Protein AF-A0A938IBI1-F1 (afdb_monomer_lite)

Foldseek 3Di:
DDDDDDDDDDDDDPDDPPDPPDDPDFPLRVLLVQLVVCVVVVNLVSNVVSLQVSCQAPVLDLSSLVSQLVSCVVVVNLLSNLLSLVSSLVSCVVVPPPPVVSVVSLVVSVVSDVLSVLLLCLCVVLLVLLVVVLVVCVVVVQLLVSLLSLLVNCLSPVNPPVSVVSQQVSLLPQDPVSLLSHAQPPLCPPADPVRQVVVLVQALAQVRFDWDDDPQEIETENQTDVLRSVLVLLVVLLVVVLCVVLVEPDPVRYHDQHRAYEYEHNELVNQQVPPDPRDDSQDQWAAPQRYTYHYQYLQGSLVGSLSVQLRVNLSSLVRRFLDDALQSNLSSNQASQWDQGSSSHIDGLGDNLVLLLQQLQQVVVHEAPAQPRQQDPVCLAGARSHHHALQRSQQNPHDDGPNRNSVSNLNVSCQCQPADQQQGDRFFNVLVVVCRRVQNPHHDPVSQVSCLVSGQVDTDDDQPPDDDPDDPPGDSGSNVCRVVSSVVSVVVLCCLLLVDDDDRPLQNNLVSCVSVVVNVSNLVSLVVCCVQPVLPLVSLQVNLVCCVPVVVNLSVSLVSLVSSLVSQVPDPHHPPVSNVVSVVSNVVSPVCVVVLVVSLVSSVVSLQVSLVVCVVVLSLSVSLVSLLSCCVSSVPVVSVVSNLSSCLVPVDDPFRWHFQDSQPWLPQKSQSPPPQWTRDRQKIKGAAADPVPDLDDKGFIWGNDFFPAKKKKKKKKFDEACQFQKKFKWFLDPDPQWTWTWIWGAANDPVGFTWIWTWTGRSPDIATQDIWTDHHPDPDVVCPPDGDIKMWMWTGHWQKIWTAINQATDDIDGGPGVSSRGDIMGMMGGHGIMMIGPTIMGGDRHPSVCSVSVVVSCVVPDDCVRYVVVLDQAQHQADDAAFPDWLFADDDDPPPQAQAKEKEKEAEPVRCLFEVCLVVQVVVCVVCVLLPYAYEYEYELVCVVPVNVVCVVRPHPHIYGYAADDPDPGHDRCVSNPCVTQPPTKMFMAGSLNGTQGIGDQPDHTPDDDVPRHGSVPSSVVCRCVVQVSNLVVVLVVLCVPWQVVCLLLLVCVRNVVSLVSLVVGDCPRDVSSVVSVVLVVVLVVCLVVLVVVLVVCVVQQLLLLLVVNQVSCVSVVRHHDPVSNVSSVVSCVDQQNVLLVVLLVCLVVLLVCCPDPCNLVSLVVLLVSLVPRGGDLSVVLNVVSVVCSVVVVSVVNSVVSVCSVSSSSNCCSPPVSND

Secondary structure (DSSP, 8-state):
-----------------PPPP--SS-HHHHHHHHHHHHHHTT-HHHHHHHHHHHHHH-TT-HHHHHHHHHHHHHHT-HHHHHHHHHHHHHHHHHTT--HHHHHHHHHHHHHH-TTHHHHHHTTHHHHHHHHHHHHHHHHTT-HHHHHHHHHHHHHH-TT-HHHHHHHHHHHTSS-TTTGGGPPPP-TTTT--HHHHHHHHHHHSSGGG-EEEE-SSEEEEESS-HHHHHHHHHHHHHHHHHHHHHTT-SBTTTB-----EEEEEESSHHHHHHHSSS---TT-SEEE-SSEEEEE--TTHHHHHHHHHHHHHHHHHHHHH----THHHHHHHHHGGG-EE-TTS-EE-----HHHHHHHHHHHHH-B-SSTTTT--TT-TT---SSBPPHHHHHH--SPPSGGGHHHHHHHHHHHHH-B-TTT--BSSHHHHHHHHHH-TT--THHHHHHHIIIIITSPPPPPTT---SS-----SSGGGHHHHHHHHHHHHHHHHTTSS-----HHHHHHHHHHTT-HHHHHHHHHHHHHH-TT-HHHHHHHHHHHHHHS--HHHHHHHHHHHHHHHHHSSS--HHHHHHHHHHHHHH-TTHHHHHHHHHHHHHHHHHHHHHHHHTT-HHHHHHHHHHHHHHTT-HHHHHHHHHHHHHH-------EESS-SSSSTTEE-TT-TTEEEETTEEEEEE--TT--TT--EEEEES----S-EEEEEEEE--TTTBS-EEEEEEEEETTEEEEEEEE--SSTTS-EEEEEEEEEBTEEEEEEEEEE-PPP--GGGTT----EEEEEEEETTEEEEEETTEEEEEEE-S-HHHH-SEEEEEE-SEEEEEEEEEEEE--TT-THHHHHHHHHHHH--GGGBGGGS--BTSPPPPPPEEEEEES----SGGG-S--EEEEEE-HHHHHHS-HHHHHHHHHHHHGGGT-EEEEEE-GGGHHHHHHHHHHSPPSSEEEEEPP-SSSS-HHHHHTTHHHH-SSEEEEE-TTS-EEEEE---PPTT-PPTT---TTHHHHHHHHHHHTHHHHHHHHHHIIIIIHHHHHTT-HHHHHHHHHHHTTS-TTT-HHHHHHHHHHHHHHHHHH-HHHHHHHHHHTT-GGGHHHHHHHHHHHT-PPPHHHHHHHHHHHTSHHHHHHHHHHHTHHHHHHHHTSTTHHHHHHHHHHHHHTS-SHHHHHHHHHHHHHHHTT-HHHHHHHHTTTTTHHHHHIIIIIS--

Radius of gyration: 36.97 Å; chains: 1; bounding box: 88×89×140 Å

pLDDT: mean 85.49, std 12.19, range [24.05, 98.12]

Structure (mmCIF, N/CA/C/O backbone):
data_AF-A0A938IBI1-F1
#
_entry.id   AF-A0A938IBI1-F1
#
loop_
_atom_site.group_PDB
_atom_site.id
_atom_site.type_symbol
_atom_site.label_atom_id
_atom_site.label_alt_id
_atom_site.label_comp_id
_atom_site.label_asym_id
_atom_site.label_entity_id
_atom_site.label_seq_id
_atom_site.pdbx_PDB_ins_code
_atom_site.Cartn_x
_atom_site.Cartn_y
_atom_site.Cartn_z
_atom_site.occupancy
_atom_site.B_iso_or_equiv
_atom_site.auth_seq_id
_atom_site.auth_comp_id
_atom_site.auth_asym_id
_atom_site.auth_atom_id
_atom_site.pdbx_PDB_model_num
ATOM 1 N N . MET A 1 1 ? 31.212 -35.904 79.535 1.00 29.02 1 MET A N 1
ATOM 2 C CA . MET A 1 1 ? 29.876 -35.299 79.715 1.00 29.02 1 MET A CA 1
ATOM 3 C C . MET A 1 1 ? 29.271 -35.118 78.334 1.00 29.02 1 MET A C 1
ATOM 5 O O . MET A 1 1 ? 29.842 -34.375 77.553 1.00 29.02 1 MET A O 1
ATOM 9 N N . LEU A 1 2 ? 28.221 -35.868 78.000 1.00 31.09 2 LEU A N 1
ATOM 10 C CA . LEU A 1 2 ? 27.569 -35.857 76.685 1.00 31.09 2 LEU A CA 1
ATOM 11 C C . LEU A 1 2 ? 26.112 -36.293 76.874 1.00 31.09 2 LEU A C 1
ATOM 13 O O . LEU A 1 2 ? 25.877 -37.462 77.173 1.00 31.09 2 LEU A O 1
ATOM 17 N N . SER A 1 3 ? 25.163 -35.359 76.745 1.00 29.59 3 SER A N 1
ATOM 18 C CA . SER A 1 3 ? 23.768 -35.639 76.373 1.00 29.59 3 SER A CA 1
ATOM 19 C C . SER A 1 3 ? 22.877 -34.389 76.323 1.00 29.59 3 SER A C 1
ATOM 21 O O . SER A 1 3 ? 23.017 -33.511 77.168 1.00 29.59 3 SER A O 1
ATOM 23 N N . LEU A 1 4 ? 21.896 -34.463 75.407 1.00 29.56 4 LEU A N 1
ATOM 24 C CA . LEU A 1 4 ? 20.522 -33.917 75.438 1.00 29.56 4 LEU A CA 1
ATOM 25 C C . LEU A 1 4 ? 20.294 -32.392 75.363 1.00 29.56 4 LEU A C 1
ATOM 27 O O . LEU A 1 4 ? 20.613 -31.665 76.292 1.00 29.56 4 LEU A O 1
ATOM 31 N N . ALA A 1 5 ? 19.560 -31.925 74.342 1.00 24.66 5 ALA A N 1
ATOM 32 C CA . ALA A 1 5 ? 18.091 -31.773 74.361 1.00 24.66 5 ALA A CA 1
ATOM 33 C C . ALA A 1 5 ? 17.579 -31.071 73.079 1.00 24.66 5 ALA A C 1
ATOM 35 O O . ALA A 1 5 ? 18.339 -30.443 72.351 1.00 24.66 5 ALA A O 1
ATOM 36 N N . ALA A 1 6 ? 16.284 -31.222 72.802 1.00 27.47 6 ALA A N 1
ATOM 37 C CA . ALA A 1 6 ? 15.594 -30.878 71.563 1.00 27.47 6 ALA A CA 1
ATOM 38 C C . ALA A 1 6 ? 14.707 -29.614 71.673 1.00 27.47 6 ALA A C 1
ATOM 40 O O . ALA A 1 6 ? 14.439 -29.141 72.772 1.00 27.47 6 ALA A O 1
ATOM 41 N N . LEU A 1 7 ? 14.147 -29.225 70.515 1.00 28.73 7 LEU A N 1
ATOM 42 C CA . LEU A 1 7 ? 12.926 -28.430 70.259 1.00 28.73 7 LEU A CA 1
ATOM 43 C C . LEU A 1 7 ? 12.972 -26.881 70.202 1.00 28.73 7 LEU A C 1
ATOM 45 O O . LEU A 1 7 ? 13.532 -26.211 71.059 1.00 28.73 7 LEU A O 1
ATOM 49 N N . ALA A 1 8 ? 12.182 -26.385 69.231 1.00 24.05 8 ALA A N 1
ATOM 50 C CA . ALA A 1 8 ? 11.580 -25.052 69.051 1.00 24.05 8 ALA A CA 1
ATOM 51 C C . ALA A 1 8 ? 12.347 -23.992 68.226 1.00 24.05 8 ALA A C 1
ATOM 53 O O . ALA A 1 8 ? 13.085 -23.170 68.755 1.00 24.05 8 ALA A O 1
ATOM 54 N N . PHE A 1 9 ? 12.030 -23.921 66.925 1.00 27.92 9 PHE A N 1
ATOM 55 C CA . PHE A 1 9 ? 12.083 -22.674 66.153 1.00 27.92 9 PHE A CA 1
ATOM 56 C C . PHE A 1 9 ? 10.722 -22.463 65.471 1.00 27.92 9 PHE A C 1
ATOM 58 O O . PHE A 1 9 ? 10.411 -23.063 64.444 1.00 27.92 9 PHE A O 1
ATOM 65 N N . THR A 1 10 ? 9.864 -21.671 66.113 1.00 30.14 10 THR A N 1
ATOM 66 C CA . THR A 1 10 ? 8.556 -21.240 65.602 1.00 30.14 10 THR A CA 1
ATOM 67 C C . THR A 1 10 ? 8.701 -20.027 64.687 1.00 30.14 10 THR A C 1
ATOM 69 O O . THR A 1 10 ? 9.437 -19.089 64.983 1.00 30.14 10 THR A O 1
ATOM 72 N N . CYS A 1 11 ? 7.959 -20.073 63.582 1.00 28.75 11 CYS A N 1
ATOM 73 C CA . CYS A 1 11 ? 7.866 -19.081 62.520 1.00 28.75 11 CYS A CA 1
ATOM 74 C C . CYS A 1 11 ? 7.257 -17.750 62.990 1.00 28.75 11 CYS A C 1
ATOM 76 O O . CYS A 1 11 ? 6.178 -17.742 63.580 1.00 28.75 11 CYS A O 1
ATOM 78 N N . ALA A 1 12 ? 7.870 -16.633 62.598 1.00 26.66 12 ALA A N 1
ATOM 79 C CA . ALA A 1 12 ? 7.179 -15.363 62.401 1.00 26.66 12 ALA A CA 1
ATOM 80 C C . ALA A 1 12 ? 7.077 -15.129 60.886 1.00 26.66 12 ALA A C 1
ATOM 82 O O . ALA A 1 12 ? 7.996 -14.604 60.261 1.00 26.66 12 ALA A O 1
ATOM 83 N N . LEU A 1 13 ? 5.975 -15.593 60.286 1.00 29.19 13 LEU A N 1
ATOM 84 C CA . LEU A 1 13 ? 5.565 -15.172 58.950 1.00 29.19 13 LEU A CA 1
ATOM 85 C C . LEU A 1 13 ? 5.265 -13.669 59.006 1.00 29.19 13 LEU A C 1
ATOM 87 O O . LEU A 1 13 ? 4.265 -13.254 59.592 1.00 29.19 13 LEU A O 1
ATOM 91 N N . ALA A 1 14 ? 6.120 -12.857 58.389 1.00 30.28 14 ALA A N 1
ATOM 92 C CA . ALA A 1 14 ? 5.720 -11.534 57.943 1.00 30.28 14 ALA A CA 1
ATOM 93 C C . ALA A 1 14 ? 4.655 -11.733 56.858 1.00 30.28 14 ALA A C 1
ATOM 95 O O . ALA A 1 14 ? 4.922 -12.325 55.812 1.00 30.28 14 ALA A O 1
ATOM 96 N N . ALA A 1 15 ? 3.431 -11.305 57.153 1.00 26.36 15 ALA A N 1
ATOM 97 C CA . ALA A 1 15 ? 2.341 -11.280 56.200 1.00 26.36 15 ALA A CA 1
ATOM 98 C C . ALA A 1 15 ? 2.753 -10.419 54.998 1.00 26.36 15 ALA A C 1
ATOM 100 O O . ALA A 1 15 ? 2.843 -9.196 55.093 1.00 26.36 15 ALA A O 1
ATOM 101 N N . VAL A 1 16 ? 2.997 -11.073 53.864 1.00 31.41 16 VAL A N 1
ATOM 102 C CA . VAL A 1 16 ? 2.816 -10.457 52.549 1.00 31.41 16 VAL A CA 1
ATOM 103 C C . VAL A 1 16 ? 1.401 -9.870 52.566 1.00 31.41 16 VAL A C 1
ATOM 105 O O . VAL A 1 16 ? 0.482 -10.603 52.947 1.00 31.41 16 VAL A O 1
ATOM 108 N N . PRO A 1 17 ? 1.176 -8.586 52.235 1.00 26.52 17 PRO A N 1
ATOM 109 C CA . PRO A 1 17 ? -0.184 -8.107 52.061 1.00 26.52 17 PRO A CA 1
ATOM 110 C C . PRO A 1 17 ? -0.801 -8.962 50.957 1.00 26.52 17 PRO A C 1
ATOM 112 O O . PRO A 1 17 ? -0.397 -8.882 49.799 1.00 26.52 17 PRO A O 1
ATOM 115 N N . ALA A 1 18 ? -1.720 -9.851 51.337 1.00 26.11 18 ALA A N 1
ATOM 116 C CA . ALA A 1 18 ? -2.523 -10.583 50.382 1.00 26.11 18 ALA A CA 1
ATOM 117 C C . ALA A 1 18 ? -3.212 -9.533 49.511 1.00 26.11 18 ALA A C 1
ATOM 119 O O . ALA A 1 18 ? -3.942 -8.680 50.029 1.00 26.11 18 ALA A O 1
ATOM 120 N N . TRP A 1 19 ? -2.932 -9.559 48.206 1.00 32.19 19 TRP A N 1
ATOM 121 C CA . TRP A 1 19 ? -3.712 -8.791 47.251 1.00 32.19 19 TRP A CA 1
ATOM 122 C C . TRP A 1 19 ? -5.194 -9.099 47.489 1.00 32.19 19 TRP A C 1
ATOM 124 O O . TRP A 1 19 ? -5.538 -10.257 47.757 1.00 32.19 19 TRP A O 1
ATOM 134 N N . PRO A 1 20 ? -6.070 -8.080 47.458 1.00 29.89 20 PRO A N 1
ATOM 135 C CA . PRO A 1 20 ? -7.491 -8.308 47.645 1.00 29.89 20 PRO A CA 1
ATOM 136 C C . PRO A 1 20 ? -7.963 -9.374 46.643 1.00 29.89 20 PRO A C 1
ATOM 138 O O . PRO A 1 20 ? -7.480 -9.392 45.506 1.00 29.89 20 PRO A O 1
ATOM 141 N N . PRO A 1 21 ? -8.872 -10.277 47.050 1.00 33.22 21 PRO A N 1
ATOM 142 C CA . PRO A 1 21 ? -9.405 -11.292 46.154 1.00 33.22 21 PRO A CA 1
ATOM 143 C C . PRO A 1 21 ? -9.958 -10.627 44.890 1.00 33.22 21 PRO A C 1
ATOM 145 O O . PRO A 1 21 ? -10.562 -9.554 44.968 1.00 33.22 21 PRO A O 1
ATOM 148 N N . HIS A 1 22 ? -9.730 -11.265 43.737 1.00 42.06 22 HIS A N 1
ATOM 149 C CA . HIS A 1 22 ? -10.254 -10.837 42.441 1.00 42.06 22 HIS A CA 1
ATOM 150 C C . HIS A 1 22 ? -11.721 -10.400 42.582 1.00 42.06 22 HIS A C 1
ATOM 152 O O . HIS A 1 22 ? -12.568 -11.174 43.032 1.00 42.06 22 HIS A O 1
ATOM 158 N N . SER A 1 23 ? -12.030 -9.156 42.212 1.00 44.12 23 SER A N 1
ATOM 159 C CA . SER A 1 23 ? -13.419 -8.732 42.042 1.00 44.12 23 SER A CA 1
ATOM 160 C C . SER A 1 23 ? -14.057 -9.612 40.966 1.00 44.12 23 SER A C 1
ATOM 162 O O . SER A 1 23 ? -13.512 -9.727 39.874 1.00 44.12 23 SER A O 1
ATOM 164 N N . ALA A 1 24 ? -15.206 -10.221 41.258 1.00 56.50 24 ALA A N 1
ATOM 165 C CA . ALA A 1 24 ? -15.963 -11.017 40.286 1.00 56.50 24 ALA A CA 1
ATOM 166 C C . ALA A 1 24 ? -16.600 -10.169 39.156 1.00 56.50 24 ALA A C 1
ATOM 168 O O . ALA A 1 24 ? -17.208 -10.718 38.243 1.00 56.50 24 ALA A O 1
ATOM 169 N N . GLU A 1 25 ? -16.500 -8.835 39.230 1.00 67.94 25 GLU A N 1
ATOM 170 C CA . GLU A 1 25 ? -16.984 -7.891 38.214 1.00 67.94 25 GLU A CA 1
ATOM 171 C C . GLU A 1 25 ? -15.968 -7.759 37.061 1.00 67.94 25 GLU A C 1
ATOM 173 O O . GLU A 1 25 ? -14.759 -7.730 37.294 1.00 67.94 25 GLU A O 1
ATOM 178 N N . SER A 1 26 ? -16.460 -7.656 35.820 1.00 77.81 26 SER A N 1
ATOM 179 C CA . SER A 1 26 ? -15.620 -7.460 34.630 1.00 77.81 26 SER A CA 1
ATOM 180 C C . SER A 1 26 ? -14.929 -6.083 34.634 1.00 77.81 26 SER A C 1
ATOM 182 O O . SER A 1 26 ? -15.501 -5.123 35.160 1.00 77.81 26 SER A O 1
ATOM 184 N N . PRO A 1 27 ? -13.751 -5.927 33.993 1.00 81.62 27 PRO A N 1
ATOM 185 C CA . PRO A 1 27 ? -13.053 -4.636 33.920 1.00 81.62 27 PRO A CA 1
ATOM 186 C C . PRO A 1 27 ? -13.906 -3.503 33.325 1.00 81.62 27 PRO A C 1
ATOM 188 O O . PRO A 1 27 ? -13.868 -2.366 33.795 1.00 81.62 27 PRO A O 1
ATOM 191 N N . PHE A 1 28 ? -14.756 -3.818 32.340 1.00 84.38 28 PHE A N 1
ATOM 192 C CA . PHE A 1 28 ? -15.748 -2.880 31.808 1.00 84.38 28 PHE A CA 1
ATOM 193 C C . PHE A 1 28 ? -16.739 -2.403 32.885 1.00 84.38 28 PHE A C 1
ATOM 195 O O . PHE A 1 28 ? -16.964 -1.198 33.023 1.00 84.38 28 PHE A O 1
ATOM 202 N N . ALA A 1 29 ? -17.321 -3.331 33.655 1.00 85.88 29 ALA A N 1
ATOM 203 C CA . ALA A 1 29 ? -18.283 -2.999 34.703 1.00 85.88 29 ALA A CA 1
ATOM 204 C C . ALA A 1 29 ? -17.634 -2.165 35.818 1.00 85.88 29 ALA A C 1
ATOM 206 O O . ALA A 1 29 ? -18.244 -1.214 36.310 1.00 85.88 29 ALA A O 1
ATOM 207 N N . GLU A 1 30 ? -16.379 -2.464 36.162 1.00 88.19 30 GLU A N 1
ATOM 208 C CA . GLU A 1 30 ? -15.600 -1.680 37.118 1.00 88.19 30 GLU A CA 1
ATOM 209 C C . GLU A 1 30 ? -15.385 -0.238 36.627 1.00 88.19 30 GLU A C 1
ATOM 211 O O . GLU A 1 30 ? -15.664 0.705 37.373 1.00 88.19 30 GLU A O 1
ATOM 216 N N . CYS A 1 31 ? -14.964 -0.041 35.371 1.00 89.56 31 CYS A N 1
ATOM 217 C CA . CYS A 1 31 ? -14.831 1.292 34.774 1.00 89.56 31 CYS A CA 1
ATOM 218 C C . CYS A 1 31 ? -16.159 2.058 34.790 1.00 89.56 31 CYS A C 1
ATOM 220 O O . CYS A 1 31 ? -16.191 3.211 35.216 1.00 89.56 31 CYS A O 1
ATOM 222 N N . LEU A 1 32 ? -17.265 1.432 34.377 1.00 90.69 32 LEU A N 1
ATOM 223 C CA . LEU A 1 32 ? -18.569 2.096 34.343 1.00 90.69 32 LEU A CA 1
ATOM 224 C C . LEU A 1 32 ? -19.033 2.513 35.748 1.00 90.69 32 LEU A C 1
ATOM 226 O O . LEU A 1 32 ? -19.444 3.651 35.953 1.00 90.69 32 LEU A O 1
ATOM 230 N N . LYS A 1 33 ? -18.892 1.632 36.741 1.00 93.50 33 LYS A N 1
ATOM 231 C CA . LYS A 1 33 ? -19.261 1.905 38.137 1.00 93.50 33 LYS A CA 1
ATOM 232 C C . LYS A 1 33 ? -18.391 2.989 38.772 1.00 93.50 33 LYS A C 1
ATOM 234 O O . LYS A 1 33 ? -18.897 3.824 39.525 1.00 93.50 33 LYS A O 1
ATOM 239 N N . ARG A 1 34 ? -17.090 3.010 38.458 1.00 93.44 34 ARG A N 1
ATOM 240 C CA . ARG A 1 34 ? -16.183 4.100 38.853 1.00 93.44 34 ARG A CA 1
ATOM 241 C C . ARG A 1 34 ? -16.592 5.415 38.194 1.00 93.44 34 ARG A C 1
ATOM 243 O O . ARG A 1 34 ? -16.642 6.422 38.889 1.00 93.44 34 ARG A O 1
ATOM 250 N N . ALA A 1 35 ? -16.967 5.400 36.914 1.00 94.12 35 ALA A N 1
ATOM 251 C CA . ALA A 1 35 ? -17.475 6.583 36.224 1.00 94.12 35 ALA A CA 1
ATOM 252 C C . ALA A 1 35 ? -18.738 7.139 36.901 1.00 94.12 35 ALA A C 1
ATOM 254 O O . ALA A 1 35 ? -18.808 8.333 37.188 1.00 94.12 35 ALA A O 1
ATOM 255 N N . GLU A 1 36 ? -19.705 6.276 37.225 1.00 95.25 36 GLU A N 1
ATOM 256 C CA . GLU A 1 36 ? -20.925 6.664 37.942 1.00 95.25 36 GLU A CA 1
ATOM 257 C C . GLU A 1 36 ? -20.630 7.201 39.344 1.00 95.25 36 GLU A C 1
ATOM 259 O O . GLU A 1 36 ? -21.196 8.216 39.748 1.00 95.25 36 GLU A O 1
ATOM 264 N N . SER A 1 37 ? -19.719 6.551 40.071 1.00 94.75 37 SER A N 1
ATOM 265 C CA . SER A 1 37 ? -19.337 6.949 41.428 1.00 94.75 37 SER A CA 1
ATOM 266 C C . SER A 1 37 ? -18.621 8.298 41.442 1.00 94.75 37 SER A C 1
ATOM 268 O O . SER A 1 37 ? -18.994 9.169 42.224 1.00 94.75 37 SER A O 1
ATOM 270 N N . SER A 1 38 ? -17.638 8.503 40.561 1.00 93.69 38 SER A N 1
ATOM 271 C CA . SER A 1 38 ? -16.945 9.787 40.409 1.00 93.69 38 SER A CA 1
ATOM 272 C C . SER A 1 38 ? -17.911 10.893 39.994 1.00 93.69 38 SER A C 1
ATOM 274 O O . SER A 1 38 ? -17.868 11.983 40.561 1.00 93.69 38 SER A O 1
ATOM 276 N N . PHE A 1 39 ? -18.847 10.604 39.083 1.00 94.69 39 PHE A N 1
ATOM 277 C CA . PHE A 1 39 ? -19.860 11.575 38.675 1.00 94.69 39 PHE A CA 1
ATOM 278 C C . PHE A 1 39 ? -20.792 11.949 39.835 1.00 94.69 39 PHE A C 1
ATOM 280 O O . PHE A 1 39 ? -21.030 13.131 40.073 1.00 94.69 39 PHE A O 1
ATOM 287 N N . ALA A 1 40 ? -21.255 10.967 40.614 1.00 93.38 40 ALA A N 1
ATOM 288 C CA . ALA A 1 40 ? -22.076 11.206 41.801 1.00 93.38 40 ALA A CA 1
ATOM 289 C C . ALA A 1 40 ? -21.335 11.993 42.900 1.00 93.38 40 ALA A C 1
ATOM 291 O O . ALA A 1 40 ? -21.965 12.714 43.670 1.00 93.38 40 ALA A O 1
ATOM 292 N N . GLN A 1 41 ? -20.005 11.875 42.964 1.00 94.19 41 GLN A N 1
ATOM 293 C CA . GLN A 1 41 ? -19.139 12.622 43.884 1.00 94.19 41 GLN A CA 1
ATOM 294 C C . GLN A 1 41 ? -18.772 14.028 43.375 1.00 94.19 41 GLN A C 1
ATOM 296 O O . GLN A 1 41 ? -18.124 14.783 44.096 1.00 94.19 41 GLN A O 1
ATOM 301 N N . GLY A 1 42 ? -19.184 14.396 42.157 1.00 90.69 42 GLY A N 1
ATOM 302 C CA . GLY A 1 42 ? -18.867 15.686 41.543 1.00 90.69 42 GLY A CA 1
ATOM 303 C C . GLY A 1 42 ? -17.488 15.761 40.875 1.00 90.69 42 GLY A C 1
ATOM 304 O O . GLY A 1 42 ? -17.101 16.836 40.422 1.00 90.69 42 GLY A O 1
ATOM 305 N N . ASP A 1 43 ? -16.756 14.648 40.762 1.00 91.69 43 ASP A N 1
ATOM 306 C CA . ASP A 1 43 ? -15.488 14.576 40.025 1.00 91.69 43 ASP A CA 1
ATOM 307 C C . ASP A 1 43 ? -15.741 14.248 38.545 1.00 91.69 43 ASP A C 1
ATOM 309 O O . ASP A 1 43 ? -15.626 13.107 38.081 1.00 91.69 43 ASP A O 1
ATOM 313 N N . ALA A 1 44 ? -16.130 15.280 37.793 1.00 88.00 44 ALA A N 1
ATOM 314 C CA . ALA A 1 44 ? -16.433 15.168 36.368 1.00 88.00 44 ALA A CA 1
ATOM 315 C C . ALA A 1 44 ? -15.214 14.745 35.526 1.00 88.00 44 ALA A C 1
ATOM 317 O O . ALA A 1 44 ? -15.371 14.036 34.530 1.00 88.00 44 ALA A O 1
ATOM 318 N N . THR A 1 45 ? -14.000 15.135 35.931 1.00 90.38 45 THR A N 1
ATOM 319 C CA . THR A 1 45 ? -12.759 14.800 35.218 1.00 90.38 45 THR A CA 1
ATOM 320 C C . THR A 1 45 ? -12.476 13.305 35.306 1.00 90.38 45 THR A C 1
ATOM 322 O O . THR A 1 45 ? -12.294 12.654 34.273 1.00 90.38 45 THR A O 1
ATOM 325 N N . ALA A 1 46 ? -12.495 12.735 36.517 1.00 90.38 46 ALA A N 1
ATOM 326 C CA . ALA A 1 46 ? -12.294 11.300 36.703 1.00 90.38 46 ALA A CA 1
ATOM 327 C C . ALA A 1 46 ? -13.417 10.487 36.046 1.00 90.38 46 ALA A C 1
ATOM 329 O O . ALA A 1 46 ? -13.142 9.517 35.336 1.00 90.38 46 ALA A O 1
ATOM 330 N N . ALA A 1 47 ? -14.675 10.923 36.193 1.00 92.50 47 ALA A N 1
ATOM 331 C CA . ALA A 1 47 ? -15.805 10.293 35.515 1.00 92.50 47 ALA A CA 1
ATOM 332 C C . ALA A 1 47 ? -15.618 10.269 33.986 1.00 92.50 47 ALA A C 1
ATOM 334 O O . ALA A 1 47 ? -15.889 9.253 33.344 1.00 92.50 47 ALA A O 1
ATOM 335 N N . GLY A 1 48 ? -15.096 11.358 33.406 1.00 90.94 48 GLY A N 1
ATOM 336 C CA . GLY A 1 48 ? -14.812 11.488 31.972 1.00 90.94 48 GLY A CA 1
ATOM 337 C C . GLY A 1 48 ? -13.747 10.517 31.465 1.00 90.94 48 GLY A C 1
ATOM 338 O O . GLY A 1 48 ? -13.852 10.006 30.347 1.00 90.94 48 GLY A O 1
ATOM 339 N N . VAL A 1 49 ? -12.732 10.230 32.282 1.00 91.75 49 VAL A N 1
ATOM 340 C CA . VAL A 1 49 ? -11.714 9.213 31.974 1.00 91.75 49 VAL A CA 1
ATOM 341 C C . VAL A 1 49 ? -12.331 7.817 32.020 1.00 91.75 49 VAL A C 1
ATOM 343 O O . VAL A 1 49 ? -12.196 7.058 31.059 1.00 91.75 49 VAL A O 1
ATOM 346 N N . PHE A 1 50 ? -13.061 7.494 33.088 1.00 93.62 50 PHE A N 1
ATOM 347 C CA . PHE A 1 50 ? -13.625 6.158 33.276 1.00 93.62 50 PHE A CA 1
ATOM 348 C C . PHE A 1 50 ? -14.729 5.813 32.268 1.00 93.62 50 PHE A C 1
ATOM 350 O O . PHE A 1 50 ? -14.762 4.686 31.774 1.00 93.62 50 PHE A O 1
ATOM 357 N N . VAL A 1 51 ? -15.599 6.761 31.893 1.00 94.50 51 VAL A N 1
ATOM 358 C CA . VAL A 1 51 ? -16.633 6.502 30.873 1.00 94.50 51 VAL A CA 1
ATOM 359 C C . VAL A 1 51 ? -16.014 6.275 29.491 1.00 94.50 51 VAL A C 1
ATOM 361 O O . VAL A 1 51 ? -16.483 5.430 28.732 1.00 94.50 51 VAL A O 1
ATOM 364 N N . ARG A 1 52 ? -14.910 6.967 29.176 1.00 92.50 52 ARG A N 1
ATOM 365 C CA . ARG A 1 52 ? -14.145 6.745 27.941 1.00 92.50 52 ARG A CA 1
ATOM 366 C C . ARG A 1 52 ? -13.505 5.363 27.936 1.00 92.50 52 ARG A C 1
ATOM 368 O O . ARG A 1 52 ? -13.668 4.633 26.972 1.00 92.50 52 ARG A O 1
ATOM 375 N N . GLN A 1 53 ? -12.853 4.987 29.032 1.00 90.19 53 GLN A N 1
ATOM 376 C CA . GLN A 1 53 ? -12.285 3.654 29.225 1.00 90.19 53 GLN A CA 1
ATOM 377 C C . GLN A 1 53 ? -13.345 2.543 29.129 1.00 90.19 53 GLN A C 1
ATOM 379 O O . GLN A 1 53 ? -13.070 1.477 28.578 1.00 90.19 53 GLN A O 1
ATOM 384 N N . ALA A 1 54 ? -14.565 2.783 29.619 1.00 89.44 54 ALA A N 1
ATOM 385 C CA . ALA A 1 54 ? -15.678 1.854 29.443 1.00 89.44 54 ALA A CA 1
ATOM 386 C C . ALA A 1 54 ? -16.062 1.713 27.958 1.00 89.44 54 ALA A C 1
ATOM 388 O O . ALA A 1 54 ? -16.223 0.594 27.480 1.00 89.44 54 ALA A O 1
ATOM 389 N N . LEU A 1 55 ? -16.137 2.819 27.209 1.00 88.12 55 LEU A N 1
ATOM 390 C CA . LEU A 1 55 ? -16.421 2.806 25.767 1.00 88.12 55 LEU A CA 1
ATOM 391 C C . LEU A 1 55 ? -15.285 2.203 24.919 1.00 88.12 55 LEU A C 1
ATOM 393 O O . LEU A 1 55 ? -15.565 1.622 23.878 1.00 88.12 55 LEU A O 1
ATOM 397 N N . GLU A 1 56 ? -14.025 2.299 25.354 1.00 89.81 56 GLU A N 1
ATOM 398 C CA . GLU A 1 56 ? -12.886 1.631 24.698 1.00 89.81 56 GLU A CA 1
ATOM 399 C C . GLU A 1 56 ? -12.937 0.101 24.844 1.00 89.81 56 GLU A C 1
ATOM 401 O O . GLU A 1 56 ? -12.376 -0.617 24.016 1.00 89.81 56 GLU A O 1
ATOM 406 N N . ARG A 1 57 ? -13.609 -0.398 25.890 1.00 85.69 57 ARG A N 1
ATOM 407 C CA . ARG A 1 57 ? -13.842 -1.832 26.132 1.00 85.69 57 ARG A CA 1
ATOM 408 C C . ARG A 1 57 ? -15.118 -2.322 25.456 1.00 85.69 57 ARG A C 1
ATOM 410 O O . ARG A 1 57 ? -15.119 -3.386 24.849 1.00 85.69 57 ARG A O 1
ATOM 417 N N . ASP A 1 58 ? -16.193 -1.542 25.555 1.00 80.56 58 ASP A N 1
ATOM 418 C CA . ASP A 1 58 ? -17.463 -1.822 24.890 1.00 80.56 58 ASP A CA 1
ATOM 419 C C . ASP A 1 58 ? -18.109 -0.536 24.335 1.00 80.56 58 ASP A C 1
ATOM 421 O O . ASP A 1 58 ? -18.884 0.140 25.028 1.00 80.56 58 ASP A O 1
ATOM 425 N N . PRO A 1 59 ? -17.868 -0.206 23.053 1.00 81.88 59 PRO A N 1
ATOM 426 C CA . PRO A 1 59 ? -18.486 0.954 22.414 1.00 81.88 59 PRO A CA 1
ATOM 427 C C . PRO A 1 59 ? -19.992 0.766 22.169 1.00 81.88 59 PRO A C 1
ATOM 429 O O . PRO A 1 59 ? -20.683 1.726 21.818 1.00 81.88 59 PRO A O 1
ATOM 432 N N . ARG A 1 60 ? -20.529 -0.451 22.347 1.00 81.38 60 ARG A N 1
ATOM 433 C CA . ARG A 1 60 ? -21.954 -0.771 22.175 1.00 81.38 60 ARG A CA 1
ATOM 434 C C . ARG A 1 60 ? -22.740 -0.651 23.484 1.00 81.38 60 ARG A C 1
ATOM 436 O O . ARG A 1 60 ? -23.957 -0.858 23.487 1.00 81.38 60 ARG A O 1
ATOM 443 N N . SER A 1 61 ? -22.102 -0.253 24.582 1.00 84.44 61 SER A N 1
ATOM 444 C CA . SER A 1 61 ? -22.780 -0.042 25.858 1.00 84.44 61 SER A CA 1
ATOM 445 C C . SER A 1 61 ? -23.674 1.203 25.841 1.00 84.44 61 SER A C 1
ATOM 447 O O . SER A 1 61 ? -23.208 2.336 25.981 1.00 84.44 61 SER A O 1
ATOM 449 N N . ARG A 1 62 ? -24.997 1.003 25.767 1.00 90.62 62 ARG A N 1
ATOM 450 C CA . ARG A 1 62 ? -25.978 2.095 25.926 1.00 90.62 62 ARG A CA 1
ATOM 451 C C . ARG A 1 62 ? -25.846 2.800 27.274 1.00 90.62 62 ARG A C 1
ATOM 453 O O . ARG A 1 62 ? -25.999 4.012 27.334 1.00 90.62 62 ARG A O 1
ATOM 460 N N . ALA A 1 63 ? -25.524 2.062 28.338 1.00 88.44 63 ALA A N 1
ATOM 461 C CA . ALA A 1 63 ? -25.362 2.629 29.674 1.00 88.44 63 ALA A CA 1
ATOM 462 C C . ALA A 1 63 ? -24.183 3.614 29.748 1.00 88.44 63 ALA A C 1
ATOM 464 O O . ALA A 1 63 ? -24.311 4.674 30.358 1.00 88.44 63 ALA A O 1
ATOM 465 N N . ALA A 1 64 ? -23.065 3.310 29.078 1.00 90.12 64 ALA A N 1
ATOM 466 C CA . ALA A 1 64 ? -21.918 4.214 29.015 1.00 90.12 64 ALA A CA 1
ATOM 467 C C . ALA A 1 64 ? -22.246 5.495 28.224 1.00 90.12 64 ALA A C 1
ATOM 469 O O . ALA A 1 64 ? -21.921 6.593 28.675 1.00 90.12 64 ALA A O 1
ATOM 470 N N . TRP A 1 65 ? -22.961 5.380 27.097 1.00 92.69 65 TRP A N 1
ATOM 471 C CA . TRP A 1 65 ? -23.432 6.541 26.327 1.00 92.69 65 TRP A CA 1
ATOM 472 C C . TRP A 1 65 ? -24.443 7.397 27.093 1.00 92.69 65 TRP A C 1
ATOM 474 O O . TRP A 1 65 ? -24.310 8.620 27.118 1.00 92.69 65 TRP A O 1
ATOM 484 N N . ALA A 1 66 ? -25.398 6.770 27.782 1.00 93.38 66 ALA A N 1
ATOM 485 C CA . ALA A 1 66 ? -26.372 7.461 28.623 1.00 93.38 66 ALA A CA 1
ATOM 486 C C . ALA A 1 66 ? -25.700 8.191 29.799 1.00 93.38 66 ALA A C 1
ATOM 488 O O . ALA A 1 66 ? -26.070 9.317 30.139 1.00 93.38 66 ALA A O 1
ATOM 489 N N . LEU A 1 67 ? -24.687 7.581 30.430 1.00 95.69 67 LEU A N 1
ATOM 490 C CA . LEU A 1 67 ? -23.887 8.240 31.464 1.00 95.69 67 LEU A CA 1
ATOM 491 C C . LEU A 1 67 ? -23.147 9.456 30.898 1.00 95.69 67 LEU A C 1
ATOM 493 O O . LEU A 1 67 ? -23.237 10.538 31.476 1.00 95.69 67 LEU A O 1
ATOM 497 N N . ARG A 1 68 ? -22.491 9.309 29.744 1.00 95.94 68 ARG A N 1
ATOM 498 C CA . ARG A 1 68 ? -21.791 10.411 29.075 1.00 95.94 68 ARG A CA 1
ATOM 499 C C . ARG A 1 68 ? -22.738 11.557 28.696 1.00 95.94 68 ARG A C 1
ATOM 501 O O . ARG A 1 68 ? -22.387 12.715 28.895 1.00 95.94 68 ARG A O 1
ATOM 508 N N . ALA A 1 69 ? -23.962 11.252 28.256 1.00 95.56 69 ALA A N 1
ATOM 509 C CA . ALA A 1 69 ? -24.995 12.253 27.985 1.00 95.56 69 ALA A CA 1
ATOM 510 C C . ALA A 1 69 ? -25.411 13.034 29.248 1.00 95.56 69 ALA A C 1
ATOM 512 O O . ALA A 1 69 ? -25.525 14.259 29.199 1.00 95.56 69 ALA A O 1
ATOM 513 N N . ARG A 1 70 ? -25.596 12.352 30.391 1.00 95.31 70 ARG A N 1
ATOM 514 C CA . ARG A 1 70 ? -25.898 13.004 31.684 1.00 95.31 70 ARG A CA 1
ATOM 515 C C . ARG A 1 70 ? -24.751 13.887 32.172 1.00 95.31 70 ARG A C 1
ATOM 517 O O . ARG A 1 70 ? -24.988 14.957 32.724 1.00 95.31 70 ARG A O 1
ATOM 524 N N . MET A 1 71 ? -23.512 13.447 31.966 1.00 95.62 71 MET A N 1
ATOM 525 C CA . MET A 1 71 ? -22.328 14.238 32.300 1.00 95.62 71 MET A CA 1
ATOM 526 C C . MET A 1 71 ? -22.236 15.502 31.441 1.00 95.62 71 MET A C 1
ATOM 528 O O . MET A 1 71 ? -21.997 16.580 31.978 1.00 95.62 71 MET A O 1
ATOM 532 N N . ALA A 1 72 ? -22.488 15.384 30.135 1.00 94.62 72 ALA A N 1
ATOM 533 C CA . ALA A 1 72 ? -22.532 16.521 29.221 1.00 94.62 72 ALA A CA 1
ATOM 534 C C . ALA A 1 72 ? -23.645 17.516 29.597 1.00 94.62 72 ALA A C 1
ATOM 536 O O . ALA A 1 72 ? -23.415 18.721 29.610 1.00 94.62 72 ALA A O 1
ATOM 537 N N . GLU A 1 73 ? -24.824 17.025 30.000 1.00 94.44 73 GLU A N 1
ATOM 538 C CA . GLU A 1 73 ? -25.899 17.868 30.538 1.00 94.44 73 GLU A CA 1
ATOM 539 C C . GLU A 1 73 ? -25.464 18.641 31.791 1.00 94.44 73 GLU A C 1
ATOM 541 O O . GLU A 1 73 ? -25.675 19.850 31.859 1.00 94.44 73 GLU A O 1
ATOM 546 N N . ALA A 1 74 ? -24.815 17.977 32.752 1.00 93.31 74 ALA A N 1
ATOM 547 C CA . ALA A 1 74 ? -24.314 18.629 33.962 1.00 93.31 74 ALA A CA 1
ATOM 548 C C . ALA A 1 74 ? -23.212 19.665 33.673 1.00 93.31 74 ALA A C 1
ATOM 550 O O . ALA A 1 74 ? -23.106 20.662 34.385 1.00 93.31 74 ALA A O 1
ATOM 551 N N . ALA A 1 75 ? -22.414 19.447 32.624 1.00 93.12 75 ALA A N 1
ATOM 552 C CA . ALA A 1 75 ? -21.385 20.376 32.163 1.00 93.12 75 ALA A CA 1
ATOM 553 C C . ALA A 1 75 ? -21.929 21.514 31.275 1.00 93.12 75 ALA A C 1
ATOM 555 O O . ALA A 1 75 ? -21.184 22.437 30.952 1.00 93.12 75 ALA A O 1
ATOM 556 N N . GLY A 1 76 ? -23.202 21.460 30.864 1.00 93.56 76 GLY A N 1
ATOM 557 C 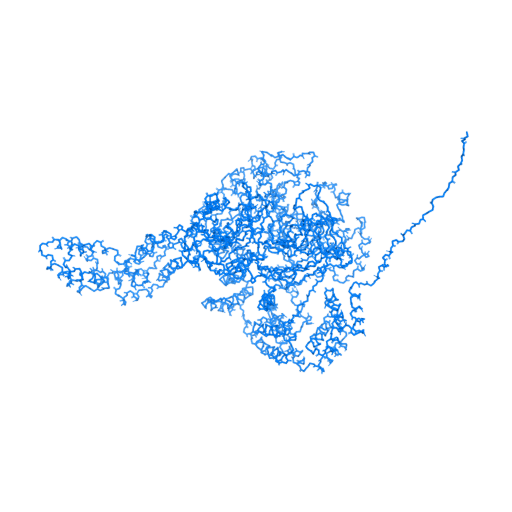CA . GLY A 1 76 ? -23.780 22.398 29.899 1.00 93.56 76 GLY A CA 1
ATOM 558 C C . GLY A 1 76 ? -23.289 22.210 28.454 1.00 93.56 76 GLY A C 1
ATOM 559 O O . GLY A 1 76 ? -23.515 23.090 27.626 1.00 93.56 76 GLY A O 1
ATOM 560 N N . ASP A 1 77 ? -22.640 21.085 28.129 1.00 94.38 77 ASP A N 1
ATOM 561 C CA . ASP A 1 77 ? -22.184 20.750 26.772 1.00 94.38 77 ASP A CA 1
ATOM 562 C C . ASP A 1 77 ? -23.339 20.134 25.968 1.00 94.38 77 ASP A C 1
ATOM 564 O O . ASP A 1 77 ? -23.555 18.918 25.938 1.00 94.38 77 ASP A O 1
ATOM 568 N N . VAL A 1 78 ? -24.131 21.005 25.338 1.00 94.25 78 VAL A N 1
ATOM 569 C CA . VAL A 1 78 ? -25.297 20.601 24.538 1.00 94.25 78 VAL A CA 1
ATOM 570 C C . VAL A 1 78 ? -24.886 19.753 23.328 1.00 94.25 78 VAL A C 1
ATOM 572 O O . VAL A 1 78 ? -25.586 18.792 23.010 1.00 94.25 78 VAL A O 1
ATOM 575 N N . ASP A 1 79 ? -23.748 20.045 22.694 1.00 94.81 79 ASP A N 1
ATOM 576 C CA . ASP A 1 79 ? -23.250 19.316 21.519 1.00 94.81 79 ASP A CA 1
ATOM 577 C C . ASP A 1 79 ? -22.922 17.853 21.863 1.00 94.81 79 ASP A C 1
ATOM 579 O O . ASP A 1 79 ? -23.428 16.923 21.229 1.00 94.81 79 ASP A O 1
ATOM 583 N N . GLU A 1 80 ? -22.158 17.621 22.937 1.00 94.56 80 GLU A N 1
ATOM 584 C CA . GLU A 1 80 ? -21.831 16.262 23.390 1.00 94.56 80 GLU A CA 1
ATOM 585 C C . GLU A 1 80 ? -23.051 15.505 23.890 1.00 94.56 80 GLU A C 1
ATOM 587 O O . GLU A 1 80 ? -23.191 14.310 23.609 1.00 94.56 80 GLU A O 1
ATOM 592 N N . ARG A 1 81 ? -23.959 16.195 24.589 1.00 95.31 81 ARG A N 1
ATOM 593 C CA . ARG A 1 81 ? -25.216 15.603 25.043 1.00 95.31 81 ARG A CA 1
ATOM 594 C C . ARG A 1 81 ? -26.024 15.090 23.855 1.00 95.31 81 ARG A C 1
ATOM 596 O O . ARG A 1 81 ? -26.445 13.934 23.874 1.00 95.31 81 ARG A O 1
ATOM 603 N N . LEU A 1 82 ? -26.241 15.927 22.838 1.00 94.62 82 LEU A N 1
ATOM 604 C CA . LEU A 1 82 ? -27.005 15.546 21.652 1.00 94.62 82 LEU A CA 1
ATOM 605 C C . LEU A 1 82 ? -26.348 14.378 20.927 1.00 94.62 82 LEU A C 1
ATOM 607 O O . LEU A 1 82 ? -27.019 13.384 20.647 1.00 94.62 82 LEU A O 1
ATOM 611 N N . TRP A 1 83 ? -25.038 14.455 20.695 1.00 94.00 83 TRP A N 1
ATOM 612 C CA . TRP A 1 83 ? -24.299 13.376 20.053 1.00 94.00 83 TRP A CA 1
ATOM 613 C C . TRP A 1 83 ? -24.444 12.052 20.810 1.00 94.00 83 TRP A C 1
ATOM 615 O O . TRP A 1 83 ? -24.823 11.051 20.203 1.00 94.00 83 TRP A O 1
ATOM 625 N N . CYS A 1 84 ? -24.258 12.042 22.134 1.00 94.62 84 CYS A N 1
ATOM 626 C CA . CYS A 1 84 ? -24.409 10.836 22.954 1.00 94.62 84 CYS A CA 1
ATOM 627 C C . CYS A 1 84 ? -25.839 10.269 22.931 1.00 94.62 84 CYS A C 1
ATOM 629 O O . CYS A 1 84 ? -26.004 9.052 22.855 1.00 94.62 84 CYS A O 1
ATOM 631 N N . LEU A 1 85 ? -26.874 11.118 22.951 1.00 94.06 85 LEU A N 1
ATOM 632 C CA . LEU A 1 85 ? -28.270 10.670 22.858 1.00 94.06 85 LEU A CA 1
ATOM 633 C C . LEU A 1 85 ? -28.591 10.071 21.480 1.00 94.06 85 LEU A C 1
ATOM 635 O O . LEU A 1 85 ? -29.292 9.061 21.395 1.00 94.06 85 LEU A O 1
ATOM 639 N N . HIS A 1 86 ? -28.040 10.640 20.401 1.00 91.38 86 HIS A N 1
ATOM 640 C CA . HIS A 1 86 ? -28.111 10.037 19.066 1.00 91.38 86 HIS A CA 1
ATOM 641 C C . HIS A 1 86 ? -27.384 8.680 19.029 1.00 91.38 86 HIS A C 1
ATOM 643 O O . HIS A 1 86 ? -27.933 7.727 18.471 1.00 91.38 86 HIS A O 1
ATOM 649 N N . GLN A 1 87 ? -26.206 8.536 19.658 1.00 87.56 87 GLN A N 1
ATOM 650 C CA . GLN A 1 87 ? -25.517 7.236 19.785 1.00 87.56 87 GLN A CA 1
ATOM 651 C C . GLN A 1 87 ? -26.378 6.204 20.519 1.00 87.56 87 GLN A C 1
ATOM 653 O O . GLN A 1 87 ? -26.579 5.096 20.021 1.00 87.56 87 GLN A O 1
ATOM 658 N N . GLU A 1 88 ? -26.916 6.570 21.683 1.00 90.44 88 GLU A N 1
ATOM 659 C CA . GLU A 1 88 ? -27.743 5.686 22.501 1.00 90.44 88 GLU A CA 1
ATOM 660 C C . GLU A 1 88 ? -29.003 5.243 21.752 1.00 90.44 88 GLU A C 1
ATOM 662 O O . GLU A 1 88 ? -29.319 4.051 21.740 1.00 90.44 88 GLU A O 1
ATOM 667 N N . TYR A 1 89 ? -29.700 6.175 21.090 1.00 88.31 89 TYR A N 1
ATOM 668 C CA . TYR A 1 89 ? -30.878 5.853 20.289 1.00 88.31 89 TYR A CA 1
ATOM 669 C C . TYR A 1 89 ? -30.529 4.873 19.168 1.00 88.31 89 TYR A C 1
ATOM 671 O O . TYR A 1 89 ? -31.195 3.848 19.033 1.00 88.31 89 TYR A O 1
ATOM 679 N N . ARG A 1 90 ? -29.450 5.121 18.412 1.00 80.94 90 ARG A N 1
ATOM 680 C CA . ARG A 1 90 ? -29.003 4.212 17.343 1.00 80.94 90 ARG A CA 1
ATOM 681 C C . ARG A 1 90 ? -28.662 2.827 17.872 1.00 80.94 90 ARG A C 1
ATOM 683 O O . ARG A 1 90 ? -29.125 1.840 17.308 1.00 80.94 90 ARG A O 1
ATOM 690 N N . LEU A 1 91 ? -27.925 2.745 18.979 1.00 76.81 91 LEU A N 1
ATOM 691 C CA . LEU A 1 91 ? -27.641 1.473 19.642 1.00 76.81 91 LEU A CA 1
ATOM 692 C C . LEU A 1 91 ? -28.921 0.788 20.117 1.00 76.81 91 LEU A C 1
ATOM 694 O O . LEU A 1 91 ? -29.010 -0.431 20.040 1.00 76.81 91 LEU A O 1
ATOM 698 N N . ALA A 1 92 ? -29.929 1.537 20.567 1.00 81.06 92 ALA A N 1
ATOM 699 C CA . ALA A 1 92 ? -31.203 0.959 20.971 1.00 81.06 92 ALA A CA 1
ATOM 700 C C . ALA A 1 92 ? -31.973 0.344 19.795 1.00 81.06 92 ALA A C 1
ATOM 702 O O . ALA A 1 92 ? -32.595 -0.709 19.967 1.00 81.06 92 ALA A O 1
ATOM 703 N N . VAL A 1 93 ? -31.912 0.962 18.608 1.00 75.81 93 VAL A N 1
ATOM 704 C CA . VAL A 1 93 ? -32.495 0.366 17.399 1.00 75.81 93 VAL A CA 1
ATOM 705 C C . VAL A 1 93 ? -31.678 -0.853 16.950 1.00 75.81 93 VAL A C 1
ATOM 707 O O . VAL A 1 93 ? -32.264 -1.923 16.793 1.00 75.81 93 VAL A O 1
ATOM 710 N N . ALA A 1 94 ? -30.346 -0.743 16.888 1.00 65.25 94 ALA A N 1
ATOM 711 C CA . ALA A 1 94 ? -29.436 -1.831 16.501 1.00 65.25 94 ALA A CA 1
ATOM 712 C C . ALA A 1 94 ? -29.510 -3.058 17.422 1.00 65.25 94 ALA A C 1
ATOM 714 O O . ALA A 1 94 ? -29.457 -4.203 16.974 1.00 65.25 94 ALA A O 1
ATOM 715 N N . GLN A 1 95 ? -29.690 -2.836 18.726 1.00 74.25 95 GLN A N 1
ATOM 716 C CA . GLN A 1 95 ? -29.888 -3.887 19.731 1.00 74.25 95 GLN A CA 1
ATOM 717 C C . GLN A 1 95 ? -31.335 -4.393 19.792 1.00 74.25 95 GLN A C 1
ATOM 719 O O . GLN A 1 95 ? -31.658 -5.222 20.641 1.00 74.25 95 GLN A O 1
ATOM 724 N N . LYS A 1 96 ? -32.218 -3.908 18.908 1.00 78.19 96 LYS A N 1
ATOM 725 C CA . LYS A 1 96 ? -33.616 -4.341 18.775 1.00 78.19 96 LYS A CA 1
ATOM 726 C C . LYS A 1 96 ? -34.412 -4.229 20.077 1.00 78.19 96 LYS A C 1
ATOM 728 O O . LYS A 1 96 ? -35.209 -5.110 20.406 1.00 78.19 96 LYS A O 1
ATOM 733 N N . LEU A 1 97 ? -34.240 -3.127 20.813 1.00 79.00 97 LEU A N 1
ATOM 734 C CA . LEU A 1 97 ? -35.067 -2.861 21.992 1.00 79.00 97 LEU A CA 1
ATOM 735 C C . LEU A 1 97 ? -36.561 -2.805 21.625 1.00 79.00 97 LEU A C 1
ATOM 737 O O . LEU A 1 97 ? -36.894 -2.469 20.486 1.00 79.00 97 LEU A O 1
ATOM 741 N N . PRO A 1 98 ? -37.486 -3.062 22.571 1.00 89.88 98 PRO A N 1
ATOM 742 C CA . PRO A 1 98 ? -38.916 -2.907 22.325 1.00 89.88 98 PRO A CA 1
ATOM 743 C C . PRO A 1 98 ? -39.245 -1.533 21.724 1.00 89.88 98 PRO A C 1
ATOM 745 O O . PRO A 1 98 ? -38.729 -0.515 22.186 1.00 89.88 98 PRO A O 1
ATOM 748 N N . LYS A 1 99 ? -40.139 -1.486 20.725 1.00 82.50 99 LYS A N 1
ATOM 749 C CA . LYS A 1 99 ? -40.514 -0.235 20.032 1.00 82.50 99 LYS A CA 1
ATOM 750 C C . LYS A 1 99 ? -40.961 0.875 20.987 1.00 82.50 99 LYS A C 1
ATOM 752 O O . LYS A 1 99 ? -40.690 2.036 20.719 1.00 82.50 99 LYS A O 1
ATOM 757 N N . SER A 1 100 ? -41.602 0.530 22.104 1.00 88.88 100 SER A N 1
ATOM 758 C CA . SER A 1 100 ? -41.970 1.486 23.155 1.00 88.88 100 SER A CA 1
ATOM 759 C C . SER A 1 100 ? -40.748 2.143 23.804 1.00 88.88 100 SER A C 1
ATOM 761 O O . SER A 1 100 ? -40.738 3.354 23.982 1.00 88.88 100 SER A O 1
ATOM 763 N N . ALA A 1 101 ? -39.694 1.378 24.099 1.00 86.50 101 ALA A N 1
ATOM 764 C CA . ALA A 1 101 ? -38.445 1.906 24.645 1.00 86.50 101 ALA A CA 1
ATOM 765 C C . ALA A 1 101 ? -37.683 2.753 23.612 1.00 86.50 101 ALA A C 1
ATOM 767 O O . ALA A 1 101 ? -37.170 3.817 23.948 1.00 86.50 101 ALA A O 1
ATOM 768 N N . GLN A 1 102 ? -37.670 2.328 22.343 1.00 84.81 102 GLN A N 1
ATOM 769 C CA . GLN A 1 102 ? -37.119 3.140 21.252 1.00 84.81 102 GLN A CA 1
ATOM 770 C C . GLN A 1 102 ? -37.885 4.462 21.094 1.00 84.81 102 GLN A C 1
ATOM 772 O O . GLN A 1 102 ? -37.267 5.503 20.894 1.00 84.81 102 GLN A O 1
ATOM 777 N N . GLN A 1 103 ? -39.218 4.435 21.206 1.00 87.62 103 GLN A N 1
ATOM 778 C CA . GLN A 1 103 ? -40.054 5.629 21.097 1.00 87.62 103 GLN A CA 1
ATOM 779 C C . GLN A 1 103 ? -39.784 6.614 22.237 1.00 87.62 103 GLN A C 1
ATOM 781 O O . GLN A 1 103 ? -39.645 7.798 21.969 1.00 87.62 103 GLN A O 1
ATOM 786 N N . VAL A 1 104 ? -39.612 6.137 23.475 1.00 91.88 104 VAL A N 1
ATOM 787 C CA . VAL A 1 104 ? -39.230 6.995 24.612 1.00 91.88 104 VAL A CA 1
ATOM 788 C C . VAL A 1 104 ? -37.893 7.697 24.354 1.00 91.88 104 VAL A C 1
ATOM 790 O O . VAL A 1 104 ? -37.794 8.908 24.527 1.00 91.88 104 VAL A O 1
ATOM 793 N N . LEU A 1 105 ? -36.874 6.963 23.894 1.00 89.06 105 LEU A N 1
ATOM 794 C CA . LEU A 1 105 ? -35.575 7.555 23.549 1.00 89.06 105 LEU A CA 1
ATOM 795 C C . LEU A 1 105 ? -35.697 8.567 22.400 1.00 89.06 105 LEU A C 1
ATOM 797 O O . LEU A 1 105 ? -35.093 9.636 22.455 1.00 89.06 105 LEU A O 1
ATOM 801 N N . ARG A 1 106 ? -36.519 8.260 21.389 1.00 89.25 106 ARG A N 1
ATOM 802 C CA . ARG A 1 106 ? -36.798 9.163 20.268 1.00 89.25 106 ARG A CA 1
ATOM 803 C C . ARG A 1 106 ? -37.496 10.444 20.724 1.00 89.25 106 ARG A C 1
ATOM 805 O O . ARG A 1 106 ? -37.095 11.520 20.299 1.00 89.25 106 ARG A O 1
ATOM 812 N N . ASP A 1 107 ? -38.521 10.343 21.562 1.00 90.44 107 ASP A N 1
ATOM 813 C CA . ASP A 1 107 ? -39.288 11.496 22.039 1.00 90.44 107 ASP A CA 1
ATOM 814 C C . ASP A 1 107 ? -38.424 12.396 22.934 1.00 90.44 107 ASP A C 1
ATOM 816 O O . ASP A 1 107 ? -38.444 13.617 22.778 1.00 90.44 107 ASP A O 1
ATOM 820 N N . ASN A 1 108 ? -37.588 11.800 23.793 1.00 89.12 108 ASN A N 1
ATOM 821 C CA . ASN A 1 108 ? -36.601 12.531 24.593 1.00 89.12 108 ASN A CA 1
ATOM 822 C C . ASN A 1 108 ? -35.597 13.286 23.711 1.00 89.12 108 ASN A C 1
ATOM 824 O O . ASN A 1 108 ? -35.285 14.444 23.979 1.00 89.12 108 ASN A O 1
ATOM 828 N N . LEU A 1 109 ? -35.111 12.647 22.645 1.00 90.56 109 LEU A N 1
ATOM 829 C CA . LEU A 1 109 ? -34.201 13.270 21.688 1.00 90.56 109 LEU A CA 1
ATOM 830 C C . LEU A 1 109 ? -34.872 14.438 20.944 1.00 90.56 109 LEU A C 1
ATOM 832 O O . LEU A 1 109 ? -34.295 15.519 20.858 1.00 90.56 109 LEU A O 1
ATOM 836 N N . LEU A 1 110 ? -36.105 14.248 20.459 1.00 90.62 110 LEU A N 1
ATOM 837 C CA . LEU A 1 110 ? -36.884 15.270 19.744 1.00 90.62 110 LEU A CA 1
ATOM 838 C C . LEU A 1 110 ? -37.244 16.484 20.612 1.00 90.62 110 LEU A C 1
ATOM 840 O O . LEU A 1 110 ? -37.464 17.568 20.076 1.00 90.62 110 LEU A O 1
ATOM 844 N N . ALA A 1 111 ? -37.323 16.316 21.933 1.00 89.88 111 ALA A N 1
ATOM 845 C CA . ALA A 1 111 ? -37.584 17.416 22.857 1.00 89.88 111 ALA A CA 1
ATOM 846 C C . ALA A 1 111 ? -36.391 18.379 22.997 1.00 89.88 111 ALA A C 1
ATOM 848 O O . ALA A 1 111 ? -36.587 19.535 23.372 1.00 89.88 111 ALA A O 1
ATOM 849 N N . ILE A 1 112 ? -35.171 17.908 22.717 1.00 89.56 112 ILE A N 1
ATOM 850 C CA . ILE A 1 112 ? -33.924 18.654 22.938 1.00 89.56 112 ILE A CA 1
ATOM 851 C C . ILE A 1 112 ? -33.312 19.103 21.604 1.00 89.56 112 ILE A C 1
ATOM 853 O O . ILE A 1 112 ? -32.810 20.220 21.510 1.00 89.56 112 ILE A O 1
ATOM 857 N N . ASP A 1 113 ? -33.366 18.257 20.570 1.00 91.62 113 ASP A N 1
ATOM 858 C CA . ASP A 1 113 ? -32.795 18.536 19.251 1.00 91.62 113 ASP A CA 1
ATOM 859 C C . ASP A 1 113 ? -33.875 19.000 18.249 1.00 91.62 113 ASP A C 1
ATOM 861 O O . ASP A 1 113 ? -34.646 18.176 17.740 1.00 91.62 113 ASP A O 1
ATOM 865 N N . PRO A 1 114 ? -33.920 20.298 17.888 1.00 84.44 114 PRO A N 1
ATOM 866 C CA . PRO A 1 114 ? -34.899 20.822 16.937 1.00 84.44 114 PRO A CA 1
ATOM 867 C C . PRO A 1 114 ? -34.677 20.326 15.497 1.00 84.44 114 PRO A C 1
ATOM 869 O O . PRO A 1 114 ? -35.585 20.433 14.672 1.00 84.44 114 PRO A O 1
ATOM 872 N N . LEU A 1 115 ? -33.490 19.794 15.179 1.00 88.25 115 LEU A N 1
ATOM 873 C CA . LEU A 1 115 ? -33.127 19.257 13.865 1.00 88.25 115 LEU A CA 1
ATOM 874 C C . LEU A 1 115 ? -33.291 17.734 13.784 1.00 88.25 115 LEU A C 1
ATOM 876 O O . LEU A 1 115 ? -33.359 17.189 12.680 1.00 88.25 115 LEU A O 1
ATOM 880 N N . ALA A 1 116 ? -33.419 17.042 14.924 1.00 86.56 116 ALA A N 1
ATOM 881 C CA . ALA A 1 116 ? -33.532 15.584 14.964 1.00 86.56 116 ALA A CA 1
ATOM 882 C C . ALA A 1 116 ? -34.713 15.072 14.142 1.00 86.56 116 ALA A C 1
ATOM 884 O O . ALA A 1 116 ? -34.608 14.015 13.532 1.00 86.56 116 ALA A O 1
ATOM 885 N N . LYS A 1 117 ? -35.830 15.806 14.071 1.00 85.94 117 LYS A N 1
ATOM 886 C CA . LYS A 1 117 ? -36.964 15.388 13.237 1.00 85.94 117 LYS A CA 1
ATOM 887 C C . LYS A 1 117 ? -36.578 15.321 11.760 1.00 85.94 117 LYS A C 1
ATOM 889 O O . LYS A 1 117 ? -36.833 14.298 11.134 1.00 85.94 117 LYS A O 1
ATOM 894 N N . ASP A 1 118 ? -35.950 16.373 11.236 1.00 85.25 118 ASP A N 1
ATOM 895 C CA . ASP A 1 118 ? -35.513 16.445 9.838 1.00 85.25 118 ASP A CA 1
ATOM 896 C C . ASP A 1 118 ? -34.475 15.352 9.545 1.00 85.25 118 ASP A C 1
ATOM 898 O O . ASP A 1 118 ? -34.569 14.667 8.530 1.00 85.25 118 ASP A O 1
ATOM 902 N N . LEU A 1 119 ? -33.532 15.130 10.469 1.00 82.94 119 LEU A N 1
ATOM 903 C CA . LEU A 1 119 ? -32.501 14.096 10.353 1.00 82.94 119 LEU A CA 1
ATOM 904 C C . LEU A 1 119 ? -33.074 12.673 10.393 1.00 82.94 119 LEU A C 1
ATOM 906 O O . LEU A 1 119 ? -32.701 11.832 9.578 1.00 82.94 119 LEU A O 1
ATOM 910 N N . LEU A 1 120 ? -33.976 12.392 11.334 1.00 80.25 120 LEU A N 1
ATOM 911 C CA . LEU A 1 120 ? -34.574 11.070 11.517 1.00 80.25 120 LEU A CA 1
ATOM 912 C C . LEU A 1 120 ? -35.625 10.740 10.448 1.00 80.25 120 LEU A C 1
ATOM 914 O O . LEU A 1 120 ? -35.918 9.564 10.234 1.00 80.25 120 LEU A O 1
ATOM 918 N N . ASP A 1 121 ? -36.211 11.752 9.803 1.00 80.50 121 ASP A N 1
ATOM 919 C CA . ASP A 1 121 ? -37.225 11.582 8.758 1.00 80.50 121 ASP A CA 1
ATOM 920 C C . ASP A 1 121 ? -36.673 11.769 7.333 1.00 80.50 121 ASP A C 1
ATOM 922 O O . ASP A 1 121 ? -37.396 11.479 6.375 1.00 80.50 121 ASP A O 1
ATOM 926 N N . LEU A 1 122 ? -35.402 12.170 7.187 1.00 77.62 122 LEU A N 1
ATOM 927 C CA . LEU A 1 122 ? -34.699 12.442 5.924 1.00 77.62 122 LEU A CA 1
ATOM 928 C C . LEU A 1 122 ? -34.941 11.372 4.848 1.00 77.62 122 LEU A C 1
ATOM 930 O O . LEU A 1 122 ? -35.101 11.680 3.668 1.00 77.62 122 LEU A O 1
ATOM 934 N N . GLY A 1 123 ? -34.997 10.104 5.257 1.00 68.19 123 GLY A N 1
ATOM 935 C CA . GLY A 1 123 ? -35.141 8.971 4.353 1.00 68.19 123 GLY A CA 1
ATOM 936 C C . GLY A 1 123 ? -36.570 8.618 3.940 1.00 68.19 123 GLY A C 1
ATOM 937 O O . GLY A 1 123 ? -36.728 7.873 2.982 1.00 68.19 123 GLY A O 1
ATOM 938 N N . LYS A 1 124 ? -37.633 9.098 4.600 1.00 76.25 124 LYS A N 1
ATOM 939 C CA . LYS A 1 124 ? -38.966 8.455 4.490 1.00 76.25 124 LYS A CA 1
ATOM 940 C C . LYS A 1 124 ? -39.511 8.322 3.059 1.00 76.25 124 LYS A C 1
ATOM 942 O O . LYS A 1 124 ? -40.062 7.277 2.731 1.00 76.25 124 LYS A O 1
ATOM 947 N N . VAL A 1 125 ? -39.357 9.341 2.210 1.00 70.00 125 VAL A N 1
ATOM 948 C CA . VAL A 1 125 ? -39.828 9.305 0.806 1.00 70.00 125 VAL A CA 1
ATOM 949 C C . VAL A 1 125 ? -38.772 8.709 -0.131 1.00 70.00 125 VAL A C 1
ATOM 951 O O . VAL A 1 125 ? -39.099 7.973 -1.061 1.00 70.00 125 VAL A O 1
ATOM 954 N N . THR A 1 126 ? -37.497 8.996 0.122 1.00 81.75 126 THR A N 1
ATOM 955 C CA . THR A 1 126 ? -36.378 8.534 -0.706 1.00 81.75 126 THR A CA 1
ATOM 956 C C . THR A 1 126 ? -36.140 7.030 -0.576 1.00 81.75 126 THR A C 1
ATOM 958 O O . THR A 1 126 ? -35.813 6.377 -1.565 1.00 81.75 126 THR A O 1
ATOM 961 N N . LEU A 1 127 ? -36.358 6.461 0.613 1.00 85.31 127 LEU A N 1
ATOM 962 C CA . LEU A 1 127 ? -36.199 5.033 0.886 1.00 85.31 127 LEU A CA 1
ATOM 963 C C . LEU A 1 127 ? -37.040 4.191 -0.076 1.00 85.31 127 LEU A C 1
ATOM 965 O O . LEU A 1 127 ? -36.516 3.251 -0.660 1.00 85.31 127 LEU A O 1
ATOM 969 N N . GLU A 1 128 ? -38.300 4.558 -0.323 1.00 86.50 128 GLU A N 1
ATOM 970 C CA . GLU A 1 128 ? -39.153 3.821 -1.264 1.00 86.50 128 GLU A CA 1
ATOM 971 C C . GLU A 1 128 ? -38.639 3.912 -2.711 1.00 86.50 128 GLU A C 1
ATOM 973 O O . GLU A 1 128 ? -38.605 2.902 -3.416 1.00 86.50 128 GLU A O 1
ATOM 978 N N . LYS A 1 129 ? -38.155 5.088 -3.148 1.00 90.75 129 LYS A N 1
ATOM 979 C CA . LYS A 1 129 ? -37.546 5.254 -4.483 1.00 90.75 129 LYS A CA 1
ATOM 980 C C . LYS A 1 129 ? -36.279 4.397 -4.640 1.00 90.75 129 LYS A C 1
ATOM 982 O O . LYS A 1 129 ? -36.098 3.754 -5.673 1.00 90.75 129 LYS A O 1
ATOM 987 N N . LEU A 1 130 ? -35.410 4.379 -3.624 1.00 91.25 130 LEU A N 1
ATOM 988 C CA . LEU A 1 130 ? -34.166 3.600 -3.625 1.00 91.25 130 LEU A CA 1
ATOM 989 C C . LEU A 1 130 ? -34.435 2.093 -3.585 1.00 91.25 130 LEU A C 1
ATOM 991 O O . LEU A 1 130 ? -33.809 1.356 -4.339 1.00 91.25 130 LEU A O 1
ATOM 995 N N . ARG A 1 131 ? -35.393 1.637 -2.768 1.00 92.38 131 ARG A N 1
ATOM 996 C CA . ARG A 1 131 ? -35.808 0.225 -2.695 1.00 92.38 131 ARG A CA 1
ATOM 997 C C . ARG A 1 131 ? -36.312 -0.280 -4.042 1.00 92.38 131 ARG A C 1
ATOM 999 O O . ARG A 1 131 ? -35.855 -1.317 -4.515 1.00 92.38 131 ARG A O 1
ATOM 1006 N N . ALA A 1 132 ? -37.201 0.479 -4.687 1.00 92.94 132 ALA A N 1
ATOM 1007 C CA . ALA A 1 132 ? -37.716 0.131 -6.009 1.00 92.94 132 ALA A CA 1
ATOM 1008 C C . ALA A 1 132 ? -36.588 0.013 -7.049 1.00 92.94 132 ALA A C 1
ATOM 1010 O O . ALA A 1 132 ? -36.567 -0.932 -7.836 1.00 92.94 132 ALA A O 1
ATOM 1011 N N . LEU A 1 133 ? -35.623 0.938 -7.016 1.00 94.62 133 LEU A N 1
ATOM 1012 C CA . LEU A 1 133 ? -34.475 0.918 -7.918 1.00 94.62 133 LEU A CA 1
ATOM 1013 C C . LEU A 1 133 ? -33.521 -0.257 -7.644 1.00 94.62 133 LEU A C 1
ATOM 1015 O O . LEU A 1 133 ? -33.034 -0.881 -8.584 1.00 94.62 133 LEU A O 1
ATOM 1019 N N . ALA A 1 134 ? -33.252 -0.562 -6.374 1.00 93.56 134 ALA A N 1
ATOM 1020 C CA . ALA A 1 134 ? -32.374 -1.661 -5.986 1.00 93.56 134 ALA A CA 1
ATOM 1021 C C . ALA A 1 134 ? -32.955 -3.021 -6.398 1.00 93.56 134 ALA A C 1
ATOM 1023 O O . ALA A 1 134 ? -32.252 -3.828 -7.003 1.00 93.56 134 ALA A O 1
ATOM 1024 N N . ALA A 1 135 ? -34.255 -3.233 -6.168 1.00 93.06 135 ALA A N 1
ATOM 1025 C CA . ALA A 1 135 ? -34.954 -4.447 -6.581 1.00 93.06 135 ALA A CA 1
ATOM 1026 C C . ALA A 1 135 ? -34.935 -4.651 -8.109 1.00 93.06 135 ALA A C 1
ATOM 1028 O O . ALA A 1 135 ? -34.813 -5.780 -8.586 1.00 93.06 135 ALA A O 1
ATOM 1029 N N . GLU A 1 136 ? -35.027 -3.568 -8.889 1.00 94.81 136 GLU A N 1
ATOM 1030 C CA . GLU A 1 136 ? -34.894 -3.630 -10.348 1.00 94.81 136 GLU A CA 1
ATOM 1031 C C . GLU A 1 136 ? -33.473 -4.046 -10.771 1.00 94.81 136 GLU A C 1
ATOM 1033 O O . GLU A 1 136 ? -33.315 -4.942 -11.594 1.00 94.81 136 GLU A O 1
ATOM 1038 N N . LEU A 1 137 ? -32.436 -3.468 -10.154 1.00 94.50 137 LEU A N 1
ATOM 1039 C CA . LEU A 1 137 ? -31.036 -3.809 -10.442 1.00 94.50 137 LEU A CA 1
ATOM 1040 C C . LEU A 1 137 ? -30.675 -5.254 -10.065 1.00 94.50 137 LEU A C 1
ATOM 1042 O O . LEU A 1 137 ? -29.905 -5.897 -10.779 1.00 94.50 137 LEU A O 1
ATOM 1046 N N . GLU A 1 138 ? -31.234 -5.784 -8.975 1.00 93.12 138 GLU A N 1
ATOM 1047 C CA . GLU A 1 138 ? -31.083 -7.201 -8.624 1.00 93.12 138 GLU A CA 1
ATOM 1048 C C . GLU A 1 138 ? -31.708 -8.117 -9.676 1.00 93.12 138 GLU A C 1
ATOM 1050 O O . GLU A 1 138 ? -31.096 -9.108 -10.076 1.00 93.12 138 GLU A O 1
ATOM 1055 N N . LYS A 1 139 ? -32.907 -7.768 -10.159 1.00 93.81 139 LYS A N 1
ATOM 1056 C CA . LYS A 1 139 ? -33.591 -8.514 -11.221 1.00 93.81 139 LYS A CA 1
ATOM 1057 C C . LYS A 1 139 ? -32.783 -8.523 -12.523 1.00 93.81 139 LYS A C 1
ATOM 1059 O O . LYS A 1 139 ? -32.781 -9.533 -13.222 1.00 93.81 139 LYS A O 1
ATOM 1064 N N . ASP A 1 140 ? -32.071 -7.437 -12.805 1.00 92.38 140 ASP A N 1
ATOM 1065 C CA . ASP A 1 140 ? -31.183 -7.298 -13.963 1.00 92.38 140 ASP A CA 1
ATOM 1066 C C . ASP A 1 140 ? -29.802 -7.967 -13.762 1.00 92.38 140 ASP A C 1
ATOM 1068 O O . ASP A 1 140 ? -28.919 -7.809 -14.606 1.00 92.38 140 ASP A O 1
ATOM 1072 N N . ALA A 1 141 ? -29.595 -8.703 -12.658 1.00 92.31 141 ALA A N 1
ATOM 1073 C CA . ALA A 1 141 ? -28.337 -9.364 -12.292 1.00 92.31 141 ALA A CA 1
ATOM 1074 C C . ALA A 1 141 ? -27.133 -8.403 -12.219 1.00 92.31 141 ALA A C 1
ATOM 1076 O O . ALA A 1 141 ? -26.040 -8.707 -12.698 1.00 92.31 141 ALA A O 1
ATOM 1077 N N . ARG A 1 142 ? -27.334 -7.226 -11.608 1.00 94.12 142 ARG A N 1
ATOM 1078 C CA . ARG A 1 142 ? -26.321 -6.165 -11.457 1.00 94.12 142 ARG A CA 1
ATOM 1079 C C . ARG A 1 142 ? -25.873 -6.005 -9.998 1.00 94.12 142 ARG A C 1
ATOM 1081 O O . ARG A 1 142 ? -26.287 -5.043 -9.344 1.00 94.12 142 ARG A O 1
ATOM 1088 N N . PRO A 1 143 ? -25.080 -6.941 -9.448 1.00 93.44 143 PRO A N 1
ATOM 1089 C CA . PRO A 1 143 ? -24.774 -6.994 -8.020 1.00 93.44 143 PRO A CA 1
ATOM 1090 C C . PRO A 1 143 ? -24.071 -5.738 -7.480 1.00 93.44 143 PRO A C 1
ATOM 1092 O O . PRO A 1 143 ? -24.462 -5.239 -6.425 1.00 93.44 143 PRO A O 1
ATOM 1095 N N . HIS A 1 144 ? -23.101 -5.164 -8.198 1.00 92.50 144 HIS A N 1
ATOM 1096 C CA . HIS A 1 144 ? -22.382 -3.960 -7.764 1.00 92.50 144 HIS A CA 1
ATOM 1097 C C . HIS A 1 144 ? -23.304 -2.743 -7.765 1.00 92.50 144 HIS A C 1
ATOM 1099 O O . HIS A 1 144 ? -23.328 -1.967 -6.805 1.00 92.50 144 HIS A O 1
ATOM 1105 N N . SER A 1 145 ? -24.097 -2.581 -8.828 1.00 92.31 145 SER A N 1
ATOM 1106 C CA . SER A 1 145 ? -25.080 -1.502 -8.919 1.00 92.31 145 SER A CA 1
ATOM 1107 C C . SER A 1 145 ? -26.153 -1.632 -7.832 1.00 92.31 145 SER A C 1
ATOM 1109 O O . SER A 1 145 ? -26.483 -0.636 -7.191 1.00 92.31 145 SER A O 1
ATOM 1111 N N . ALA A 1 146 ? -26.670 -2.840 -7.589 1.00 93.38 146 ALA A N 1
ATOM 1112 C CA . ALA A 1 146 ? -27.682 -3.104 -6.569 1.00 93.38 146 ALA A CA 1
ATOM 1113 C C . ALA A 1 146 ? -27.147 -2.851 -5.153 1.00 93.38 146 ALA A C 1
ATOM 1115 O O . ALA A 1 146 ? -27.763 -2.090 -4.408 1.00 93.38 146 ALA A O 1
ATOM 1116 N N . ILE A 1 147 ? -25.973 -3.395 -4.800 1.00 89.81 147 ILE A N 1
ATOM 1117 C CA . ILE A 1 147 ? -25.314 -3.120 -3.512 1.00 89.81 147 ILE A CA 1
ATOM 1118 C C . ILE A 1 147 ? -25.089 -1.621 -3.343 1.00 89.81 147 ILE A C 1
ATOM 1120 O O . ILE A 1 147 ? -25.374 -1.082 -2.273 1.00 89.81 147 ILE A O 1
ATOM 1124 N N . ARG A 1 148 ? -24.633 -0.920 -4.392 1.00 87.69 148 ARG A N 1
ATOM 1125 C CA . ARG A 1 148 ? -24.451 0.535 -4.340 1.00 87.69 148 ARG A CA 1
ATOM 1126 C C . ARG A 1 148 ? -25.737 1.233 -3.908 1.00 87.69 148 ARG A C 1
ATOM 1128 O O . ARG A 1 148 ? -25.640 2.102 -3.049 1.00 87.69 148 ARG A O 1
ATOM 1135 N N . VAL A 1 149 ? -26.900 0.857 -4.455 1.00 90.75 149 VAL A N 1
ATOM 1136 C CA . VAL A 1 149 ? -28.207 1.440 -4.093 1.00 90.75 149 VAL A CA 1
ATOM 1137 C C . VAL A 1 149 ? -28.675 0.985 -2.709 1.00 90.75 149 VAL A C 1
ATOM 1139 O O . VAL A 1 149 ? -29.099 1.823 -1.917 1.00 90.75 149 VAL A O 1
ATOM 1142 N N . TRP A 1 150 ? -28.545 -0.296 -2.357 1.00 89.62 150 TRP A N 1
ATOM 1143 C CA . TRP A 1 150 ? -28.901 -0.785 -1.021 1.00 89.62 150 TRP A CA 1
ATOM 1144 C C . TRP A 1 150 ? -28.085 -0.130 0.089 1.00 89.62 150 TRP A C 1
ATOM 1146 O O . TRP A 1 150 ? -28.609 0.140 1.166 1.00 89.62 150 TRP A O 1
ATOM 1156 N N . LYS A 1 151 ? -26.823 0.209 -0.177 1.00 84.25 151 LYS A N 1
ATOM 1157 C CA . LYS A 1 151 ? -26.012 0.991 0.754 1.00 84.25 151 LYS A CA 1
ATOM 1158 C C . LYS A 1 151 ? -26.557 2.399 0.962 1.00 84.25 151 LYS A C 1
ATOM 1160 O O . LYS A 1 151 ? -26.473 2.900 2.072 1.00 84.25 151 LYS A O 1
ATOM 1165 N N . GLN A 1 152 ? -27.184 3.002 -0.052 1.00 84.44 152 GLN A N 1
ATOM 1166 C CA . GLN A 1 152 ? -27.899 4.277 0.114 1.00 84.44 152 GLN A CA 1
ATOM 1167 C C . GLN A 1 152 ? -29.141 4.110 0.999 1.00 84.44 152 GLN A C 1
ATOM 1169 O O . GLN A 1 152 ? -29.483 5.008 1.761 1.00 84.44 152 GLN A O 1
ATOM 1174 N N . VAL A 1 153 ? -29.811 2.952 0.924 1.00 85.94 153 VAL A N 1
ATOM 1175 C CA . VAL A 1 153 ? -30.929 2.618 1.821 1.00 85.94 153 VAL A CA 1
ATOM 1176 C C . VAL A 1 153 ? -30.429 2.489 3.259 1.00 85.94 153 VAL A C 1
ATOM 1178 O O . VAL A 1 153 ? -31.001 3.121 4.142 1.00 85.94 153 VAL A O 1
ATOM 1181 N N . LEU A 1 154 ? -29.342 1.743 3.489 1.00 77.56 154 LEU A N 1
ATOM 1182 C CA . LEU A 1 154 ? -28.734 1.621 4.819 1.00 77.56 154 LEU A CA 1
ATOM 1183 C C . LEU A 1 154 ? -28.191 2.948 5.349 1.00 77.56 154 LEU A C 1
ATOM 1185 O O . LEU A 1 154 ? -28.250 3.176 6.551 1.00 77.56 154 LEU A O 1
ATOM 1189 N N . ALA A 1 155 ? -27.735 3.840 4.470 1.00 74.62 155 ALA A N 1
ATOM 1190 C CA . ALA A 1 155 ? -27.277 5.163 4.874 1.00 74.62 155 ALA A CA 1
ATOM 1191 C C . ALA A 1 155 ? -28.377 5.992 5.552 1.00 74.62 155 ALA A C 1
ATOM 1193 O O . ALA A 1 155 ? -28.160 6.748 6.500 1.00 74.62 155 ALA A O 1
ATOM 1194 N N . LEU A 1 156 ? -29.594 5.854 5.025 1.00 76.19 156 LEU A N 1
ATOM 1195 C CA . LEU A 1 156 ? -30.769 6.585 5.480 1.00 76.19 156 LEU A CA 1
ATOM 1196 C C . LEU A 1 156 ? -31.509 5.862 6.606 1.00 76.19 156 LEU A C 1
ATOM 1198 O O . LEU A 1 156 ? -32.095 6.511 7.470 1.00 76.19 156 LEU A O 1
ATOM 1202 N N . ASP A 1 157 ? -31.496 4.533 6.593 1.00 75.25 157 ASP A N 1
ATOM 1203 C CA . ASP A 1 157 ? -32.126 3.687 7.600 1.00 75.25 157 ASP A CA 1
ATOM 1204 C C . ASP A 1 157 ? -31.269 2.427 7.825 1.00 75.25 157 ASP A C 1
ATOM 1206 O O . ASP A 1 157 ? -31.484 1.394 7.175 1.00 75.25 157 ASP A O 1
ATOM 1210 N N . PRO A 1 158 ? -30.282 2.510 8.743 1.00 67.19 158 PRO A N 1
ATOM 1211 C CA . PRO A 1 158 ? -29.314 1.440 8.984 1.00 67.19 158 PRO A CA 1
ATOM 1212 C C . PRO A 1 158 ? -29.942 0.103 9.374 1.00 67.19 158 PRO A C 1
ATOM 1214 O O . PRO A 1 158 ? -29.315 -0.936 9.199 1.00 67.19 158 PRO A O 1
ATOM 1217 N N . GLU A 1 159 ? -31.182 0.114 9.867 1.00 65.44 159 GLU A N 1
ATOM 1218 C CA . GLU A 1 159 ? -31.884 -1.031 10.455 1.00 65.44 159 GLU A CA 1
ATOM 1219 C C . GLU A 1 159 ? -32.851 -1.697 9.472 1.00 65.44 159 GLU A C 1
ATOM 1221 O O . GLU A 1 159 ? -33.621 -2.598 9.828 1.00 65.44 159 GLU A O 1
ATOM 1226 N N . ARG A 1 160 ? -32.814 -1.289 8.196 1.00 78.62 160 ARG A N 1
ATOM 1227 C CA . ARG A 1 160 ? -33.585 -1.946 7.140 1.00 78.62 160 ARG A CA 1
ATOM 1228 C C . ARG A 1 160 ? -33.077 -3.356 6.906 1.00 78.62 160 ARG A C 1
ATOM 1230 O O . ARG A 1 160 ? -32.189 -3.587 6.091 1.00 78.62 160 ARG A O 1
ATOM 1237 N N . ALA A 1 161 ? -33.742 -4.303 7.564 1.00 74.38 161 ALA A N 1
ATOM 1238 C CA . ALA A 1 161 ? -33.485 -5.730 7.427 1.00 74.38 161 ALA A CA 1
ATOM 1239 C C . ALA A 1 161 ? -33.456 -6.183 5.961 1.00 74.38 161 ALA A C 1
ATOM 1241 O O . ALA A 1 161 ? -32.569 -6.935 5.590 1.00 74.38 161 ALA A O 1
ATOM 1242 N N . GLU A 1 162 ? -34.360 -5.679 5.116 1.00 86.38 162 GLU A N 1
ATOM 1243 C CA . GLU A 1 162 ? -34.363 -5.988 3.679 1.00 86.38 162 GLU A CA 1
ATOM 1244 C C . GLU A 1 162 ? -33.050 -5.587 2.993 1.00 86.38 162 GLU A C 1
ATOM 1246 O O . GLU A 1 162 ? -32.459 -6.401 2.294 1.00 86.38 162 GLU A O 1
ATOM 1251 N N . ALA A 1 163 ? -32.566 -4.364 3.223 1.00 85.31 163 ALA A N 1
ATOM 1252 C CA . ALA A 1 163 ? -31.338 -3.867 2.609 1.00 85.31 163 ALA A CA 1
ATOM 1253 C C . ALA A 1 163 ? -30.098 -4.593 3.148 1.00 85.31 163 ALA A C 1
ATOM 1255 O O . ALA A 1 163 ? -29.212 -4.949 2.374 1.00 85.31 163 ALA A O 1
ATOM 1256 N N . GLN A 1 164 ? -30.052 -4.856 4.461 1.00 79.75 164 GLN A N 1
ATOM 1257 C CA . GLN A 1 164 ? -28.983 -5.645 5.078 1.00 79.75 164 GLN A CA 1
ATOM 1258 C C . GLN A 1 164 ? -28.937 -7.058 4.485 1.00 79.75 164 GLN A C 1
ATOM 1260 O O . GLN A 1 164 ? -27.880 -7.494 4.040 1.00 79.75 164 GLN A O 1
ATOM 1265 N N . GLN A 1 165 ? -30.087 -7.738 4.423 1.00 84.38 165 GLN A N 1
ATOM 1266 C CA . GLN A 1 165 ? -30.212 -9.088 3.873 1.00 84.38 165 GLN A CA 1
ATOM 1267 C C . GLN A 1 165 ? -29.890 -9.126 2.380 1.00 84.38 165 GLN A C 1
ATOM 1269 O O . GLN A 1 165 ? -29.268 -10.079 1.922 1.00 84.38 165 GLN A O 1
ATOM 1274 N N . ALA A 1 166 ? -30.288 -8.106 1.616 1.00 89.06 166 ALA A N 1
ATOM 1275 C CA . ALA A 1 166 ? -29.970 -8.016 0.199 1.00 89.06 166 ALA A CA 1
ATOM 1276 C C . ALA A 1 166 ? -28.465 -7.827 -0.024 1.00 89.06 166 ALA A C 1
ATOM 1278 O O . ALA A 1 166 ? -27.879 -8.590 -0.785 1.00 89.06 166 ALA A O 1
ATOM 1279 N N . ILE A 1 167 ? -27.818 -6.881 0.671 1.00 86.50 167 ILE A N 1
ATOM 1280 C CA . ILE A 1 167 ? -26.361 -6.690 0.574 1.00 86.50 167 ILE A CA 1
ATOM 1281 C C . ILE A 1 167 ? -25.629 -7.955 0.998 1.00 86.50 167 ILE A C 1
ATOM 1283 O O . ILE A 1 167 ? -24.763 -8.407 0.264 1.00 86.50 167 ILE A O 1
ATOM 1287 N N . GLU A 1 168 ? -25.989 -8.546 2.136 1.00 84.00 168 GLU A N 1
ATOM 1288 C CA . GLU A 1 168 ? -25.361 -9.772 2.627 1.00 84.00 168 GLU A CA 1
ATOM 1289 C C . GLU A 1 168 ? -25.512 -10.915 1.617 1.00 84.00 168 GLU A C 1
ATOM 1291 O O . GLU A 1 168 ? -24.522 -11.536 1.237 1.00 84.00 168 GLU A O 1
ATOM 1296 N N . ARG A 1 169 ? -26.723 -11.128 1.088 1.00 89.56 169 ARG A N 1
ATOM 1297 C CA . ARG A 1 169 ? -26.988 -12.136 0.056 1.00 89.56 169 ARG A CA 1
ATOM 1298 C C . ARG A 1 169 ? -26.162 -11.896 -1.205 1.00 89.56 169 ARG A C 1
ATOM 1300 O O . ARG A 1 169 ? -25.536 -12.832 -1.690 1.00 89.56 169 ARG A O 1
ATOM 1307 N N . ILE A 1 170 ? -26.162 -10.675 -1.742 1.00 90.19 170 ILE A N 1
ATOM 1308 C CA . ILE A 1 170 ? -25.461 -10.353 -2.994 1.00 90.19 170 ILE A CA 1
ATOM 1309 C C . ILE A 1 170 ? -23.942 -10.424 -2.792 1.00 90.19 170 ILE A C 1
ATOM 1311 O O . ILE A 1 170 ? -23.244 -11.020 -3.605 1.00 90.19 170 ILE A O 1
ATOM 1315 N N . ALA A 1 171 ? -23.427 -9.844 -1.708 1.00 84.38 171 ALA A N 1
ATOM 1316 C CA . ALA A 1 171 ? -21.996 -9.776 -1.438 1.00 84.38 171 ALA A CA 1
ATOM 1317 C C . ALA A 1 171 ? -21.400 -11.136 -1.044 1.00 84.38 171 ALA A C 1
ATOM 1319 O O . ALA A 1 171 ? -20.214 -11.351 -1.264 1.00 84.38 171 ALA A O 1
ATOM 1320 N N . SER A 1 172 ? -22.210 -12.066 -0.516 1.00 81.31 172 SER A N 1
ATOM 1321 C CA . SER A 1 172 ? -21.786 -13.438 -0.183 1.00 81.31 172 SER A CA 1
ATOM 1322 C C . SER A 1 172 ? -21.449 -14.319 -1.393 1.00 81.31 172 SER A C 1
ATOM 1324 O O . SER A 1 172 ? -20.953 -15.430 -1.220 1.00 81.31 172 SER A O 1
ATOM 1326 N N . VAL A 1 173 ? -21.714 -13.852 -2.617 1.00 85.31 173 VAL A N 1
ATOM 1327 C CA . VAL A 1 173 ? -21.297 -14.548 -3.840 1.00 85.31 173 VAL A CA 1
ATOM 1328 C C . VAL A 1 173 ? -19.762 -14.553 -3.909 1.00 85.31 173 VAL A C 1
ATOM 1330 O O . VAL A 1 173 ? -19.166 -13.505 -3.655 1.00 85.31 173 VAL A O 1
ATOM 1333 N N . PRO A 1 174 ? -19.113 -15.684 -4.261 1.00 79.31 174 PRO A N 1
ATOM 1334 C CA . PRO A 1 174 ? -17.654 -15.809 -4.309 1.00 79.31 174 PRO A CA 1
ATOM 1335 C C . PRO A 1 174 ? -17.059 -15.087 -5.534 1.00 79.31 174 PRO A C 1
ATOM 1337 O O . PRO A 1 174 ? -16.590 -15.711 -6.483 1.00 79.31 174 PRO A O 1
ATOM 1340 N N . ASP A 1 175 ? -17.121 -13.757 -5.510 1.00 83.31 175 ASP A N 1
ATOM 1341 C CA . ASP A 1 175 ? -16.516 -12.831 -6.467 1.00 83.31 175 ASP A CA 1
ATOM 1342 C C . ASP A 1 175 ? -15.554 -11.883 -5.713 1.00 83.31 175 ASP A C 1
ATOM 1344 O O . ASP A 1 175 ? -15.987 -11.201 -4.767 1.00 83.31 175 ASP A O 1
ATOM 1348 N N . PRO A 1 176 ? -14.264 -11.797 -6.104 1.00 80.81 176 PRO A N 1
ATOM 1349 C CA . PRO A 1 176 ? -13.303 -10.884 -5.488 1.00 80.81 176 PRO A CA 1
ATOM 1350 C C . PRO A 1 176 ? -13.765 -9.427 -5.442 1.00 80.81 176 PRO A C 1
ATOM 1352 O O . PRO A 1 176 ? -13.503 -8.741 -4.452 1.00 80.81 176 PRO A O 1
ATOM 1355 N N . SER A 1 177 ? -14.476 -8.938 -6.466 1.00 84.12 177 SER A N 1
ATOM 1356 C CA . SER A 1 177 ? -14.889 -7.529 -6.514 1.00 84.12 177 SER A CA 1
ATOM 1357 C C . SER A 1 177 ? -16.071 -7.203 -5.599 1.00 84.12 177 SER A C 1
ATOM 1359 O O . SER A 1 177 ? -16.320 -6.029 -5.320 1.00 84.12 177 SER A O 1
ATOM 1361 N N . LEU A 1 178 ? -16.765 -8.221 -5.079 1.00 84.94 178 LEU A N 1
ATOM 1362 C CA . LEU A 1 178 ? -17.840 -8.081 -4.092 1.00 84.94 178 LEU A CA 1
ATOM 1363 C C . LEU A 1 178 ? -17.361 -8.282 -2.651 1.00 84.94 178 LEU A C 1
ATOM 1365 O O . LEU A 1 178 ? -18.046 -7.875 -1.712 1.00 84.94 178 LEU A O 1
ATOM 1369 N N . ALA A 1 179 ? -16.179 -8.868 -2.465 1.00 75.00 179 ALA A N 1
ATOM 1370 C CA . ALA A 1 179 ? -15.683 -9.278 -1.157 1.00 75.00 179 ALA A CA 1
ATOM 1371 C C . ALA A 1 179 ? -15.525 -8.120 -0.162 1.00 75.00 179 ALA A C 1
ATOM 1373 O O . ALA A 1 179 ? -15.739 -8.308 1.034 1.00 75.00 179 ALA A O 1
ATOM 1374 N N . GLY A 1 180 ? -15.199 -6.918 -0.649 1.00 72.12 180 GLY A N 1
ATOM 1375 C CA . GLY A 1 180 ? -15.122 -5.714 0.186 1.00 72.12 180 GLY A CA 1
ATOM 1376 C C . GLY A 1 180 ? -16.464 -5.294 0.800 1.00 72.12 180 GLY A C 1
ATOM 1377 O O . GLY A 1 180 ? -16.474 -4.575 1.793 1.00 72.12 180 GLY A O 1
ATOM 1378 N N . GLU A 1 181 ? -17.581 -5.765 0.239 1.00 74.31 181 GLU A N 1
ATOM 1379 C CA . GLU A 1 181 ? -18.940 -5.418 0.666 1.00 74.31 181 GLU A CA 1
ATOM 1380 C C . GLU A 1 181 ? -19.606 -6.500 1.523 1.00 74.31 181 GLU A C 1
ATOM 1382 O O . GLU A 1 181 ? -20.720 -6.304 2.016 1.00 74.31 181 GLU A O 1
ATOM 1387 N N . ALA A 1 182 ? -18.935 -7.635 1.714 1.00 70.69 182 ALA A N 1
ATOM 1388 C CA . ALA A 1 182 ? -19.469 -8.774 2.435 1.00 70.69 182 ALA A CA 1
ATOM 1389 C C . ALA A 1 182 ? -19.174 -8.693 3.931 1.00 70.69 182 ALA A C 1
ATOM 1391 O O . ALA A 1 182 ? -18.067 -8.364 4.359 1.00 70.69 182 ALA A O 1
ATOM 1392 N N . LYS A 1 183 ? -20.163 -9.068 4.744 1.00 67.75 183 LYS A N 1
ATOM 1393 C CA . LYS A 1 183 ? -19.913 -9.388 6.148 1.00 67.75 183 LYS A CA 1
ATOM 1394 C C . LYS A 1 183 ? -19.332 -10.798 6.222 1.00 67.75 183 LYS A C 1
ATOM 1396 O O . LYS A 1 183 ? -19.883 -11.685 5.566 1.00 67.75 183 LYS A O 1
ATOM 1401 N N . PRO A 1 184 ? -18.275 -11.028 7.021 1.00 58.38 184 PRO A N 1
ATOM 1402 C CA . PRO A 1 184 ? -17.863 -12.381 7.342 1.00 58.38 184 PRO A CA 1
ATOM 1403 C C . PRO A 1 184 ? -19.069 -13.136 7.888 1.00 58.38 184 PRO A C 1
ATOM 1405 O O . PRO A 1 184 ? -19.776 -12.632 8.765 1.00 58.38 184 PRO A O 1
ATOM 1408 N N . LYS A 1 185 ? -19.321 -14.319 7.339 1.00 65.19 185 LYS A N 1
ATOM 1409 C CA . LYS A 1 185 ? -20.398 -15.183 7.809 1.00 65.19 185 LYS A CA 1
ATOM 1410 C C . LYS A 1 185 ? -20.193 -15.454 9.299 1.00 65.19 185 LYS A C 1
ATOM 1412 O O . LYS A 1 185 ? -19.144 -15.965 9.688 1.00 65.19 185 LYS A O 1
ATOM 1417 N N . ASP A 1 186 ? -21.177 -15.110 10.127 1.00 65.12 186 ASP A N 1
ATOM 1418 C CA . ASP A 1 186 ? -21.139 -15.452 11.548 1.00 65.12 186 ASP A CA 1
ATOM 1419 C C . ASP A 1 186 ? -21.407 -16.950 11.703 1.00 65.12 186 ASP A C 1
ATOM 1421 O O . ASP A 1 186 ? -22.544 -17.423 11.727 1.00 65.12 186 ASP A O 1
ATOM 1425 N N . LEU A 1 187 ? -20.319 -17.711 11.742 1.00 73.56 187 LEU A N 1
ATOM 1426 C CA . LEU A 1 187 ? -20.348 -19.163 11.857 1.00 73.56 187 LEU A CA 1
ATOM 1427 C C . LEU A 1 187 ? -20.775 -19.645 13.249 1.00 73.56 187 LEU A C 1
ATOM 1429 O O . LEU A 1 187 ? -21.093 -20.822 13.405 1.00 73.56 187 LEU A O 1
ATOM 1433 N N . LEU A 1 188 ? -20.808 -18.750 14.238 1.00 66.88 188 LEU A N 1
ATOM 1434 C CA . LEU A 1 188 ? -21.220 -19.036 15.612 1.00 66.88 188 LEU A CA 1
ATOM 1435 C C . LEU A 1 188 ? -22.610 -18.461 15.923 1.00 66.88 188 LEU A C 1
ATOM 1437 O O . LEU A 1 188 ? -23.068 -18.513 17.064 1.00 66.88 188 LEU A O 1
ATOM 1441 N N . ALA A 1 189 ? -23.314 -17.939 14.915 1.00 60.81 189 ALA A N 1
ATOM 1442 C CA . ALA A 1 189 ? -24.644 -17.383 15.095 1.00 60.81 189 ALA A CA 1
ATOM 1443 C C . ALA A 1 189 ? -25.589 -18.412 15.745 1.00 60.81 189 ALA A C 1
ATOM 1445 O O . ALA A 1 189 ? -25.855 -19.482 15.194 1.00 60.81 189 ALA A O 1
ATOM 1446 N N . GLY A 1 190 ? -26.132 -18.064 16.914 1.00 60.59 190 GLY A N 1
ATOM 1447 C CA . GLY A 1 190 ? -27.100 -18.891 17.642 1.00 60.59 190 GLY A CA 1
ATOM 1448 C C . GLY A 1 190 ? -26.516 -19.822 18.709 1.00 60.59 190 GLY A C 1
ATOM 1449 O O . GLY A 1 190 ? -27.292 -20.532 19.346 1.00 60.59 190 GLY A O 1
ATOM 1450 N N . VAL A 1 191 ? -25.202 -19.797 18.956 1.00 65.75 191 VAL A N 1
ATOM 1451 C CA . VAL A 1 191 ? -24.557 -20.488 20.088 1.00 65.75 191 VAL A CA 1
ATOM 1452 C C . VAL A 1 191 ? -23.881 -19.480 21.021 1.00 65.75 191 VAL A C 1
ATOM 1454 O O . VAL A 1 191 ? -23.187 -18.576 20.569 1.00 65.75 191 VAL A O 1
ATOM 1457 N N . SER A 1 192 ? -24.131 -19.595 22.330 1.00 52.22 192 SER A N 1
ATOM 1458 C CA . SER A 1 192 ? -23.544 -18.707 23.345 1.00 52.22 192 SER A CA 1
ATOM 1459 C C . SER A 1 192 ? -22.130 -19.139 23.736 1.00 52.22 192 SER A C 1
ATOM 1461 O O . SER A 1 192 ? -21.766 -20.301 23.562 1.00 52.22 192 SER A O 1
ATOM 1463 N N . GLU A 1 193 ? -21.355 -18.233 24.338 1.00 56.75 193 GLU A N 1
ATOM 1464 C CA . GLU A 1 193 ? -20.035 -18.563 24.896 1.00 56.75 193 GLU A CA 1
ATOM 1465 C C . GLU A 1 193 ? -20.122 -19.669 25.961 1.00 56.75 193 GLU A C 1
ATOM 1467 O O . GLU A 1 193 ? -19.308 -20.593 25.944 1.00 56.75 193 GLU A O 1
ATOM 1472 N N . GLU A 1 194 ? -21.142 -19.659 26.837 1.00 53.94 194 GLU A N 1
ATOM 1473 C CA . GLU A 1 194 ? -21.370 -20.779 27.760 1.00 53.94 194 GLU A CA 1
ATOM 1474 C C . GLU A 1 194 ? -21.617 -22.100 27.033 1.00 53.94 194 GLU A C 1
ATOM 1476 O O . GLU A 1 194 ? -21.056 -23.120 27.435 1.00 53.94 194 GLU A O 1
ATOM 1481 N N . TRP A 1 195 ? -22.425 -22.095 25.967 1.00 82.25 195 TRP A N 1
ATOM 1482 C CA . TRP A 1 195 ? -22.700 -23.306 25.199 1.00 82.25 195 TRP A CA 1
ATOM 1483 C C . TRP A 1 195 ? -21.427 -23.827 24.534 1.00 82.25 195 TRP A C 1
ATOM 1485 O O . TRP A 1 195 ? -21.162 -25.025 24.598 1.00 82.25 195 TRP A O 1
ATOM 1495 N N . ILE A 1 196 ? -20.617 -22.938 23.948 1.00 63.62 196 ILE A N 1
ATOM 1496 C CA . ILE A 1 196 ? -19.332 -23.293 23.333 1.00 63.62 196 ILE A CA 1
ATOM 1497 C C . ILE A 1 196 ? -18.413 -23.910 24.388 1.00 63.62 196 ILE A C 1
ATOM 1499 O O . ILE A 1 196 ? -17.878 -24.993 24.174 1.00 63.62 196 ILE A O 1
ATOM 1503 N N . ARG A 1 197 ? -18.303 -23.301 25.574 1.00 68.94 197 ARG A N 1
ATOM 1504 C CA . ARG A 1 197 ? -17.498 -23.845 26.676 1.00 68.94 197 ARG A CA 1
ATOM 1505 C C . ARG A 1 197 ? -17.984 -25.226 27.124 1.00 68.94 197 ARG A C 1
ATOM 1507 O O . ARG A 1 197 ? -17.172 -26.120 27.349 1.00 68.94 197 ARG A O 1
ATOM 1514 N N . GLU A 1 198 ? -19.293 -25.418 27.280 1.00 72.62 198 GLU A N 1
ATOM 1515 C CA . GLU A 1 198 ? -19.880 -26.713 27.654 1.00 72.62 198 GLU A CA 1
ATOM 1516 C C . GLU A 1 198 ? -19.662 -27.779 26.576 1.00 72.62 198 GLU A C 1
ATOM 1518 O O . GLU A 1 198 ? -19.311 -28.923 26.887 1.00 72.62 198 GLU A O 1
ATOM 1523 N N . HIS A 1 199 ? -19.833 -27.398 25.311 1.00 85.25 199 HIS A N 1
ATOM 1524 C CA . HIS A 1 199 ? -19.546 -28.236 24.161 1.00 85.25 199 HIS A CA 1
ATOM 1525 C C . HIS A 1 199 ? -18.069 -28.653 24.155 1.00 85.25 199 HIS A C 1
ATOM 1527 O O . HIS A 1 199 ? -17.760 -29.844 24.095 1.00 85.25 199 HIS A O 1
ATOM 1533 N N . ASP A 1 200 ? -17.149 -27.709 24.308 1.00 79.75 200 ASP A N 1
ATOM 1534 C CA . ASP A 1 200 ? -15.712 -27.965 24.241 1.00 79.75 200 ASP A CA 1
ATOM 1535 C C . ASP A 1 200 ? -15.225 -28.811 25.425 1.00 79.75 200 ASP A C 1
ATOM 1537 O O . ASP A 1 200 ? -14.434 -29.737 25.242 1.00 79.75 200 ASP A O 1
ATOM 1541 N N . LEU A 1 201 ? -15.782 -28.617 26.626 1.00 80.25 201 LEU A N 1
ATOM 1542 C CA . LEU A 1 201 ? -15.538 -29.502 27.773 1.00 80.25 201 LEU A CA 1
ATOM 1543 C C . LEU A 1 201 ? -16.013 -30.941 27.516 1.00 80.25 201 LEU A C 1
ATOM 1545 O O . LEU A 1 201 ? -15.365 -31.909 27.934 1.00 80.25 201 LEU A O 1
ATOM 1549 N N . LYS A 1 202 ? -17.146 -31.104 26.826 1.00 87.94 202 LYS A N 1
ATOM 1550 C CA . LYS A 1 202 ? -17.701 -32.417 26.475 1.00 87.94 202 LYS A CA 1
ATOM 1551 C C . LYS A 1 202 ? -16.890 -33.110 25.374 1.00 87.94 202 LYS A C 1
ATOM 1553 O O . LYS A 1 202 ? -16.740 -34.334 25.430 1.00 87.94 202 LYS A O 1
ATOM 1558 N N . HIS A 1 203 ? -16.357 -32.339 24.427 1.00 89.81 203 HIS A N 1
ATOM 1559 C CA . HIS A 1 203 ? -15.732 -32.822 23.193 1.00 89.81 203 HIS A CA 1
ATOM 1560 C C . HIS A 1 203 ? -14.192 -32.681 23.141 1.00 89.81 203 HIS A C 1
ATOM 1562 O O . HIS A 1 203 ? -13.572 -33.125 22.179 1.00 89.81 203 HIS A O 1
ATOM 1568 N N . GLY A 1 204 ? -13.540 -32.174 24.196 1.00 81.31 204 GLY A N 1
ATOM 1569 C CA . GLY A 1 204 ? -12.086 -31.908 24.267 1.00 81.31 204 GLY A CA 1
ATOM 1570 C C . GLY A 1 204 ? -11.145 -33.129 24.342 1.00 81.31 204 GLY A C 1
ATOM 1571 O O . GLY A 1 204 ? -9.992 -33.031 24.780 1.00 81.31 204 GLY A O 1
ATOM 1572 N N . SER A 1 205 ? -11.626 -34.315 23.964 1.00 87.31 205 SER A N 1
ATOM 1573 C CA . SER A 1 205 ? -10.845 -35.558 23.881 1.00 87.31 205 SER A CA 1
ATOM 1574 C C . SER A 1 205 ? -11.212 -36.309 22.610 1.00 87.31 205 SER A C 1
ATOM 1576 O O . SER A 1 205 ? -12.406 -36.466 22.363 1.00 87.31 205 SER A O 1
ATOM 1578 N N . TRP A 1 206 ? -10.235 -36.854 21.878 1.00 93.19 206 TRP A N 1
ATOM 1579 C CA . TRP A 1 206 ? -10.486 -37.509 20.583 1.00 93.19 206 TRP A CA 1
ATOM 1580 C C . TRP A 1 206 ? -11.580 -38.593 20.591 1.00 93.19 206 TRP A C 1
ATOM 1582 O O . TRP A 1 206 ? -12.406 -38.647 19.681 1.00 93.19 206 TRP A O 1
ATOM 1592 N N . ASP A 1 207 ? -11.655 -39.412 21.647 1.00 91.00 207 ASP A N 1
ATOM 1593 C CA . ASP A 1 207 ? -12.668 -40.478 21.777 1.00 91.00 207 ASP A CA 1
ATOM 1594 C C . ASP A 1 207 ? -14.111 -39.932 21.864 1.00 91.00 207 ASP A C 1
ATOM 1596 O O . ASP A 1 207 ? -15.078 -40.664 21.666 1.00 91.00 207 ASP A O 1
ATOM 1600 N N . ARG A 1 208 ? -14.260 -38.636 22.160 1.00 93.25 208 ARG A N 1
ATOM 1601 C CA . ARG A 1 208 ? -15.528 -37.899 22.227 1.00 93.25 208 ARG A CA 1
ATOM 1602 C C . ARG A 1 208 ? -15.527 -36.679 21.302 1.00 93.25 208 ARG A C 1
ATOM 1604 O O . ARG A 1 208 ? -16.305 -35.764 21.548 1.00 93.25 208 ARG A O 1
ATOM 1611 N N . ALA A 1 209 ? -14.651 -36.629 20.297 1.00 93.19 209 ALA A N 1
ATOM 1612 C CA . ALA A 1 209 ? -14.541 -35.489 19.388 1.00 93.19 209 ALA A CA 1
ATOM 1613 C C . ALA A 1 209 ? -15.905 -35.128 18.777 1.00 93.19 209 ALA A C 1
ATOM 1615 O O . ALA A 1 209 ? -16.742 -36.001 18.534 1.00 93.19 209 ALA A O 1
ATOM 1616 N N . ALA A 1 210 ? -16.134 -33.837 18.566 1.00 93.75 210 ALA A N 1
ATOM 1617 C CA . ALA A 1 210 ? -17.337 -33.352 17.909 1.00 93.75 210 ALA A CA 1
ATOM 1618 C C . ALA A 1 210 ? -17.293 -33.687 16.414 1.00 93.75 210 ALA A C 1
ATOM 1620 O O . ALA A 1 210 ? -16.213 -33.761 15.830 1.00 93.75 210 ALA A O 1
ATOM 1621 N N . GLU A 1 211 ? -18.460 -33.873 15.800 1.00 95.81 211 GLU A N 1
ATOM 1622 C CA . GLU A 1 211 ? -18.593 -34.089 14.358 1.00 95.81 211 GLU A CA 1
ATOM 1623 C C . GLU A 1 211 ? -19.470 -32.999 13.736 1.00 95.81 211 GLU A C 1
ATOM 1625 O O . GLU A 1 211 ? -20.470 -32.576 14.321 1.00 95.81 211 GLU A O 1
ATOM 1630 N N . TYR A 1 212 ? -19.105 -32.562 12.534 1.00 93.69 212 TYR A N 1
ATOM 1631 C CA . TYR A 1 212 ? -19.822 -31.552 11.770 1.00 93.69 212 TYR A CA 1
ATOM 1632 C C . TYR A 1 212 ? -19.722 -31.850 10.276 1.00 93.69 212 TYR A C 1
ATOM 1634 O O . TYR A 1 212 ? -18.635 -32.055 9.745 1.00 93.69 212 TYR A O 1
ATOM 1642 N N . GLU A 1 213 ? -20.858 -31.897 9.585 1.00 94.69 213 GLU A N 1
ATOM 1643 C CA . GLU A 1 213 ? -20.931 -32.378 8.204 1.00 94.69 213 GLU A CA 1
ATOM 1644 C C . GLU A 1 213 ? -21.314 -31.263 7.222 1.00 94.69 213 GLU A C 1
ATOM 1646 O O . GLU A 1 213 ? -22.239 -30.479 7.457 1.00 94.69 213 GLU A O 1
ATOM 1651 N N . LYS A 1 214 ? -20.600 -31.214 6.097 1.00 93.75 214 LYS A N 1
ATOM 1652 C CA . LYS A 1 214 ? -20.799 -30.305 4.965 1.00 93.75 214 LYS A CA 1
ATOM 1653 C C . LYS A 1 214 ? -20.816 -31.102 3.644 1.00 93.75 214 LYS A C 1
ATOM 1655 O O . LYS A 1 214 ? -20.560 -32.308 3.643 1.00 93.75 214 LYS A O 1
ATOM 1660 N N . PRO A 1 215 ? -21.187 -30.488 2.502 1.00 94.31 215 PRO A N 1
ATOM 1661 C CA . PRO A 1 215 ? -21.344 -31.214 1.243 1.00 94.31 215 PRO A CA 1
ATOM 1662 C C . PRO A 1 215 ? -20.108 -31.990 0.767 1.00 94.31 215 PRO A C 1
ATOM 1664 O O . PRO A 1 215 ? -20.280 -33.092 0.239 1.00 94.31 215 PRO A O 1
ATOM 1667 N N . ASN A 1 216 ? -18.898 -31.463 0.954 1.00 94.44 216 ASN A N 1
ATOM 1668 C CA . ASN A 1 216 ? -17.648 -32.070 0.488 1.00 94.44 216 ASN A CA 1
ATOM 1669 C C . ASN A 1 216 ? -16.792 -32.643 1.626 1.00 94.44 216 ASN A C 1
ATOM 1671 O O . ASN A 1 216 ? -15.941 -33.490 1.352 1.00 94.44 216 ASN A O 1
ATOM 1675 N N . TYR A 1 217 ? -17.060 -32.263 2.881 1.00 96.19 217 TYR A N 1
ATOM 1676 C CA . TYR A 1 217 ? -16.291 -32.730 4.037 1.00 96.19 217 TYR A CA 1
ATOM 1677 C C . TYR A 1 217 ? -17.141 -33.184 5.223 1.00 96.19 217 TYR A C 1
ATOM 1679 O O . TYR A 1 217 ? -18.162 -32.577 5.552 1.00 96.19 217 TYR A O 1
ATOM 1687 N N . LYS A 1 218 ? -16.659 -34.211 5.928 1.00 97.06 218 LYS A N 1
ATOM 1688 C CA . LYS A 1 218 ? -17.116 -34.563 7.277 1.00 97.06 218 LYS A CA 1
ATOM 1689 C C . LYS A 1 218 ? -16.012 -34.247 8.287 1.00 97.06 218 LYS A C 1
ATOM 1691 O O . LYS A 1 218 ? -15.000 -34.936 8.329 1.00 97.06 218 LYS A O 1
ATOM 1696 N N . THR A 1 219 ? -16.202 -33.217 9.102 1.00 96.31 219 THR A N 1
ATOM 1697 C CA . THR A 1 219 ? -15.210 -32.759 10.079 1.00 96.31 219 THR A CA 1
ATOM 1698 C C . THR A 1 219 ? -15.403 -33.449 11.420 1.00 96.31 219 THR A C 1
ATOM 1700 O O . THR A 1 219 ? -16.502 -33.439 11.964 1.00 96.31 219 THR A O 1
ATOM 1703 N N . LYS A 1 220 ? -14.326 -33.989 11.986 1.00 96.62 220 LYS A N 1
ATOM 1704 C CA . LYS A 1 220 ? -14.237 -34.508 13.350 1.00 96.62 220 LYS A CA 1
ATOM 1705 C C . LYS A 1 220 ? -13.162 -33.735 14.111 1.00 96.62 220 LYS A C 1
ATOM 1707 O O . LYS A 1 220 ? -12.016 -33.687 13.673 1.00 96.62 220 LYS A O 1
ATOM 1712 N N . CYS A 1 221 ? -13.523 -33.118 15.234 1.00 94.56 221 CYS A N 1
ATOM 1713 C CA . CYS A 1 221 ? -12.680 -32.133 15.908 1.00 94.56 221 CYS A CA 1
ATOM 1714 C C . CYS A 1 221 ? -12.685 -32.282 17.437 1.00 94.56 221 CYS A C 1
ATOM 1716 O O . CYS A 1 221 ? -13.747 -32.349 18.059 1.00 94.56 221 CYS A O 1
ATOM 1718 N N . SER A 1 222 ? -11.501 -32.280 18.052 1.00 92.62 222 SER A N 1
ATOM 1719 C CA . SER A 1 222 ? -11.317 -32.171 19.513 1.00 92.62 222 SER A CA 1
ATOM 1720 C C . SER A 1 222 ? -10.726 -30.824 19.953 1.00 92.62 222 SER A C 1
ATOM 1722 O O . SER A 1 222 ? -10.584 -30.589 21.152 1.00 92.62 222 SER A O 1
ATOM 1724 N N . ALA A 1 223 ? -10.400 -29.939 19.005 1.00 86.25 223 ALA A N 1
ATOM 1725 C CA . ALA A 1 223 ? -9.796 -28.624 19.242 1.00 86.25 223 ALA A CA 1
ATOM 1726 C C . ALA A 1 223 ? -10.789 -27.522 19.657 1.00 86.25 223 ALA A C 1
ATOM 1728 O O . ALA A 1 223 ? -10.375 -26.398 19.926 1.00 86.25 223 ALA A O 1
ATOM 1729 N N . GLY A 1 224 ? -12.086 -27.834 19.699 1.00 84.56 224 GLY A N 1
ATOM 1730 C CA . GLY A 1 224 ? -13.152 -26.900 20.059 1.00 84.56 224 GLY A CA 1
ATOM 1731 C C . GLY A 1 224 ? -14.109 -26.591 18.906 1.00 84.56 224 GLY A C 1
ATOM 1732 O O . GLY A 1 224 ? -13.821 -26.841 17.729 1.00 84.56 224 GLY A O 1
ATOM 1733 N N . TYR A 1 225 ? -15.284 -26.072 19.254 1.00 81.19 225 TYR A N 1
ATOM 1734 C CA . TYR A 1 225 ? -16.392 -25.836 18.331 1.00 81.19 225 TYR A CA 1
ATOM 1735 C C . TYR A 1 225 ? -16.061 -24.773 17.285 1.00 81.19 225 TYR A C 1
ATOM 1737 O O . TYR A 1 225 ? -16.319 -24.961 16.096 1.00 81.19 225 TYR A O 1
ATOM 1745 N N . GLU A 1 226 ? -15.458 -23.664 17.714 1.00 80.44 226 GLU A N 1
ATOM 1746 C CA . GLU A 1 226 ? -15.119 -22.555 16.824 1.00 80.44 226 GLU A CA 1
ATOM 1747 C C . GLU A 1 226 ? -14.134 -22.984 15.735 1.00 80.44 226 GLU A C 1
ATOM 1749 O O . GLU A 1 226 ? -14.378 -22.734 14.553 1.00 80.44 226 GLU A O 1
ATOM 1754 N N . VAL A 1 227 ? -13.079 -23.709 16.121 1.00 84.75 227 VAL A N 1
ATOM 1755 C CA . VAL A 1 227 ? -12.107 -24.301 15.193 1.00 84.75 227 VAL A CA 1
ATOM 1756 C C . VAL A 1 227 ? -12.816 -25.216 14.194 1.00 84.75 227 VAL A C 1
ATOM 1758 O O . VAL A 1 227 ? -12.644 -25.063 12.987 1.00 84.75 227 VAL A O 1
ATOM 1761 N N . MET A 1 228 ? -13.680 -26.114 14.678 1.00 91.44 228 MET A N 1
ATOM 1762 C CA . MET A 1 228 ? -14.405 -27.073 13.840 1.00 91.44 228 MET A CA 1
ATOM 1763 C C . MET A 1 228 ? -15.244 -26.395 12.748 1.00 91.44 228 MET A C 1
ATOM 1765 O O . MET A 1 228 ? -15.143 -26.764 11.576 1.00 91.44 228 MET A O 1
ATOM 1769 N N . VAL A 1 229 ? -16.082 -25.420 13.116 1.00 87.12 229 VAL A N 1
ATOM 1770 C CA . VAL A 1 229 ? -17.019 -24.797 12.168 1.00 87.12 229 VAL A CA 1
ATOM 1771 C C . VAL A 1 229 ? -16.288 -23.866 11.201 1.00 87.12 229 VAL A C 1
ATOM 1773 O O . VAL A 1 229 ? -16.597 -23.873 10.006 1.00 87.12 229 VAL A O 1
ATOM 1776 N N . ARG A 1 230 ? -15.291 -23.106 11.679 1.00 83.94 230 ARG A N 1
ATOM 1777 C CA . ARG A 1 230 ? -14.470 -22.237 10.821 1.00 83.94 230 ARG A CA 1
ATOM 1778 C C . ARG A 1 230 ? -13.686 -23.036 9.790 1.00 83.94 230 ARG A C 1
ATOM 1780 O O . ARG A 1 230 ? -13.748 -22.705 8.607 1.00 83.94 230 ARG A O 1
ATOM 1787 N N . SER A 1 231 ? -13.015 -24.109 10.208 1.00 89.69 231 SER A N 1
ATOM 1788 C CA . SER A 1 231 ? -12.292 -24.987 9.287 1.00 89.69 231 SER A CA 1
ATOM 1789 C C . SER A 1 231 ? -13.231 -25.641 8.279 1.00 89.69 231 SER A C 1
ATOM 1791 O O . SER A 1 231 ? -12.939 -25.628 7.089 1.00 89.69 231 SER A O 1
ATOM 1793 N N . ALA A 1 232 ? -14.387 -26.151 8.716 1.00 90.88 232 ALA A N 1
ATOM 1794 C CA . ALA A 1 232 ? -15.347 -26.772 7.806 1.00 90.88 232 ALA A CA 1
ATOM 1795 C C . ALA A 1 232 ? -15.840 -25.804 6.716 1.00 90.88 232 ALA A C 1
ATOM 1797 O O . ALA A 1 232 ? -15.943 -26.190 5.556 1.00 90.88 232 ALA A O 1
ATOM 1798 N N . GLU A 1 233 ? -16.127 -24.544 7.059 1.00 88.75 233 GLU A N 1
ATOM 1799 C CA . GLU A 1 233 ? -16.559 -23.552 6.069 1.00 88.75 233 GLU A CA 1
ATOM 1800 C C . GLU A 1 233 ? -15.428 -23.156 5.107 1.00 88.75 233 GLU A C 1
ATOM 1802 O O . GLU A 1 233 ? -15.643 -23.137 3.894 1.00 88.75 233 GLU A O 1
ATOM 1807 N N . ALA A 1 234 ? -14.227 -22.879 5.625 1.00 88.31 234 ALA A N 1
ATOM 1808 C CA . ALA A 1 234 ? -13.075 -22.511 4.800 1.00 88.31 234 ALA A CA 1
ATOM 1809 C C . ALA A 1 234 ? -12.709 -23.627 3.805 1.00 88.31 234 ALA A C 1
ATOM 1811 O O . ALA A 1 234 ? -12.412 -23.365 2.640 1.00 88.31 234 ALA A O 1
ATOM 1812 N N . MET A 1 235 ? -12.802 -24.885 4.238 1.00 93.50 235 MET A N 1
ATOM 1813 C CA . MET A 1 235 ? -12.509 -26.038 3.392 1.00 93.50 235 MET A CA 1
ATOM 1814 C C . MET A 1 235 ? -13.516 -26.217 2.258 1.00 93.50 235 MET A C 1
ATOM 1816 O O . MET A 1 235 ? -13.117 -26.545 1.141 1.00 93.50 235 MET A O 1
ATOM 1820 N N . GLU A 1 236 ? -14.804 -25.953 2.489 1.00 93.00 236 GLU A N 1
ATOM 1821 C CA . GLU A 1 236 ? -15.816 -25.961 1.421 1.00 93.00 236 GLU A CA 1
ATOM 1822 C C . GLU A 1 236 ? -15.527 -24.905 0.346 1.00 93.00 236 GLU A C 1
ATOM 1824 O O . GLU A 1 236 ? -15.651 -25.181 -0.850 1.00 93.00 236 GLU A O 1
ATOM 1829 N N . GLN A 1 237 ? -15.087 -23.716 0.761 1.00 91.56 237 GLN A N 1
ATOM 1830 C CA . GLN A 1 237 ? -14.707 -22.636 -0.152 1.00 91.56 237 GLN A CA 1
ATOM 1831 C C . GLN A 1 237 ? -13.465 -23.013 -0.966 1.00 91.56 237 GLN A C 1
ATOM 1833 O O . GLN A 1 237 ? -13.460 -22.866 -2.191 1.00 91.56 237 GLN A O 1
ATOM 1838 N N . MET A 1 238 ? -12.456 -23.601 -0.318 1.00 92.94 238 MET A N 1
ATOM 1839 C CA . MET A 1 238 ? -11.279 -24.120 -1.012 1.00 92.94 238 MET A CA 1
ATOM 1840 C C . MET A 1 238 ? -11.608 -25.263 -1.966 1.00 92.94 238 MET A C 1
ATOM 1842 O O . MET A 1 238 ? -11.102 -25.272 -3.080 1.00 92.94 238 MET A O 1
ATOM 1846 N N . ASN A 1 239 ? -12.505 -26.186 -1.607 1.00 94.38 239 ASN A N 1
ATOM 1847 C CA . ASN A 1 239 ? -12.939 -27.253 -2.516 1.00 94.38 239 ASN A CA 1
ATOM 1848 C C . ASN A 1 239 ? -13.581 -26.690 -3.787 1.00 94.38 239 ASN A C 1
ATOM 1850 O O . ASN A 1 239 ? -13.258 -27.125 -4.892 1.00 94.38 239 ASN A O 1
ATOM 1854 N N . ALA A 1 240 ? -14.465 -25.698 -3.640 1.00 91.31 240 ALA A N 1
ATOM 1855 C CA . ALA A 1 240 ? -15.079 -25.023 -4.777 1.00 91.31 240 ALA A CA 1
ATOM 1856 C C . ALA A 1 240 ? -14.025 -24.355 -5.674 1.00 91.31 240 ALA A C 1
ATOM 1858 O O . ALA A 1 240 ? -14.112 -24.459 -6.899 1.00 91.31 240 ALA A O 1
ATOM 1859 N N . PHE A 1 241 ? -13.012 -23.727 -5.074 1.00 92.38 241 PHE A N 1
ATOM 1860 C CA . PHE A 1 241 ? -11.892 -23.140 -5.801 1.00 92.38 241 PHE A CA 1
ATOM 1861 C C . PHE A 1 241 ? -11.013 -24.191 -6.493 1.00 92.38 241 PHE A C 1
ATOM 1863 O O . PHE A 1 241 ? -10.747 -24.048 -7.685 1.00 92.38 241 PHE A O 1
ATOM 1870 N N . TYR A 1 242 ? -10.621 -25.273 -5.813 1.00 94.50 242 TYR A N 1
ATOM 1871 C CA . TYR A 1 242 ? -9.812 -26.342 -6.405 1.00 94.50 242 TYR A CA 1
ATOM 1872 C C . TYR A 1 242 ? -10.475 -26.930 -7.646 1.00 94.50 242 TYR A C 1
ATOM 1874 O O . TYR A 1 242 ? -9.807 -27.128 -8.657 1.00 94.50 242 TYR A O 1
ATOM 1882 N N . ARG A 1 243 ? -11.799 -27.125 -7.626 1.00 93.62 243 ARG A N 1
ATOM 1883 C CA . ARG A 1 243 ? -12.538 -27.590 -8.809 1.00 93.62 243 ARG A CA 1
ATOM 1884 C C . ARG A 1 243 ? -12.350 -26.670 -10.016 1.00 93.62 243 ARG A C 1
ATOM 1886 O O . ARG A 1 243 ? -12.185 -27.157 -11.132 1.00 93.62 243 ARG A O 1
ATOM 1893 N N . GLN A 1 244 ? -12.372 -25.354 -9.799 1.00 89.88 244 GLN A N 1
ATOM 1894 C CA . GLN A 1 244 ? -12.160 -24.358 -10.854 1.00 89.88 244 GLN A CA 1
ATOM 1895 C C . GLN A 1 244 ? -10.699 -24.328 -11.310 1.00 89.88 244 GLN A C 1
ATOM 1897 O O . GLN A 1 244 ? -10.433 -24.396 -12.508 1.00 89.88 244 GLN A O 1
ATOM 1902 N N . PHE A 1 245 ? -9.757 -24.276 -10.363 1.00 89.75 245 PHE A N 1
ATOM 1903 C CA . PHE A 1 245 ? -8.324 -24.200 -10.646 1.00 89.75 245 PHE A CA 1
ATOM 1904 C C . PHE A 1 245 ? -7.828 -25.427 -11.421 1.00 89.75 245 PHE A C 1
ATOM 1906 O O . PHE A 1 245 ? -7.241 -25.286 -12.491 1.00 89.75 245 PHE A O 1
ATOM 1913 N N . PHE A 1 246 ? -8.134 -26.629 -10.927 1.00 90.06 246 PHE A N 1
ATOM 1914 C CA . PHE A 1 246 ? -7.753 -27.896 -11.558 1.00 90.06 246 PHE A CA 1
ATOM 1915 C C . PHE A 1 246 ? -8.669 -28.300 -12.718 1.00 90.06 246 PHE A C 1
ATOM 1917 O O . PHE A 1 246 ? -8.444 -29.336 -13.336 1.00 90.06 246 PHE A O 1
ATOM 1924 N N . ARG A 1 247 ? -9.717 -27.514 -13.011 1.00 90.62 247 ARG A N 1
ATOM 1925 C CA . ARG A 1 247 ? -10.715 -27.812 -14.052 1.00 90.62 247 ARG A CA 1
ATOM 1926 C C . ARG A 1 247 ? -11.271 -29.236 -13.931 1.00 90.62 247 ARG A C 1
ATOM 1928 O O . ARG A 1 247 ? -11.434 -29.937 -14.924 1.00 90.62 247 ARG A O 1
ATOM 1935 N N . TYR A 1 248 ? -11.575 -29.663 -12.707 1.00 92.56 248 TYR A N 1
ATOM 1936 C CA . TYR A 1 248 ? -12.041 -31.016 -12.404 1.00 92.56 248 TYR A CA 1
ATOM 1937 C C . TYR A 1 248 ? -13.192 -30.984 -11.399 1.00 92.56 248 TYR A C 1
ATOM 1939 O O . TYR A 1 248 ? -13.158 -30.275 -10.397 1.00 92.56 248 TYR A O 1
ATOM 1947 N N . GLY A 1 249 ? -14.245 -31.757 -11.646 1.00 89.19 249 GLY A N 1
ATOM 1948 C CA . GLY A 1 249 ? -15.433 -31.787 -10.797 1.00 89.19 249 GLY A CA 1
ATOM 1949 C C . GLY A 1 249 ? -16.339 -30.560 -10.935 1.00 89.19 249 GLY A C 1
ATOM 1950 O O . GLY A 1 249 ? -17.148 -30.311 -10.036 1.00 89.19 249 GLY A O 1
ATOM 1951 N N . THR A 1 250 ? -16.216 -29.789 -12.022 1.00 89.06 250 THR A N 1
ATOM 1952 C CA . THR A 1 250 ? -17.160 -28.723 -12.404 1.00 89.06 250 THR A CA 1
ATOM 1953 C C . THR A 1 250 ? -18.187 -29.243 -13.416 1.00 89.06 250 THR A C 1
ATOM 1955 O O . THR A 1 250 ? -18.001 -30.291 -14.035 1.00 89.06 250 THR A O 1
ATOM 1958 N N . LYS A 1 251 ? -19.286 -28.501 -13.624 1.00 83.69 251 LYS A N 1
ATOM 1959 C CA . LYS A 1 251 ? -20.291 -28.856 -14.648 1.00 83.69 251 LYS A CA 1
ATOM 1960 C C . LYS A 1 251 ? -19.719 -28.858 -16.069 1.00 83.69 251 LYS A C 1
ATOM 1962 O O . LYS A 1 251 ? -20.205 -29.610 -16.904 1.00 83.69 251 LYS A O 1
ATOM 1967 N N . GLU A 1 252 ? -18.732 -28.007 -16.331 1.00 84.12 252 GLU A N 1
ATOM 1968 C CA . GLU A 1 252 ? -18.142 -27.801 -17.658 1.00 84.12 252 GLU A CA 1
ATOM 1969 C C . GLU A 1 252 ? -17.103 -28.872 -18.004 1.00 84.12 252 GLU A C 1
ATOM 1971 O O . GLU A 1 252 ? -17.029 -29.297 -19.153 1.00 84.12 252 GLU A O 1
ATOM 1976 N N . HIS A 1 253 ? -16.335 -29.335 -17.013 1.00 82.56 253 HIS A N 1
ATOM 1977 C CA . HIS A 1 253 ? -15.212 -30.249 -17.234 1.00 82.56 253 HIS A CA 1
ATOM 1978 C C . HIS A 1 253 ? -15.479 -31.700 -16.798 1.00 82.56 253 HIS A C 1
ATOM 1980 O O . HIS A 1 253 ? -14.746 -32.602 -17.195 1.00 82.56 253 HIS A O 1
ATOM 1986 N N . GLY A 1 254 ? -16.550 -31.964 -16.040 1.00 84.06 254 GLY A N 1
ATOM 1987 C CA . GLY A 1 254 ? -16.889 -33.314 -15.576 1.00 84.06 254 GLY A CA 1
ATOM 1988 C C . GLY A 1 254 ? -15.950 -33.830 -14.476 1.00 84.06 254 GLY A C 1
ATOM 1989 O O . GLY A 1 254 ? -15.212 -33.060 -13.870 1.00 84.06 254 GLY A O 1
ATOM 1990 N N . GLY A 1 255 ? -16.006 -35.132 -14.178 1.00 85.25 255 GLY A N 1
ATOM 1991 C CA . GLY A 1 255 ? -15.258 -35.757 -13.076 1.00 85.25 255 GLY A CA 1
ATOM 1992 C C . GLY A 1 255 ? -16.034 -35.796 -11.752 1.00 85.25 255 GLY A C 1
ATOM 1993 O O . GLY A 1 255 ? -16.867 -34.935 -11.467 1.00 85.25 255 GLY A O 1
ATOM 1994 N N . SER A 1 256 ? -15.787 -36.827 -10.940 1.00 89.25 256 SER A N 1
ATOM 1995 C CA . SER A 1 256 ? -16.400 -36.984 -9.615 1.00 89.25 256 SER A CA 1
ATOM 1996 C C . SER A 1 256 ? -15.346 -36.774 -8.538 1.00 89.25 256 SER A C 1
ATOM 1998 O O . SER A 1 256 ? -14.302 -37.421 -8.564 1.00 89.25 256 SER A O 1
ATOM 2000 N N . VAL A 1 257 ? -15.635 -35.889 -7.585 1.00 92.25 257 VAL A N 1
ATOM 2001 C CA . VAL A 1 257 ? -14.784 -35.634 -6.415 1.00 92.25 257 VAL A CA 1
ATOM 2002 C C . VAL A 1 257 ? -15.497 -36.227 -5.198 1.00 92.25 257 VAL A C 1
ATOM 2004 O O . VAL A 1 257 ? -16.604 -35.772 -4.888 1.00 92.25 257 VAL A O 1
ATOM 2007 N N . PRO A 1 258 ? -14.935 -37.261 -4.548 1.00 92.25 258 PRO A N 1
ATOM 2008 C CA . PRO A 1 258 ? -15.562 -37.889 -3.393 1.00 92.25 258 PRO A CA 1
ATOM 2009 C C . PRO A 1 258 ? -15.554 -36.951 -2.180 1.00 92.25 258 PRO A C 1
ATOM 2011 O O . PRO A 1 258 ? -14.636 -36.149 -2.006 1.00 92.25 258 PRO A O 1
ATOM 2014 N N . ARG A 1 259 ? -16.570 -37.087 -1.320 1.00 94.94 259 ARG A N 1
ATOM 2015 C CA . ARG A 1 259 ? -16.552 -36.499 0.026 1.00 94.94 259 ARG A CA 1
ATOM 2016 C C . ARG A 1 259 ? -15.481 -37.208 0.857 1.00 94.94 259 ARG A C 1
ATOM 2018 O O . ARG A 1 259 ? -15.429 -38.437 0.827 1.00 94.94 259 ARG A O 1
ATOM 2025 N N . ILE A 1 260 ? -14.681 -36.446 1.597 1.00 95.44 260 ILE A N 1
ATOM 2026 C CA . ILE A 1 260 ? -13.623 -36.969 2.479 1.00 95.44 260 ILE A CA 1
ATOM 2027 C C . ILE A 1 260 ? -13.806 -36.483 3.923 1.00 95.44 260 ILE A C 1
ATOM 2029 O O . ILE A 1 260 ? -14.624 -35.600 4.196 1.00 95.44 260 ILE A O 1
ATOM 2033 N N . GLU A 1 261 ? -13.076 -37.076 4.864 1.00 96.25 261 GLU A N 1
ATOM 2034 C CA . GLU A 1 261 ? -13.110 -36.680 6.278 1.00 96.25 261 GLU A CA 1
ATOM 2035 C C . GLU A 1 261 ? -12.027 -35.634 6.607 1.00 96.25 261 GLU A C 1
ATOM 2037 O O . GLU A 1 261 ? -10.962 -35.620 5.994 1.00 96.25 261 GLU A O 1
ATOM 2042 N N . LEU A 1 262 ? -12.292 -34.754 7.577 1.00 96.19 262 LEU A N 1
ATOM 2043 C CA . LEU A 1 262 ? -11.322 -33.807 8.142 1.00 96.19 262 LEU A CA 1
ATOM 2044 C C . LEU A 1 262 ? -11.140 -34.112 9.631 1.00 96.19 262 LEU A C 1
ATOM 2046 O O . LEU A 1 262 ? -12.062 -33.900 10.415 1.00 96.19 262 LEU A O 1
ATOM 2050 N N . HIS A 1 263 ? -9.971 -34.589 10.043 1.00 96.62 263 HIS A N 1
ATOM 2051 C CA . HIS A 1 263 ? -9.637 -34.846 11.443 1.00 96.62 263 HIS A CA 1
ATOM 2052 C C . HIS A 1 263 ? -8.788 -33.708 12.010 1.00 96.62 263 HIS A C 1
ATOM 2054 O O . HIS A 1 263 ? -7.653 -33.512 11.586 1.00 96.62 263 HIS A O 1
ATOM 2060 N N . ILE A 1 264 ? -9.329 -32.975 12.985 1.00 95.06 264 ILE A N 1
ATOM 2061 C CA . ILE A 1 264 ? -8.649 -31.847 13.632 1.00 95.06 264 ILE A CA 1
ATOM 2062 C C . ILE A 1 264 ? -8.439 -32.163 15.115 1.00 95.06 264 ILE A C 1
ATOM 2064 O O . ILE A 1 264 ? -9.363 -32.097 15.932 1.00 95.06 264 ILE A O 1
ATOM 2068 N N . PHE A 1 265 ? -7.209 -32.521 15.466 1.00 93.88 265 PHE A N 1
ATOM 2069 C CA . PHE A 1 265 ? -6.816 -32.841 16.836 1.00 93.88 265 PHE A CA 1
ATOM 2070 C C . PHE A 1 265 ? -6.562 -31.569 17.650 1.00 93.88 265 PHE A C 1
ATOM 2072 O O . PHE A 1 265 ? -6.184 -30.529 17.115 1.00 93.88 265 PHE A O 1
ATOM 2079 N N . LYS A 1 266 ? -6.725 -31.641 18.972 1.00 87.81 266 LYS A N 1
ATOM 2080 C CA . LYS A 1 266 ? -6.575 -30.463 19.843 1.00 87.81 266 LYS A CA 1
ATOM 2081 C C . LYS A 1 266 ? -5.145 -29.952 19.977 1.00 87.81 266 LYS A C 1
ATOM 2083 O O . LYS A 1 266 ? -4.951 -28.809 20.362 1.00 87.81 266 LYS A O 1
ATOM 2088 N N . ASN A 1 267 ? -4.165 -30.831 19.776 1.00 86.38 267 ASN A N 1
ATOM 2089 C CA . ASN A 1 267 ? -2.744 -30.532 19.875 1.00 86.38 267 ASN A CA 1
ATOM 2090 C C . ASN A 1 267 ? -1.916 -31.619 19.174 1.00 86.38 267 ASN A C 1
ATOM 2092 O O . ASN A 1 267 ? -2.434 -32.677 18.796 1.00 86.38 267 ASN A O 1
ATOM 2096 N N . ARG A 1 268 ? -0.613 -31.356 19.036 1.00 87.38 268 ARG A N 1
ATOM 2097 C CA . ARG A 1 268 ? 0.340 -32.251 18.368 1.00 87.38 268 ARG A CA 1
ATOM 2098 C C . ARG A 1 268 ? 0.414 -33.637 19.012 1.00 87.38 268 ARG A C 1
ATOM 2100 O O . ARG A 1 268 ? 0.446 -34.635 18.301 1.00 87.38 268 ARG A O 1
ATOM 2107 N N . ASP A 1 269 ? 0.400 -33.716 20.339 1.00 88.38 269 ASP A N 1
ATOM 2108 C CA . ASP A 1 269 ? 0.488 -34.998 21.051 1.00 88.38 269 ASP A CA 1
ATOM 2109 C C . ASP A 1 269 ? -0.707 -35.910 20.751 1.00 88.38 269 ASP A C 1
ATOM 2111 O O . ASP A 1 269 ? -0.550 -37.120 20.569 1.00 88.38 269 ASP A O 1
ATOM 2115 N N . GLU A 1 270 ? -1.916 -35.344 20.694 1.00 89.31 270 GLU A N 1
ATOM 2116 C CA . GLU A 1 270 ? -3.114 -36.100 20.343 1.00 89.31 270 GLU A CA 1
ATOM 2117 C C . GLU A 1 270 ? -3.070 -36.564 18.879 1.00 89.31 270 GLU A C 1
ATOM 2119 O O . GLU A 1 270 ? -3.387 -37.726 18.625 1.00 89.31 270 GLU A O 1
ATOM 2124 N N . TYR A 1 271 ? -2.591 -35.719 17.955 1.00 92.06 271 TYR A N 1
ATOM 2125 C CA . TYR A 1 271 ? -2.370 -36.073 16.546 1.00 92.06 271 TYR A CA 1
ATOM 2126 C C . TYR A 1 271 ? -1.400 -37.246 16.384 1.00 92.06 271 TYR A C 1
ATOM 2128 O O . TYR A 1 271 ? -1.782 -38.280 15.842 1.00 92.06 271 TYR A O 1
ATOM 2136 N N . LEU A 1 272 ? -0.186 -37.154 16.936 1.00 90.50 272 LEU A N 1
ATOM 2137 C CA . LEU A 1 272 ? 0.825 -38.213 16.813 1.00 90.50 272 LEU A CA 1
ATOM 2138 C C . LEU A 1 272 ? 0.361 -39.553 17.404 1.00 90.50 272 LEU A C 1
ATOM 2140 O O . LEU A 1 272 ? 0.782 -40.619 16.960 1.00 90.50 272 LEU A O 1
ATOM 2144 N N . LYS A 1 273 ? -0.508 -39.515 18.419 1.00 91.25 273 LYS A N 1
ATOM 2145 C CA . LYS A 1 273 ? -1.026 -40.716 19.081 1.00 91.25 273 LYS A CA 1
ATOM 2146 C C . LYS A 1 273 ? -2.226 -41.341 18.366 1.00 91.25 273 LYS A C 1
ATOM 2148 O O . LYS A 1 273 ? -2.454 -42.542 18.523 1.00 91.25 273 LYS A O 1
ATOM 2153 N N . ARG A 1 274 ? -3.057 -40.537 17.698 1.00 91.69 274 ARG A N 1
ATOM 2154 C CA . ARG A 1 274 ? -4.388 -40.951 17.215 1.00 91.69 274 ARG A CA 1
ATOM 2155 C C . ARG A 1 274 ? -4.574 -40.851 15.705 1.00 91.69 274 ARG A C 1
ATOM 2157 O O . ARG A 1 274 ? -5.554 -41.413 15.221 1.00 91.69 274 ARG A O 1
ATOM 2164 N N . GLY A 1 275 ? -3.686 -40.160 14.997 1.00 88.25 275 GLY A N 1
ATOM 2165 C CA . GLY A 1 275 ? -3.705 -40.081 13.543 1.00 88.25 275 GLY A CA 1
ATOM 2166 C C . GLY A 1 275 ? -3.550 -41.452 12.888 1.00 88.25 275 GLY A C 1
ATOM 2167 O O . GLY A 1 275 ? -3.033 -42.410 13.477 1.00 88.25 275 GLY A O 1
ATOM 2168 N N . THR A 1 276 ? -4.048 -41.549 11.666 1.00 87.75 276 THR A N 1
ATOM 2169 C CA . THR A 1 276 ? -4.092 -42.783 10.888 1.00 87.75 276 THR A CA 1
ATOM 2170 C C . THR A 1 276 ? -2.683 -43.200 10.466 1.00 87.75 276 THR A C 1
ATOM 2172 O O . THR A 1 276 ? -1.943 -42.387 9.931 1.00 87.75 276 THR A O 1
ATOM 2175 N N . GLY A 1 277 ? -2.320 -44.473 10.688 1.00 78.88 277 GLY A N 1
ATOM 2176 C CA . GLY A 1 277 ? -1.024 -45.040 10.283 1.00 78.88 277 GLY A CA 1
ATOM 2177 C C . GLY A 1 277 ? 0.154 -44.246 10.851 1.00 78.88 277 GLY A C 1
ATOM 2178 O O . GLY A 1 277 ? 0.782 -43.534 10.081 1.00 78.88 277 GLY A O 1
ATOM 2179 N N . PRO A 1 278 ? 0.413 -44.380 12.172 1.00 75.19 278 PRO A N 1
ATOM 2180 C CA . PRO A 1 278 ? 0.873 -43.318 13.079 1.00 75.19 278 PRO A CA 1
ATOM 2181 C C . PRO A 1 278 ? 1.633 -42.192 12.368 1.00 75.19 278 PRO A C 1
ATOM 2183 O O . PRO A 1 278 ? 2.672 -42.487 11.771 1.00 75.19 278 PRO A O 1
ATOM 2186 N N . PRO A 1 279 ? 1.166 -40.930 12.458 1.00 83.06 279 PRO A N 1
ATOM 2187 C CA . PRO A 1 279 ? 1.713 -39.854 11.650 1.00 83.06 279 PRO A CA 1
ATOM 2188 C C . PRO A 1 279 ? 3.218 -39.709 11.811 1.00 83.06 279 PRO A C 1
ATOM 2190 O O . PRO A 1 279 ? 3.775 -39.902 12.901 1.00 83.06 279 PRO A O 1
ATOM 2193 N N . VAL A 1 280 ? 3.879 -39.316 10.726 1.00 79.81 280 VAL A N 1
ATOM 2194 C CA . VAL A 1 280 ? 5.310 -39.039 10.774 1.00 79.81 280 VAL A CA 1
ATOM 2195 C C . VAL A 1 280 ? 5.541 -37.858 11.716 1.00 79.81 280 VAL A C 1
ATOM 2197 O O . VAL A 1 280 ? 4.855 -36.841 11.622 1.00 79.81 280 VAL A O 1
ATOM 2200 N N . LYS A 1 281 ? 6.493 -37.991 12.651 1.00 80.62 281 LYS A N 1
ATOM 2201 C CA . LYS A 1 281 ? 6.669 -37.045 13.770 1.00 80.62 281 LYS A CA 1
ATOM 2202 C C . LYS A 1 281 ? 6.775 -35.585 13.329 1.00 80.62 281 LYS A C 1
ATOM 2204 O O . LYS A 1 281 ? 6.266 -34.704 14.018 1.00 80.62 281 LYS A O 1
ATOM 2209 N N . TRP A 1 282 ? 7.411 -35.339 12.195 1.00 78.19 282 TRP A N 1
ATOM 2210 C CA . TRP A 1 282 ? 7.683 -34.002 11.689 1.00 78.19 282 TRP A CA 1
ATOM 2211 C C . TRP A 1 282 ? 6.526 -33.366 10.915 1.00 78.19 282 TRP A C 1
ATOM 2213 O O . TRP A 1 282 ? 6.584 -32.176 10.613 1.00 78.19 282 TRP A O 1
ATOM 2223 N N . SER A 1 283 ? 5.486 -34.127 10.566 1.00 83.00 283 SER A N 1
ATOM 2224 C CA . SER A 1 283 ? 4.386 -33.624 9.741 1.00 83.00 283 SER A CA 1
ATOM 2225 C C . SER A 1 283 ? 3.419 -32.762 10.569 1.00 83.00 283 SER A C 1
ATOM 2227 O O . SER A 1 283 ? 3.070 -33.091 11.705 1.00 83.00 283 SER A O 1
ATOM 2229 N N . GLY A 1 284 ? 2.980 -31.641 9.986 1.00 84.81 284 GLY A N 1
ATOM 2230 C CA . GLY A 1 284 ? 1.900 -30.805 10.530 1.00 84.81 284 GLY A CA 1
ATOM 2231 C C . GLY A 1 284 ? 0.497 -31.328 10.189 1.00 84.81 284 GLY A C 1
ATOM 2232 O O . GLY A 1 284 ? -0.486 -30.962 10.836 1.00 84.81 284 GLY A O 1
ATOM 2233 N N . GLY A 1 285 ? 0.404 -32.198 9.183 1.00 90.56 285 GLY A N 1
ATOM 2234 C CA . GLY A 1 285 ? -0.817 -32.840 8.717 1.00 90.56 285 GLY A CA 1
ATOM 2235 C C . GLY A 1 285 ? -0.534 -33.914 7.664 1.00 90.56 285 GLY A C 1
ATOM 2236 O O . GLY A 1 285 ? 0.616 -34.107 7.265 1.00 90.56 285 GLY A O 1
ATOM 2237 N N . GLN A 1 286 ? -1.564 -34.660 7.273 1.00 91.75 286 GLN A N 1
ATOM 2238 C CA . GLN A 1 286 ? -1.456 -35.692 6.240 1.00 91.75 286 GLN A CA 1
ATOM 2239 C C . GLN A 1 286 ? -2.779 -35.926 5.505 1.00 91.75 286 GLN A C 1
ATOM 2241 O O . GLN A 1 286 ? -3.853 -35.906 6.114 1.00 91.75 286 GLN A O 1
ATOM 2246 N N . PHE A 1 287 ? -2.693 -36.250 4.216 1.00 92.19 287 PHE A N 1
ATOM 2247 C CA . PHE A 1 287 ? -3.786 -36.810 3.426 1.00 92.19 287 PHE A CA 1
ATOM 2248 C C . PHE A 1 287 ? -3.626 -38.325 3.240 1.00 92.19 287 PHE A C 1
ATOM 2250 O O . PHE A 1 287 ? -2.653 -38.805 2.666 1.00 92.19 287 PHE A O 1
ATOM 2257 N N . THR A 1 288 ? -4.616 -39.101 3.683 1.00 90.19 288 THR A N 1
ATOM 2258 C CA . THR A 1 288 ? -4.574 -40.578 3.678 1.00 90.19 288 THR A CA 1
ATOM 2259 C C . THR A 1 288 ? -5.391 -41.212 2.546 1.00 90.19 288 THR A C 1
ATOM 2261 O O . THR A 1 288 ? -5.677 -42.409 2.565 1.00 90.19 288 THR A O 1
ATOM 2264 N N . GLY A 1 289 ? -5.819 -40.415 1.560 1.00 85.44 289 GLY A N 1
ATOM 2265 C CA . GLY A 1 289 ? -6.664 -40.846 0.439 1.00 85.44 289 GLY A CA 1
ATOM 2266 C C . GLY A 1 289 ? -8.172 -40.741 0.703 1.00 85.44 289 GLY A C 1
ATOM 2267 O O . GLY A 1 289 ? -8.942 -40.531 -0.233 1.00 85.44 289 GLY A O 1
ATOM 2268 N N . GLY A 1 290 ? -8.600 -40.836 1.965 1.00 90.50 290 GLY A N 1
ATOM 2269 C CA . GLY A 1 290 ? -9.999 -40.649 2.387 1.00 90.50 290 GLY A CA 1
ATOM 2270 C C . GLY A 1 290 ? -10.195 -39.610 3.493 1.00 90.50 290 GLY A C 1
ATOM 2271 O O . GLY A 1 290 ? -11.334 -39.240 3.787 1.00 90.50 290 GLY A O 1
ATOM 2272 N N . THR A 1 291 ? -9.100 -39.123 4.078 1.00 93.38 291 THR A N 1
ATOM 2273 C CA . THR A 1 291 ? -9.117 -38.225 5.232 1.00 93.38 291 THR A CA 1
ATOM 2274 C C . THR A 1 291 ? -7.949 -37.247 5.149 1.00 93.38 291 THR A C 1
ATOM 2276 O O . THR A 1 291 ? -6.841 -37.642 4.794 1.00 93.38 291 THR A O 1
ATOM 2279 N N . VAL A 1 292 ? -8.191 -35.986 5.503 1.00 95.44 292 VAL A N 1
ATOM 2280 C CA . VAL A 1 292 ? -7.154 -34.999 5.829 1.00 95.44 292 VAL A CA 1
ATOM 2281 C C . VAL A 1 292 ? -7.065 -34.882 7.345 1.00 95.44 292 VAL A C 1
ATOM 2283 O O . VAL A 1 292 ? -8.080 -34.682 8.008 1.00 95.44 292 VAL A O 1
ATOM 2286 N N . GLU A 1 293 ? -5.867 -34.993 7.901 1.00 95.06 293 GLU A N 1
ATOM 2287 C CA . GLU A 1 293 ? -5.621 -34.966 9.342 1.00 95.06 293 GLU A CA 1
ATOM 2288 C C . GLU A 1 293 ? -4.653 -33.832 9.714 1.00 95.06 293 GLU A C 1
ATOM 2290 O O . GLU A 1 293 ? -3.648 -33.647 9.039 1.00 95.06 293 GLU A O 1
ATOM 2295 N N . THR A 1 294 ? -4.930 -33.071 10.778 1.00 94.50 294 THR A N 1
ATOM 2296 C CA . THR A 1 294 ? -4.043 -32.014 11.318 1.00 94.50 294 THR A CA 1
ATOM 2297 C C . THR A 1 294 ? -4.394 -31.684 12.777 1.00 94.50 294 THR A C 1
ATOM 2299 O O . THR A 1 294 ? -5.325 -32.260 13.337 1.00 94.50 294 THR A O 1
ATOM 2302 N N . TYR A 1 295 ? -3.701 -30.738 13.414 1.00 90.81 295 TYR A N 1
ATOM 2303 C CA . TYR A 1 295 ? -3.974 -30.306 14.786 1.00 90.81 295 TYR A CA 1
ATOM 2304 C C . TYR A 1 295 ? -4.011 -28.784 14.962 1.00 90.81 295 TYR A C 1
ATOM 2306 O O . TYR A 1 295 ? -3.316 -28.039 14.276 1.00 90.81 295 TYR A O 1
ATOM 2314 N N . ALA A 1 296 ? -4.768 -28.325 15.961 1.00 80.75 296 ALA A N 1
ATOM 2315 C CA . ALA A 1 296 ? -4.686 -26.955 16.453 1.00 80.75 296 ALA A CA 1
ATOM 2316 C C . ALA A 1 296 ? -3.360 -26.771 17.214 1.00 80.75 296 ALA A C 1
ATOM 2318 O O . ALA A 1 296 ? -3.179 -27.271 18.325 1.00 80.75 296 ALA A O 1
ATOM 2319 N N . GLY A 1 297 ? -2.380 -26.149 16.557 1.00 67.00 297 GLY A N 1
ATOM 2320 C CA . GLY A 1 297 ? -1.040 -25.910 17.096 1.00 67.00 297 GLY A CA 1
ATOM 2321 C C . GLY A 1 297 ? -0.865 -24.524 17.721 1.00 67.00 297 GLY A C 1
ATOM 2322 O O . GLY A 1 297 ? -1.750 -23.675 17.665 1.00 67.00 297 GLY A O 1
ATOM 2323 N N . GLU A 1 298 ? 0.328 -24.265 18.260 1.00 59.00 298 GLU A N 1
ATOM 2324 C CA . GLU A 1 298 ? 0.701 -22.966 18.855 1.00 59.00 298 GLU A CA 1
ATOM 2325 C C . GLU A 1 298 ? 0.750 -21.809 17.840 1.00 59.00 298 GLU A C 1
ATOM 2327 O O . GLU A 1 298 ? 0.697 -20.644 18.227 1.00 59.00 298 GLU A O 1
ATOM 2332 N N . GLY A 1 299 ? 0.813 -22.122 16.540 1.00 58.06 299 GLY A N 1
ATOM 2333 C CA . GLY A 1 299 ? 0.728 -21.149 15.446 1.00 58.06 299 GLY A CA 1
ATOM 2334 C C . GLY A 1 299 ? -0.681 -20.601 15.182 1.00 58.06 299 GLY A C 1
ATOM 2335 O O . GLY A 1 299 ? -0.853 -19.804 14.263 1.00 58.06 299 GLY A O 1
ATOM 2336 N N . GLY A 1 300 ? -1.684 -21.012 15.965 1.00 65.31 300 GLY A N 1
ATOM 2337 C CA . GLY A 1 300 ? -3.059 -20.529 15.853 1.00 65.31 300 GLY A CA 1
ATOM 2338 C C . GLY A 1 300 ? -3.812 -21.072 14.633 1.00 65.31 300 GLY A C 1
ATOM 2339 O O . GLY A 1 300 ? -3.379 -22.012 13.963 1.00 65.31 300 GLY A O 1
ATOM 2340 N N . PHE A 1 301 ? -4.979 -20.481 14.360 1.00 71.50 301 PHE A N 1
ATOM 2341 C CA . PHE A 1 301 ? -5.874 -20.919 13.284 1.00 71.50 301 PHE A CA 1
ATOM 2342 C C . PHE A 1 301 ? -5.248 -20.762 11.888 1.00 71.50 301 PHE A C 1
ATOM 2344 O O . PHE A 1 301 ? -5.417 -21.645 11.052 1.00 71.50 301 PHE A O 1
ATOM 2351 N N . ASP A 1 302 ? -4.491 -19.685 11.654 1.00 67.62 302 ASP A N 1
ATOM 2352 C CA . ASP A 1 302 ? -3.901 -19.363 10.347 1.00 67.62 302 ASP A CA 1
ATOM 2353 C C . ASP A 1 302 ? -2.867 -20.397 9.880 1.00 67.62 302 ASP A C 1
ATOM 2355 O O . ASP A 1 302 ? -2.861 -20.794 8.715 1.00 67.62 302 ASP A O 1
ATOM 2359 N N . LEU A 1 303 ? -2.012 -20.887 10.782 1.00 73.50 303 LEU A N 1
ATOM 2360 C CA . LEU A 1 303 ? -1.052 -21.932 10.424 1.00 73.50 303 LEU A CA 1
ATOM 2361 C C . LEU A 1 303 ? -1.769 -23.260 10.134 1.00 73.50 303 LEU A C 1
ATOM 2363 O O . LEU A 1 303 ? -1.499 -23.907 9.125 1.00 73.50 303 LEU A O 1
ATOM 2367 N N . MET A 1 304 ? -2.719 -23.636 10.996 1.00 85.56 304 MET A N 1
ATOM 2368 C CA . MET A 1 304 ? -3.488 -24.876 10.855 1.00 85.56 304 MET A CA 1
ATOM 2369 C C . MET A 1 304 ? -4.321 -24.887 9.565 1.00 85.56 304 MET A C 1
ATOM 2371 O O . MET A 1 304 ? -4.379 -25.908 8.880 1.00 85.56 304 MET A O 1
ATOM 2375 N N . ILE A 1 305 ? -4.972 -23.773 9.211 1.00 85.06 305 ILE A N 1
ATOM 2376 C CA . ILE A 1 305 ? -5.768 -23.705 7.981 1.00 85.06 305 ILE A CA 1
ATOM 2377 C C . ILE A 1 305 ? -4.877 -23.781 6.733 1.00 85.06 305 ILE A C 1
ATOM 2379 O O . ILE A 1 305 ? -5.250 -24.454 5.777 1.00 85.06 305 ILE A O 1
ATOM 2383 N N . GLY A 1 306 ? -3.675 -23.190 6.764 1.00 85.56 306 GLY A N 1
ATOM 2384 C CA . GLY A 1 306 ? -2.678 -23.358 5.704 1.00 85.56 306 GLY A CA 1
ATOM 2385 C C . GLY A 1 306 ? -2.310 -24.829 5.483 1.00 85.56 306 GLY A C 1
ATOM 2386 O O . GLY A 1 306 ? -2.326 -25.300 4.347 1.00 85.56 306 GLY A O 1
ATOM 2387 N N . THR A 1 307 ? -2.091 -25.586 6.565 1.00 90.12 307 THR A N 1
ATOM 2388 C CA . THR A 1 307 ? -1.879 -27.041 6.489 1.00 90.12 307 THR A CA 1
ATOM 2389 C C . THR A 1 307 ? -3.091 -27.768 5.910 1.00 90.12 307 THR A C 1
ATOM 2391 O O . THR A 1 307 ? -2.931 -28.624 5.049 1.00 90.12 307 THR A O 1
ATOM 2394 N N . LEU A 1 308 ? -4.316 -27.415 6.312 1.00 92.69 308 LEU A N 1
ATOM 2395 C CA . LEU A 1 308 ? -5.520 -28.017 5.726 1.00 92.69 308 LEU A CA 1
ATOM 2396 C C . LEU A 1 308 ? -5.630 -27.765 4.216 1.00 92.69 308 LEU A C 1
ATOM 2398 O O . LEU A 1 308 ? -6.046 -28.661 3.483 1.00 92.69 308 LEU A O 1
ATOM 2402 N N . PHE A 1 309 ? -5.259 -26.571 3.746 1.00 93.81 309 PHE A N 1
ATOM 2403 C CA . PHE A 1 309 ? -5.246 -26.249 2.318 1.00 93.81 309 PHE A CA 1
ATOM 2404 C C . PHE A 1 309 ? -4.185 -27.066 1.575 1.00 93.81 309 PHE A C 1
ATOM 2406 O O . PHE A 1 309 ? -4.472 -27.606 0.509 1.00 93.81 309 PHE A O 1
ATOM 2413 N N . HIS A 1 310 ? -2.988 -27.216 2.147 1.00 93.88 310 HIS A N 1
ATOM 2414 C CA . HIS A 1 310 ? -1.950 -28.091 1.595 1.00 93.88 310 HIS A CA 1
ATOM 2415 C C . HIS A 1 310 ? -2.456 -29.531 1.455 1.00 93.88 310 HIS A C 1
ATOM 2417 O O . HIS A 1 310 ? -2.522 -30.072 0.353 1.00 93.88 310 HIS A O 1
ATOM 2423 N N . GLU A 1 311 ? -2.904 -30.133 2.556 1.00 94.94 311 GLU A N 1
ATOM 2424 C CA . GLU A 1 311 ? -3.286 -31.546 2.571 1.00 94.94 311 GLU A CA 1
ATOM 2425 C C . GLU A 1 311 ? -4.521 -31.838 1.710 1.00 94.94 311 GLU A C 1
ATOM 2427 O O . GLU A 1 311 ? -4.613 -32.883 1.071 1.00 94.94 311 GLU A O 1
ATOM 2432 N N . ALA A 1 312 ? -5.488 -30.921 1.637 1.00 94.25 312 ALA A N 1
ATOM 2433 C CA . ALA A 1 312 ? -6.646 -31.117 0.770 1.00 94.25 312 ALA A CA 1
ATOM 2434 C C . ALA A 1 312 ? -6.338 -30.914 -0.715 1.00 94.25 312 ALA A C 1
ATOM 2436 O O . ALA A 1 312 ? -7.022 -31.504 -1.557 1.00 94.25 312 ALA A O 1
ATOM 2437 N N . ALA A 1 313 ? -5.314 -30.127 -1.061 1.00 94.75 313 ALA A N 1
ATOM 2438 C CA . ALA A 1 313 ? -4.874 -30.004 -2.444 1.00 94.75 313 ALA A CA 1
ATOM 2439 C C . ALA A 1 313 ? -4.411 -31.359 -3.004 1.00 94.75 313 ALA A C 1
ATOM 2441 O O . ALA A 1 313 ? -4.718 -31.653 -4.161 1.00 94.75 313 ALA A O 1
ATOM 2442 N N . HIS A 1 314 ? -3.805 -32.231 -2.183 1.00 94.25 314 HIS A N 1
ATOM 2443 C CA . HIS A 1 314 ? -3.403 -33.591 -2.584 1.00 94.25 314 HIS A CA 1
ATOM 2444 C C . HIS A 1 314 ? -4.548 -34.414 -3.180 1.00 94.25 314 HIS A C 1
ATOM 2446 O O . HIS A 1 314 ? -4.328 -35.179 -4.125 1.00 94.25 314 HIS A O 1
ATOM 2452 N N . GLN A 1 315 ? -5.785 -34.228 -2.700 1.00 94.69 315 GLN A N 1
ATOM 2453 C CA . GLN A 1 315 ? -6.967 -34.864 -3.289 1.00 94.69 315 GLN A CA 1
ATOM 2454 C C . GLN A 1 315 ? -7.117 -34.478 -4.767 1.00 94.69 315 GLN A C 1
ATOM 2456 O O . GLN A 1 315 ? -7.335 -35.335 -5.621 1.00 94.69 315 GLN A O 1
ATOM 2461 N N . PHE A 1 316 ? -7.014 -33.187 -5.074 1.00 93.75 316 PHE A N 1
ATOM 2462 C CA . PHE A 1 316 ? -7.218 -32.672 -6.423 1.00 93.75 316 PHE A CA 1
ATOM 2463 C C . PHE A 1 316 ? -6.015 -32.906 -7.323 1.00 93.75 316 PHE A C 1
ATOM 2465 O O . PHE A 1 316 ? -6.209 -33.271 -8.479 1.00 93.75 316 PHE A O 1
ATOM 2472 N N . VAL A 1 317 ? -4.796 -32.785 -6.794 1.00 92.06 317 VAL A N 1
ATOM 2473 C CA . VAL A 1 317 ? -3.576 -33.129 -7.532 1.00 92.06 317 VAL A CA 1
ATOM 2474 C C . VAL A 1 317 ? -3.642 -34.588 -7.996 1.00 92.06 317 VAL A C 1
ATOM 2476 O O . VAL A 1 317 ? -3.441 -34.854 -9.180 1.00 92.06 317 VAL A O 1
ATOM 2479 N N . SER A 1 318 ? -4.051 -35.507 -7.113 1.00 89.81 318 SER A N 1
ATOM 2480 C CA . SER A 1 318 ? -4.199 -36.936 -7.432 1.00 89.81 318 SER A CA 1
ATOM 2481 C C . SER A 1 318 ? -5.321 -37.236 -8.436 1.00 89.81 318 SER A C 1
ATOM 2483 O O . SER A 1 318 ? -5.238 -38.209 -9.181 1.00 89.81 318 SER A O 1
ATOM 2485 N N . LEU A 1 319 ? -6.399 -36.444 -8.437 1.00 91.38 319 LEU A N 1
ATOM 2486 C CA . LEU A 1 319 ? -7.556 -36.659 -9.317 1.00 91.38 319 LEU A CA 1
ATOM 2487 C C . LEU A 1 319 ? -7.390 -36.028 -10.702 1.00 91.38 319 LEU A C 1
ATOM 2489 O O . LEU A 1 319 ? -7.922 -36.562 -11.675 1.00 91.38 319 LEU A O 1
ATOM 2493 N N . ALA A 1 320 ? -6.726 -34.876 -10.778 1.00 90.00 320 ALA A N 1
ATOM 2494 C CA . ALA A 1 320 ? -6.729 -34.020 -11.959 1.00 90.00 320 ALA A CA 1
ATOM 2495 C C . ALA A 1 320 ? -5.397 -33.996 -12.717 1.00 90.00 320 ALA A C 1
ATOM 2497 O O . ALA A 1 320 ? -5.372 -33.493 -13.835 1.00 90.00 320 ALA A O 1
ATOM 2498 N N . THR A 1 321 ? -4.309 -34.512 -12.139 1.00 89.94 321 THR A N 1
ATOM 2499 C CA . THR A 1 321 ? -2.959 -34.406 -12.720 1.00 89.94 321 THR A CA 1
ATOM 2500 C C . THR A 1 321 ? -2.206 -35.738 -12.679 1.00 89.94 321 THR A C 1
ATOM 2502 O O . THR A 1 321 ? -2.667 -36.705 -12.074 1.00 89.94 321 THR A O 1
ATOM 2505 N N . GLN A 1 322 ? -1.024 -35.788 -13.305 1.00 87.94 322 GLN A N 1
ATOM 2506 C CA . GLN A 1 322 ? -0.070 -36.903 -13.186 1.00 87.94 322 GLN A CA 1
ATOM 2507 C C . GLN A 1 322 ? 1.138 -36.563 -12.292 1.00 87.94 322 GLN A C 1
ATOM 2509 O O . GLN A 1 322 ? 2.169 -37.236 -12.360 1.00 87.94 322 GLN A O 1
ATOM 2514 N N . ALA A 1 323 ? 1.034 -35.509 -11.475 1.00 88.56 323 ALA A N 1
ATOM 2515 C CA . ALA A 1 323 ? 2.117 -35.074 -10.605 1.00 88.56 323 ALA A CA 1
ATOM 2516 C C . ALA A 1 323 ? 2.432 -36.120 -9.522 1.00 88.56 323 ALA A C 1
ATOM 2518 O O . ALA A 1 323 ? 1.539 -36.672 -8.881 1.00 88.56 323 ALA A O 1
ATOM 2519 N N . ALA A 1 324 ? 3.722 -36.360 -9.291 1.00 86.44 324 ALA A N 1
ATOM 2520 C CA . ALA A 1 324 ? 4.224 -37.286 -8.280 1.00 86.44 324 ALA A CA 1
ATOM 2521 C C . ALA A 1 324 ? 5.504 -36.737 -7.630 1.00 86.44 324 ALA A C 1
ATOM 2523 O O . ALA A 1 324 ? 6.137 -35.827 -8.171 1.00 86.44 324 ALA A O 1
ATOM 2524 N N . GLY A 1 325 ? 5.879 -37.294 -6.473 1.00 88.31 325 GLY A N 1
ATOM 2525 C CA . GLY A 1 325 ? 7.073 -36.883 -5.728 1.00 88.31 325 GLY A CA 1
ATOM 2526 C C . GLY A 1 325 ? 7.069 -35.387 -5.410 1.00 88.31 325 GLY A C 1
ATOM 2527 O O . GLY A 1 325 ? 6.046 -34.838 -4.997 1.00 88.31 325 GLY A O 1
ATOM 2528 N N . TRP A 1 326 ? 8.198 -34.726 -5.669 1.00 91.50 326 TRP A N 1
ATOM 2529 C CA . TRP A 1 326 ? 8.385 -33.292 -5.442 1.00 91.50 326 TRP A CA 1
ATOM 2530 C C . TRP A 1 326 ? 7.297 -32.403 -6.062 1.00 91.50 326 TRP A C 1
ATOM 2532 O O . TRP A 1 326 ? 6.939 -31.382 -5.476 1.00 91.50 326 TRP A O 1
ATOM 2542 N N . LEU A 1 327 ? 6.767 -32.769 -7.237 1.00 92.12 327 LEU A N 1
ATOM 2543 C CA . LEU A 1 327 ? 5.808 -31.932 -7.957 1.00 92.12 327 LEU A CA 1
ATOM 2544 C C . LEU A 1 327 ? 4.435 -31.957 -7.288 1.00 92.12 327 LEU A C 1
ATOM 2546 O O . LEU A 1 327 ? 3.758 -30.932 -7.258 1.00 92.12 327 LEU A O 1
ATOM 2550 N N . ASN A 1 328 ? 4.040 -33.104 -6.730 1.00 91.81 328 ASN A N 1
ATOM 2551 C CA . ASN A 1 328 ? 2.793 -33.217 -5.979 1.00 91.81 328 ASN A CA 1
ATOM 2552 C C . ASN A 1 328 ? 2.822 -32.275 -4.763 1.00 91.81 328 ASN A C 1
ATOM 2554 O O . ASN A 1 328 ? 1.966 -31.409 -4.599 1.00 91.81 328 ASN A O 1
ATOM 2558 N N . GLU A 1 329 ? 3.895 -32.360 -3.984 1.00 92.19 329 GLU A N 1
ATOM 2559 C CA . GLU A 1 329 ? 4.079 -31.554 -2.778 1.00 92.19 329 GLU A CA 1
ATOM 2560 C C . GLU A 1 329 ? 4.318 -30.072 -3.078 1.00 92.19 329 GLU A C 1
ATOM 2562 O O . GLU A 1 329 ? 3.805 -29.207 -2.370 1.00 92.19 329 GLU A O 1
ATOM 2567 N N . GLY A 1 330 ? 5.028 -29.751 -4.162 1.00 93.19 330 GLY A N 1
ATOM 2568 C CA . GLY A 1 330 ? 5.193 -28.376 -4.628 1.00 93.19 330 GLY A CA 1
ATOM 2569 C C . GLY A 1 330 ? 3.865 -27.740 -5.058 1.00 93.19 330 GLY A C 1
ATOM 2570 O O . GLY A 1 330 ? 3.614 -26.577 -4.736 1.00 93.19 330 GLY A O 1
ATOM 2571 N N . LEU A 1 331 ? 2.995 -28.492 -5.747 1.00 92.62 331 LEU A N 1
ATOM 2572 C CA . LEU A 1 331 ? 1.651 -28.036 -6.128 1.00 92.62 331 LEU A CA 1
ATOM 2573 C C . LEU A 1 331 ? 0.730 -27.886 -4.915 1.00 92.62 331 LEU A C 1
ATOM 2575 O O . LEU A 1 331 ? -0.030 -26.923 -4.860 1.00 92.62 331 LEU A O 1
ATOM 2579 N N . ALA A 1 332 ? 0.806 -28.787 -3.935 1.00 92.88 332 ALA A N 1
ATOM 2580 C CA . ALA A 1 332 ? 0.075 -28.643 -2.680 1.00 92.88 332 ALA A CA 1
ATOM 2581 C C . ALA A 1 332 ? 0.543 -27.398 -1.901 1.00 92.88 332 ALA A C 1
ATOM 2583 O O . ALA A 1 332 ? -0.272 -26.537 -1.553 1.00 92.88 332 ALA A O 1
ATOM 2584 N N . SER A 1 333 ? 1.864 -27.227 -1.771 1.00 92.75 333 SER A N 1
ATOM 2585 C CA . SER A 1 333 ? 2.488 -26.094 -1.071 1.00 92.75 333 SER A CA 1
ATOM 2586 C C . SER A 1 333 ? 2.160 -24.753 -1.727 1.00 92.75 333 SER A C 1
ATOM 2588 O O . SER A 1 333 ? 2.122 -23.716 -1.066 1.00 92.75 333 SER A O 1
ATOM 2590 N N . PHE A 1 334 ? 1.917 -24.733 -3.043 1.00 91.25 334 PHE A N 1
ATOM 2591 C CA . PHE A 1 334 ? 1.531 -23.523 -3.775 1.00 91.25 334 PHE A CA 1
ATOM 2592 C C . PHE A 1 334 ? 0.272 -22.864 -3.189 1.00 91.25 334 PHE A C 1
ATOM 2594 O O . PHE A 1 334 ? 0.155 -21.636 -3.202 1.00 91.25 334 PHE A O 1
ATOM 2601 N N . PHE A 1 335 ? -0.642 -23.654 -2.617 1.00 91.06 335 PHE A N 1
ATOM 2602 C CA . PHE A 1 335 ? -1.868 -23.140 -2.014 1.00 91.06 335 PHE A CA 1
ATOM 2603 C C . PHE A 1 335 ? -1.702 -22.644 -0.576 1.00 91.06 335 PHE A C 1
ATOM 2605 O O . PHE A 1 335 ? -2.622 -22.002 -0.075 1.00 91.06 335 PHE A O 1
ATOM 2612 N N . GLU A 1 336 ? -0.549 -22.829 0.069 1.00 88.69 336 GLU A N 1
ATOM 2613 C CA . GLU A 1 336 ? -0.292 -22.272 1.406 1.00 88.69 336 GLU A CA 1
ATOM 2614 C C . GLU A 1 336 ? -0.271 -20.733 1.411 1.00 88.69 336 GLU A C 1
ATOM 2616 O O . GLU A 1 336 ? -0.531 -20.108 2.436 1.00 88.69 336 GLU A O 1
ATOM 2621 N N . GLY A 1 337 ? -0.009 -20.098 0.261 1.00 83.94 337 GLY A N 1
ATOM 2622 C CA . GLY A 1 337 ? -0.121 -18.643 0.091 1.00 83.94 337 GLY A CA 1
ATOM 2623 C C . GLY A 1 337 ? -1.561 -18.142 -0.089 1.00 83.94 337 GLY A C 1
ATOM 2624 O O . GLY A 1 337 ? -1.784 -16.953 -0.307 1.00 83.94 337 GLY A O 1
ATOM 2625 N N . THR A 1 338 ? -2.557 -19.027 -0.057 1.00 86.44 338 THR A N 1
ATOM 2626 C CA . THR A 1 338 ? -3.946 -18.682 -0.370 1.00 86.44 338 THR A CA 1
ATOM 2627 C C . THR A 1 338 ? -4.634 -17.970 0.789 1.00 86.44 338 THR A C 1
ATOM 2629 O O . THR A 1 338 ? -4.479 -18.334 1.952 1.00 86.44 338 THR A O 1
ATOM 2632 N N . ARG A 1 339 ? -5.475 -16.983 0.468 1.00 81.25 339 ARG A N 1
ATOM 2633 C CA . ARG A 1 339 ? -6.323 -16.285 1.436 1.00 81.25 339 ARG A CA 1
ATOM 2634 C C . ARG A 1 339 ? -7.790 -16.381 1.054 1.00 81.25 339 ARG A C 1
ATOM 2636 O O . ARG A 1 339 ? -8.165 -16.110 -0.083 1.00 81.25 339 ARG A O 1
ATOM 2643 N N . VAL A 1 340 ? -8.628 -16.660 2.040 1.00 79.00 340 VAL A N 1
ATOM 2644 C CA . VAL A 1 340 ? -10.084 -16.636 1.908 1.00 79.00 340 VAL A CA 1
ATOM 2645 C C . VAL A 1 340 ? -10.614 -15.272 2.362 1.00 79.00 340 VAL A C 1
ATOM 2647 O O . VAL A 1 340 ? -10.287 -14.799 3.449 1.00 79.00 340 VAL A O 1
ATOM 2650 N N . LEU A 1 341 ? -11.407 -14.608 1.520 1.00 75.88 341 LEU A N 1
ATOM 2651 C CA . LEU A 1 341 ? -12.042 -13.324 1.827 1.00 75.88 341 LEU A CA 1
ATOM 2652 C C . LEU A 1 341 ? -13.373 -13.512 2.573 1.00 75.88 341 LEU A C 1
ATOM 2654 O O . LEU A 1 341 ? -13.905 -14.613 2.659 1.00 75.88 341 LEU A O 1
ATOM 2658 N N . ALA A 1 342 ? -13.953 -12.420 3.082 1.00 66.50 342 ALA A N 1
ATOM 2659 C CA . ALA A 1 342 ? -15.166 -12.447 3.911 1.00 66.50 342 ALA A CA 1
ATOM 2660 C C . ALA A 1 342 ? -16.387 -13.122 3.250 1.00 66.50 342 ALA A C 1
ATOM 2662 O O . ALA A 1 342 ? -17.210 -13.711 3.948 1.00 66.50 342 ALA A O 1
ATOM 2663 N N . ASN A 1 343 ? -16.496 -13.064 1.919 1.00 73.25 343 ASN A N 1
ATOM 2664 C CA . ASN A 1 343 ? -17.539 -13.746 1.143 1.00 73.25 343 ASN A CA 1
ATOM 2665 C C . ASN A 1 343 ? -17.182 -15.182 0.728 1.00 73.25 343 ASN A C 1
ATOM 2667 O O . ASN A 1 343 ? -17.898 -15.786 -0.063 1.00 73.25 343 ASN A O 1
ATOM 2671 N N . GLY A 1 344 ? -16.060 -15.718 1.203 1.00 75.44 344 GLY A N 1
ATOM 2672 C CA . GLY A 1 344 ? -15.564 -17.030 0.803 1.00 75.44 344 GLY A CA 1
ATOM 2673 C C . GLY A 1 344 ? -14.838 -17.061 -0.538 1.00 75.44 344 GLY A C 1
ATOM 2674 O O . GLY A 1 344 ? -14.507 -18.142 -1.019 1.00 75.44 344 GLY A O 1
ATOM 2675 N N . THR A 1 345 ? -14.575 -15.905 -1.155 1.00 82.00 345 THR A N 1
ATOM 2676 C CA . THR A 1 345 ? -13.714 -15.843 -2.340 1.00 82.00 345 THR A CA 1
ATOM 2677 C C . THR A 1 345 ? -12.300 -16.263 -1.982 1.00 82.00 345 THR A C 1
ATOM 2679 O O . THR A 1 345 ? -11.734 -15.785 -1.000 1.00 82.00 345 THR A O 1
ATOM 2682 N N . VAL A 1 346 ? -11.702 -17.090 -2.829 1.00 86.06 346 VAL A N 1
ATOM 2683 C CA . VAL A 1 346 ? -10.329 -17.551 -2.676 1.00 86.06 346 VAL A CA 1
ATOM 2684 C C . VAL A 1 346 ? -9.387 -16.681 -3.513 1.00 86.06 346 VAL A C 1
ATOM 2686 O O . VAL A 1 346 ? -9.496 -16.631 -4.737 1.00 86.06 346 VAL A O 1
ATOM 2689 N N . ILE A 1 347 ? -8.458 -15.988 -2.853 1.00 83.56 347 ILE A N 1
ATOM 2690 C CA . ILE A 1 347 ? -7.330 -15.288 -3.478 1.00 83.56 347 ILE A CA 1
ATOM 2691 C C . ILE A 1 347 ? -6.117 -16.205 -3.418 1.00 83.56 347 ILE A C 1
ATOM 2693 O O . ILE A 1 347 ? -5.605 -16.485 -2.337 1.00 83.56 347 ILE A O 1
ATOM 2697 N N . PHE A 1 348 ? -5.655 -16.646 -4.580 1.00 86.25 348 PHE A N 1
ATOM 2698 C CA . PHE A 1 348 ? -4.525 -17.559 -4.729 1.00 86.25 348 PHE A CA 1
ATOM 2699 C C . PHE A 1 348 ? -3.320 -16.847 -5.357 1.00 86.25 348 PHE A C 1
ATOM 2701 O O . PHE A 1 348 ? -3.393 -15.665 -5.700 1.00 86.25 348 PHE A O 1
ATOM 2708 N N . ASN A 1 349 ? -2.222 -17.584 -5.544 1.00 88.12 349 ASN A N 1
ATOM 2709 C CA . ASN A 1 349 ? -1.010 -17.097 -6.207 1.00 88.12 349 ASN A CA 1
ATOM 2710 C C . ASN A 1 349 ? -0.348 -15.896 -5.502 1.00 88.12 349 ASN A C 1
ATOM 2712 O O . ASN A 1 349 ? 0.274 -15.044 -6.140 1.00 88.12 349 ASN A O 1
ATOM 2716 N N . LEU A 1 350 ? -0.496 -15.816 -4.180 1.00 86.19 350 LEU A N 1
ATOM 2717 C CA . LEU A 1 350 ? 0.352 -14.972 -3.344 1.00 86.19 350 LEU A CA 1
ATOM 2718 C C . LEU A 1 350 ? 1.570 -15.796 -2.896 1.00 86.19 350 LEU A C 1
ATOM 2720 O O . LEU A 1 350 ? 1.451 -17.017 -2.752 1.00 86.19 350 LEU A O 1
ATOM 2724 N N . PRO A 1 351 ? 2.734 -15.170 -2.654 1.00 88.25 351 PRO A N 1
ATOM 2725 C CA . PRO A 1 351 ? 3.874 -15.888 -2.105 1.00 88.25 351 PRO A CA 1
ATOM 2726 C C . PRO A 1 351 ? 3.545 -16.502 -0.738 1.00 88.25 351 PRO A C 1
ATOM 2728 O O . PRO A 1 351 ? 3.052 -15.813 0.157 1.00 88.25 351 PRO A O 1
ATOM 2731 N N . ALA A 1 352 ? 3.874 -17.781 -0.542 1.00 88.31 352 ALA A N 1
ATOM 2732 C CA . ALA A 1 352 ? 3.848 -18.400 0.778 1.00 88.31 352 ALA A CA 1
ATOM 2733 C C . ALA A 1 352 ? 5.069 -17.906 1.568 1.00 88.31 352 ALA A C 1
ATOM 2735 O O . ALA A 1 352 ? 6.154 -18.476 1.473 1.00 88.31 352 ALA A O 1
ATOM 2736 N N . ASN A 1 353 ? 4.914 -16.809 2.318 1.00 82.69 353 ASN A N 1
ATOM 2737 C CA . ASN A 1 353 ? 6.038 -16.127 2.974 1.00 82.69 353 ASN A CA 1
ATOM 2738 C C . ASN A 1 353 ? 6.882 -17.062 3.860 1.00 82.69 353 ASN A C 1
ATOM 2740 O O . ASN A 1 353 ? 8.105 -16.971 3.833 1.00 82.69 353 ASN A O 1
ATOM 2744 N N . GLY A 1 354 ? 6.269 -18.006 4.583 1.00 81.62 354 GLY A N 1
ATOM 2745 C CA . GLY A 1 354 ? 7.020 -18.999 5.364 1.00 81.62 354 GLY A CA 1
ATOM 2746 C C . GLY A 1 354 ? 8.021 -19.792 4.512 1.00 81.62 354 GLY A C 1
ATOM 2747 O O . GLY A 1 354 ? 9.187 -19.903 4.877 1.00 81.62 354 GLY A O 1
ATOM 2748 N N . ARG A 1 355 ? 7.595 -20.248 3.327 1.00 89.31 355 ARG A N 1
ATOM 2749 C CA . ARG A 1 355 ? 8.428 -20.999 2.374 1.00 89.31 355 ARG A CA 1
ATOM 2750 C C . ARG A 1 355 ? 9.440 -20.106 1.659 1.00 89.31 355 ARG A C 1
ATOM 2752 O O . ARG A 1 355 ? 10.608 -20.468 1.538 1.00 89.31 355 ARG A O 1
ATOM 2759 N N . LEU A 1 356 ? 9.005 -18.923 1.221 1.00 92.56 356 LEU A N 1
ATOM 2760 C CA . LEU A 1 356 ? 9.836 -17.962 0.496 1.00 92.56 356 LEU A CA 1
ATOM 2761 C C . LEU A 1 356 ? 11.063 -17.537 1.304 1.00 92.56 356 LEU A C 1
ATOM 2763 O O . LEU A 1 356 ? 12.189 -17.617 0.811 1.00 92.56 356 LEU A O 1
ATOM 2767 N N . PHE A 1 357 ? 10.846 -17.077 2.538 1.00 87.50 357 PHE A N 1
ATOM 2768 C CA . PHE A 1 357 ? 11.926 -16.549 3.367 1.00 87.50 357 PHE A CA 1
ATOM 2769 C C . PHE A 1 357 ? 12.886 -17.659 3.822 1.00 87.50 357 PHE A C 1
ATOM 2771 O O . PHE A 1 357 ? 14.095 -17.429 3.864 1.00 87.50 357 PHE A O 1
ATOM 2778 N N . GLU A 1 358 ? 12.385 -18.871 4.088 1.00 89.38 358 GLU A N 1
ATOM 2779 C CA . GLU A 1 358 ? 13.225 -20.039 4.384 1.00 89.38 358 GLU A CA 1
ATOM 2780 C C . GLU A 1 358 ? 14.137 -20.393 3.197 1.00 89.38 358 GLU A C 1
ATOM 2782 O O . GLU A 1 358 ? 15.360 -20.488 3.350 1.00 89.38 358 GLU A O 1
ATOM 2787 N N . LEU A 1 359 ? 13.559 -20.537 1.998 1.00 94.50 359 LEU A N 1
ATOM 2788 C CA . LEU A 1 359 ? 14.296 -20.889 0.785 1.00 94.50 359 LEU A CA 1
ATOM 2789 C C . LEU A 1 359 ? 15.377 -19.853 0.461 1.00 94.50 359 LEU A C 1
ATOM 2791 O O . LEU A 1 359 ? 16.539 -20.205 0.248 1.00 94.50 359 LEU A O 1
ATOM 2795 N N . ALA A 1 360 ? 15.008 -18.573 0.459 1.00 93.00 360 ALA A N 1
ATOM 2796 C CA . ALA A 1 360 ? 15.924 -17.476 0.178 1.00 93.00 360 ALA A CA 1
ATOM 2797 C C . ALA A 1 360 ? 17.094 -17.431 1.175 1.00 93.00 360 ALA A C 1
ATOM 2799 O O . ALA A 1 360 ? 18.248 -17.285 0.764 1.00 93.00 360 ALA A O 1
ATOM 2800 N N . GLY A 1 361 ? 16.821 -17.622 2.472 1.00 89.62 361 GLY A N 1
ATOM 2801 C CA . GLY A 1 361 ? 17.856 -17.672 3.507 1.00 89.62 361 GLY A CA 1
ATOM 2802 C C . GLY A 1 361 ? 18.854 -18.816 3.299 1.00 89.62 361 GLY A C 1
ATOM 2803 O O . GLY A 1 361 ? 20.056 -18.645 3.516 1.00 89.62 361 GLY A O 1
ATOM 2804 N N . ARG A 1 362 ? 18.390 -19.973 2.812 1.00 93.06 362 ARG A N 1
ATOM 2805 C CA . ARG A 1 362 ? 19.258 -21.101 2.429 1.00 93.06 362 ARG A CA 1
ATOM 2806 C C . ARG A 1 362 ? 20.063 -20.798 1.165 1.00 93.06 362 ARG A C 1
ATOM 2808 O O . ARG A 1 362 ? 21.268 -21.039 1.138 1.00 93.06 362 ARG A O 1
ATOM 2815 N N . MET A 1 363 ? 19.444 -20.196 0.148 1.00 94.62 363 MET A N 1
ATOM 2816 C CA . MET A 1 363 ? 20.119 -19.807 -1.099 1.00 94.62 363 MET A CA 1
ATOM 2817 C C . MET A 1 363 ? 21.243 -18.791 -0.866 1.00 94.62 363 MET A C 1
ATOM 2819 O O . MET A 1 363 ? 22.262 -18.831 -1.561 1.00 94.62 363 MET A O 1
ATOM 2823 N N . GLN A 1 364 ? 21.097 -17.881 0.103 1.00 91.00 364 GLN A N 1
ATOM 2824 C CA . GLN A 1 364 ? 22.155 -16.935 0.483 1.00 91.00 364 GLN A CA 1
ATOM 2825 C C . GLN A 1 364 ? 23.406 -17.643 1.019 1.00 91.00 364 GLN A C 1
ATOM 2827 O O . GLN A 1 364 ? 24.516 -17.199 0.732 1.00 91.00 364 GLN A O 1
ATOM 2832 N N . LYS A 1 365 ? 23.237 -18.765 1.730 1.00 92.06 365 LYS A N 1
ATOM 2833 C CA . LYS A 1 365 ? 24.338 -19.565 2.291 1.00 92.06 365 LYS A CA 1
ATOM 2834 C C . LYS A 1 365 ? 25.050 -20.436 1.252 1.00 92.06 365 LYS A C 1
ATOM 2836 O O . LYS A 1 365 ? 26.190 -20.828 1.482 1.00 92.06 365 LYS A O 1
ATOM 2841 N N . GLY A 1 366 ? 24.416 -20.707 0.111 1.00 93.69 366 GLY A N 1
ATOM 2842 C CA . GLY A 1 366 ? 25.007 -21.436 -1.014 1.00 93.69 366 GLY A CA 1
ATOM 2843 C C . GLY A 1 366 ? 24.131 -22.580 -1.517 1.00 93.69 366 GLY A C 1
ATOM 2844 O O . GLY A 1 366 ? 22.987 -22.736 -1.084 1.00 93.69 366 GLY A O 1
ATOM 2845 N N . TRP A 1 367 ? 24.694 -23.365 -2.435 1.00 96.00 367 TRP A N 1
ATOM 2846 C CA . TRP A 1 367 ? 24.065 -24.555 -3.009 1.00 96.00 367 TRP A CA 1
ATOM 2847 C C . TRP A 1 367 ? 24.600 -25.829 -2.359 1.00 96.00 367 TRP A C 1
ATOM 2849 O O . TRP A 1 367 ? 25.771 -25.876 -1.979 1.00 96.00 367 TRP A O 1
ATOM 2859 N N . MET A 1 368 ? 23.730 -26.825 -2.227 1.00 94.81 368 MET A N 1
ATOM 2860 C CA . MET A 1 368 ? 24.103 -28.193 -1.877 1.00 94.81 368 MET A CA 1
ATOM 2861 C C . MET A 1 368 ? 24.935 -28.816 -3.002 1.00 94.81 368 MET A C 1
ATOM 2863 O O . MET A 1 368 ? 24.654 -28.561 -4.175 1.00 94.81 368 MET A O 1
ATOM 2867 N N . ASP A 1 369 ? 25.948 -29.604 -2.639 1.00 91.50 369 ASP A N 1
ATOM 2868 C CA . ASP A 1 369 ? 26.794 -30.311 -3.614 1.00 91.50 369 ASP A CA 1
ATOM 2869 C C . ASP A 1 369 ? 26.051 -31.502 -4.258 1.00 91.50 369 ASP A C 1
ATOM 2871 O O . ASP A 1 369 ? 26.175 -31.739 -5.458 1.00 91.50 369 ASP A O 1
ATOM 2875 N N . ASP A 1 370 ? 25.229 -32.198 -3.472 1.00 90.56 370 ASP A N 1
ATOM 2876 C CA . ASP A 1 370 ? 24.313 -33.270 -3.875 1.00 90.56 370 ASP A CA 1
ATOM 2877 C C . ASP A 1 370 ? 23.109 -33.313 -2.912 1.00 90.56 370 ASP A C 1
ATOM 2879 O O . ASP A 1 370 ? 22.964 -32.451 -2.041 1.00 90.56 370 ASP A O 1
ATOM 2883 N N . TYR A 1 371 ? 22.212 -34.289 -3.063 1.00 86.75 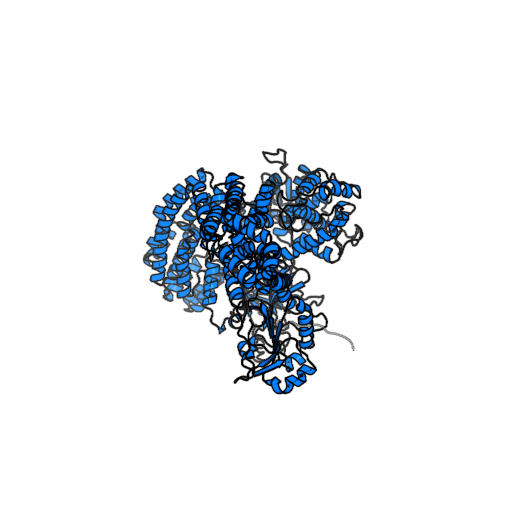371 TYR A N 1
ATOM 2884 C CA . TYR A 1 371 ? 21.021 -34.391 -2.218 1.00 86.75 371 TYR A CA 1
ATOM 2885 C C . TYR A 1 371 ? 21.296 -34.807 -0.758 1.00 86.75 371 TYR A C 1
ATOM 2887 O O . TYR A 1 371 ? 20.401 -34.668 0.080 1.00 86.75 371 TYR A O 1
ATOM 2895 N N . GLU A 1 372 ? 22.501 -35.287 -0.436 1.00 87.81 372 GLU A N 1
ATOM 2896 C CA . GLU A 1 372 ? 22.915 -35.682 0.914 1.00 87.81 372 GLU A CA 1
ATOM 2897 C C . GLU A 1 372 ? 23.593 -34.523 1.681 1.00 87.81 372 GLU A C 1
ATOM 2899 O O . GLU A 1 372 ? 23.650 -34.558 2.913 1.00 87.81 372 GLU A O 1
ATOM 2904 N N . ASP A 1 373 ? 24.064 -33.463 1.002 1.00 87.94 373 ASP A N 1
ATOM 2905 C CA . ASP A 1 373 ? 24.796 -32.337 1.619 1.00 87.94 373 ASP A CA 1
ATOM 2906 C C . ASP A 1 373 ? 23.993 -31.620 2.724 1.00 87.94 373 ASP A C 1
ATOM 2908 O O . ASP A 1 373 ? 23.096 -30.803 2.495 1.00 87.94 373 ASP A O 1
ATOM 2912 N N . GLY A 1 374 ? 24.361 -31.903 3.975 1.00 79.62 374 GLY A N 1
ATOM 2913 C CA . GLY A 1 374 ? 23.745 -31.320 5.165 1.00 79.62 374 GLY A CA 1
ATOM 2914 C C . GLY A 1 374 ? 22.393 -31.931 5.543 1.00 79.62 374 GLY A C 1
ATOM 2915 O O . GLY A 1 374 ? 21.837 -31.519 6.566 1.00 79.62 374 GLY A O 1
ATOM 2916 N N . ALA A 1 375 ? 21.896 -32.898 4.767 1.00 78.38 375 ALA A N 1
ATOM 2917 C CA . ALA A 1 375 ? 20.767 -33.744 5.129 1.00 78.38 375 ALA A CA 1
ATOM 2918 C C . ALA A 1 375 ? 21.222 -34.843 6.105 1.00 78.38 375 ALA A C 1
ATOM 2920 O O . ALA A 1 375 ? 22.389 -35.234 6.135 1.00 78.38 375 ALA A O 1
ATOM 2921 N N . ASP A 1 376 ? 20.310 -35.320 6.949 1.00 75.81 376 ASP A N 1
ATOM 2922 C CA . ASP A 1 376 ? 20.595 -36.376 7.919 1.00 75.81 376 ASP A CA 1
ATOM 2923 C C . ASP A 1 376 ? 19.468 -37.407 7.888 1.00 75.81 376 ASP A C 1
ATOM 2925 O O . ASP A 1 376 ? 18.349 -37.135 8.315 1.00 75.81 376 ASP A O 1
ATOM 2929 N N . SER A 1 377 ? 19.753 -38.600 7.366 1.00 69.19 377 SER A N 1
ATOM 2930 C CA . SER A 1 377 ? 18.764 -39.681 7.277 1.00 69.19 377 SER A CA 1
ATOM 2931 C C . SER A 1 377 ? 18.392 -40.267 8.643 1.00 69.19 377 SER A C 1
ATOM 2933 O O . SER A 1 377 ? 17.378 -40.953 8.765 1.00 69.19 377 SER A O 1
ATOM 2935 N N . GLN A 1 378 ? 19.176 -39.994 9.695 1.00 75.44 378 GLN A N 1
ATOM 2936 C CA . GLN A 1 378 ? 18.835 -40.374 11.070 1.00 75.44 378 GLN A CA 1
ATOM 2937 C C . GLN A 1 378 ? 18.009 -39.300 11.788 1.00 75.44 378 GLN A C 1
ATOM 2939 O O . GLN A 1 378 ? 17.301 -39.622 12.745 1.00 75.44 378 GLN A O 1
ATOM 2944 N N . ASP A 1 379 ? 18.070 -38.053 11.318 1.00 77.06 379 ASP A N 1
ATOM 2945 C CA . ASP A 1 379 ? 17.304 -36.916 11.826 1.00 77.06 379 ASP A CA 1
ATOM 2946 C C . ASP A 1 379 ? 16.668 -36.132 10.672 1.00 77.06 379 ASP A C 1
ATOM 2948 O O . ASP A 1 379 ? 17.097 -35.042 10.297 1.00 77.06 379 ASP A O 1
ATOM 2952 N N . VAL A 1 380 ? 15.599 -36.703 10.118 1.00 71.81 380 VAL A N 1
ATOM 2953 C CA . VAL A 1 380 ? 14.837 -36.128 8.999 1.00 71.81 380 VAL A CA 1
ATOM 2954 C C . VAL A 1 380 ? 14.236 -34.744 9.302 1.00 71.81 380 VAL A C 1
ATOM 2956 O O . VAL A 1 380 ? 13.826 -34.052 8.375 1.00 71.81 380 VAL A O 1
ATOM 2959 N N . GLU A 1 381 ? 14.175 -34.314 10.570 1.00 77.06 381 GLU A N 1
ATOM 2960 C CA . GLU A 1 381 ? 13.736 -32.963 10.965 1.00 77.06 381 GLU A CA 1
ATOM 2961 C C . GLU A 1 381 ? 14.817 -31.899 10.735 1.00 77.06 381 GLU A C 1
ATOM 2963 O O . GLU A 1 381 ? 14.518 -30.703 10.652 1.00 77.06 381 GLU A O 1
ATOM 2968 N N . LYS A 1 382 ? 16.077 -32.315 10.594 1.00 81.44 382 LYS A N 1
ATOM 2969 C CA . LYS A 1 382 ? 17.199 -31.415 10.378 1.00 81.44 382 LYS A CA 1
ATOM 2970 C C . LYS A 1 382 ? 17.155 -30.821 8.974 1.00 81.44 382 LYS A C 1
ATOM 2972 O O . LYS A 1 382 ? 17.385 -31.489 7.969 1.00 81.44 382 LYS A O 1
ATOM 2977 N N . VAL A 1 383 ? 16.916 -29.515 8.911 1.00 84.25 383 VAL A N 1
ATOM 2978 C CA . VAL A 1 383 ? 16.925 -28.759 7.655 1.00 84.25 383 VAL A CA 1
ATOM 2979 C C . VAL A 1 383 ? 18.369 -28.394 7.266 1.00 84.25 383 VAL A C 1
ATOM 2981 O O . VAL A 1 383 ? 19.070 -27.767 8.069 1.00 84.25 383 VAL A O 1
ATOM 2984 N N . PRO A 1 384 ? 18.831 -28.723 6.041 1.00 88.56 384 PRO A N 1
ATOM 2985 C CA . PRO A 1 384 ? 20.147 -28.329 5.550 1.00 88.56 384 PRO A CA 1
ATOM 2986 C C . PRO A 1 384 ? 20.336 -26.812 5.549 1.00 88.56 384 PRO A C 1
ATOM 2988 O O . PRO A 1 384 ? 19.430 -26.041 5.222 1.00 88.56 384 PRO A O 1
ATOM 2991 N N . SER A 1 385 ? 21.553 -26.365 5.866 1.00 88.06 385 SER A N 1
ATOM 2992 C CA . SER A 1 385 ? 21.858 -24.930 5.917 1.00 88.06 385 SER A CA 1
ATOM 2993 C C . SER A 1 385 ? 21.908 -24.270 4.533 1.00 88.06 385 SER A C 1
ATOM 2995 O O . SER A 1 385 ? 21.596 -23.084 4.427 1.00 88.06 385 SER A O 1
ATOM 2997 N N . LYS A 1 386 ? 22.262 -25.027 3.486 1.00 93.50 386 LYS A N 1
ATOM 2998 C CA . LYS A 1 386 ? 22.283 -24.595 2.081 1.00 93.50 386 LYS A CA 1
ATOM 2999 C C . LYS A 1 386 ? 20.997 -25.000 1.349 1.00 93.50 386 LYS A C 1
ATOM 3001 O O . LYS A 1 386 ? 20.202 -25.806 1.843 1.00 93.50 386 LYS A O 1
ATOM 3006 N N . SER A 1 387 ? 20.761 -24.406 0.182 1.00 95.25 387 SER A N 1
ATOM 3007 C CA . SER A 1 387 ? 19.611 -24.724 -0.675 1.00 95.25 387 SER A CA 1
ATOM 3008 C C . SER A 1 387 ? 19.988 -25.799 -1.702 1.00 95.25 387 SER A C 1
ATOM 3010 O O . SER A 1 387 ? 21.112 -25.754 -2.201 1.00 95.25 387 SER A O 1
ATOM 3012 N N . PRO A 1 388 ? 19.101 -26.747 -2.051 1.00 96.00 388 PRO A N 1
ATOM 3013 C CA . PRO A 1 388 ? 19.337 -27.623 -3.194 1.00 96.00 388 PRO A CA 1
ATOM 3014 C C . PRO A 1 388 ? 19.308 -26.822 -4.497 1.00 96.00 388 PRO A C 1
ATOM 3016 O O . PRO A 1 388 ? 18.594 -25.822 -4.596 1.00 96.00 388 PRO A O 1
ATOM 3019 N N . THR A 1 389 ? 20.064 -27.264 -5.498 1.00 96.06 389 THR A N 1
ATOM 3020 C CA . THR A 1 389 ? 19.960 -26.723 -6.860 1.00 96.06 389 THR A CA 1
ATOM 3021 C C . THR A 1 389 ? 18.607 -27.076 -7.478 1.00 96.06 389 THR A C 1
ATOM 3023 O O . THR A 1 389 ? 17.894 -27.968 -7.005 1.00 96.06 389 THR A O 1
ATOM 3026 N N . PHE A 1 390 ? 18.247 -26.397 -8.566 1.00 95.69 390 PHE A N 1
ATOM 3027 C CA . PHE A 1 390 ? 17.041 -26.711 -9.331 1.00 95.69 390 PHE A CA 1
ATOM 3028 C C . PHE A 1 390 ? 17.076 -28.166 -9.830 1.00 95.69 390 PHE A C 1
ATOM 3030 O O . PHE A 1 390 ? 16.061 -28.856 -9.791 1.00 95.69 390 PHE A O 1
ATOM 3037 N N . GLY A 1 391 ? 18.258 -28.640 -10.244 1.00 95.12 391 GLY A N 1
ATOM 3038 C CA . GLY A 1 391 ? 18.491 -30.021 -10.676 1.00 95.12 391 GLY A CA 1
ATOM 3039 C C . GLY A 1 391 ? 18.189 -31.043 -9.584 1.00 95.12 391 GLY A C 1
ATOM 3040 O O . GLY A 1 391 ? 17.364 -31.921 -9.813 1.00 95.12 391 GLY A O 1
ATOM 3041 N N . ILE A 1 392 ? 18.743 -30.853 -8.380 1.00 95.06 392 ILE A N 1
ATOM 3042 C CA . ILE A 1 392 ? 18.522 -31.761 -7.241 1.00 95.06 392 ILE A CA 1
ATOM 3043 C C . ILE A 1 392 ? 17.024 -31.928 -6.953 1.00 95.06 392 ILE A C 1
ATOM 3045 O O . ILE A 1 392 ? 16.561 -33.042 -6.720 1.00 95.06 392 ILE A O 1
ATOM 3049 N N . VAL A 1 393 ? 16.245 -30.839 -7.005 1.00 94.31 393 VAL A N 1
ATOM 3050 C CA . VAL A 1 393 ? 14.785 -30.904 -6.805 1.00 94.31 393 VAL A CA 1
ATOM 3051 C C . VAL A 1 393 ? 14.106 -31.742 -7.895 1.00 94.31 393 VAL A C 1
ATOM 3053 O O . VAL A 1 393 ? 13.251 -32.570 -7.588 1.00 94.31 393 VAL A O 1
ATOM 3056 N N . LEU A 1 394 ? 14.485 -31.550 -9.163 1.00 93.12 394 LEU A N 1
ATOM 3057 C CA . LEU A 1 394 ? 13.892 -32.263 -10.300 1.00 93.12 394 LEU A CA 1
ATOM 3058 C C . LEU A 1 394 ? 14.261 -33.752 -10.347 1.00 93.12 394 LEU A C 1
ATOM 3060 O O . LEU A 1 394 ? 13.426 -34.561 -10.748 1.00 93.12 394 LEU A O 1
ATOM 3064 N N . GLU A 1 395 ? 15.487 -34.103 -9.959 1.00 92.50 395 GLU A N 1
ATOM 3065 C CA . GLU A 1 395 ? 16.002 -35.478 -9.953 1.00 92.50 395 GLU A CA 1
ATOM 3066 C C . GLU A 1 395 ? 15.218 -36.381 -8.996 1.00 92.50 395 GLU A C 1
ATOM 3068 O O . GLU A 1 395 ? 15.035 -37.566 -9.286 1.00 92.50 395 GLU A O 1
ATOM 3073 N N . ASN A 1 396 ? 14.686 -35.811 -7.905 1.00 90.38 396 ASN A N 1
ATOM 3074 C CA . ASN A 1 396 ? 13.802 -36.499 -6.961 1.00 90.38 396 ASN A CA 1
ATOM 3075 C C . ASN A 1 396 ? 14.434 -37.784 -6.379 1.00 90.38 396 ASN A C 1
ATOM 3077 O O . ASN A 1 396 ? 13.751 -38.799 -6.219 1.00 90.38 396 ASN A O 1
ATOM 3081 N N . GLU A 1 397 ? 15.743 -37.743 -6.104 1.00 88.56 397 GLU A N 1
ATOM 3082 C CA . GLU A 1 397 ? 16.543 -38.855 -5.551 1.00 88.56 397 GLU A CA 1
ATOM 3083 C C . GLU A 1 397 ? 16.662 -38.824 -4.014 1.00 88.56 397 GLU A C 1
ATOM 3085 O O . GLU A 1 397 ? 17.222 -39.737 -3.411 1.00 88.56 397 GLU A O 1
ATOM 3090 N N . TYR A 1 398 ? 16.107 -37.800 -3.365 1.00 86.12 398 TYR A N 1
ATOM 3091 C CA . TYR A 1 398 ? 16.166 -37.603 -1.917 1.00 86.12 398 TYR A CA 1
ATOM 3092 C C . TYR A 1 398 ? 15.018 -38.268 -1.153 1.00 86.12 398 TYR A C 1
ATOM 3094 O O . TYR A 1 398 ? 13.911 -38.460 -1.661 1.00 86.12 398 TYR A O 1
ATOM 3102 N N . GLU A 1 399 ? 15.261 -38.537 0.131 1.00 83.69 399 GLU A N 1
ATOM 3103 C CA . GLU A 1 399 ? 14.212 -38.942 1.063 1.00 83.69 399 GLU A CA 1
ATOM 3104 C C . GLU A 1 399 ? 13.326 -37.743 1.442 1.00 83.69 399 GLU A C 1
ATOM 3106 O O . GLU A 1 399 ? 13.811 -36.647 1.745 1.00 83.69 399 GLU A O 1
ATOM 3111 N N . TRP A 1 400 ? 12.005 -37.942 1.399 1.00 84.19 400 TRP A N 1
ATOM 3112 C CA . TRP A 1 400 ? 11.037 -36.873 1.633 1.00 84.19 400 TRP A CA 1
ATOM 3113 C C . TRP A 1 400 ? 11.009 -36.426 3.102 1.00 84.19 400 TRP A C 1
ATOM 3115 O O . TRP A 1 400 ? 10.956 -37.247 4.017 1.00 84.19 400 TRP A O 1
ATOM 3125 N N . GLY A 1 401 ? 10.977 -35.110 3.330 1.00 84.50 401 GLY A N 1
ATOM 3126 C CA . GLY A 1 401 ? 10.988 -34.522 4.668 1.00 84.50 401 GLY A CA 1
ATOM 3127 C C . GLY A 1 401 ? 10.867 -32.990 4.673 1.00 84.50 401 GLY A C 1
ATOM 3128 O O . GLY A 1 401 ? 10.835 -32.368 3.606 1.00 84.50 401 GLY A O 1
ATOM 3129 N N . PRO A 1 402 ? 10.825 -32.360 5.866 1.00 84.19 402 PRO A N 1
ATOM 3130 C CA . PRO A 1 402 ? 10.643 -30.917 6.064 1.00 84.19 402 PRO A CA 1
ATOM 3131 C C . PRO A 1 402 ? 11.549 -30.031 5.200 1.00 84.19 402 PRO A C 1
ATOM 3133 O O . PRO A 1 402 ? 11.106 -29.011 4.676 1.00 84.19 402 PRO A O 1
ATOM 3136 N N . ALA A 1 403 ? 12.797 -30.458 4.994 1.00 87.56 403 ALA A N 1
ATOM 3137 C CA . ALA A 1 403 ? 13.807 -29.746 4.217 1.00 87.56 403 ALA A CA 1
ATOM 3138 C C . ALA A 1 403 ? 13.427 -29.473 2.749 1.00 87.56 403 ALA A C 1
ATOM 3140 O O . ALA A 1 403 ? 14.034 -28.601 2.120 1.00 87.56 403 ALA A O 1
ATOM 3141 N N . TRP A 1 404 ? 12.462 -30.201 2.185 1.00 91.38 404 TRP A N 1
ATOM 3142 C CA . TRP A 1 404 ? 12.166 -30.173 0.750 1.00 91.38 404 TRP A CA 1
ATOM 3143 C C . TRP A 1 404 ? 10.915 -29.363 0.383 1.00 91.38 404 TRP A C 1
ATOM 3145 O O . TRP A 1 404 ? 10.756 -28.998 -0.781 1.00 91.38 404 TRP A O 1
ATOM 3155 N N . TYR A 1 405 ? 10.074 -28.975 1.349 1.00 91.81 405 TYR A N 1
ATOM 3156 C CA . TYR A 1 405 ? 8.869 -28.176 1.075 1.00 91.81 405 TYR A CA 1
ATOM 3157 C C . TYR A 1 405 ? 9.187 -26.787 0.510 1.00 91.81 405 TYR A C 1
ATOM 3159 O O . TYR A 1 405 ? 8.632 -26.388 -0.511 1.00 91.81 405 TYR A O 1
ATOM 3167 N N . ALA A 1 406 ? 10.101 -26.040 1.138 1.00 93.38 406 ALA A N 1
ATOM 3168 C CA . ALA A 1 406 ? 10.430 -24.693 0.674 1.00 93.38 406 ALA A CA 1
ATOM 3169 C C . ALA A 1 406 ? 11.067 -24.686 -0.738 1.00 93.38 406 ALA A C 1
ATOM 3171 O O . ALA A 1 406 ? 10.607 -23.909 -1.580 1.00 93.38 406 ALA A O 1
ATOM 3172 N N . PRO A 1 407 ? 12.043 -25.563 -1.067 1.00 96.06 407 PRO A N 1
ATOM 3173 C CA . PRO A 1 407 ? 12.565 -25.683 -2.431 1.00 96.06 407 PRO A CA 1
ATOM 3174 C C . PRO A 1 407 ? 11.522 -26.085 -3.481 1.00 96.06 407 PRO A C 1
ATOM 3176 O O . PRO A 1 407 ? 11.457 -25.458 -4.537 1.00 96.06 407 PRO A O 1
ATOM 3179 N N . THR A 1 408 ? 10.683 -27.087 -3.201 1.00 95.56 408 THR A N 1
ATOM 3180 C CA . THR A 1 408 ? 9.675 -27.575 -4.162 1.00 95.56 408 THR A CA 1
ATOM 3181 C C . THR A 1 408 ? 8.584 -26.544 -4.428 1.00 95.56 408 THR A C 1
ATOM 3183 O O . THR A 1 408 ? 8.254 -26.288 -5.590 1.00 95.56 408 THR A O 1
ATOM 3186 N N . TRP A 1 409 ? 8.105 -25.863 -3.382 1.00 96.19 409 TRP A N 1
ATOM 3187 C CA . TRP A 1 409 ? 7.266 -24.672 -3.518 1.00 96.19 409 TRP A CA 1
ATOM 3188 C C . TRP A 1 409 ? 7.940 -23.618 -4.403 1.00 96.19 409 TRP A C 1
ATOM 3190 O O . TRP A 1 409 ? 7.318 -23.086 -5.323 1.00 96.19 409 TRP A O 1
ATOM 3200 N N . GLY A 1 410 ? 9.224 -23.337 -4.160 1.00 97.00 410 GLY A N 1
ATOM 3201 C CA . GLY A 1 410 ? 9.977 -22.333 -4.904 1.00 97.00 410 GLY A CA 1
ATOM 3202 C C . GLY A 1 410 ? 10.089 -22.647 -6.395 1.00 97.00 410 GLY A C 1
ATOM 3203 O O . GLY A 1 410 ? 9.995 -21.731 -7.214 1.00 97.00 410 GLY A O 1
ATOM 3204 N N . VAL A 1 411 ? 10.245 -23.919 -6.768 1.00 96.88 411 VAL A N 1
ATOM 3205 C CA . VAL A 1 411 ? 10.242 -24.350 -8.174 1.00 96.88 411 VAL A CA 1
ATOM 3206 C C . VAL A 1 411 ? 8.872 -24.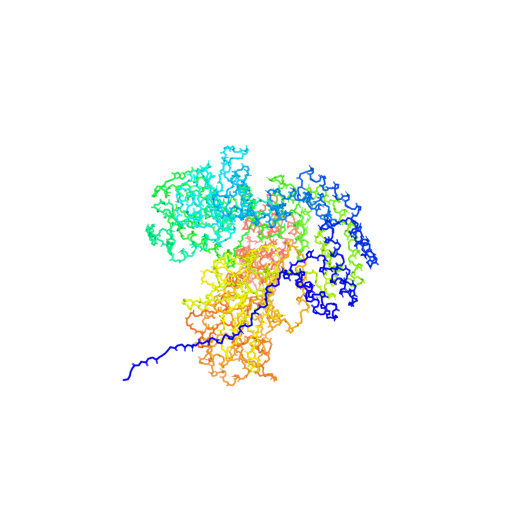100 -8.809 1.00 96.88 411 VAL A C 1
ATOM 3208 O O . VAL A 1 411 ? 8.788 -23.422 -9.833 1.00 96.88 411 VAL A O 1
ATOM 3211 N N . VAL A 1 412 ? 7.788 -24.572 -8.184 1.00 96.06 412 VAL A N 1
ATOM 3212 C CA . VAL A 1 412 ? 6.422 -24.401 -8.711 1.00 96.06 412 VAL A CA 1
ATOM 3213 C C . VAL A 1 412 ? 6.052 -22.922 -8.830 1.00 96.06 412 VAL A C 1
ATOM 3215 O O . VAL A 1 412 ? 5.583 -22.477 -9.879 1.00 96.06 412 VAL A O 1
ATOM 3218 N N . TYR A 1 413 ? 6.317 -22.135 -7.786 1.00 97.00 413 TYR A N 1
ATOM 3219 C CA . TYR A 1 413 ? 6.007 -20.710 -7.771 1.00 97.00 413 TYR A CA 1
ATOM 3220 C C . TYR A 1 413 ? 6.798 -19.946 -8.840 1.00 97.00 413 TYR A C 1
ATOM 3222 O O . TYR A 1 413 ? 6.226 -19.100 -9.531 1.00 97.00 413 TYR A O 1
ATOM 3230 N N . PHE A 1 414 ? 8.086 -20.264 -9.024 1.00 97.00 414 PHE A N 1
ATOM 3231 C CA . PHE A 1 414 ? 8.915 -19.686 -10.083 1.00 97.00 414 PHE A CA 1
ATOM 3232 C C . PHE A 1 414 ? 8.360 -20.005 -11.473 1.00 97.00 414 PHE A C 1
ATOM 3234 O O . PHE A 1 414 ? 8.144 -19.093 -12.269 1.00 97.00 414 PHE A O 1
ATOM 3241 N N . LEU A 1 415 ? 8.069 -21.272 -11.769 1.00 96.19 415 LEU A N 1
ATOM 3242 C CA . LEU A 1 415 ? 7.578 -21.675 -13.091 1.00 96.19 415 LEU A CA 1
ATOM 3243 C C . LEU A 1 415 ? 6.207 -21.077 -13.415 1.00 96.19 415 LEU A C 1
ATOM 3245 O O . LEU A 1 415 ? 5.942 -20.717 -14.564 1.00 96.19 415 LEU A O 1
ATOM 3249 N N . TYR A 1 416 ? 5.364 -20.895 -12.398 1.00 95.25 416 TYR A N 1
ATOM 3250 C CA . TYR A 1 416 ? 4.064 -20.258 -12.556 1.00 95.25 416 TYR A CA 1
ATOM 3251 C C . TYR A 1 416 ? 4.150 -18.727 -12.720 1.00 95.25 416 TYR A C 1
ATOM 3253 O O . TYR A 1 416 ? 3.313 -18.143 -13.416 1.00 95.25 416 TYR A O 1
ATOM 3261 N N . ASN A 1 417 ? 5.133 -18.053 -12.104 1.00 95.06 417 ASN A N 1
ATOM 3262 C CA . ASN A 1 417 ? 5.160 -16.584 -11.978 1.00 95.06 417 ASN A CA 1
ATOM 3263 C C . ASN A 1 417 ? 6.364 -15.866 -12.597 1.00 95.06 417 ASN A C 1
ATOM 3265 O O . ASN A 1 417 ? 6.402 -14.636 -12.545 1.00 95.06 417 ASN A O 1
ATOM 3269 N N . TYR A 1 418 ? 7.346 -16.562 -13.167 1.00 94.00 418 TYR A N 1
ATOM 3270 C CA . TYR A 1 418 ? 8.495 -15.897 -13.777 1.00 94.00 418 TYR A CA 1
ATOM 3271 C C . TYR A 1 418 ? 8.082 -15.154 -15.054 1.00 94.00 418 TYR A C 1
ATOM 3273 O O . TYR A 1 418 ? 7.534 -15.747 -15.989 1.00 94.00 418 TYR A O 1
ATOM 3281 N N . GLN A 1 419 ? 8.324 -13.842 -15.078 1.00 92.06 419 GLN A N 1
ATOM 3282 C CA . GLN A 1 419 ? 7.853 -12.934 -16.122 1.00 92.06 419 GLN A CA 1
ATOM 3283 C C . GLN A 1 419 ? 8.994 -12.171 -16.781 1.00 92.06 419 GLN A C 1
ATOM 3285 O O . GLN A 1 419 ? 9.977 -11.808 -16.136 1.00 92.06 419 GLN A O 1
ATOM 3290 N N . ASP A 1 420 ? 8.802 -11.846 -18.054 1.00 89.75 420 ASP A N 1
ATOM 3291 C CA . ASP A 1 420 ? 9.589 -10.819 -18.727 1.00 89.75 420 ASP A CA 1
ATOM 3292 C C . ASP A 1 420 ? 9.115 -9.428 -18.267 1.00 89.75 420 ASP A C 1
ATOM 3294 O O . ASP A 1 420 ? 7.931 -9.097 -18.370 1.00 89.75 420 ASP A O 1
ATOM 3298 N N . LEU A 1 421 ? 10.023 -8.604 -17.736 1.00 86.50 421 LEU A N 1
ATOM 3299 C CA . LEU A 1 421 ? 9.665 -7.287 -17.204 1.00 86.50 421 LEU A CA 1
ATOM 3300 C C . LEU A 1 421 ? 9.308 -6.267 -18.302 1.00 86.50 421 LEU A C 1
ATOM 3302 O O . LEU A 1 421 ? 8.650 -5.262 -18.017 1.00 86.50 421 LEU A O 1
ATOM 3306 N N . GLU A 1 422 ? 9.690 -6.496 -19.561 1.00 84.62 422 GLU A N 1
ATOM 3307 C CA . GLU A 1 422 ? 9.386 -5.555 -20.642 1.00 84.62 422 GLU A CA 1
ATOM 3308 C C . GLU A 1 422 ? 7.953 -5.686 -21.161 1.00 84.62 422 GLU A C 1
ATOM 3310 O O . GLU A 1 422 ? 7.298 -4.661 -21.428 1.00 84.62 422 GLU A O 1
ATOM 3315 N N . ASP A 1 423 ? 7.469 -6.927 -21.295 1.00 88.88 423 ASP A N 1
ATOM 3316 C CA . ASP A 1 423 ? 6.173 -7.238 -21.905 1.00 88.88 423 ASP A CA 1
ATOM 3317 C C . ASP A 1 423 ? 5.198 -8.077 -21.056 1.00 88.88 423 ASP A C 1
ATOM 3319 O O . ASP A 1 423 ? 4.060 -8.323 -21.480 1.00 88.88 423 ASP A O 1
ATOM 3323 N N . GLY A 1 424 ? 5.609 -8.451 -19.843 1.00 91.00 424 GLY A N 1
ATOM 3324 C CA . GLY A 1 424 ? 4.765 -9.034 -18.801 1.00 91.00 424 GLY A CA 1
ATOM 3325 C C . GLY A 1 424 ? 4.362 -10.485 -19.023 1.00 91.00 424 GLY A C 1
ATOM 3326 O O . GLY A 1 424 ? 3.593 -11.019 -18.222 1.00 91.00 424 GLY A O 1
ATOM 3327 N N . ARG A 1 425 ? 4.826 -11.139 -20.095 1.00 93.06 425 ARG A N 1
ATOM 3328 C CA . ARG A 1 425 ? 4.451 -12.532 -20.375 1.00 93.06 425 ARG A CA 1
ATOM 3329 C C . ARG A 1 425 ? 5.029 -13.474 -19.321 1.00 93.06 425 ARG A C 1
ATOM 3331 O O . ARG A 1 425 ? 6.168 -13.305 -18.886 1.00 93.06 425 ARG A O 1
ATOM 3338 N N . PHE A 1 426 ? 4.248 -14.480 -18.941 1.00 94.50 426 PHE A N 1
ATOM 3339 C CA . PHE A 1 426 ? 4.708 -15.565 -18.081 1.00 94.50 426 PHE A CA 1
ATOM 3340 C C . PHE A 1 426 ? 5.519 -16.547 -18.918 1.00 94.50 426 PHE A C 1
ATOM 3342 O O . PHE A 1 426 ? 4.976 -17.198 -19.805 1.00 94.50 426 PHE A O 1
ATOM 3349 N N . LEU A 1 427 ? 6.821 -16.630 -18.657 1.00 93.94 427 LEU A N 1
ATOM 3350 C CA . LEU A 1 427 ? 7.767 -17.290 -19.556 1.00 93.94 427 LEU A CA 1
ATOM 3351 C C . LEU A 1 427 ? 7.571 -18.806 -19.619 1.00 93.94 427 LEU A C 1
ATOM 3353 O O . LEU A 1 427 ? 7.680 -19.380 -20.698 1.00 93.94 427 LEU A O 1
ATOM 3357 N N . TYR A 1 428 ? 7.267 -19.438 -18.482 1.00 95.62 428 TYR A N 1
ATOM 3358 C CA . TYR A 1 428 ? 7.188 -20.898 -18.377 1.00 95.62 428 TYR A CA 1
ATOM 3359 C C . TYR A 1 428 ? 5.796 -21.430 -18.031 1.00 95.62 428 TYR A C 1
ATOM 3361 O O . TYR A 1 428 ? 5.597 -22.634 -18.097 1.00 95.62 428 TYR A O 1
ATOM 3369 N N . ARG A 1 429 ? 4.814 -20.581 -17.702 1.00 94.19 429 ARG A N 1
ATOM 3370 C CA . ARG A 1 429 ? 3.525 -21.022 -17.132 1.00 94.19 429 ARG A CA 1
ATOM 3371 C C . ARG A 1 429 ? 2.756 -22.005 -18.024 1.00 94.19 429 ARG A C 1
ATOM 3373 O O . ARG A 1 429 ? 2.264 -23.019 -17.531 1.00 94.19 429 ARG A O 1
ATOM 3380 N N . ASN A 1 430 ? 2.657 -21.715 -19.322 1.00 91.94 430 ASN A N 1
ATOM 3381 C CA . ASN A 1 430 ? 1.937 -22.574 -20.268 1.00 91.94 430 ASN A CA 1
ATOM 3382 C C . ASN A 1 430 ? 2.643 -23.929 -20.424 1.00 91.94 430 ASN A C 1
ATOM 3384 O O . ASN A 1 430 ? 2.023 -24.973 -20.242 1.00 91.94 430 ASN A O 1
ATOM 3388 N N . ALA A 1 431 ? 3.958 -23.911 -20.647 1.00 94.25 431 ALA A N 1
ATOM 3389 C CA . ALA A 1 431 ? 4.769 -25.119 -20.765 1.00 94.25 431 ALA A CA 1
ATOM 3390 C C . ALA A 1 431 ? 4.816 -25.937 -19.459 1.00 94.25 431 ALA A C 1
ATOM 3392 O O . ALA A 1 431 ? 4.794 -27.163 -19.478 1.00 94.25 431 ALA A O 1
ATOM 3393 N N . PHE A 1 432 ? 4.816 -25.267 -18.306 1.00 94.50 432 PHE A N 1
ATOM 3394 C CA . PHE A 1 432 ? 4.733 -25.907 -16.996 1.00 94.50 432 PHE A CA 1
ATOM 3395 C C . PHE A 1 432 ? 3.382 -26.597 -16.781 1.00 94.50 432 PHE A C 1
ATOM 3397 O O . PHE A 1 432 ? 3.342 -27.691 -16.227 1.00 94.50 432 PHE A O 1
ATOM 3404 N N . SER A 1 433 ? 2.289 -26.010 -17.276 1.00 90.50 433 SER A N 1
ATOM 3405 C CA . SER A 1 433 ? 0.975 -26.663 -17.246 1.00 90.50 433 SER A CA 1
ATOM 3406 C C . SER A 1 433 ? 0.989 -27.974 -18.046 1.00 90.50 433 SER A C 1
ATOM 3408 O O . SER A 1 433 ? 0.493 -28.982 -17.558 1.00 90.50 433 SER A O 1
ATOM 3410 N N . GLU A 1 434 ? 1.639 -28.005 -19.217 1.00 90.62 434 GLU A N 1
ATOM 3411 C CA . GLU A 1 434 ? 1.849 -29.250 -19.983 1.00 90.62 434 GLU A CA 1
ATOM 3412 C C . GLU A 1 434 ? 2.776 -30.239 -19.252 1.00 90.62 434 GLU A C 1
ATOM 3414 O O . GLU A 1 434 ? 2.581 -31.457 -19.312 1.00 90.62 434 GLU A O 1
ATOM 3419 N N . PHE A 1 435 ? 3.785 -29.735 -18.537 1.00 91.88 435 PHE A N 1
ATOM 3420 C CA . PHE A 1 435 ? 4.710 -30.563 -17.767 1.00 91.88 435 PHE A CA 1
ATOM 3421 C C . PHE A 1 435 ? 4.015 -31.284 -16.608 1.00 91.88 435 PHE A C 1
ATOM 3423 O O . PHE A 1 435 ? 4.305 -32.455 -16.367 1.00 91.88 435 PHE A O 1
ATOM 3430 N N . ILE A 1 436 ? 3.068 -30.633 -15.926 1.00 90.69 436 ILE A N 1
ATOM 3431 C CA . ILE A 1 436 ? 2.299 -31.242 -14.828 1.00 90.69 436 ILE A CA 1
ATOM 3432 C C . ILE A 1 436 ? 1.618 -32.539 -15.283 1.00 90.69 436 ILE A C 1
ATOM 3434 O O . ILE A 1 436 ? 1.713 -33.559 -14.596 1.00 90.69 436 ILE A O 1
ATOM 3438 N N . ASP A 1 437 ? 1.037 -32.533 -16.481 1.00 82.81 437 ASP A N 1
ATOM 3439 C CA . ASP A 1 437 ? 0.338 -33.689 -17.047 1.00 82.81 437 ASP A CA 1
ATOM 3440 C C . ASP A 1 437 ? 1.271 -34.751 -17.655 1.00 82.81 437 ASP A C 1
ATOM 3442 O O . ASP A 1 437 ? 0.847 -35.886 -17.859 1.00 82.81 437 ASP A O 1
ATOM 3446 N N . THR A 1 438 ? 2.535 -34.417 -17.945 1.00 80.88 438 THR A N 1
ATOM 3447 C CA . THR A 1 438 ? 3.491 -35.310 -18.638 1.00 80.88 438 THR A CA 1
ATOM 3448 C C . THR A 1 438 ? 4.679 -35.769 -17.782 1.00 80.88 438 THR A C 1
ATOM 3450 O O . THR A 1 438 ? 5.456 -36.626 -18.216 1.00 80.88 438 THR A O 1
ATOM 3453 N N . SER A 1 439 ? 4.825 -35.227 -16.568 1.00 77.06 439 SER A N 1
ATOM 3454 C CA . SER A 1 439 ? 5.943 -35.481 -15.646 1.00 77.06 439 SER A CA 1
ATOM 3455 C C . SER A 1 439 ? 6.088 -36.951 -15.224 1.00 77.06 439 SER A C 1
ATOM 3457 O O . SER A 1 439 ? 7.209 -37.455 -15.162 1.00 77.06 439 SER A O 1
ATOM 3459 N N . GLY A 1 440 ? 4.979 -37.658 -14.976 1.00 64.31 440 GLY A N 1
ATOM 3460 C CA . GLY A 1 440 ? 4.919 -39.117 -14.811 1.00 64.31 440 GLY A CA 1
ATOM 3461 C C . GLY A 1 440 ? 5.884 -39.733 -13.785 1.00 64.31 440 GLY A C 1
ATOM 3462 O O . GLY A 1 440 ? 6.313 -40.867 -13.986 1.00 64.31 440 GLY A O 1
ATOM 3463 N N . GLY A 1 441 ? 6.271 -39.004 -12.730 1.00 71.88 441 GLY A N 1
ATOM 3464 C CA . GLY A 1 441 ? 7.144 -39.512 -11.659 1.00 71.88 441 GLY A CA 1
ATOM 3465 C C . GLY A 1 441 ? 8.563 -39.913 -12.088 1.00 71.88 441 GLY A C 1
ATOM 3466 O O . GLY A 1 441 ? 9.176 -40.747 -11.425 1.00 71.88 441 GLY A O 1
ATOM 3467 N N . ARG A 1 442 ? 9.081 -39.364 -13.197 1.00 83.44 442 ARG A N 1
ATOM 3468 C CA . ARG A 1 442 ? 10.468 -39.599 -13.646 1.00 83.44 442 ARG A CA 1
ATOM 3469 C C . ARG A 1 442 ? 11.476 -39.141 -12.579 1.00 83.44 442 ARG A C 1
ATOM 3471 O O . ARG A 1 442 ? 11.216 -38.171 -11.874 1.00 83.44 442 ARG A O 1
ATOM 3478 N N . GLN A 1 443 ? 12.621 -39.823 -12.499 1.00 86.56 443 GLN A N 1
ATOM 3479 C CA . GLN A 1 443 ? 13.725 -39.534 -11.569 1.00 86.56 443 GLN A CA 1
ATOM 3480 C C . GLN A 1 443 ? 15.068 -39.451 -12.316 1.00 86.56 443 GLN A C 1
ATOM 3482 O O . GLN A 1 443 ? 15.176 -39.936 -13.449 1.00 86.56 443 GLN A O 1
ATOM 3487 N N . GLY A 1 444 ? 16.073 -38.848 -11.678 1.00 88.44 444 GLY A N 1
ATOM 3488 C CA . GLY A 1 444 ? 17.442 -38.723 -12.189 1.00 88.44 444 GLY A CA 1
ATOM 3489 C C . GLY A 1 444 ? 17.537 -37.966 -13.523 1.00 88.44 444 GLY A C 1
ATOM 3490 O O . GLY A 1 444 ? 16.712 -37.102 -13.831 1.00 88.44 444 GLY A O 1
ATOM 3491 N N . GLU A 1 445 ? 18.515 -38.326 -14.362 1.00 87.44 445 GLU A N 1
ATOM 3492 C CA . GLU A 1 445 ? 18.782 -37.658 -15.653 1.00 87.44 445 GLU A CA 1
ATOM 3493 C C . GLU A 1 445 ? 17.551 -37.599 -16.578 1.00 87.44 445 GLU A C 1
ATOM 3495 O O . GLU A 1 445 ? 17.301 -36.586 -17.231 1.00 87.44 445 GLU A O 1
ATOM 3500 N N . GLY A 1 446 ? 16.716 -38.644 -16.587 1.00 87.62 446 GLY A N 1
ATOM 3501 C CA . GLY A 1 446 ? 15.506 -38.686 -17.416 1.00 87.62 446 GLY A CA 1
ATOM 3502 C C . GLY A 1 446 ? 14.423 -37.679 -16.997 1.00 87.62 446 GLY A C 1
ATOM 3503 O O . GLY A 1 446 ? 13.582 -37.300 -17.820 1.00 87.62 446 GLY A O 1
ATOM 3504 N N . ALA A 1 447 ? 14.426 -37.228 -15.737 1.00 89.69 447 ALA A N 1
ATOM 3505 C CA . ALA A 1 447 ? 13.565 -36.141 -15.272 1.00 89.69 447 ALA A CA 1
ATOM 3506 C C . ALA A 1 447 ? 14.057 -34.782 -15.794 1.00 89.69 447 ALA A C 1
ATOM 3508 O O . ALA A 1 447 ? 13.250 -33.978 -16.270 1.00 89.69 447 ALA A O 1
ATOM 3509 N N . ILE A 1 448 ? 15.378 -34.569 -15.774 1.00 93.56 448 ILE A N 1
ATOM 3510 C CA . ILE A 1 448 ? 16.035 -33.368 -16.299 1.00 93.56 448 ILE A CA 1
ATOM 3511 C C . ILE A 1 448 ? 15.782 -33.226 -17.799 1.00 93.56 448 ILE A C 1
ATOM 3513 O O . ILE A 1 448 ? 15.276 -32.192 -18.230 1.00 93.56 448 ILE A O 1
ATOM 3517 N N . GLU A 1 449 ? 16.052 -34.268 -18.589 1.00 92.56 449 GLU A N 1
ATOM 3518 C CA . GLU A 1 449 ? 15.848 -34.242 -20.045 1.00 92.56 449 GLU A CA 1
ATOM 3519 C C . GLU A 1 449 ? 14.399 -33.901 -20.415 1.00 92.56 449 GLU A C 1
ATOM 3521 O O . GLU A 1 449 ? 14.151 -33.049 -21.271 1.00 92.56 449 GLU A O 1
ATOM 3526 N N . ASN A 1 450 ? 13.431 -34.507 -19.718 1.00 92.06 450 ASN A N 1
ATOM 3527 C CA . ASN A 1 450 ? 12.014 -34.220 -19.927 1.00 92.06 450 ASN A CA 1
ATOM 3528 C C . ASN A 1 450 ? 11.671 -32.759 -19.624 1.00 92.06 450 ASN A C 1
ATOM 3530 O O . ASN A 1 450 ? 10.936 -32.117 -20.372 1.00 92.06 450 ASN A O 1
ATOM 3534 N N . PHE A 1 451 ? 12.186 -32.229 -18.516 1.00 94.50 451 PHE A N 1
ATOM 3535 C CA . PHE A 1 451 ? 11.934 -30.850 -18.123 1.00 94.50 451 PHE A CA 1
ATOM 3536 C C . PHE A 1 451 ? 12.543 -29.858 -19.123 1.00 94.50 451 PHE A C 1
ATOM 3538 O O . PHE A 1 451 ? 11.898 -28.881 -19.511 1.00 94.50 451 PHE A O 1
ATOM 3545 N N . GLU A 1 452 ? 13.763 -30.122 -19.591 1.00 95.75 452 GLU A N 1
ATOM 3546 C CA . GLU A 1 452 ? 14.409 -29.310 -20.621 1.00 95.75 452 GLU A CA 1
ATOM 3547 C C . GLU A 1 452 ? 13.609 -29.307 -21.929 1.00 95.75 452 GLU A C 1
ATOM 3549 O O . GLU A 1 452 ? 13.435 -28.249 -22.534 1.00 95.75 452 GLU A O 1
ATOM 3554 N N . GLU A 1 453 ? 13.075 -30.457 -22.350 1.00 94.19 453 GLU A N 1
ATOM 3555 C CA . GLU A 1 453 ? 12.290 -30.584 -23.582 1.00 94.19 453 GLU A CA 1
ATOM 3556 C C . GLU A 1 453 ? 10.901 -29.934 -23.485 1.00 94.19 453 GLU A C 1
ATOM 3558 O O . GLU A 1 453 ? 10.455 -29.262 -24.422 1.00 94.19 453 GLU A O 1
ATOM 3563 N N . VAL A 1 454 ? 10.196 -30.143 -22.373 1.00 93.56 454 VAL A N 1
ATOM 3564 C CA . VAL A 1 454 ? 8.806 -29.694 -22.228 1.00 93.56 454 VAL A CA 1
ATOM 3565 C C . VAL A 1 454 ? 8.744 -28.230 -21.808 1.00 93.56 454 VAL A C 1
ATOM 3567 O O . VAL A 1 454 ? 7.936 -27.486 -22.357 1.00 93.56 454 VAL A O 1
ATOM 3570 N N . VAL A 1 455 ? 9.620 -27.790 -20.896 1.00 94.81 455 VAL A N 1
ATOM 3571 C CA . VAL A 1 455 ? 9.572 -26.445 -20.302 1.00 94.81 455 VAL A CA 1
ATOM 3572 C C . VAL A 1 455 ? 10.598 -25.502 -20.934 1.00 94.81 455 VAL A C 1
ATOM 3574 O O . VAL A 1 455 ? 10.223 -24.480 -21.511 1.00 94.81 455 VAL A O 1
ATOM 3577 N N . LEU A 1 456 ? 11.896 -25.823 -20.874 1.00 94.75 456 LEU A N 1
ATOM 3578 C CA . LEU A 1 456 ? 12.955 -24.878 -21.285 1.00 94.75 456 LEU A CA 1
ATOM 3579 C C . LEU A 1 456 ? 13.108 -24.732 -22.807 1.00 94.75 456 LEU A C 1
ATOM 3581 O O . LEU A 1 456 ? 13.542 -23.688 -23.312 1.00 94.75 456 LEU A O 1
ATOM 3585 N N . ALA A 1 457 ? 12.732 -25.750 -23.580 1.00 93.25 457 ALA A N 1
ATOM 3586 C CA . ALA A 1 457 ? 12.729 -25.665 -25.036 1.00 93.25 457 ALA A CA 1
ATOM 3587 C C . ALA A 1 457 ? 11.558 -24.818 -25.567 1.00 93.25 457 ALA A C 1
ATOM 3589 O O . ALA A 1 457 ? 11.667 -24.270 -26.670 1.00 93.25 457 ALA A O 1
ATOM 3590 N N . ARG A 1 458 ? 10.486 -24.651 -24.778 1.00 92.62 458 ARG A N 1
ATOM 3591 C CA . ARG A 1 458 ? 9.205 -24.058 -25.197 1.00 92.62 458 ARG A CA 1
ATOM 3592 C C . ARG A 1 458 ? 8.763 -22.856 -24.338 1.00 92.62 458 ARG A C 1
ATOM 3594 O O . ARG A 1 458 ? 7.624 -22.837 -23.876 1.00 92.62 458 ARG A O 1
ATOM 3601 N N . PRO A 1 459 ? 9.612 -21.833 -24.122 1.00 91.50 459 PRO A N 1
ATOM 3602 C CA . PRO A 1 459 ? 9.169 -20.639 -23.415 1.00 91.50 459 PRO A CA 1
ATOM 3603 C C . PRO A 1 459 ? 8.133 -19.861 -24.237 1.00 91.50 459 PRO A C 1
ATOM 3605 O O . PRO A 1 459 ? 8.147 -19.899 -25.471 1.00 91.50 459 PRO A O 1
ATOM 3608 N N . GLU A 1 460 ? 7.288 -19.092 -23.553 1.00 91.75 460 GLU A N 1
ATOM 3609 C CA . GLU A 1 460 ? 6.287 -18.230 -24.187 1.00 91.75 460 GLU A CA 1
ATOM 3610 C C . GLU A 1 460 ? 6.966 -17.229 -25.150 1.00 91.75 460 GLU A C 1
ATOM 3612 O O . GLU A 1 460 ? 7.888 -16.509 -24.739 1.00 91.75 460 GLU A O 1
ATOM 3617 N N . PRO A 1 461 ? 6.560 -17.151 -26.433 1.00 90.00 461 PRO A N 1
ATOM 3618 C CA . PRO A 1 461 ? 7.204 -16.279 -27.413 1.00 90.00 461 PRO A CA 1
ATOM 3619 C C . PRO A 1 461 ? 6.996 -14.782 -27.106 1.00 90.00 461 PRO A C 1
ATOM 3621 O O . PRO A 1 461 ? 6.057 -14.414 -26.396 1.00 90.00 461 PRO A O 1
ATOM 3624 N N . PRO A 1 462 ? 7.873 -13.888 -27.612 1.00 89.81 462 PRO A N 1
ATOM 3625 C CA . PRO A 1 462 ? 7.714 -12.448 -27.416 1.00 89.81 462 PRO A CA 1
ATOM 3626 C C . PRO A 1 462 ? 6.401 -11.931 -27.989 1.00 89.81 462 PRO A C 1
ATOM 3628 O O . PRO A 1 462 ? 5.893 -12.463 -28.978 1.00 89.81 462 PRO A O 1
ATOM 3631 N N . THR A 1 463 ? 5.882 -10.853 -27.402 1.00 90.31 463 THR A N 1
ATOM 3632 C CA . THR A 1 463 ? 4.667 -10.207 -27.912 1.00 90.31 463 THR A CA 1
ATOM 3633 C C . THR A 1 463 ? 4.834 -9.802 -29.385 1.00 90.31 463 THR A C 1
ATOM 3635 O O . THR A 1 463 ? 5.793 -9.094 -29.709 1.00 90.31 463 THR A O 1
ATOM 3638 N N . PRO A 1 464 ? 3.912 -10.201 -30.285 1.00 87.81 464 PRO A N 1
ATOM 3639 C CA . PRO A 1 464 ? 3.965 -9.813 -31.692 1.00 87.81 464 PRO A CA 1
ATOM 3640 C C . PRO A 1 464 ? 4.022 -8.293 -31.872 1.00 87.81 464 PRO A C 1
ATOM 3642 O O . PRO A 1 464 ? 3.376 -7.553 -31.133 1.00 87.81 464 PRO A O 1
ATOM 3645 N N . ASP A 1 465 ? 4.795 -7.838 -32.860 1.00 82.06 465 ASP A N 1
ATOM 3646 C CA . ASP A 1 465 ? 4.937 -6.424 -33.247 1.00 82.06 465 ASP A CA 1
ATOM 3647 C C . ASP A 1 465 ? 5.470 -5.478 -32.148 1.00 82.06 465 ASP A C 1
ATOM 3649 O O . ASP A 1 465 ? 5.520 -4.259 -32.336 1.00 82.06 465 ASP A O 1
ATOM 3653 N N . VAL A 1 466 ? 5.953 -6.022 -31.026 1.00 80.31 466 VAL A N 1
ATOM 3654 C CA . VAL A 1 466 ? 6.627 -5.271 -29.963 1.00 80.31 466 VAL A CA 1
ATOM 3655 C C . VAL A 1 466 ? 8.135 -5.483 -30.072 1.00 80.31 466 VAL A C 1
ATOM 3657 O O . VAL A 1 466 ? 8.642 -6.596 -29.954 1.00 80.31 466 VAL A O 1
ATOM 3660 N N . LYS A 1 467 ? 8.884 -4.394 -30.274 1.00 77.19 467 LYS A N 1
ATOM 3661 C CA . LYS A 1 467 ? 10.350 -4.424 -30.186 1.00 77.19 467 LYS A CA 1
ATOM 3662 C C . LYS A 1 467 ? 10.767 -4.381 -28.719 1.00 77.19 467 LYS A C 1
ATOM 3664 O O . LYS A 1 467 ? 10.646 -3.333 -28.088 1.00 77.19 467 LYS A O 1
ATOM 3669 N N . LEU A 1 468 ? 11.256 -5.508 -28.214 1.00 77.44 468 LEU A N 1
ATOM 3670 C CA . LEU A 1 468 ? 11.888 -5.590 -26.900 1.00 77.44 468 LEU A CA 1
ATOM 3671 C C . LEU A 1 468 ? 13.273 -4.927 -26.956 1.00 77.44 468 LEU A C 1
ATOM 3673 O O . LEU A 1 468 ? 14.022 -5.136 -27.915 1.00 77.44 468 LEU A O 1
ATOM 3677 N N . ALA A 1 469 ? 13.586 -4.088 -25.972 1.00 66.38 469 ALA A N 1
ATOM 3678 C CA . ALA A 1 469 ? 14.870 -3.397 -25.867 1.00 66.38 469 ALA A CA 1
ATOM 3679 C C . ALA A 1 469 ? 15.964 -4.341 -25.352 1.00 66.38 469 ALA A C 1
ATOM 3681 O O . ALA A 1 469 ? 17.119 -4.233 -25.767 1.00 66.38 469 ALA A O 1
ATOM 3682 N N . GLN A 1 470 ? 15.592 -5.292 -24.497 1.00 61.88 470 GLN A N 1
ATOM 3683 C CA . GLN A 1 470 ? 16.441 -6.357 -23.990 1.00 61.88 470 GLN A CA 1
ATOM 3684 C C . GLN A 1 470 ? 15.695 -7.685 -24.110 1.00 61.88 470 GLN A C 1
ATOM 3686 O O . GLN A 1 470 ? 14.639 -7.889 -23.521 1.00 61.88 470 GLN A O 1
ATOM 3691 N N . SER A 1 471 ? 16.249 -8.626 -24.873 1.00 59.91 471 SER A N 1
ATOM 3692 C CA . SER A 1 471 ? 15.754 -10.002 -24.852 1.00 59.91 471 SER A CA 1
ATOM 3693 C C . SER A 1 471 ? 16.293 -10.702 -23.606 1.00 59.91 471 SER A C 1
ATOM 3695 O O . SER A 1 471 ? 17.513 -10.849 -23.480 1.00 59.91 471 SER A O 1
ATOM 3697 N N . VAL A 1 472 ? 15.412 -11.171 -22.717 1.00 72.56 472 VAL A N 1
ATOM 3698 C CA . VAL A 1 472 ? 15.814 -12.035 -21.597 1.00 72.56 472 VAL A CA 1
ATOM 3699 C C . VAL A 1 472 ? 16.535 -13.258 -22.165 1.00 72.56 472 VAL A C 1
ATOM 3701 O O . VAL A 1 472 ? 15.996 -13.979 -23.008 1.00 72.56 472 VAL A O 1
ATOM 3704 N N . LYS A 1 473 ? 17.778 -13.489 -21.731 1.00 80.69 473 LYS A N 1
ATOM 3705 C CA . LYS A 1 473 ? 18.508 -14.708 -22.085 1.00 80.69 473 LYS A CA 1
ATOM 3706 C C . LYS A 1 473 ? 17.916 -15.858 -21.277 1.00 80.69 473 LYS A C 1
ATOM 3708 O O . LYS A 1 473 ? 18.203 -15.990 -20.092 1.00 80.69 473 LYS A O 1
ATOM 3713 N N . LEU A 1 474 ? 17.075 -16.657 -21.922 1.00 85.75 474 LEU A N 1
ATOM 3714 C CA . LEU A 1 474 ? 16.390 -17.766 -21.270 1.00 85.75 474 LEU A CA 1
ATOM 3715 C C . LEU A 1 474 ? 17.307 -18.993 -21.170 1.00 85.75 474 LEU A C 1
ATOM 3717 O O . LEU A 1 474 ? 17.880 -19.388 -22.193 1.00 85.75 474 LEU A O 1
ATOM 3721 N N . PRO A 1 475 ? 17.427 -19.592 -19.973 1.00 91.44 475 PRO A N 1
ATOM 3722 C CA . PRO A 1 475 ? 18.033 -20.902 -19.778 1.00 91.44 475 PRO A CA 1
ATOM 3723 C C . PRO A 1 475 ? 17.478 -21.945 -20.750 1.00 91.44 475 PRO A C 1
ATOM 3725 O O . PRO A 1 475 ? 16.268 -22.030 -20.967 1.00 91.44 475 PRO A O 1
ATOM 3728 N N . ARG A 1 476 ? 18.369 -22.742 -21.338 1.00 91.25 476 ARG A N 1
ATOM 3729 C CA . ARG A 1 476 ? 18.013 -23.921 -22.147 1.00 91.25 476 ARG A CA 1
ATOM 3730 C C . ARG A 1 476 ? 18.333 -25.225 -21.433 1.00 91.25 476 ARG A C 1
ATOM 3732 O O . ARG A 1 476 ? 17.835 -26.267 -21.848 1.00 91.25 476 ARG A O 1
ATOM 3739 N N . LYS A 1 477 ? 19.159 -25.151 -20.391 1.00 94.69 477 LYS A N 1
ATOM 3740 C CA . LYS A 1 477 ? 19.560 -26.275 -19.551 1.00 94.69 477 LYS A CA 1
ATOM 3741 C C . LYS A 1 477 ? 19.183 -26.027 -18.099 1.00 94.69 477 LYS A C 1
ATOM 3743 O O . LYS A 1 477 ? 19.207 -24.880 -17.654 1.00 94.69 477 LYS A O 1
ATOM 3748 N N . VAL A 1 478 ? 18.871 -27.085 -17.351 1.00 94.81 478 VAL A N 1
ATOM 3749 C CA . VAL A 1 478 ? 18.473 -26.955 -15.935 1.00 94.81 478 VAL A CA 1
ATOM 3750 C C . VAL A 1 478 ? 19.579 -26.313 -15.098 1.00 94.81 478 VAL A C 1
ATOM 3752 O O . VAL A 1 478 ? 19.294 -25.417 -14.312 1.00 94.81 478 VAL A O 1
ATOM 3755 N N . ALA A 1 479 ? 20.844 -26.668 -15.332 1.00 91.38 479 ALA A N 1
ATOM 3756 C CA . ALA A 1 479 ? 21.984 -26.072 -14.625 1.00 91.38 479 ALA A CA 1
ATOM 3757 C C . ALA A 1 479 ? 22.106 -24.543 -14.817 1.00 91.38 479 ALA A C 1
ATOM 3759 O O . ALA A 1 479 ? 22.725 -23.852 -14.012 1.00 91.38 479 ALA A O 1
ATOM 3760 N N . GLU A 1 480 ? 21.517 -23.985 -15.880 1.00 94.62 480 GLU A N 1
ATOM 3761 C CA . GLU A 1 480 ? 21.499 -22.538 -16.119 1.00 94.62 480 GLU A CA 1
ATOM 3762 C C . GLU A 1 480 ? 20.393 -21.820 -15.317 1.00 94.62 480 GLU A C 1
ATOM 3764 O O . GLU A 1 480 ? 20.395 -20.588 -15.256 1.00 94.62 480 GLU A O 1
ATOM 3769 N N . LEU A 1 481 ? 19.452 -22.554 -14.705 1.00 94.75 481 LEU A N 1
ATOM 3770 C CA . LEU A 1 481 ? 18.353 -21.980 -13.922 1.00 94.75 481 LEU A CA 1
ATOM 3771 C C . LEU A 1 481 ? 18.780 -21.516 -12.536 1.00 94.75 481 LEU A C 1
ATOM 3773 O O . LEU A 1 481 ? 18.236 -20.519 -12.077 1.00 94.75 481 LEU A O 1
ATOM 3777 N N . ASP A 1 482 ? 19.734 -22.179 -11.883 1.00 94.88 482 ASP A N 1
ATOM 3778 C CA . ASP A 1 482 ? 20.138 -21.873 -10.503 1.00 94.88 482 ASP A CA 1
ATOM 3779 C C . ASP A 1 482 ? 20.381 -20.373 -10.242 1.00 94.88 482 ASP A C 1
ATOM 3781 O O . ASP A 1 482 ? 19.745 -19.811 -9.342 1.00 94.88 482 ASP A O 1
ATOM 3785 N N . PRO A 1 483 ? 21.227 -19.659 -11.020 1.00 94.38 483 PRO A N 1
ATOM 3786 C CA . PRO A 1 483 ? 21.436 -18.230 -10.797 1.00 94.38 483 PRO A CA 1
ATOM 3787 C C . PRO A 1 483 ? 20.176 -17.395 -11.067 1.00 94.38 483 PRO A C 1
ATOM 3789 O O . PRO A 1 483 ? 19.942 -16.409 -10.368 1.00 94.38 483 PRO A O 1
ATOM 3792 N N . VAL A 1 484 ? 19.350 -17.784 -12.044 1.00 94.31 484 VAL A N 1
ATOM 3793 C CA . VAL A 1 484 ? 18.108 -17.071 -12.390 1.00 94.31 484 VAL A CA 1
ATOM 3794 C C . VAL A 1 484 ? 17.058 -17.240 -11.293 1.00 94.31 484 VAL A C 1
ATOM 3796 O O . VAL A 1 484 ? 16.442 -16.265 -10.863 1.00 94.31 484 VAL A O 1
ATOM 3799 N N . TRP A 1 485 ? 16.885 -18.467 -10.809 1.00 95.75 485 TRP A N 1
ATOM 3800 C CA . TRP A 1 485 ? 15.942 -18.823 -9.760 1.00 95.75 485 TRP A CA 1
ATOM 3801 C C . TRP A 1 485 ? 16.324 -18.186 -8.425 1.00 95.75 485 TRP A C 1
ATOM 3803 O O . TRP A 1 485 ? 15.480 -17.552 -7.789 1.00 95.75 485 TRP A O 1
ATOM 3813 N N . LYS A 1 486 ? 17.608 -18.250 -8.045 1.00 96.25 486 LYS A N 1
ATOM 3814 C CA . LYS A 1 486 ? 18.117 -17.569 -6.849 1.00 96.25 486 LYS A CA 1
ATOM 3815 C C . LYS A 1 486 ? 17.888 -16.067 -6.916 1.00 96.25 486 LYS A C 1
ATOM 3817 O O . LYS A 1 486 ? 17.374 -15.501 -5.956 1.00 96.25 486 LYS A O 1
ATOM 3822 N N . GLN A 1 487 ? 18.221 -15.423 -8.036 1.00 93.81 487 GLN A N 1
ATOM 3823 C CA . GLN A 1 487 ? 17.989 -13.986 -8.173 1.00 93.81 487 GLN A CA 1
ATOM 3824 C C . GLN A 1 487 ? 16.499 -13.650 -8.052 1.00 93.81 487 GLN A C 1
ATOM 3826 O O . GLN A 1 487 ? 16.147 -12.729 -7.324 1.00 93.81 487 GLN A O 1
ATOM 3831 N N . TYR A 1 488 ? 15.622 -14.424 -8.697 1.00 94.00 488 TYR A N 1
ATOM 3832 C CA . TYR A 1 488 ? 14.177 -14.226 -8.602 1.00 94.00 488 TYR A CA 1
ATOM 3833 C C . TYR A 1 488 ? 13.653 -14.350 -7.163 1.00 94.00 488 TYR A C 1
ATOM 3835 O O . TYR A 1 488 ? 12.869 -13.509 -6.730 1.00 94.00 488 TYR A O 1
ATOM 3843 N N . MET A 1 489 ? 14.087 -15.364 -6.407 1.00 95.69 489 MET A N 1
ATOM 3844 C CA . MET A 1 489 ? 13.632 -15.564 -5.024 1.00 95.69 489 MET A CA 1
ATOM 3845 C C . MET A 1 489 ? 14.119 -14.464 -4.082 1.00 95.69 489 MET A C 1
ATOM 3847 O O . MET A 1 489 ? 13.350 -13.989 -3.247 1.00 95.69 489 MET A O 1
ATOM 3851 N N . LEU A 1 490 ? 15.371 -14.024 -4.233 1.00 92.88 490 LEU A N 1
ATOM 3852 C CA . LEU A 1 490 ? 15.913 -12.909 -3.453 1.00 92.88 490 LEU A CA 1
ATOM 3853 C C . LEU A 1 490 ? 15.218 -11.588 -3.796 1.00 92.88 490 LEU A C 1
ATOM 3855 O O . LEU A 1 490 ? 14.877 -10.828 -2.892 1.00 92.88 490 LEU A O 1
ATOM 3859 N N . ASP A 1 491 ? 14.940 -11.350 -5.078 1.00 90.25 491 ASP A N 1
ATOM 3860 C CA . ASP A 1 491 ? 14.185 -10.181 -5.528 1.00 90.25 491 ASP A CA 1
ATOM 3861 C C . ASP A 1 491 ? 12.765 -10.188 -4.956 1.00 90.25 491 ASP A C 1
ATOM 3863 O O . ASP A 1 491 ? 12.296 -9.166 -4.461 1.00 90.25 491 ASP A O 1
ATOM 3867 N N . LEU A 1 492 ? 12.100 -11.347 -4.953 1.00 90.69 492 LEU A N 1
ATOM 3868 C CA . LEU A 1 492 ? 10.761 -11.490 -4.392 1.00 90.69 492 LEU A CA 1
ATOM 3869 C C . LEU A 1 492 ? 10.745 -11.255 -2.872 1.00 90.69 492 LEU A C 1
ATOM 3871 O O . LEU A 1 492 ? 9.820 -10.613 -2.378 1.00 90.69 492 LEU A O 1
ATOM 3875 N N . VAL A 1 493 ? 11.761 -11.710 -2.131 1.00 88.88 493 VAL A N 1
ATOM 3876 C CA . VAL A 1 493 ? 11.936 -11.379 -0.702 1.00 88.88 493 VAL A CA 1
ATOM 3877 C C . VAL A 1 493 ? 12.117 -9.876 -0.495 1.00 88.88 493 VAL A C 1
ATOM 3879 O O . VAL A 1 493 ? 11.462 -9.281 0.368 1.00 88.88 493 VAL A O 1
ATOM 3882 N N . ASP A 1 494 ? 12.974 -9.242 -1.293 1.00 85.94 494 ASP A N 1
ATOM 3883 C CA . ASP A 1 494 ? 13.218 -7.804 -1.200 1.00 85.94 494 ASP A CA 1
ATOM 3884 C C . ASP A 1 494 ? 11.948 -6.999 -1.539 1.00 85.94 494 ASP A C 1
ATOM 3886 O O . ASP A 1 494 ? 11.677 -5.976 -0.911 1.00 85.94 494 ASP A O 1
ATOM 3890 N N . GLU A 1 495 ? 11.116 -7.481 -2.462 1.00 84.38 495 GLU A N 1
ATOM 3891 C CA . GLU A 1 495 ? 9.810 -6.889 -2.760 1.00 84.38 495 GLU A CA 1
ATOM 3892 C C . GLU A 1 495 ? 8.786 -7.084 -1.637 1.00 84.38 495 GLU A C 1
ATOM 3894 O O . GLU A 1 495 ? 8.163 -6.115 -1.203 1.00 84.38 495 GLU A O 1
ATOM 3899 N N . GLN A 1 496 ? 8.605 -8.316 -1.144 1.00 81.44 496 GLN A N 1
ATOM 3900 C CA . GLN A 1 496 ? 7.628 -8.624 -0.086 1.00 81.44 496 GLN A CA 1
ATOM 3901 C C . GLN A 1 496 ? 7.938 -7.901 1.227 1.00 81.44 496 GLN A C 1
ATOM 3903 O O . GLN A 1 496 ? 7.037 -7.614 2.017 1.00 81.44 496 GLN A O 1
ATOM 3908 N N . SER A 1 497 ? 9.213 -7.599 1.454 1.00 74.62 497 SER A N 1
ATOM 3909 C CA . SER A 1 497 ? 9.666 -6.826 2.601 1.00 74.62 497 SER A CA 1
ATOM 3910 C C . SER A 1 497 ? 9.627 -5.307 2.384 1.00 74.62 497 SER A C 1
ATOM 3912 O O . SER A 1 497 ? 9.738 -4.545 3.342 1.00 74.62 497 SER A O 1
ATOM 3914 N N . GLY A 1 498 ? 9.471 -4.839 1.144 1.00 72.38 498 GLY A N 1
ATOM 3915 C CA . GLY A 1 498 ? 9.561 -3.420 0.797 1.00 72.38 498 GLY A CA 1
ATOM 3916 C C . GLY A 1 498 ? 10.993 -2.878 0.719 1.00 72.38 498 GLY A C 1
ATOM 3917 O O . GLY A 1 498 ? 11.166 -1.678 0.523 1.00 72.38 498 GLY A O 1
ATOM 3918 N N . LYS A 1 499 ? 12.019 -3.734 0.838 1.00 74.94 499 LYS A N 1
ATOM 3919 C CA . LYS A 1 499 ? 13.430 -3.368 0.622 1.00 74.94 499 LYS A CA 1
ATOM 3920 C C . LYS A 1 499 ? 13.701 -2.953 -0.827 1.00 74.94 499 LYS A C 1
ATOM 3922 O O . LYS A 1 499 ? 14.581 -2.131 -1.070 1.00 74.94 499 LYS A O 1
ATOM 3927 N N . ARG A 1 500 ? 12.941 -3.496 -1.780 1.00 74.81 500 ARG A N 1
ATOM 3928 C CA . ARG A 1 500 ? 12.996 -3.145 -3.201 1.00 74.81 500 ARG A CA 1
ATOM 3929 C C . ARG A 1 500 ? 11.593 -2.883 -3.729 1.00 74.81 500 ARG A C 1
ATOM 3931 O O . ARG A 1 500 ? 10.685 -3.676 -3.522 1.00 74.81 500 ARG A O 1
ATOM 3938 N N . ALA A 1 501 ? 11.431 -1.806 -4.489 1.00 69.50 501 ALA A N 1
ATOM 3939 C CA . ALA A 1 501 ? 10.249 -1.609 -5.319 1.00 69.50 501 ALA A CA 1
ATOM 3940 C C . ALA A 1 501 ? 10.564 -2.037 -6.757 1.00 69.50 501 ALA A C 1
ATOM 3942 O O . ALA A 1 501 ? 11.555 -1.594 -7.341 1.00 69.50 501 ALA A O 1
ATOM 3943 N N . VAL A 1 502 ? 9.718 -2.885 -7.345 1.00 73.69 502 VAL A N 1
ATOM 3944 C CA . VAL A 1 502 ? 9.812 -3.250 -8.764 1.00 73.69 502 VAL A CA 1
ATOM 3945 C C . VAL A 1 502 ? 8.667 -2.596 -9.516 1.00 73.69 502 VAL A C 1
ATOM 3947 O O . VAL A 1 502 ? 7.494 -2.888 -9.281 1.00 73.69 502 VAL A O 1
ATOM 3950 N N . ALA A 1 503 ? 9.015 -1.698 -10.436 1.00 73.50 503 ALA A N 1
ATOM 3951 C CA . ALA A 1 503 ? 8.043 -1.064 -11.309 1.00 73.50 503 ALA A CA 1
ATOM 3952 C C . ALA A 1 503 ? 7.445 -2.114 -12.256 1.00 73.50 503 ALA A C 1
ATOM 3954 O O . ALA A 1 503 ? 8.132 -2.646 -13.128 1.00 73.50 503 ALA A O 1
ATOM 3955 N N . ARG A 1 504 ? 6.151 -2.398 -12.092 1.00 83.50 504 ARG A N 1
ATOM 3956 C CA . ARG A 1 504 ? 5.386 -3.285 -12.973 1.00 83.50 504 ARG A CA 1
ATOM 3957 C C . ARG A 1 504 ? 4.347 -2.465 -13.731 1.00 83.50 504 ARG A C 1
ATOM 3959 O O . ARG A 1 504 ? 3.360 -2.045 -13.127 1.00 83.50 504 ARG A O 1
ATOM 3966 N N . PRO A 1 505 ? 4.535 -2.204 -15.036 1.00 89.25 505 PRO A N 1
ATOM 3967 C CA . PRO A 1 505 ? 3.586 -1.428 -15.825 1.00 89.25 505 PRO A CA 1
ATOM 3968 C C . PRO A 1 505 ? 2.385 -2.301 -16.221 1.00 89.25 505 PRO A C 1
ATOM 3970 O O . PRO A 1 505 ? 2.194 -2.622 -17.394 1.00 89.25 505 PRO A O 1
ATOM 3973 N N . TYR A 1 506 ? 1.571 -2.694 -15.239 1.00 93.88 506 TYR A N 1
ATOM 3974 C CA . TYR A 1 506 ? 0.479 -3.656 -15.403 1.00 93.88 506 TYR A CA 1
ATOM 3975 C C . TYR A 1 506 ? -0.487 -3.310 -16.538 1.00 93.88 506 TYR A C 1
ATOM 3977 O O . TYR A 1 506 ? -0.855 -4.198 -17.300 1.00 93.88 506 TYR A O 1
ATOM 3985 N N . LEU A 1 507 ? -0.830 -2.031 -16.729 1.00 94.56 507 LEU A N 1
ATOM 3986 C CA . LEU A 1 507 ? -1.662 -1.599 -17.857 1.00 94.56 507 LEU A CA 1
ATOM 3987 C C . LEU A 1 507 ? -1.022 -1.933 -19.214 1.00 94.56 507 LEU A C 1
ATOM 3989 O O . LEU A 1 507 ? -1.677 -2.440 -20.123 1.00 94.56 507 LEU A O 1
ATOM 3993 N N . LYS A 1 508 ? 0.283 -1.682 -19.358 1.00 93.81 508 LYS A N 1
ATOM 3994 C CA . LYS A 1 508 ? 1.033 -2.004 -20.579 1.00 93.81 508 LYS A CA 1
ATOM 3995 C C . LYS A 1 508 ? 1.069 -3.516 -20.806 1.00 93.81 508 LYS A C 1
ATOM 3997 O O . LYS A 1 508 ? 0.819 -3.968 -21.919 1.00 93.81 508 LYS A O 1
ATOM 4002 N N . TRP A 1 509 ? 1.341 -4.288 -19.757 1.00 94.88 509 TRP A N 1
ATOM 4003 C CA . TRP A 1 509 ? 1.352 -5.749 -19.824 1.00 94.88 509 TRP A CA 1
ATOM 4004 C C . TRP A 1 509 ? -0.024 -6.331 -20.162 1.00 94.88 509 TRP A C 1
ATOM 4006 O O . TRP A 1 509 ? -0.106 -7.230 -20.995 1.00 94.88 509 TRP A O 1
ATOM 4016 N N . ALA A 1 510 ? -1.108 -5.772 -19.615 1.00 96.44 510 ALA A N 1
ATOM 4017 C CA . ALA A 1 510 ? -2.474 -6.150 -19.964 1.00 96.44 510 ALA A CA 1
ATOM 4018 C C . ALA A 1 510 ? -2.753 -5.920 -21.458 1.00 96.44 510 ALA A C 1
ATOM 4020 O O . ALA A 1 510 ? -3.216 -6.828 -22.147 1.00 96.44 510 ALA A O 1
ATOM 4021 N N . ARG A 1 511 ? -2.384 -4.749 -22.001 1.00 95.50 511 ARG A N 1
ATOM 4022 C CA . ARG A 1 511 ? -2.500 -4.460 -23.444 1.00 95.50 511 ARG A CA 1
ATOM 4023 C C . ARG A 1 511 ? -1.726 -5.469 -24.295 1.00 95.50 511 ARG A C 1
ATOM 4025 O O . ARG A 1 511 ? -2.240 -5.936 -25.306 1.00 95.50 511 ARG A O 1
ATOM 4032 N N . TYR A 1 512 ? -0.513 -5.835 -23.890 1.00 95.06 512 TYR A N 1
ATOM 4033 C CA . TYR A 1 512 ? 0.276 -6.839 -24.605 1.00 95.06 512 TYR A CA 1
ATOM 4034 C C . TYR A 1 512 ? -0.311 -8.246 -24.508 1.00 95.06 512 TYR A C 1
ATOM 4036 O O . TYR A 1 512 ? -0.331 -8.963 -25.506 1.00 95.06 512 TYR A O 1
ATOM 4044 N N . ALA A 1 513 ? -0.864 -8.629 -23.359 1.00 95.12 513 ALA A N 1
ATOM 4045 C CA . ALA A 1 513 ? -1.599 -9.881 -23.224 1.00 95.12 513 ALA A CA 1
ATOM 4046 C C . ALA A 1 513 ? -2.813 -9.931 -24.170 1.00 95.12 513 ALA A C 1
ATOM 4048 O O . ALA A 1 513 ? -3.031 -10.947 -24.828 1.00 95.12 513 ALA A O 1
ATOM 4049 N N . LEU A 1 514 ? -3.530 -8.814 -24.350 1.00 94.31 514 LEU A N 1
ATOM 4050 C CA . LEU A 1 514 ? -4.605 -8.710 -25.345 1.00 94.31 514 LEU A CA 1
ATOM 4051 C C . LEU A 1 514 ? -4.098 -8.870 -26.787 1.00 94.31 514 LEU A C 1
ATOM 4053 O O . LEU A 1 514 ? -4.752 -9.546 -27.579 1.00 94.31 514 LEU A O 1
ATOM 4057 N N . VAL A 1 515 ? -2.924 -8.321 -27.126 1.00 94.19 515 VAL A N 1
ATOM 4058 C CA . VAL A 1 515 ? -2.277 -8.544 -28.438 1.00 94.19 515 VAL A CA 1
ATOM 4059 C C . VAL A 1 515 ? -1.960 -10.028 -28.647 1.00 94.19 515 VAL A C 1
ATOM 4061 O O . VAL A 1 515 ? -2.226 -10.568 -29.722 1.00 94.19 515 VAL A O 1
ATOM 4064 N N . ARG A 1 516 ? -1.471 -10.713 -27.605 1.00 92.88 516 ARG A N 1
ATOM 4065 C CA . ARG A 1 516 ? -1.234 -12.169 -27.607 1.00 92.88 516 ARG A CA 1
ATOM 4066 C C . ARG A 1 516 ? -2.527 -12.997 -27.592 1.00 92.88 516 ARG A C 1
ATOM 4068 O O . ARG A 1 516 ? -2.467 -14.205 -27.784 1.00 92.88 516 ARG A O 1
ATOM 4075 N N . LYS A 1 517 ? -3.692 -12.361 -27.403 1.00 93.25 517 LYS A N 1
ATOM 4076 C CA . LYS A 1 517 ? -5.006 -12.996 -27.177 1.00 93.25 517 LYS A CA 1
ATOM 4077 C C . LYS A 1 517 ? -5.064 -13.863 -25.916 1.00 93.25 517 LYS A C 1
ATOM 4079 O O . LYS A 1 517 ? -5.967 -14.686 -25.775 1.00 93.25 517 LYS A O 1
ATOM 4084 N N . ASP A 1 518 ? -4.149 -13.639 -24.981 1.00 93.50 518 ASP A N 1
ATOM 4085 C CA . ASP A 1 518 ? -4.181 -14.258 -23.664 1.00 93.50 518 ASP A CA 1
ATOM 4086 C C . ASP A 1 518 ? -5.076 -13.422 -22.749 1.00 93.50 518 ASP A C 1
ATOM 4088 O O . ASP A 1 518 ? -4.642 -12.516 -22.032 1.00 93.50 518 ASP A O 1
ATOM 4092 N N . LEU A 1 519 ? -6.377 -13.702 -22.825 1.00 95.06 519 LEU A N 1
ATOM 4093 C CA . LEU A 1 519 ? -7.354 -12.967 -22.035 1.00 95.06 519 LEU A CA 1
ATOM 4094 C C . LEU A 1 519 ? -7.205 -13.249 -20.533 1.00 95.06 519 LEU A C 1
ATOM 4096 O O . LEU A 1 519 ? -7.644 -12.416 -19.746 1.00 95.06 519 LEU A O 1
ATOM 4100 N N . GLY A 1 520 ? -6.655 -14.402 -20.139 1.00 92.00 520 GLY A N 1
ATOM 4101 C CA . GLY A 1 520 ? -6.457 -14.764 -18.734 1.00 92.00 520 GLY A CA 1
ATOM 4102 C C . GLY A 1 520 ? -5.341 -13.934 -18.108 1.00 92.00 520 GLY A C 1
ATOM 4103 O O . GLY A 1 520 ? -5.556 -13.290 -17.083 1.00 92.00 520 GLY A O 1
ATOM 4104 N N . ALA A 1 521 ? -4.187 -13.850 -18.779 1.00 93.44 521 ALA A N 1
ATOM 4105 C CA . ALA A 1 521 ? -3.106 -12.971 -18.346 1.00 93.44 521 ALA A CA 1
ATOM 4106 C C . ALA A 1 521 ? -3.515 -11.492 -18.389 1.00 93.44 521 ALA A C 1
ATOM 4108 O O . ALA A 1 521 ? -3.156 -10.740 -17.487 1.00 93.44 521 ALA A O 1
ATOM 4109 N N . ALA A 1 522 ? -4.289 -11.061 -19.396 1.00 96.50 522 ALA A N 1
ATOM 4110 C CA . ALA A 1 522 ? -4.781 -9.683 -19.463 1.00 96.50 522 ALA A CA 1
ATOM 4111 C C . ALA A 1 522 ? -5.616 -9.317 -18.229 1.00 96.50 522 ALA A C 1
ATOM 4113 O O . ALA A 1 522 ? -5.376 -8.282 -17.610 1.00 96.50 522 ALA A O 1
ATOM 4114 N N . GLU A 1 523 ? -6.554 -10.186 -17.849 1.00 95.12 523 GLU A N 1
ATOM 4115 C CA . GLU A 1 523 ? -7.369 -10.017 -16.647 1.00 95.12 523 GLU A CA 1
ATOM 4116 C C . GLU A 1 523 ? -6.509 -10.029 -15.378 1.00 95.12 523 GLU A C 1
ATOM 4118 O O . GLU A 1 523 ? -6.619 -9.110 -14.575 1.00 95.12 523 GLU A O 1
ATOM 4123 N N . GLU A 1 524 ? -5.570 -10.971 -15.237 1.00 93.19 524 GLU A N 1
ATOM 4124 C CA . GLU A 1 524 ? -4.648 -11.008 -14.092 1.00 93.19 524 GLU A CA 1
ATOM 4125 C C . GLU A 1 524 ? -3.808 -9.724 -13.976 1.00 93.19 524 GLU A C 1
ATOM 4127 O O . GLU A 1 524 ? -3.620 -9.201 -12.878 1.00 93.19 524 GLU A O 1
ATOM 4132 N N . HIS A 1 525 ? -3.318 -9.177 -15.091 1.00 95.62 525 HIS A N 1
ATOM 4133 C CA . HIS A 1 525 ? -2.592 -7.908 -15.092 1.00 95.62 525 HIS A CA 1
ATOM 4134 C C . HIS A 1 525 ? -3.484 -6.731 -14.704 1.00 95.62 525 HIS A C 1
ATOM 4136 O O . HIS A 1 525 ? -3.042 -5.877 -13.937 1.00 95.62 525 HIS A O 1
ATOM 4142 N N . PHE A 1 526 ? -4.724 -6.680 -15.194 1.00 96.12 526 PHE A N 1
ATOM 4143 C CA . PHE A 1 526 ? -5.670 -5.648 -14.784 1.00 96.12 526 PHE A CA 1
ATOM 4144 C C . PHE A 1 526 ? -5.981 -5.722 -13.286 1.00 96.12 526 PHE A C 1
ATOM 4146 O O . PHE A 1 526 ? -5.943 -4.692 -12.619 1.00 96.12 526 PHE A O 1
ATOM 4153 N N . GLU A 1 527 ? -6.209 -6.917 -12.738 1.00 91.69 527 GLU A N 1
ATOM 4154 C CA . GLU A 1 527 ? -6.461 -7.119 -11.305 1.00 91.69 527 GLU A CA 1
ATOM 4155 C C . GLU A 1 527 ? -5.248 -6.723 -10.456 1.00 91.69 527 GLU A C 1
ATOM 4157 O O . GLU A 1 527 ? -5.368 -5.944 -9.510 1.00 91.69 527 GLU A O 1
ATOM 4162 N N . LYS A 1 528 ? -4.046 -7.191 -10.823 1.00 88.75 528 LYS A N 1
ATOM 4163 C CA . LYS A 1 528 ? -2.805 -6.817 -10.127 1.00 88.75 528 LYS A CA 1
ATOM 4164 C C . LYS A 1 528 ? -2.542 -5.314 -10.209 1.00 88.75 528 LYS A C 1
ATOM 4166 O O . LYS A 1 528 ? -2.102 -4.714 -9.231 1.00 88.75 528 LYS A O 1
ATOM 4171 N N . GLY A 1 529 ? -2.837 -4.696 -11.350 1.00 89.75 529 GLY A N 1
ATOM 4172 C CA . GLY A 1 529 ? -2.719 -3.256 -11.527 1.00 89.75 529 GLY A CA 1
ATOM 4173 C C . GLY A 1 529 ? -3.765 -2.460 -10.748 1.00 89.75 529 GLY A C 1
ATOM 4174 O O . GLY A 1 529 ? -3.430 -1.418 -10.199 1.00 89.75 529 GLY A O 1
ATOM 4175 N N . LEU A 1 530 ? -4.990 -2.968 -10.601 1.00 87.75 530 LEU A N 1
ATOM 4176 C CA . LEU A 1 530 ? -6.010 -2.368 -9.738 1.00 87.75 530 LEU A CA 1
ATOM 4177 C C . LEU A 1 530 ? -5.592 -2.402 -8.261 1.00 87.75 530 LEU A C 1
ATOM 4179 O O . LEU A 1 530 ? -5.867 -1.460 -7.526 1.00 87.75 530 LEU A O 1
ATOM 4183 N N . VAL A 1 531 ? -4.908 -3.462 -7.824 1.00 81.19 531 VAL A N 1
ATOM 4184 C CA . VAL A 1 531 ? -4.349 -3.545 -6.465 1.00 81.19 531 VAL A CA 1
ATOM 4185 C C . VAL A 1 531 ? -3.162 -2.592 -6.292 1.00 81.19 531 VAL A C 1
ATOM 4187 O O . VAL A 1 531 ? -3.090 -1.891 -5.286 1.00 81.19 531 VAL A O 1
ATOM 4190 N N . ALA A 1 532 ? -2.249 -2.542 -7.266 1.00 79.31 532 ALA A N 1
ATOM 4191 C CA . ALA A 1 532 ? -1.032 -1.732 -7.185 1.00 79.31 532 ALA A CA 1
ATOM 4192 C C . ALA A 1 532 ? -1.293 -0.223 -7.327 1.00 79.31 532 ALA A C 1
ATOM 4194 O O . ALA A 1 532 ? -0.664 0.586 -6.649 1.00 79.31 532 ALA A O 1
ATOM 4195 N N . THR A 1 533 ? -2.213 0.159 -8.212 1.00 80.25 533 THR A N 1
ATOM 4196 C CA . THR A 1 533 ? -2.554 1.550 -8.535 1.00 80.25 533 THR A CA 1
ATOM 4197 C C . THR A 1 533 ? -4.078 1.699 -8.639 1.00 80.25 533 THR A C 1
ATOM 4199 O O . THR A 1 533 ? -4.613 1.835 -9.743 1.00 80.25 533 THR A O 1
ATOM 4202 N N . PRO A 1 534 ? -4.804 1.670 -7.503 1.00 81.88 534 PRO A N 1
ATOM 4203 C CA . PRO A 1 534 ? -6.270 1.643 -7.479 1.00 81.88 534 PRO A CA 1
ATOM 4204 C C . PRO A 1 534 ? -6.936 2.901 -8.041 1.00 81.88 534 PRO A C 1
ATOM 4206 O O . PRO A 1 534 ? -8.113 2.851 -8.390 1.00 81.88 534 PRO A O 1
ATOM 4209 N N . ASP A 1 535 ? -6.196 4.005 -8.143 1.00 82.94 535 ASP A N 1
ATOM 4210 C CA . ASP A 1 535 ? -6.675 5.294 -8.650 1.00 82.94 535 ASP A CA 1
ATOM 4211 C C . ASP A 1 535 ? -6.075 5.652 -10.029 1.00 82.94 535 ASP A C 1
ATOM 4213 O O . ASP A 1 535 ? -6.195 6.788 -10.486 1.00 82.94 535 ASP A O 1
ATOM 4217 N N . ASP A 1 536 ? -5.436 4.707 -10.733 1.00 87.56 536 ASP A N 1
ATOM 4218 C CA . ASP A 1 536 ? -4.998 4.941 -12.117 1.00 87.56 536 ASP A CA 1
ATOM 4219 C C . ASP A 1 536 ? -6.217 4.981 -13.055 1.00 87.56 536 ASP A C 1
ATOM 4221 O O . ASP A 1 536 ? -6.804 3.956 -13.418 1.00 87.56 536 ASP A O 1
ATOM 4225 N N . GLY A 1 537 ? -6.601 6.195 -13.460 1.00 91.44 537 GLY A N 1
ATOM 4226 C CA . GLY A 1 537 ? -7.757 6.433 -14.321 1.00 91.44 537 GLY A CA 1
ATOM 4227 C C . GLY A 1 537 ? -7.688 5.709 -15.670 1.00 91.44 537 GLY A C 1
ATOM 4228 O O . GLY A 1 537 ? -8.716 5.212 -16.136 1.00 91.44 537 GLY A O 1
ATOM 4229 N N . ALA A 1 538 ? -6.505 5.595 -16.283 1.00 93.69 538 ALA A N 1
ATOM 4230 C CA . ALA A 1 538 ? -6.347 4.908 -17.565 1.00 93.69 538 ALA A CA 1
ATOM 4231 C C . ALA A 1 538 ? -6.509 3.393 -17.398 1.00 93.69 538 ALA A C 1
ATOM 4233 O O . ALA A 1 538 ? -7.205 2.752 -18.191 1.00 93.69 538 ALA A O 1
ATOM 4234 N N . LEU A 1 539 ? -5.930 2.837 -16.330 1.00 95.50 539 LEU A N 1
ATOM 4235 C CA . LEU A 1 539 ? -6.077 1.425 -15.990 1.00 95.50 539 LEU A CA 1
ATOM 4236 C C . LEU A 1 539 ? -7.537 1.058 -15.718 1.00 95.50 539 LEU A C 1
ATOM 4238 O O . LEU A 1 539 ? -8.043 0.089 -16.284 1.00 95.50 539 LEU A O 1
ATOM 4242 N N . LEU A 1 540 ? -8.227 1.852 -14.897 1.00 97.25 540 LEU A N 1
ATOM 4243 C CA . LEU A 1 540 ? -9.632 1.635 -14.549 1.00 97.25 540 LEU A CA 1
ATOM 4244 C C . LEU A 1 540 ? -10.540 1.674 -15.782 1.00 97.25 540 LEU A C 1
ATOM 4246 O O . LEU A 1 540 ? -11.417 0.820 -15.934 1.00 97.25 540 LEU A O 1
ATOM 4250 N N . TYR A 1 541 ? -10.330 2.650 -16.672 1.00 97.69 541 TYR A N 1
ATOM 4251 C CA . TYR A 1 541 ? -11.106 2.780 -17.903 1.00 97.69 541 TYR A CA 1
ATOM 4252 C C . TYR A 1 541 ? -10.902 1.577 -18.835 1.00 97.69 541 TYR A C 1
ATOM 4254 O O . TYR A 1 541 ? -11.878 0.998 -19.317 1.00 97.69 541 TYR A O 1
ATOM 4262 N N . GLU A 1 542 ? -9.653 1.175 -19.087 1.00 98.00 542 GLU A N 1
ATOM 4263 C CA . GLU A 1 542 ? -9.368 0.061 -19.999 1.00 98.00 542 GLU A CA 1
ATOM 4264 C C . GLU A 1 542 ? -9.795 -1.285 -19.431 1.00 98.00 542 GLU A C 1
ATOM 4266 O O . GLU A 1 542 ? -10.315 -2.117 -20.177 1.00 98.00 542 GLU A O 1
ATOM 4271 N N . PHE A 1 543 ? -9.674 -1.481 -18.117 1.00 98.12 543 PHE A N 1
ATOM 4272 C CA . PHE A 1 543 ? -10.193 -2.683 -17.483 1.00 98.12 543 PHE A CA 1
ATOM 4273 C C . PHE A 1 543 ? -11.723 -2.750 -17.596 1.00 98.12 543 PHE A C 1
ATOM 4275 O O . PHE A 1 543 ? -12.279 -3.783 -17.968 1.00 98.12 543 PHE A O 1
ATOM 4282 N N . ALA A 1 544 ? -12.422 -1.633 -17.372 1.00 97.94 544 ALA A N 1
ATOM 4283 C CA . ALA A 1 544 ? -13.867 -1.569 -17.570 1.00 97.94 544 ALA A CA 1
ATOM 4284 C C . ALA A 1 544 ? -14.269 -1.873 -19.021 1.00 97.94 544 ALA A C 1
ATOM 4286 O O . ALA A 1 544 ? -15.233 -2.605 -19.263 1.00 97.94 544 ALA A O 1
ATOM 4287 N N . GLN A 1 545 ? -13.522 -1.346 -19.994 1.00 97.62 545 GLN A N 1
ATOM 4288 C CA . GLN A 1 545 ? -13.748 -1.643 -21.404 1.00 97.62 545 GLN A CA 1
ATOM 4289 C C . GLN A 1 545 ? -13.546 -3.137 -21.698 1.00 97.62 545 GLN A C 1
ATOM 4291 O O . GLN A 1 545 ? -14.421 -3.754 -22.308 1.00 97.62 545 GLN A O 1
ATOM 4296 N N . PHE A 1 546 ? -12.455 -3.734 -21.209 1.00 97.75 546 PHE A N 1
ATOM 4297 C CA . PHE A 1 546 ? -12.179 -5.166 -21.326 1.00 97.75 546 PHE A CA 1
ATOM 4298 C C . PHE A 1 546 ? -13.306 -6.021 -20.732 1.00 97.75 546 PHE A C 1
ATOM 4300 O O . PHE A 1 546 ? -13.798 -6.932 -21.397 1.00 97.75 546 PHE A O 1
ATOM 4307 N N . LEU A 1 547 ? -13.775 -5.701 -19.523 1.00 97.19 547 LEU A N 1
ATOM 4308 C CA . LEU A 1 547 ? -14.865 -6.436 -18.879 1.00 97.19 547 LEU A CA 1
ATOM 4309 C C . LEU A 1 547 ? -16.167 -6.355 -19.680 1.00 97.19 547 LEU A C 1
ATOM 4311 O O . LEU A 1 547 ? -16.869 -7.355 -19.843 1.00 97.19 547 LEU A O 1
ATOM 4315 N N . ASN A 1 548 ? -16.484 -5.177 -20.213 1.00 95.75 548 ASN A N 1
ATOM 4316 C CA . ASN A 1 548 ? -17.681 -4.982 -21.018 1.00 95.75 548 ASN A CA 1
ATOM 4317 C C . ASN A 1 548 ? -17.601 -5.709 -22.375 1.00 95.75 548 ASN A C 1
ATOM 4319 O O . ASN A 1 548 ? -18.588 -6.298 -22.808 1.00 95.75 548 ASN A O 1
ATOM 4323 N N . GLU A 1 549 ? -16.454 -5.660 -23.054 1.00 94.69 549 GLU A N 1
ATOM 4324 C CA . GLU A 1 549 ? -16.307 -6.161 -24.428 1.00 94.69 549 GLU A CA 1
ATOM 4325 C C . GLU A 1 549 ? -15.906 -7.642 -24.506 1.00 94.69 549 GLU A C 1
ATOM 4327 O O . GLU A 1 549 ? -16.399 -8.350 -25.379 1.00 94.69 549 GLU A O 1
ATOM 4332 N N . GLN A 1 550 ? -15.036 -8.116 -23.607 1.00 96.25 550 GLN A N 1
ATOM 4333 C CA . GLN A 1 550 ? -14.407 -9.447 -23.669 1.00 96.25 550 GLN A CA 1
ATOM 4334 C C . GLN A 1 550 ? -14.901 -10.421 -22.588 1.00 96.25 550 GLN A C 1
ATOM 4336 O O . GLN A 1 550 ? -14.647 -11.623 -22.684 1.00 96.25 550 GLN A O 1
ATOM 4341 N N . ARG A 1 551 ? -15.581 -9.925 -21.543 1.00 93.00 551 ARG A N 1
ATOM 4342 C CA . ARG A 1 551 ? -16.129 -10.747 -20.442 1.00 93.00 551 ARG A CA 1
ATOM 4343 C C . ARG A 1 551 ? -17.639 -10.648 -20.267 1.00 93.00 551 ARG A C 1
ATOM 4345 O O . ARG A 1 551 ? -18.188 -11.363 -19.438 1.00 93.00 551 ARG A O 1
ATOM 4352 N N . ALA A 1 552 ? -18.308 -9.781 -21.030 1.00 92.69 552 ALA A N 1
ATOM 4353 C CA . ALA A 1 552 ? -19.740 -9.517 -20.901 1.00 92.69 552 ALA A CA 1
ATOM 4354 C C . ALA A 1 552 ? -20.171 -9.184 -19.455 1.00 92.69 552 ALA A C 1
ATOM 4356 O O . ALA A 1 552 ? -21.259 -9.558 -19.022 1.00 92.69 552 ALA A O 1
ATOM 4357 N N . ASN A 1 553 ? -19.330 -8.447 -18.716 1.00 93.94 553 ASN A N 1
ATOM 4358 C CA . ASN A 1 553 ? -19.586 -8.027 -17.336 1.00 93.94 553 ASN A CA 1
ATOM 4359 C C . ASN A 1 553 ? -19.764 -6.492 -17.235 1.00 93.94 553 ASN A C 1
ATOM 4361 O O . ASN A 1 553 ? -18.887 -5.782 -16.729 1.00 93.94 553 ASN A O 1
ATOM 4365 N N . PRO A 1 554 ? -20.888 -5.939 -17.740 1.00 95.00 554 PRO A N 1
ATOM 4366 C CA . PRO A 1 554 ? -21.120 -4.495 -17.780 1.00 95.00 554 PRO A CA 1
ATOM 4367 C C . PRO A 1 554 ? -21.381 -3.879 -16.396 1.00 95.00 554 PRO A C 1
ATOM 4369 O O . PRO A 1 554 ? -21.225 -2.672 -16.229 1.00 95.00 554 PRO A O 1
ATOM 4372 N N . ASP A 1 555 ? -21.789 -4.674 -15.403 1.00 95.50 555 ASP A N 1
ATOM 4373 C CA . ASP A 1 555 ? -22.015 -4.182 -14.040 1.00 95.50 555 ASP A CA 1
ATOM 4374 C C . ASP A 1 555 ? -20.690 -3.896 -13.319 1.00 95.50 555 ASP A C 1
ATOM 4376 O O . ASP A 1 555 ? -20.498 -2.796 -12.796 1.00 95.50 555 ASP A O 1
ATOM 4380 N N . ARG A 1 556 ? -19.727 -4.826 -13.380 1.00 94.81 556 ARG A N 1
ATOM 4381 C CA . ARG A 1 556 ? -18.379 -4.581 -12.853 1.00 94.81 556 ARG A CA 1
ATOM 4382 C C . ARG A 1 556 ? -17.660 -3.473 -13.630 1.00 94.81 556 ARG A C 1
ATOM 4384 O O . ARG A 1 556 ? -17.022 -2.615 -13.027 1.00 94.81 556 ARG A O 1
ATOM 4391 N N . ALA A 1 557 ? -17.842 -3.406 -14.952 1.00 96.94 557 ALA A N 1
ATOM 4392 C CA . ALA A 1 557 ? -17.347 -2.285 -15.754 1.00 96.94 557 ALA A CA 1
ATOM 4393 C C . ALA A 1 557 ? -17.899 -0.930 -15.270 1.00 96.94 557 ALA A C 1
ATOM 4395 O O . ALA A 1 557 ? -17.145 0.032 -15.128 1.00 96.94 557 ALA A O 1
ATOM 4396 N N . ALA A 1 558 ? -19.199 -0.847 -14.958 1.00 95.69 558 ALA A N 1
ATOM 4397 C CA . ALA A 1 558 ? -19.788 0.362 -14.387 1.00 95.69 558 ALA A CA 1
ATOM 4398 C C . ALA A 1 558 ? -19.159 0.714 -13.029 1.00 95.69 558 ALA A C 1
ATOM 4400 O O . ALA A 1 558 ? -18.871 1.885 -12.775 1.00 95.69 558 ALA A O 1
ATOM 4401 N N . GLN A 1 559 ? -18.913 -0.270 -12.159 1.00 93.31 559 GLN A N 1
ATOM 4402 C CA . GLN A 1 559 ? -18.241 -0.053 -10.874 1.00 93.31 559 GLN A CA 1
ATOM 4403 C C . GLN A 1 559 ? -16.842 0.563 -11.058 1.00 93.31 559 GLN A C 1
ATOM 4405 O O . GLN A 1 559 ? -16.563 1.595 -10.438 1.00 93.31 559 GLN A O 1
ATOM 4410 N N . LEU A 1 560 ? -16.024 0.014 -11.961 1.00 95.75 560 LEU A N 1
ATOM 4411 C CA . LEU A 1 560 ? -14.690 0.537 -12.271 1.00 95.75 560 LEU A CA 1
ATOM 4412 C C . LEU A 1 560 ? -14.737 1.933 -12.902 1.00 95.75 560 LEU A C 1
ATOM 4414 O O . LEU A 1 560 ? -13.937 2.789 -12.542 1.00 95.75 560 LEU A O 1
ATOM 4418 N N . LEU A 1 561 ? -15.704 2.225 -13.777 1.00 96.19 561 LEU A N 1
ATOM 4419 C CA . LEU A 1 561 ? -15.856 3.563 -14.369 1.00 96.19 561 LEU A CA 1
ATOM 4420 C C . LEU A 1 561 ? -16.253 4.622 -13.338 1.00 96.19 561 LEU A C 1
ATOM 4422 O O . LEU A 1 561 ? -15.754 5.743 -13.380 1.00 96.19 561 LEU A O 1
ATOM 4426 N N . ASN A 1 562 ? -17.102 4.276 -12.367 1.00 91.12 562 ASN A N 1
ATOM 4427 C CA . ASN A 1 562 ? -17.395 5.182 -11.254 1.00 91.12 562 ASN A CA 1
ATOM 4428 C C . ASN A 1 562 ? -16.159 5.420 -10.369 1.00 91.12 562 ASN A C 1
ATOM 4430 O O . ASN A 1 562 ? -16.053 6.461 -9.725 1.00 91.12 562 ASN A O 1
ATOM 4434 N N . GLN A 1 563 ? -15.238 4.460 -10.272 1.00 89.38 563 GLN A N 1
ATOM 4435 C CA . GLN A 1 563 ? -13.946 4.660 -9.610 1.00 89.38 563 GLN A CA 1
ATOM 4436 C C . GLN A 1 563 ? -13.008 5.526 -10.462 1.00 89.38 563 GLN A C 1
ATOM 4438 O O . GLN A 1 563 ? -12.445 6.476 -9.932 1.00 89.38 563 GLN A O 1
ATOM 4443 N N . CYS A 1 564 ? -12.942 5.275 -11.773 1.00 93.75 564 CYS A N 1
ATOM 4444 C CA . CYS A 1 564 ? -12.168 6.040 -12.754 1.00 93.75 564 CYS A CA 1
ATOM 4445 C C . CYS A 1 564 ? -12.497 7.534 -12.692 1.00 93.75 564 CYS A C 1
ATOM 4447 O O . CYS A 1 564 ? -11.603 8.346 -12.482 1.00 93.75 564 CYS A O 1
ATOM 4449 N N . LEU A 1 565 ? -13.781 7.892 -12.787 1.00 91.38 565 LEU A N 1
ATOM 4450 C CA . LEU A 1 565 ? -14.217 9.291 -12.740 1.00 91.38 565 LEU A CA 1
ATOM 4451 C C . LEU A 1 565 ? -13.803 9.972 -11.430 1.00 91.38 565 LEU A C 1
ATOM 4453 O O . LEU A 1 565 ? -13.210 11.043 -11.458 1.00 91.38 565 LEU A O 1
ATOM 4457 N N . ARG A 1 566 ? -14.007 9.305 -10.287 1.00 83.56 566 ARG A N 1
ATOM 4458 C CA . ARG A 1 566 ? -13.608 9.843 -8.976 1.00 83.56 566 ARG A CA 1
ATOM 4459 C C . ARG A 1 566 ? -12.100 10.055 -8.858 1.00 83.56 566 ARG A C 1
ATOM 4461 O O . ARG A 1 566 ? -11.680 11.011 -8.215 1.00 83.56 566 ARG A O 1
ATOM 4468 N N . ALA A 1 567 ? -11.297 9.164 -9.432 1.00 82.75 567 ALA A N 1
ATOM 4469 C CA . ALA A 1 567 ? -9.847 9.306 -9.436 1.00 82.75 567 ALA A CA 1
ATOM 4470 C C . ALA A 1 567 ? -9.399 10.476 -10.328 1.00 82.75 567 ALA A C 1
ATOM 4472 O O . ALA A 1 567 ? -8.592 11.299 -9.904 1.00 82.75 567 ALA A O 1
ATOM 4473 N N . LEU A 1 568 ? -9.976 10.598 -11.528 1.00 87.81 568 LEU A N 1
ATOM 4474 C CA . LEU A 1 568 ? -9.661 11.668 -12.479 1.00 87.81 568 LEU A CA 1
ATOM 4475 C C . LEU A 1 568 ? -10.069 13.056 -11.968 1.00 87.81 568 LEU A C 1
ATOM 4477 O O . LEU A 1 568 ? -9.307 14.005 -12.122 1.00 87.81 568 LEU A O 1
ATOM 4481 N N . GLU A 1 569 ? -11.226 13.170 -11.315 1.00 81.44 569 GLU A N 1
ATOM 4482 C CA . GLU A 1 569 ? -11.718 14.422 -10.719 1.00 81.44 569 GLU A CA 1
ATOM 4483 C C . GLU A 1 569 ? -10.849 14.914 -9.550 1.00 81.44 569 GLU A C 1
ATOM 4485 O O . GLU A 1 569 ? -10.811 16.109 -9.267 1.00 81.44 569 GLU A O 1
ATOM 4490 N N . ARG A 1 570 ? -10.150 14.004 -8.859 1.00 73.62 570 ARG A N 1
ATOM 4491 C CA . ARG A 1 570 ? -9.245 14.324 -7.740 1.00 73.62 570 ARG A CA 1
ATOM 4492 C C . ARG A 1 570 ? -7.819 14.641 -8.183 1.00 73.62 570 ARG A C 1
ATOM 4494 O O . ARG A 1 570 ? -7.021 15.083 -7.357 1.00 73.62 570 ARG A O 1
ATOM 4501 N N . ALA A 1 571 ? -7.474 14.377 -9.442 1.00 75.06 571 ALA A N 1
ATOM 4502 C CA . ALA A 1 571 ? -6.135 14.627 -9.948 1.00 75.06 571 ALA A CA 1
ATOM 4503 C C . ALA A 1 571 ? -5.838 16.136 -9.972 1.00 75.06 571 ALA A C 1
ATOM 4505 O O . ALA A 1 571 ? -6.688 16.938 -10.347 1.00 75.06 571 ALA A O 1
ATOM 4506 N N . GLU A 1 572 ? -4.601 16.520 -9.641 1.00 70.44 572 GLU A N 1
ATOM 4507 C CA . GLU A 1 572 ? -4.138 17.921 -9.671 1.00 70.44 572 GLU A CA 1
ATOM 4508 C C . GLU A 1 572 ? -4.366 18.579 -11.046 1.00 70.44 572 GLU A C 1
ATOM 4510 O O . GLU A 1 572 ? -4.644 19.774 -11.146 1.00 70.44 572 GLU A O 1
ATOM 4515 N N . LYS A 1 573 ? -4.292 17.772 -12.111 1.00 80.56 573 LYS A N 1
ATOM 4516 C CA . LYS A 1 573 ? -4.641 18.150 -13.479 1.00 80.56 573 LYS A CA 1
ATOM 4517 C C . LYS A 1 573 ? -5.532 17.065 -14.106 1.00 80.56 573 LYS A C 1
ATOM 4519 O O . LYS A 1 573 ? -4.992 16.056 -14.563 1.00 80.56 573 LYS A O 1
ATOM 4524 N N . PRO A 1 574 ? -6.862 17.252 -14.130 1.00 79.94 574 PRO A N 1
ATOM 4525 C CA . PRO A 1 574 ? -7.796 16.284 -14.706 1.00 79.94 574 PRO A CA 1
ATOM 4526 C C . PRO A 1 574 ? -7.568 16.041 -16.208 1.00 79.94 574 PRO A C 1
ATOM 4528 O O . PRO A 1 574 ? -7.305 16.976 -16.969 1.00 79.94 574 PRO A O 1
ATOM 4531 N N . ASP A 1 575 ? -7.694 14.785 -16.650 1.00 85.69 575 ASP A N 1
ATOM 4532 C CA . ASP A 1 575 ? -7.710 14.410 -18.073 1.00 85.69 575 ASP A CA 1
ATOM 4533 C C . ASP A 1 575 ? -9.145 14.485 -18.615 1.00 85.69 575 ASP A C 1
ATOM 4535 O O . ASP A 1 575 ? -9.899 13.510 -18.593 1.00 85.69 575 ASP A O 1
ATOM 4539 N N . GLU A 1 576 ? -9.522 15.666 -19.103 1.00 89.75 576 GLU A N 1
ATOM 4540 C CA . GLU A 1 576 ? -10.863 15.959 -19.629 1.00 89.75 576 GLU A CA 1
ATOM 4541 C C . GLU A 1 576 ? -11.288 15.017 -20.771 1.00 89.75 576 GLU A C 1
ATOM 4543 O O . GLU A 1 576 ? -12.461 14.654 -20.900 1.00 89.75 576 GLU A O 1
ATOM 4548 N N . ALA A 1 577 ? -10.340 14.577 -21.607 1.00 90.88 577 ALA A N 1
ATOM 4549 C CA . ALA A 1 577 ? -10.639 13.685 -22.723 1.00 90.88 577 ALA A CA 1
ATOM 4550 C C . ALA A 1 577 ? -10.980 12.274 -22.227 1.00 90.88 577 ALA A C 1
ATOM 4552 O O . ALA A 1 577 ? -11.917 11.642 -22.731 1.00 90.88 577 ALA A O 1
ATOM 4553 N N . LEU A 1 578 ? -10.239 11.778 -21.234 1.00 91.12 578 LEU A N 1
ATOM 4554 C CA . LEU A 1 578 ? -10.522 10.491 -20.614 1.00 91.12 578 LEU A CA 1
ATOM 4555 C C . LEU A 1 578 ? -11.804 10.531 -19.775 1.00 91.12 578 LEU A C 1
ATOM 4557 O O . LEU A 1 578 ? -12.588 9.587 -19.869 1.00 91.12 578 LEU A O 1
ATOM 4561 N N . ILE A 1 579 ? -12.068 11.625 -19.049 1.00 92.81 579 ILE A N 1
ATOM 4562 C CA . ILE A 1 579 ? -13.338 11.846 -18.335 1.00 92.81 579 ILE A CA 1
ATOM 4563 C C . ILE A 1 579 ? -14.510 11.715 -19.313 1.00 92.81 579 ILE A C 1
ATOM 4565 O O . ILE A 1 579 ? -15.367 10.852 -19.127 1.00 92.81 579 ILE A O 1
ATOM 4569 N N . ALA A 1 580 ? -14.501 12.464 -20.421 1.00 93.56 580 ALA A N 1
ATOM 4570 C CA . ALA A 1 580 ? -15.580 12.419 -21.411 1.00 93.56 580 ALA A CA 1
ATOM 4571 C C . ALA A 1 580 ? -15.787 11.011 -22.009 1.00 93.56 580 ALA A C 1
ATOM 4573 O O . ALA A 1 580 ? -16.918 10.578 -22.260 1.00 93.56 580 ALA A O 1
ATOM 4574 N N . ARG A 1 581 ? -14.701 10.257 -22.231 1.00 96.06 581 ARG A N 1
ATOM 4575 C CA . ARG A 1 581 ? -14.772 8.861 -22.695 1.00 96.06 581 ARG A CA 1
ATOM 4576 C C . ARG A 1 581 ? -15.348 7.929 -21.631 1.00 96.06 581 ARG A C 1
ATOM 4578 O O . ARG A 1 581 ? -16.199 7.100 -21.963 1.00 96.06 581 ARG A O 1
ATOM 4585 N N . ALA A 1 582 ? -14.900 8.057 -20.385 1.00 95.88 582 ALA A N 1
ATOM 4586 C CA . ALA A 1 582 ? -15.367 7.261 -19.259 1.00 95.88 582 ALA A CA 1
ATOM 4587 C C . ALA A 1 582 ? -16.855 7.507 -18.988 1.00 95.88 582 ALA A C 1
ATOM 4589 O O . ALA A 1 582 ? -17.609 6.547 -18.849 1.00 95.88 582 ALA A O 1
ATOM 4590 N N . GLU A 1 583 ? -17.310 8.762 -19.021 1.00 95.06 583 GLU A N 1
ATOM 4591 C CA . GLU A 1 583 ? -18.726 9.114 -18.895 1.00 95.06 583 GLU A CA 1
ATOM 4592 C C . GLU A 1 583 ? -19.573 8.517 -20.016 1.00 95.06 583 GLU A C 1
ATOM 4594 O O . GLU A 1 583 ? -20.623 7.929 -19.754 1.00 95.06 583 GLU A O 1
ATOM 4599 N N . LYS A 1 584 ? -19.108 8.613 -21.267 1.00 95.56 584 LYS A N 1
ATOM 4600 C CA . LYS A 1 584 ? -19.811 8.036 -22.418 1.00 95.56 584 LYS A CA 1
ATOM 4601 C C . LYS A 1 584 ? -19.940 6.517 -22.306 1.00 95.56 584 LYS A C 1
ATOM 4603 O O . LYS A 1 584 ? -20.994 5.970 -22.636 1.00 95.56 584 LYS A O 1
ATOM 4608 N N . LEU A 1 585 ? -18.881 5.828 -21.875 1.00 96.12 585 LEU A N 1
ATOM 4609 C CA . LEU A 1 585 ? -18.932 4.383 -21.665 1.00 96.12 585 LEU A CA 1
ATOM 4610 C C . LEU A 1 585 ? -19.839 4.040 -20.479 1.00 96.12 585 LEU A C 1
ATOM 4612 O O . LEU A 1 585 ? -20.655 3.130 -20.595 1.00 96.12 585 LEU A O 1
ATOM 4616 N N . LEU A 1 586 ? -19.763 4.800 -19.385 1.00 95.69 586 LEU A N 1
ATOM 4617 C CA . LEU A 1 586 ? -20.601 4.611 -18.206 1.00 95.69 586 LEU A CA 1
ATOM 4618 C C . LEU A 1 586 ? -22.090 4.786 -18.531 1.00 95.69 586 LEU A C 1
ATOM 4620 O O . LEU A 1 586 ? -22.895 3.963 -18.114 1.00 95.69 586 LEU A O 1
ATOM 4624 N N . ASP A 1 587 ? -22.457 5.781 -19.339 1.00 93.00 587 ASP A N 1
ATOM 4625 C CA . ASP A 1 587 ? -23.834 5.983 -19.811 1.00 93.00 587 ASP A CA 1
ATOM 4626 C C . ASP A 1 587 ? -24.345 4.808 -20.668 1.00 93.00 587 ASP A C 1
ATOM 4628 O O . ASP A 1 587 ? -25.548 4.543 -20.701 1.00 93.00 587 ASP A O 1
ATOM 4632 N N . LYS A 1 588 ? -23.445 4.079 -21.342 1.00 93.19 588 LYS A N 1
ATOM 4633 C CA . LYS A 1 588 ? -23.776 2.856 -22.087 1.00 93.19 588 LYS A CA 1
ATOM 4634 C C . LYS A 1 588 ? -23.924 1.642 -21.164 1.00 93.19 588 LYS A C 1
ATOM 4636 O O . LYS A 1 588 ? -24.793 0.809 -21.413 1.00 93.19 588 LYS A O 1
ATOM 4641 N N . VAL A 1 589 ? -23.072 1.517 -20.143 1.00 94.69 589 VAL A N 1
ATOM 4642 C CA . VAL A 1 589 ? -23.016 0.325 -19.278 1.00 94.69 589 VAL A CA 1
ATOM 4643 C C . VAL A 1 589 ? -23.806 0.452 -17.975 1.00 94.69 589 VAL A C 1
ATOM 4645 O O . VAL A 1 589 ? -23.981 -0.555 -17.308 1.00 94.69 589 VAL A O 1
ATOM 4648 N N . ASP A 1 590 ? -24.309 1.622 -17.581 1.00 92.69 590 ASP A N 1
ATOM 4649 C CA . ASP A 1 590 ? -25.168 1.805 -16.400 1.00 92.69 590 ASP A CA 1
ATOM 4650 C C . ASP A 1 590 ? -26.477 2.525 -16.781 1.00 92.69 590 ASP A C 1
ATOM 4652 O O . ASP A 1 590 ? -26.574 3.754 -16.691 1.00 92.69 590 ASP A O 1
ATOM 4656 N N . PRO A 1 591 ? -27.529 1.779 -17.177 1.00 87.69 591 PRO A N 1
ATOM 4657 C CA . PRO A 1 591 ? -28.788 2.371 -17.634 1.00 87.69 591 PRO A CA 1
ATOM 4658 C C . PRO A 1 591 ? -29.550 3.112 -16.524 1.00 87.69 591 PRO A C 1
ATOM 4660 O O . PRO A 1 591 ? -30.470 3.882 -16.809 1.00 87.69 591 PRO A O 1
ATOM 4663 N N . LYS A 1 592 ? -29.197 2.887 -15.252 1.00 91.38 592 LYS A N 1
ATOM 4664 C CA . LYS A 1 592 ? -29.907 3.422 -14.084 1.00 91.38 592 LYS A CA 1
ATOM 4665 C C . LYS A 1 592 ? -29.158 4.550 -13.378 1.00 91.38 592 LYS A C 1
ATOM 4667 O O . LYS A 1 592 ? -29.736 5.176 -12.486 1.00 91.38 592 LYS A O 1
ATOM 4672 N N . ARG A 1 593 ? -27.942 4.891 -13.823 1.00 87.75 593 ARG A N 1
ATOM 4673 C CA . ARG A 1 593 ? -27.127 6.001 -13.294 1.00 87.75 593 ARG A CA 1
ATOM 4674 C C . ARG A 1 593 ? -27.917 7.297 -13.140 1.00 87.75 593 ARG A C 1
ATOM 4676 O O . ARG A 1 593 ? -27.897 7.898 -12.072 1.00 87.75 593 ARG A O 1
ATOM 4683 N N . LYS A 1 594 ? -28.644 7.720 -14.183 1.00 88.88 594 LYS A N 1
ATOM 4684 C CA . LYS A 1 594 ? -29.398 8.991 -14.181 1.00 88.88 594 LYS A CA 1
ATOM 4685 C C . LYS A 1 594 ? -30.553 8.984 -13.178 1.00 88.88 594 LYS A C 1
ATOM 4687 O O . LYS A 1 594 ? -30.824 10.008 -12.560 1.00 88.88 594 LYS A O 1
ATOM 4692 N N . SER A 1 595 ? -31.221 7.843 -13.002 1.00 90.31 595 SER A N 1
ATOM 4693 C CA . SER A 1 595 ? -32.285 7.693 -12.002 1.00 90.31 595 SER A CA 1
ATOM 4694 C C . SER A 1 595 ? -31.724 7.752 -10.585 1.00 90.31 595 SER A C 1
ATOM 4696 O O . SER A 1 595 ? -32.267 8.478 -9.758 1.00 90.31 595 SER A O 1
ATOM 4698 N N . LEU A 1 596 ? -30.618 7.046 -10.325 1.00 88.56 596 LEU A N 1
ATOM 4699 C CA . LEU A 1 596 ? -29.931 7.102 -9.035 1.00 88.56 596 LEU A CA 1
ATOM 4700 C C . LEU A 1 596 ? -29.428 8.519 -8.733 1.00 88.56 596 LEU A C 1
ATOM 4702 O O . LEU A 1 596 ? -29.688 9.017 -7.646 1.00 88.56 596 LEU A O 1
ATOM 4706 N N . GLY A 1 597 ? -28.786 9.181 -9.702 1.00 86.81 597 GLY A N 1
ATOM 4707 C CA . GLY A 1 597 ? -28.266 10.544 -9.560 1.00 86.81 597 GLY A CA 1
ATOM 4708 C C . GLY A 1 597 ? -29.3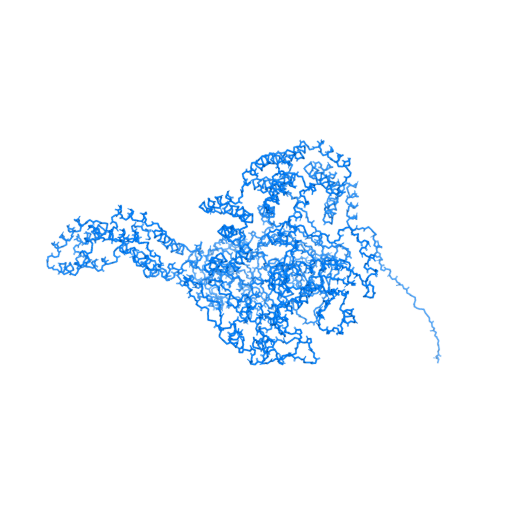26 11.528 -9.069 1.00 86.81 597 GLY A C 1
ATOM 4709 O O . GLY A 1 597 ? -29.136 12.144 -8.031 1.00 86.81 597 GLY A O 1
ATOM 4710 N N . ARG A 1 598 ? -30.505 11.570 -9.711 1.00 88.62 598 ARG A N 1
ATOM 4711 C CA . ARG A 1 598 ? -31.607 12.451 -9.269 1.00 88.62 598 ARG A CA 1
ATOM 4712 C C . ARG A 1 598 ? -32.061 12.174 -7.834 1.00 88.62 598 ARG A C 1
ATOM 4714 O O . ARG A 1 598 ? -32.344 13.110 -7.096 1.00 88.62 598 ARG A O 1
ATOM 4721 N N . ILE A 1 599 ? -32.154 10.899 -7.444 1.00 87.69 599 ILE A N 1
ATOM 4722 C CA . ILE A 1 599 ? -32.549 10.518 -6.079 1.00 87.69 599 ILE A CA 1
ATOM 4723 C C . ILE A 1 599 ? -31.478 10.961 -5.072 1.00 87.69 599 ILE A C 1
ATOM 4725 O O . ILE A 1 599 ? -31.810 11.457 -3.997 1.00 87.69 599 ILE A O 1
ATOM 4729 N N . LEU A 1 600 ? -30.198 10.796 -5.415 1.00 83.25 600 LEU A N 1
ATOM 4730 C CA . LEU A 1 600 ? -29.087 11.192 -4.555 1.00 83.25 600 LEU A CA 1
ATOM 4731 C C . LEU A 1 600 ? -28.936 12.707 -4.450 1.00 83.25 600 LEU A C 1
ATOM 4733 O O . LEU A 1 600 ? -28.641 13.175 -3.358 1.00 83.25 600 LEU A O 1
ATOM 4737 N N . ASP A 1 601 ? -29.196 13.466 -5.513 1.00 83.25 601 ASP A N 1
ATOM 4738 C CA . ASP A 1 601 ? -29.170 14.933 -5.480 1.00 83.25 601 ASP A CA 1
ATOM 4739 C C . ASP A 1 601 ? -30.225 15.489 -4.506 1.00 83.25 601 ASP A C 1
ATOM 4741 O O . ASP A 1 601 ? -29.927 16.385 -3.712 1.00 83.25 601 ASP A O 1
ATOM 4745 N N . GLU A 1 602 ? -31.438 14.912 -4.500 1.00 83.50 602 GLU A N 1
ATOM 4746 C CA . GLU A 1 602 ? -32.503 15.259 -3.542 1.00 83.50 602 GLU A CA 1
ATOM 4747 C C . GLU A 1 602 ? -32.041 15.043 -2.087 1.00 83.50 602 GLU A C 1
ATOM 4749 O O . GLU A 1 602 ? -32.206 15.922 -1.237 1.00 83.50 602 GLU A O 1
ATOM 4754 N N . VAL A 1 603 ? -31.425 13.890 -1.794 1.00 82.50 603 VAL A N 1
ATOM 4755 C CA . VAL A 1 603 ? -30.930 13.563 -0.445 1.00 82.50 603 VAL A CA 1
ATOM 4756 C C . VAL A 1 603 ? -29.717 14.403 -0.077 1.00 82.50 603 VAL A C 1
ATOM 4758 O O . VAL A 1 603 ? -29.643 14.896 1.041 1.00 82.50 603 VAL A O 1
ATOM 4761 N N . ALA A 1 604 ? -28.769 14.591 -0.992 1.00 80.06 604 ALA A N 1
ATOM 4762 C CA . ALA A 1 604 ? -27.550 15.350 -0.751 1.00 80.06 604 ALA A CA 1
ATOM 4763 C C . ALA A 1 604 ? -27.868 16.806 -0.394 1.00 80.06 604 ALA A C 1
ATOM 4765 O O . ALA A 1 604 ? -27.279 17.342 0.545 1.00 80.06 604 ALA A O 1
ATOM 4766 N N . ALA A 1 605 ? -28.840 17.426 -1.074 1.00 84.06 605 ALA A N 1
ATOM 4767 C CA . ALA A 1 605 ? -29.289 18.778 -0.758 1.00 84.06 605 ALA A CA 1
ATOM 4768 C C . ALA A 1 605 ? -29.862 18.876 0.668 1.00 84.06 605 ALA A C 1
ATOM 4770 O O . ALA A 1 605 ? -29.511 19.787 1.423 1.00 84.06 605 ALA A O 1
ATOM 4771 N N . ALA A 1 606 ? -30.697 17.910 1.063 1.00 84.38 606 ALA A N 1
ATOM 4772 C CA . ALA A 1 606 ? -31.293 17.861 2.395 1.00 84.38 606 ALA A CA 1
ATOM 4773 C C . ALA A 1 606 ? -30.257 17.539 3.493 1.00 84.38 606 ALA A C 1
ATOM 4775 O O . ALA A 1 606 ? -30.194 18.245 4.499 1.00 84.38 606 ALA A O 1
ATOM 4776 N N . SER A 1 607 ? -29.383 16.552 3.271 1.00 84.44 607 SER A N 1
ATOM 4777 C CA . SER A 1 607 ? -28.262 16.203 4.155 1.00 84.44 607 SER A CA 1
ATOM 4778 C C . SER A 1 607 ? -27.327 17.388 4.372 1.00 84.44 607 SER A C 1
ATOM 4780 O O . SER A 1 607 ? -26.999 17.715 5.510 1.00 84.44 607 SER A O 1
ATOM 4782 N N . ARG A 1 608 ? -26.942 18.084 3.292 1.00 86.00 608 ARG A N 1
ATOM 4783 C CA . ARG A 1 608 ? -26.088 19.275 3.369 1.00 86.00 608 ARG A CA 1
ATOM 4784 C C . ARG A 1 608 ? -26.766 20.376 4.170 1.00 86.00 608 ARG A C 1
ATOM 4786 O O . ARG A 1 608 ? -26.130 20.959 5.038 1.00 86.00 608 ARG A O 1
ATOM 4793 N N . SER A 1 609 ? -28.058 20.616 3.935 1.00 88.69 609 SER A N 1
ATOM 4794 C CA . SER A 1 609 ? -28.831 21.577 4.725 1.00 88.69 609 SER A CA 1
ATOM 4795 C C . SER A 1 609 ? -28.798 21.242 6.221 1.00 88.69 609 SER A C 1
ATOM 4797 O O . SER A 1 609 ? -28.507 22.120 7.029 1.00 88.69 609 SER A O 1
ATOM 4799 N N . ILE A 1 610 ? -29.026 19.979 6.599 1.00 89.38 610 ILE A N 1
ATOM 4800 C CA . ILE A 1 610 ? -29.023 19.535 8.002 1.00 89.38 610 ILE A CA 1
ATOM 4801 C C . ILE A 1 610 ? -27.630 19.675 8.630 1.00 89.38 610 ILE A C 1
ATOM 4803 O O . ILE A 1 610 ? -27.500 20.310 9.676 1.00 89.38 610 ILE A O 1
ATOM 4807 N N . SER A 1 611 ? -26.581 19.144 7.995 1.00 90.25 611 SER A N 1
ATOM 4808 C CA . SER A 1 611 ? -25.217 19.212 8.535 1.00 90.25 611 SER A CA 1
ATOM 4809 C C . SER A 1 611 ? -24.705 20.654 8.629 1.00 90.25 611 SER A C 1
ATOM 4811 O O . SER A 1 611 ? -24.092 21.017 9.631 1.00 90.25 611 SER A O 1
ATOM 4813 N N . THR A 1 612 ? -25.005 21.513 7.647 1.00 91.50 612 THR A N 1
ATOM 4814 C CA . THR A 1 612 ? -24.669 22.945 7.712 1.00 91.50 612 THR A CA 1
ATOM 4815 C C . THR A 1 612 ? -25.462 23.668 8.801 1.00 91.50 612 THR A C 1
ATOM 4817 O O . THR A 1 612 ? -24.910 24.549 9.455 1.00 91.50 612 THR A O 1
ATOM 4820 N N . ARG A 1 613 ? -26.724 23.291 9.054 1.00 94.00 613 ARG A N 1
ATOM 4821 C CA . ARG A 1 613 ? -27.508 23.845 10.169 1.00 94.00 613 ARG A CA 1
ATOM 4822 C C . ARG A 1 613 ? -26.907 23.456 11.520 1.00 94.00 613 ARG A C 1
ATOM 4824 O O . ARG A 1 613 ? -26.682 24.358 12.321 1.00 94.00 613 ARG A O 1
ATOM 4831 N N . TYR A 1 614 ? -26.549 22.185 11.740 1.00 94.75 614 TYR A N 1
ATOM 4832 C CA . TYR A 1 614 ? -25.825 21.771 12.955 1.00 94.75 614 TYR A CA 1
ATOM 4833 C C . TYR A 1 614 ? -24.509 22.541 13.123 1.00 94.75 614 TYR A C 1
ATOM 4835 O O . TYR A 1 614 ? -24.262 23.086 14.195 1.00 94.75 614 TYR A O 1
ATOM 4843 N N . LEU A 1 615 ? -23.716 22.670 12.052 1.00 94.12 615 LEU A N 1
ATOM 4844 C CA . LEU A 1 615 ? -22.478 23.453 12.062 1.00 94.12 615 LEU A CA 1
ATOM 4845 C C . LEU A 1 615 ? -22.733 24.927 12.427 1.00 94.12 615 LEU A C 1
ATOM 4847 O O . LEU A 1 615 ? -22.010 25.492 13.241 1.00 94.12 615 LEU A O 1
ATOM 4851 N N . SER A 1 616 ? -23.771 25.548 11.857 1.00 93.94 616 SER A N 1
ATOM 4852 C CA . SER A 1 616 ? -24.137 26.946 12.135 1.00 93.94 616 SER A CA 1
ATOM 4853 C C . SER A 1 616 ? -24.680 27.173 13.547 1.00 93.94 616 SER A C 1
ATOM 4855 O O . SER A 1 616 ? -24.641 28.293 14.043 1.00 93.94 616 SER A O 1
ATOM 4857 N N . SER A 1 617 ? -25.188 26.118 14.188 1.00 93.81 617 SER A N 1
ATOM 4858 C CA . SER A 1 617 ? -25.645 26.120 15.580 1.00 93.81 617 SER A CA 1
ATOM 4859 C C . SER A 1 617 ? -24.561 25.655 16.559 1.00 93.81 617 SER A C 1
ATOM 4861 O O . SER A 1 617 ? -24.885 25.356 17.702 1.00 93.81 617 SER A O 1
ATOM 4863 N N . GLU A 1 618 ? -23.302 25.567 16.114 1.00 94.31 618 GLU A N 1
ATOM 4864 C CA . GLU A 1 618 ? -22.143 25.139 16.916 1.00 94.31 618 GLU A CA 1
ATOM 4865 C C . GLU A 1 618 ? -22.267 23.722 17.511 1.00 94.31 618 GLU A C 1
ATOM 4867 O O . GLU A 1 618 ? -21.554 23.355 18.441 1.00 94.31 618 GLU A O 1
ATOM 4872 N N . MET A 1 619 ? -23.143 22.890 16.942 1.00 95.75 619 MET A N 1
ATOM 4873 C CA . MET A 1 619 ? -23.282 21.474 17.290 1.00 95.75 619 MET A CA 1
ATOM 4874 C C . MET A 1 619 ? -22.289 20.657 16.454 1.00 95.75 619 MET A C 1
ATOM 4876 O O . MET A 1 619 ? -22.657 19.964 15.499 1.00 95.75 619 MET A O 1
ATOM 4880 N N . TYR A 1 620 ? -20.998 20.834 16.735 1.00 96.12 620 TYR A N 1
ATOM 4881 C CA . TYR A 1 620 ? -19.908 20.335 15.901 1.00 96.12 620 TYR A CA 1
ATOM 4882 C C . TYR A 1 620 ? -19.802 18.806 15.865 1.00 96.12 620 TYR A C 1
ATOM 4884 O O . TYR A 1 620 ? -19.550 18.260 14.790 1.00 96.12 620 TYR A O 1
ATOM 4892 N N . LEU A 1 621 ? -20.014 18.100 16.981 1.00 94.62 621 LEU A N 1
ATOM 4893 C CA . LEU A 1 621 ? -20.033 16.631 17.005 1.00 94.62 621 LEU A CA 1
ATOM 4894 C C . LEU A 1 621 ? -21.176 16.084 16.151 1.00 94.62 621 LEU A C 1
ATOM 4896 O O . LEU A 1 621 ? -20.976 15.135 15.396 1.00 94.62 621 LEU A O 1
ATOM 4900 N N . MET A 1 622 ? -22.346 16.723 16.195 1.00 92.50 622 MET A N 1
ATOM 4901 C CA . MET A 1 622 ? -23.468 16.366 15.322 1.00 92.50 622 MET A CA 1
ATOM 4902 C C . MET A 1 622 ? -23.206 16.708 13.854 1.00 92.50 622 MET A C 1
ATOM 4904 O O . MET A 1 622 ? -23.544 15.920 12.967 1.00 92.50 622 MET A O 1
ATOM 4908 N N . ALA A 1 623 ? -22.576 17.849 13.568 1.00 93.69 623 ALA A N 1
ATOM 4909 C CA . ALA A 1 623 ? -22.164 18.203 12.214 1.00 93.69 623 ALA A CA 1
ATOM 4910 C C . ALA A 1 623 ? -21.166 17.176 11.660 1.00 93.69 623 ALA A C 1
ATOM 4912 O O . ALA A 1 623 ? -21.368 16.693 10.548 1.00 93.69 623 ALA A O 1
ATOM 4913 N N . MET A 1 624 ? -20.154 16.778 12.441 1.00 92.94 624 MET A N 1
ATOM 4914 C CA . MET A 1 624 ? -19.198 15.726 12.078 1.00 92.94 624 MET A CA 1
ATOM 4915 C C . MET A 1 624 ? -19.890 14.379 11.885 1.00 92.94 624 MET A C 1
ATOM 4917 O O . MET A 1 624 ? -19.752 13.779 10.830 1.00 92.94 624 MET A O 1
ATOM 4921 N N . GLU A 1 625 ? -20.690 13.925 12.847 1.00 87.81 625 GLU A N 1
ATOM 4922 C CA . GLU A 1 625 ? -21.396 12.642 12.775 1.00 87.81 625 GLU A CA 1
ATOM 4923 C C . GLU A 1 625 ? -22.302 12.559 11.538 1.00 87.81 625 GLU A C 1
ATOM 4925 O O . GLU A 1 625 ? -22.261 11.584 10.788 1.00 87.81 625 GLU A O 1
ATOM 4930 N N . THR A 1 626 ? -23.115 13.592 11.295 1.00 85.88 626 THR A N 1
ATOM 4931 C CA . THR A 1 626 ? -24.055 13.603 10.165 1.00 85.88 626 THR A CA 1
ATOM 4932 C C . THR A 1 626 ? -23.338 13.717 8.826 1.00 85.88 626 THR A C 1
ATOM 4934 O O . THR A 1 626 ? -23.680 12.980 7.903 1.00 85.88 626 THR A O 1
ATOM 4937 N N . SER A 1 627 ? -22.334 14.589 8.718 1.00 88.88 627 SER A N 1
ATOM 4938 C CA . SER A 1 627 ? -21.592 14.796 7.473 1.00 88.88 627 SER A CA 1
ATOM 4939 C C . SER A 1 627 ? -20.642 13.649 7.141 1.00 88.88 627 SER A C 1
ATOM 4941 O O . SER A 1 627 ? -20.560 13.274 5.976 1.00 88.88 627 SER A O 1
ATOM 4943 N N . TRP A 1 628 ? -19.981 13.045 8.133 1.00 85.31 628 TRP A N 1
ATOM 4944 C CA . TRP A 1 628 ? -19.153 11.854 7.944 1.00 85.31 628 TRP A CA 1
ATOM 4945 C C . TRP A 1 628 ? -20.005 10.678 7.508 1.00 85.31 628 TRP A C 1
ATOM 4947 O O . TRP A 1 628 ? -19.753 10.116 6.448 1.00 85.31 628 TRP A O 1
ATOM 4957 N N . ARG A 1 629 ? -21.055 10.346 8.270 1.00 76.75 629 ARG A N 1
ATOM 4958 C CA . ARG A 1 629 ? -21.914 9.200 7.967 1.00 76.75 629 ARG A CA 1
ATOM 4959 C C . ARG A 1 629 ? -22.564 9.345 6.593 1.00 76.75 629 ARG A C 1
ATOM 4961 O O . ARG A 1 629 ? -22.387 8.488 5.736 1.00 76.75 629 ARG A O 1
ATOM 4968 N N . LEU A 1 630 ? -23.251 10.461 6.343 1.00 74.75 630 LEU A N 1
ATOM 4969 C CA . LEU A 1 630 ? -23.948 10.677 5.072 1.00 74.75 630 LEU A CA 1
ATOM 4970 C C . LEU A 1 630 ? -22.959 10.932 3.922 1.00 74.75 630 LEU A C 1
ATOM 4972 O O . LEU A 1 630 ? -23.211 10.500 2.805 1.00 74.75 630 LEU A O 1
ATOM 4976 N N . GLY A 1 631 ? -21.817 11.575 4.172 1.00 74.25 631 GLY A N 1
ATOM 4977 C CA . GLY A 1 631 ? -20.761 11.787 3.177 1.00 74.25 631 GLY A CA 1
ATOM 4978 C C . GLY A 1 631 ? -20.079 10.489 2.748 1.00 74.25 631 GLY A C 1
ATOM 4979 O O . GLY A 1 631 ? -19.885 10.272 1.551 1.00 74.25 631 GLY A O 1
ATOM 4980 N N . MET A 1 632 ? -19.781 9.602 3.700 1.00 70.88 632 MET A N 1
ATOM 4981 C CA . MET A 1 632 ? -19.261 8.255 3.456 1.00 70.88 632 MET A CA 1
ATOM 4982 C C . MET A 1 632 ? -20.286 7.373 2.748 1.00 70.88 632 MET A C 1
ATOM 4984 O O . MET A 1 632 ? -20.025 6.843 1.667 1.00 70.88 632 MET A O 1
ATOM 4988 N N . GLU A 1 633 ? -21.458 7.203 3.356 1.00 65.69 633 GLU A N 1
ATOM 4989 C CA . GLU A 1 633 ? -22.433 6.202 2.934 1.00 65.69 633 GLU A CA 1
ATOM 4990 C C . GLU A 1 633 ? -23.141 6.616 1.635 1.00 65.69 633 GLU A C 1
ATOM 4992 O O . GLU A 1 633 ? -23.384 5.769 0.768 1.00 65.69 633 GLU A O 1
ATOM 4997 N N . LEU A 1 634 ? -23.376 7.922 1.436 1.00 67.81 634 LEU A N 1
ATOM 4998 C CA . LEU A 1 634 ? -23.927 8.458 0.186 1.00 67.81 634 LEU A CA 1
ATOM 4999 C C . LEU A 1 634 ? -22.863 8.824 -0.858 1.00 67.81 634 LEU A C 1
ATOM 5001 O O . LEU A 1 634 ? -23.211 9.230 -1.967 1.00 67.81 634 LEU A O 1
ATOM 5005 N N . LYS A 1 635 ? -21.571 8.671 -0.528 1.00 68.06 635 LYS A N 1
ATOM 5006 C CA . LYS A 1 635 ? -20.423 9.042 -1.377 1.00 68.06 635 LYS A CA 1
ATOM 5007 C C . LYS A 1 635 ? -20.520 10.482 -1.898 1.00 68.06 635 LYS A C 1
ATOM 5009 O O . LYS A 1 635 ? -20.353 10.717 -3.091 1.00 68.06 635 LYS A O 1
ATOM 5014 N N . GLN A 1 636 ? -20.792 11.430 -1.003 1.00 71.94 636 GLN A N 1
ATOM 5015 C CA . GLN A 1 636 ? -20.976 12.854 -1.305 1.00 71.94 636 GLN A CA 1
ATOM 5016 C C . GLN A 1 636 ? -19.792 13.670 -0.759 1.00 71.94 636 GLN A C 1
ATOM 5018 O O . GLN A 1 636 ? -19.825 14.075 0.407 1.00 71.94 636 GLN A O 1
ATOM 5023 N N . PRO A 1 637 ? -18.744 13.944 -1.564 1.00 69.81 637 PRO A N 1
ATOM 5024 C CA . PRO A 1 637 ? -17.528 14.602 -1.082 1.00 69.81 637 PRO A CA 1
ATOM 5025 C C . PRO A 1 637 ? -17.785 15.998 -0.510 1.00 69.81 637 PRO A C 1
ATOM 5027 O O . PRO A 1 637 ? -17.159 16.371 0.472 1.00 69.81 637 PRO A O 1
ATOM 5030 N N . ALA A 1 638 ? -18.767 16.728 -1.049 1.00 74.75 638 ALA A N 1
ATOM 5031 C CA . ALA A 1 638 ? -19.134 18.064 -0.576 1.00 74.75 638 ALA A CA 1
ATOM 5032 C C . ALA A 1 638 ? -19.634 18.098 0.884 1.00 74.75 638 ALA A C 1
ATOM 5034 O O . ALA A 1 638 ? -19.683 19.165 1.492 1.00 74.75 638 ALA A O 1
ATOM 5035 N N . LEU A 1 639 ? -20.036 16.956 1.462 1.00 82.12 639 LEU A N 1
ATOM 5036 C CA . LEU A 1 639 ? -20.360 16.875 2.890 1.00 82.12 639 LEU A CA 1
ATOM 5037 C C . LEU A 1 639 ? -19.098 16.807 3.758 1.00 82.12 639 LEU A C 1
ATOM 5039 O O . LEU A 1 639 ? -19.120 17.283 4.888 1.00 82.12 639 LEU A O 1
ATOM 5043 N N . LEU A 1 640 ? -17.986 16.286 3.237 1.00 86.00 640 LEU A N 1
ATOM 5044 C CA . LEU A 1 640 ? -16.726 16.190 3.978 1.00 86.00 640 LEU A CA 1
ATOM 5045 C C . LEU A 1 640 ? -16.120 17.568 4.274 1.00 86.00 640 LEU A C 1
ATOM 5047 O O . LEU A 1 640 ? -15.406 17.711 5.264 1.00 86.00 640 LEU A O 1
ATOM 5051 N N . ASP A 1 641 ? -16.475 18.596 3.501 1.00 87.94 641 ASP A N 1
ATOM 5052 C CA . ASP A 1 641 ? -16.131 19.987 3.815 1.00 87.94 641 ASP A CA 1
ATOM 5053 C C . ASP A 1 641 ? -16.751 20.429 5.150 1.00 87.94 641 ASP A C 1
ATOM 5055 O O . ASP A 1 641 ? -16.103 21.107 5.948 1.00 87.94 641 ASP A O 1
ATOM 5059 N N . VAL A 1 642 ? -17.987 19.993 5.435 1.00 90.88 642 VAL A N 1
ATOM 5060 C CA . VAL A 1 642 ? -18.664 20.260 6.715 1.00 90.88 642 VAL A CA 1
ATOM 5061 C C . VAL A 1 642 ? -17.986 19.499 7.852 1.00 90.88 642 VAL A C 1
ATOM 5063 O O . VAL A 1 642 ? -17.798 20.073 8.924 1.00 90.88 642 VAL A O 1
ATOM 5066 N N . TYR A 1 643 ? -17.572 18.247 7.618 1.00 91.81 643 TYR A N 1
ATOM 5067 C CA . TYR A 1 643 ? -16.795 17.467 8.589 1.00 91.81 643 TYR A CA 1
ATOM 5068 C C . TYR A 1 643 ? -15.491 18.183 8.947 1.00 91.81 643 TYR A C 1
ATOM 5070 O O . TYR A 1 643 ? -15.199 18.406 10.121 1.00 91.81 643 TYR A O 1
ATOM 5078 N N . ALA A 1 644 ? -14.731 18.587 7.927 1.00 91.50 644 ALA A N 1
ATOM 5079 C CA . ALA A 1 644 ? -13.454 19.260 8.091 1.00 91.50 644 ALA A CA 1
ATOM 5080 C C . ALA A 1 644 ? -13.605 20.612 8.812 1.00 91.50 644 ALA A C 1
ATOM 5082 O O . ALA A 1 644 ? -12.808 20.921 9.695 1.00 91.50 644 ALA A O 1
ATOM 5083 N N . ASP A 1 645 ? -14.627 21.412 8.485 1.00 92.88 645 ASP A N 1
ATOM 5084 C CA . ASP A 1 645 ? -14.886 22.694 9.159 1.00 92.88 645 ASP A CA 1
ATOM 5085 C C . ASP A 1 645 ? -15.300 22.495 10.629 1.00 92.88 645 ASP A C 1
ATOM 5087 O O . ASP A 1 645 ? -14.738 23.119 11.531 1.00 92.88 645 ASP A O 1
ATOM 5091 N N . ALA A 1 646 ? -16.211 21.555 10.902 1.00 94.06 646 ALA A N 1
ATOM 5092 C CA . ALA A 1 646 ? -16.620 21.218 12.266 1.00 94.06 646 ALA A CA 1
ATOM 5093 C C . ALA A 1 646 ? -15.440 20.721 13.121 1.00 94.06 646 ALA A C 1
ATOM 5095 O O . ALA A 1 646 ? -15.290 21.133 14.276 1.00 94.06 646 ALA A O 1
ATOM 5096 N N . LEU A 1 647 ? -14.569 19.887 12.547 1.00 93.31 647 LEU A N 1
ATOM 5097 C CA . LEU A 1 647 ? -13.359 19.402 13.204 1.00 93.31 647 LEU A CA 1
ATOM 5098 C C . LEU A 1 647 ? -12.369 20.543 13.486 1.00 93.31 647 LEU A C 1
ATOM 5100 O O . LEU A 1 647 ? -11.868 20.645 14.605 1.00 93.31 647 LEU A O 1
ATOM 5104 N N . ARG A 1 648 ? -12.123 21.444 12.520 1.00 92.75 648 ARG A N 1
ATOM 5105 C CA . ARG A 1 648 ? -11.233 22.609 12.707 1.00 92.75 648 ARG A CA 1
ATOM 5106 C C . ARG A 1 648 ? -11.728 23.553 13.802 1.00 92.75 648 ARG A C 1
ATOM 5108 O O . ARG A 1 648 ? -10.922 24.020 14.606 1.00 92.75 648 ARG A O 1
ATOM 5115 N N . ARG A 1 649 ? -13.035 23.831 13.845 1.00 93.12 649 ARG A N 1
ATOM 5116 C CA . ARG A 1 649 ? -13.636 24.753 14.825 1.00 93.12 649 ARG A CA 1
ATOM 5117 C C . ARG A 1 649 ? -13.692 24.159 16.228 1.00 93.12 649 ARG A C 1
ATOM 5119 O O . ARG A 1 649 ? -13.343 24.843 17.185 1.00 93.12 649 ARG A O 1
ATOM 5126 N N . SER A 1 650 ? -14.108 22.898 16.352 1.00 92.56 650 SER A N 1
ATOM 5127 C CA . SER A 1 650 ? -14.284 22.253 17.660 1.00 92.56 650 SER A CA 1
ATOM 5128 C C . SER A 1 650 ? -12.997 21.684 18.246 1.00 92.56 650 SER A C 1
ATOM 5130 O O . SER A 1 650 ? -12.871 21.609 19.466 1.00 92.56 650 SER A O 1
ATOM 5132 N N . LYS A 1 651 ? -12.057 21.246 17.395 1.00 89.38 651 LYS A N 1
ATOM 5133 C CA . LYS A 1 651 ? -10.883 20.438 17.773 1.00 89.38 651 LYS A CA 1
ATOM 5134 C C . LYS A 1 651 ? -11.248 19.135 18.508 1.00 89.38 651 LYS A C 1
ATOM 5136 O O . LYS A 1 651 ? -10.415 18.564 19.211 1.00 89.38 651 LYS A O 1
ATOM 5141 N N . ARG A 1 652 ? -12.490 18.656 18.362 1.00 89.75 652 ARG A N 1
ATOM 5142 C CA . ARG A 1 652 ? -13.002 17.401 18.942 1.00 89.75 652 ARG A CA 1
ATOM 5143 C C . ARG A 1 652 ? -13.102 16.343 17.846 1.00 89.75 652 ARG A C 1
ATOM 5145 O O . ARG A 1 652 ? -13.392 16.684 16.711 1.00 89.75 652 ARG A O 1
ATOM 5152 N N . SER A 1 653 ? -12.907 15.068 18.180 1.00 87.75 653 SER A N 1
ATOM 5153 C CA . SER A 1 653 ? -13.077 13.952 17.236 1.00 87.75 653 SER A CA 1
ATOM 5154 C C . SER A 1 653 ? -14.203 13.024 17.687 1.00 87.75 653 SER A C 1
ATOM 5156 O O . SER A 1 653 ? -14.401 12.818 18.887 1.00 87.75 653 SER A O 1
ATOM 5158 N N . ILE A 1 654 ? -14.917 12.458 16.712 1.00 89.75 654 ILE A N 1
ATOM 5159 C CA . ILE A 1 654 ? -15.924 11.406 16.913 1.00 89.75 654 ILE A CA 1
ATOM 5160 C C . ILE A 1 654 ? -15.312 9.990 16.893 1.00 89.75 654 ILE A C 1
ATOM 5162 O O . ILE A 1 654 ? -16.025 9.016 17.123 1.00 89.75 654 ILE A O 1
ATOM 5166 N N . ALA A 1 655 ? -14.004 9.855 16.630 1.00 87.06 655 ALA A N 1
ATOM 5167 C CA . ALA A 1 655 ? -13.313 8.567 16.586 1.00 87.06 655 ALA A CA 1
ATOM 5168 C C . ALA A 1 655 ? -13.215 7.911 17.976 1.00 87.06 655 ALA A C 1
ATOM 5170 O O . ALA A 1 655 ? -12.903 8.564 18.976 1.00 87.06 655 ALA A O 1
ATOM 5171 N N . LEU A 1 656 ? -13.434 6.595 18.028 1.00 84.19 656 LEU A N 1
ATOM 5172 C CA . LEU A 1 656 ? -13.401 5.796 19.254 1.00 84.19 656 LEU A CA 1
ATOM 5173 C C . LEU A 1 656 ? -12.274 4.768 19.189 1.00 84.19 656 LEU A C 1
ATOM 5175 O O . LEU A 1 656 ? -12.250 3.917 18.302 1.00 84.19 656 LEU A O 1
ATOM 5179 N N . TRP A 1 657 ? -11.355 4.847 20.146 1.00 91.06 657 TRP A N 1
ATOM 5180 C CA . TRP A 1 657 ? -10.296 3.859 20.330 1.00 91.06 657 TRP A CA 1
ATOM 5181 C C . TRP A 1 657 ? -10.852 2.567 20.930 1.00 91.06 657 TRP A C 1
ATOM 5183 O O . TRP A 1 657 ? -11.869 2.591 21.620 1.00 91.06 657 TRP A O 1
ATOM 5193 N N . GLN A 1 658 ? -10.169 1.452 20.686 1.00 88.19 658 GLN A N 1
ATOM 5194 C CA . GLN A 1 658 ? -10.474 0.155 21.284 1.00 88.19 658 GLN A CA 1
ATOM 5195 C C . GLN A 1 658 ? -9.281 -0.358 22.083 1.00 88.19 658 GLN A C 1
ATOM 5197 O O . GLN A 1 658 ? -8.140 -0.271 21.624 1.00 88.19 658 GLN A O 1
ATOM 5202 N N . LEU A 1 659 ? -9.543 -0.915 23.264 1.00 89.69 659 LEU A N 1
ATOM 5203 C CA . LEU A 1 659 ? -8.520 -1.589 24.060 1.00 89.69 659 LEU A CA 1
ATOM 5204 C C . LEU A 1 659 ? -8.122 -2.908 23.376 1.00 89.69 659 LEU A C 1
ATOM 5206 O O . LEU A 1 659 ? -8.981 -3.683 22.961 1.00 89.69 659 LEU A O 1
ATOM 5210 N N . ALA A 1 660 ? -6.819 -3.152 23.231 1.00 84.88 660 ALA A N 1
ATOM 5211 C CA . ALA A 1 660 ? -6.295 -4.286 22.469 1.00 84.88 660 ALA A CA 1
ATOM 5212 C C . ALA A 1 660 ? -6.291 -5.609 23.255 1.00 84.88 660 ALA A C 1
ATOM 5214 O O . ALA A 1 660 ? -6.321 -6.677 22.656 1.00 84.88 660 ALA A O 1
ATOM 5215 N N . TYR A 1 661 ? -6.251 -5.560 24.586 1.00 83.56 661 TYR A N 1
ATOM 5216 C CA . TYR A 1 661 ? -6.184 -6.741 25.447 1.00 83.56 661 TYR A CA 1
ATOM 5217 C C . TYR A 1 661 ? -7.355 -6.754 26.434 1.00 83.56 661 TYR A C 1
ATOM 5219 O O . TYR A 1 661 ? -7.853 -5.704 26.834 1.00 83.56 661 TYR A O 1
ATOM 5227 N N . ASN A 1 662 ? -7.814 -7.951 26.799 1.00 76.62 662 ASN A N 1
ATOM 5228 C CA . ASN A 1 662 ? -9.047 -8.154 27.568 1.00 76.62 662 ASN A CA 1
ATOM 5229 C C . ASN A 1 662 ? -8.876 -8.010 29.095 1.00 76.62 662 ASN A C 1
ATOM 5231 O O . ASN A 1 662 ? -9.838 -8.218 29.833 1.00 76.62 662 ASN A O 1
ATOM 5235 N N . GLU A 1 663 ? -7.664 -7.678 29.554 1.00 80.44 663 GLU A N 1
ATOM 5236 C CA . GLU A 1 663 ? -7.280 -7.492 30.965 1.00 80.44 663 GLU A CA 1
ATOM 5237 C C . GLU A 1 663 ? -7.413 -8.735 31.867 1.00 80.44 663 GLU A C 1
ATOM 5239 O O . GLU A 1 663 ? -7.252 -8.638 33.084 1.00 80.44 663 GLU A O 1
ATOM 5244 N N . ASN A 1 664 ? -7.663 -9.911 31.288 1.00 75.00 664 ASN A N 1
ATOM 5245 C CA . ASN A 1 664 ? -7.778 -11.182 32.006 1.00 75.00 664 ASN A CA 1
ATOM 5246 C C . ASN A 1 664 ? -6.658 -12.154 31.621 1.00 75.00 664 ASN A C 1
ATOM 5248 O O . ASN A 1 664 ? -6.054 -12.781 32.489 1.00 75.00 664 ASN A O 1
ATOM 5252 N N . ASP A 1 665 ? -6.379 -12.269 30.325 1.00 76.69 665 ASP A N 1
ATOM 5253 C CA . ASP A 1 665 ? -5.390 -13.172 29.746 1.00 76.69 665 ASP A CA 1
ATOM 5254 C C . ASP A 1 665 ? -4.849 -12.603 28.417 1.00 76.69 665 ASP A C 1
ATOM 5256 O O . ASP A 1 665 ? -5.058 -11.435 28.082 1.00 76.69 665 ASP A O 1
ATOM 5260 N N . LEU A 1 666 ? -4.092 -13.413 27.672 1.00 77.31 666 LEU A N 1
ATOM 5261 C CA . LEU A 1 666 ? -3.576 -13.056 26.345 1.00 77.31 666 LEU A CA 1
ATOM 5262 C C . LEU A 1 666 ? -4.533 -13.469 25.208 1.00 77.31 666 LEU A C 1
ATOM 5264 O O . LEU A 1 666 ? -4.118 -13.575 24.057 1.00 77.31 666 LEU A O 1
ATOM 5268 N N . GLY A 1 667 ? -5.815 -13.704 25.501 1.00 68.94 667 GLY A N 1
ATOM 5269 C CA . GLY A 1 667 ? -6.838 -13.986 24.499 1.00 68.94 667 GLY A CA 1
ATOM 5270 C C . GLY A 1 667 ? -6.955 -12.849 23.481 1.00 68.94 667 GLY A C 1
ATOM 5271 O O . GLY A 1 667 ? -7.015 -11.672 23.844 1.00 68.94 667 GLY A O 1
ATOM 5272 N N . GLY A 1 668 ? -6.966 -13.198 22.193 1.00 67.06 668 GLY A N 1
ATOM 5273 C CA . GLY A 1 668 ? -6.898 -12.230 21.091 1.00 67.06 668 GLY A CA 1
ATOM 5274 C C . GLY A 1 668 ? -5.478 -11.774 20.728 1.00 67.06 668 GLY A C 1
ATOM 5275 O O . GLY A 1 668 ? -5.336 -10.862 19.916 1.00 67.06 668 GLY A O 1
ATOM 5276 N N . TRP A 1 669 ? -4.438 -12.400 21.290 1.00 77.62 669 TRP A N 1
ATOM 5277 C CA . TRP A 1 669 ? -3.037 -12.211 20.904 1.00 77.62 669 TRP A CA 1
ATOM 5278 C C . TRP A 1 669 ? -2.421 -13.530 20.427 1.00 77.62 669 TRP A C 1
ATOM 5280 O O . TRP A 1 669 ? -2.663 -14.591 21.001 1.00 77.62 669 TRP A O 1
ATOM 5290 N N . SER A 1 670 ? -1.570 -13.462 19.406 1.00 70.25 670 SER A N 1
ATOM 5291 C CA . SER A 1 670 ? -0.691 -14.559 19.011 1.00 70.25 670 SER A CA 1
ATOM 5292 C C . SER A 1 670 ? 0.616 -14.462 19.792 1.00 70.25 670 SER A C 1
ATOM 5294 O O . SER A 1 670 ? 1.404 -13.524 19.617 1.00 70.25 670 SER A O 1
ATOM 5296 N N . ALA A 1 671 ? 0.824 -15.432 20.682 1.00 58.56 671 ALA A N 1
ATOM 5297 C CA . ALA A 1 671 ? 2.026 -15.527 21.498 1.00 58.56 671 ALA A CA 1
ATOM 5298 C C . ALA A 1 671 ? 3.116 -16.416 20.876 1.00 58.56 671 ALA A C 1
ATOM 5300 O O . ALA A 1 671 ? 4.221 -16.377 21.380 1.00 58.56 671 ALA A O 1
ATOM 5301 N N . ALA A 1 672 ? 2.870 -17.200 19.818 1.00 49.81 672 ALA A N 1
ATOM 5302 C CA . ALA A 1 672 ? 3.884 -18.040 19.144 1.00 49.81 672 ALA A CA 1
ATOM 5303 C C . ALA A 1 672 ? 4.874 -18.764 20.101 1.00 49.81 672 ALA A C 1
ATOM 5305 O O . ALA A 1 672 ? 6.088 -18.592 19.994 1.00 49.81 672 ALA A O 1
ATOM 5306 N N . GLY A 1 673 ? 4.369 -19.498 21.102 1.00 46.09 673 GLY A N 1
ATOM 5307 C CA . GLY A 1 673 ? 5.212 -20.212 22.082 1.00 46.09 673 GLY A CA 1
ATOM 5308 C C . GLY A 1 673 ? 6.029 -19.311 23.029 1.00 46.09 673 GLY A C 1
ATOM 5309 O O . GLY A 1 673 ? 6.878 -19.784 23.783 1.00 46.09 673 GLY A O 1
ATOM 5310 N N . ASN A 1 674 ? 5.792 -17.999 23.013 1.00 56.81 674 ASN A N 1
ATOM 5311 C CA . ASN A 1 674 ? 6.531 -17.008 23.778 1.00 56.81 674 ASN A CA 1
ATOM 5312 C C . ASN A 1 674 ? 5.990 -16.883 25.212 1.00 56.81 674 ASN A C 1
ATOM 5314 O O . ASN A 1 674 ? 5.006 -16.189 25.467 1.00 56.81 674 ASN A O 1
ATOM 5318 N N . THR A 1 675 ? 6.680 -17.494 26.175 1.00 67.94 675 THR A N 1
ATOM 5319 C CA . THR A 1 675 ? 6.398 -17.325 27.612 1.00 67.94 675 THR A CA 1
ATOM 5320 C C . THR A 1 675 ? 6.905 -15.994 28.177 1.00 67.94 675 THR A C 1
ATOM 5322 O O . THR A 1 675 ? 6.798 -15.767 29.381 1.00 67.94 675 THR A O 1
ATOM 5325 N N . SER A 1 676 ? 7.495 -15.120 27.352 1.00 83.44 676 SER A N 1
ATOM 5326 C CA . SER A 1 676 ? 8.064 -13.856 27.823 1.00 83.44 676 SER A CA 1
ATOM 5327 C C . SER A 1 676 ? 7.009 -12.826 28.202 1.00 83.44 676 SER A C 1
ATOM 5329 O O . SER A 1 676 ? 7.350 -11.911 28.946 1.00 83.44 676 SER A O 1
ATOM 5331 N N . TYR A 1 677 ? 5.769 -12.952 27.712 1.00 88.12 677 TYR A N 1
ATOM 5332 C CA . TYR A 1 677 ? 4.678 -12.026 28.017 1.00 88.12 677 TYR A CA 1
ATOM 5333 C C . TYR A 1 677 ? 3.653 -12.630 28.978 1.00 88.12 677 TYR A C 1
ATOM 5335 O O . TYR A 1 677 ? 3.327 -13.813 28.901 1.00 88.12 677 TYR A O 1
ATOM 5343 N N . SER A 1 678 ? 3.089 -11.795 29.849 1.00 87.62 678 SER A N 1
ATOM 5344 C CA . SER A 1 678 ? 1.965 -12.161 30.711 1.00 87.62 678 SER A CA 1
ATOM 5345 C C . SER A 1 678 ? 0.988 -11.001 30.898 1.00 87.62 678 SER A C 1
ATOM 5347 O O . SER A 1 678 ? 1.376 -9.829 30.889 1.00 87.62 678 SER A O 1
ATOM 5349 N N . ALA A 1 679 ? -0.294 -11.334 31.064 1.00 84.38 679 ALA A N 1
ATOM 5350 C CA . ALA A 1 679 ? -1.330 -10.377 31.434 1.00 84.38 679 ALA A CA 1
ATOM 5351 C C . ALA A 1 679 ? -1.405 -10.234 32.962 1.00 84.38 679 ALA A C 1
ATOM 5353 O O . ALA A 1 679 ? -1.415 -11.225 33.691 1.00 84.38 679 ALA A O 1
ATOM 5354 N N . ASP A 1 680 ? -1.467 -8.993 33.438 1.00 83.69 680 ASP A N 1
ATOM 5355 C CA . ASP A 1 680 ? -1.594 -8.613 34.845 1.00 83.69 680 ASP A CA 1
ATOM 5356 C C . ASP A 1 680 ? -2.611 -7.470 34.960 1.00 83.69 680 ASP A C 1
ATOM 5358 O O . ASP A 1 680 ? -2.260 -6.289 35.022 1.00 83.69 680 ASP A O 1
ATOM 5362 N N . ARG A 1 681 ? -3.903 -7.825 34.924 1.00 82.50 681 ARG A N 1
ATOM 5363 C CA . ARG A 1 681 ? -5.027 -6.876 34.908 1.00 82.50 681 ARG A CA 1
ATOM 5364 C C . ARG A 1 681 ? -4.848 -5.807 33.844 1.00 82.50 681 ARG A C 1
ATOM 5366 O O . ARG A 1 681 ? -4.943 -6.135 32.680 1.00 82.50 681 ARG A O 1
ATOM 5373 N N . THR A 1 682 ? -4.578 -4.559 34.229 1.00 82.56 682 THR A N 1
ATOM 5374 C CA . THR A 1 682 ? -4.435 -3.409 33.326 1.00 82.56 682 THR A CA 1
ATOM 5375 C C . THR A 1 682 ? -3.029 -3.291 32.712 1.00 82.56 682 THR A C 1
ATOM 5377 O O . THR A 1 682 ? -2.684 -2.250 32.145 1.00 82.56 682 THR A O 1
ATOM 5380 N N . LEU A 1 683 ? -2.170 -4.293 32.916 1.00 88.56 683 LEU A N 1
ATOM 5381 C CA . LEU A 1 683 ? -0.779 -4.311 32.479 1.00 88.56 683 LEU A CA 1
ATOM 5382 C C . LEU A 1 683 ? -0.499 -5.555 31.634 1.00 88.56 683 LEU A C 1
ATOM 5384 O O . LEU A 1 683 ? -0.952 -6.656 31.941 1.00 88.56 683 LEU A O 1
ATOM 5388 N N . LEU A 1 684 ? 0.330 -5.385 30.611 1.00 91.19 684 LEU A N 1
ATOM 5389 C CA . LEU A 1 684 ? 1.020 -6.472 29.924 1.00 91.19 684 LEU A CA 1
ATOM 5390 C C . LEU A 1 684 ? 2.493 -6.404 30.318 1.00 91.19 684 LEU A C 1
ATOM 5392 O O . LEU A 1 684 ? 3.135 -5.369 30.149 1.00 91.19 684 LEU A O 1
ATOM 5396 N N . ARG A 1 685 ? 3.039 -7.485 30.866 1.00 92.12 685 ARG A N 1
ATOM 5397 C CA . ARG A 1 685 ? 4.435 -7.540 31.316 1.00 92.12 685 ARG A CA 1
ATOM 5398 C C . ARG A 1 685 ? 5.259 -8.384 30.367 1.00 92.12 685 ARG A C 1
ATOM 5400 O O . ARG A 1 685 ? 4.777 -9.397 29.880 1.00 92.12 685 ARG A O 1
ATOM 5407 N N . SER A 1 686 ? 6.505 -7.977 30.155 1.00 92.38 686 SER A N 1
ATOM 5408 C CA . SER A 1 686 ? 7.528 -8.749 29.457 1.00 92.38 686 SER A CA 1
ATOM 5409 C C . SER A 1 686 ? 8.707 -9.001 30.390 1.00 92.38 686 SER A C 1
ATOM 5411 O O . SER A 1 686 ? 9.198 -8.059 31.013 1.00 92.38 686 SER A O 1
ATOM 5413 N N . ASN A 1 687 ? 9.188 -10.240 30.474 1.00 91.06 687 ASN A N 1
ATOM 5414 C CA . ASN A 1 687 ? 10.383 -10.587 31.245 1.00 91.06 687 ASN A CA 1
ATOM 5415 C C . ASN A 1 687 ? 11.098 -11.802 30.649 1.00 91.06 687 ASN A C 1
ATOM 5417 O O . ASN A 1 687 ? 10.584 -12.916 30.732 1.00 91.06 687 ASN A O 1
ATOM 5421 N N . TRP A 1 688 ? 12.289 -11.597 30.088 1.00 89.94 688 TRP A N 1
ATOM 5422 C CA . TRP A 1 688 ? 13.103 -12.687 29.547 1.00 89.94 688 TRP A CA 1
ATOM 5423 C C . TRP A 1 688 ? 14.578 -12.300 29.409 1.00 89.94 688 TRP A C 1
ATOM 5425 O O . TRP A 1 688 ? 14.929 -11.124 29.459 1.00 89.94 688 TRP A O 1
ATOM 5435 N N . THR A 1 689 ? 15.450 -13.288 29.237 1.00 84.62 689 THR A N 1
ATOM 5436 C CA . THR A 1 689 ? 16.898 -13.109 29.062 1.00 84.62 689 THR A CA 1
ATOM 5437 C C . THR A 1 689 ? 17.359 -13.810 27.794 1.00 84.62 689 THR A C 1
ATOM 5439 O O . THR A 1 689 ? 16.823 -14.865 27.461 1.00 84.62 689 THR A O 1
ATOM 5442 N N . ASP A 1 690 ? 18.359 -13.256 27.112 1.00 79.56 690 ASP A N 1
ATOM 5443 C CA . ASP A 1 690 ? 19.022 -13.956 26.014 1.00 79.56 690 ASP A CA 1
ATOM 5444 C C . ASP A 1 690 ? 20.266 -14.691 26.524 1.00 79.56 690 ASP A C 1
ATOM 5446 O O . ASP A 1 690 ? 21.211 -14.069 27.011 1.00 79.56 690 ASP A O 1
ATOM 5450 N N . GLU A 1 691 ? 20.263 -16.018 26.414 1.00 69.44 691 GLU A N 1
ATOM 5451 C CA . GLU A 1 691 ? 21.379 -16.873 26.834 1.00 69.44 691 GLU A CA 1
ATOM 5452 C C . GLU A 1 691 ? 22.586 -16.756 25.888 1.00 69.44 691 GLU A C 1
ATOM 5454 O O . GLU A 1 691 ? 23.717 -17.007 26.304 1.00 69.44 691 GLU A O 1
ATOM 5459 N N . ALA A 1 692 ? 22.367 -16.327 24.637 1.00 65.06 692 ALA A N 1
ATOM 5460 C CA . ALA A 1 692 ? 23.417 -16.138 23.636 1.00 65.06 692 ALA A CA 1
ATOM 5461 C C . ALA A 1 692 ? 24.113 -14.764 23.724 1.00 65.06 692 ALA A C 1
ATOM 5463 O O . ALA A 1 692 ? 25.146 -14.556 23.085 1.00 65.06 692 ALA A O 1
ATOM 5464 N N . GLY A 1 693 ? 23.573 -13.831 24.518 1.00 59.56 693 GLY A N 1
ATOM 5465 C CA . GLY A 1 693 ? 24.143 -12.498 24.724 1.00 59.56 693 GLY A CA 1
ATOM 5466 C C . GLY A 1 693 ? 24.096 -11.579 23.496 1.00 59.56 693 GLY A C 1
ATOM 5467 O O . GLY A 1 693 ? 24.903 -10.653 23.401 1.00 59.56 693 GLY A O 1
ATOM 5468 N N . ALA A 1 694 ? 23.188 -11.812 22.550 1.00 64.31 694 ALA A N 1
ATOM 5469 C CA . ALA A 1 694 ? 22.992 -10.953 21.394 1.00 64.31 694 ALA A CA 1
ATOM 5470 C C . ALA A 1 694 ? 22.336 -9.623 21.808 1.00 64.31 694 ALA A C 1
ATOM 5472 O O . ALA A 1 694 ? 21.241 -9.585 22.369 1.00 64.31 694 ALA A O 1
ATOM 5473 N N . GLU A 1 695 ? 22.990 -8.506 21.468 1.00 55.16 695 GLU A N 1
ATOM 5474 C CA . GLU A 1 695 ? 22.542 -7.141 21.812 1.00 55.16 695 GLU A CA 1
ATOM 5475 C C . GLU A 1 695 ? 21.151 -6.796 21.229 1.00 55.16 695 GLU A C 1
ATOM 5477 O O . GLU A 1 695 ? 20.457 -5.943 21.775 1.00 55.16 695 GLU A O 1
ATOM 5482 N N . TYR A 1 696 ? 20.717 -7.494 20.170 1.00 68.81 696 TYR A N 1
ATOM 5483 C CA . TYR A 1 696 ? 19.472 -7.235 19.432 1.00 68.81 696 TYR A CA 1
ATOM 5484 C C . TYR A 1 696 ? 18.498 -8.419 19.405 1.00 68.81 696 TYR A C 1
ATOM 5486 O O . TYR A 1 696 ? 17.669 -8.512 18.501 1.00 68.81 696 TYR A O 1
ATOM 5494 N N . ALA A 1 697 ? 18.584 -9.350 20.356 1.00 80.56 697 ALA A N 1
ATOM 5495 C CA . ALA A 1 697 ? 17.552 -10.375 20.476 1.00 80.56 697 ALA A CA 1
ATOM 5496 C C . ALA A 1 697 ? 16.185 -9.712 20.763 1.00 80.56 697 ALA A C 1
ATOM 5498 O O . ALA A 1 697 ? 16.120 -8.691 21.443 1.00 80.56 697 ALA A O 1
ATOM 5499 N N . PHE A 1 698 ? 15.081 -10.276 20.268 1.00 87.88 698 PHE A N 1
ATOM 5500 C CA . PHE A 1 698 ? 13.737 -9.746 20.531 1.00 87.88 698 PHE A CA 1
ATOM 5501 C C . PHE A 1 698 ? 12.666 -10.830 20.672 1.00 87.88 698 PHE A C 1
ATOM 5503 O O . PHE A 1 698 ? 12.842 -11.996 20.295 1.00 87.88 698 PHE A O 1
ATOM 5510 N N . ARG A 1 699 ? 11.528 -10.414 21.231 1.00 87.50 699 ARG A N 1
ATOM 5511 C CA . ARG A 1 699 ? 10.305 -11.193 21.416 1.00 87.50 699 ARG A CA 1
ATOM 5512 C C . ARG A 1 699 ? 9.077 -10.338 21.105 1.00 87.50 699 ARG A C 1
ATOM 5514 O O . ARG A 1 699 ? 8.989 -9.185 21.530 1.00 87.50 699 ARG A O 1
ATOM 5521 N N . PHE A 1 700 ? 8.112 -10.923 20.401 1.00 87.75 700 PHE A N 1
ATOM 5522 C CA . PHE A 1 700 ? 6.883 -10.243 19.984 1.00 87.75 700 PHE A CA 1
ATOM 5523 C C . PHE A 1 700 ? 5.667 -10.694 20.786 1.00 87.75 700 PHE A C 1
ATOM 5525 O O . PHE A 1 700 ? 5.617 -11.829 21.265 1.00 87.75 700 PHE A O 1
ATOM 5532 N N . LEU A 1 701 ? 4.670 -9.817 20.840 1.00 88.94 701 LEU A N 1
ATOM 5533 C CA . LEU A 1 701 ? 3.288 -10.151 21.160 1.00 88.94 701 LEU A CA 1
ATOM 5534 C C . LEU A 1 701 ? 2.394 -9.496 20.099 1.00 88.94 701 LEU A C 1
ATOM 5536 O O . LEU A 1 701 ? 2.234 -8.275 20.090 1.00 88.94 701 LEU A O 1
ATOM 5540 N N . ALA A 1 702 ? 1.879 -10.291 19.159 1.00 85.19 702 ALA A N 1
ATOM 5541 C CA . ALA A 1 702 ? 1.130 -9.795 18.003 1.00 85.19 702 ALA A CA 1
ATOM 5542 C C . ALA A 1 702 ? -0.380 -9.857 18.254 1.00 85.19 702 ALA A C 1
ATOM 5544 O O . ALA A 1 702 ? -0.879 -10.853 18.770 1.00 85.19 702 ALA A O 1
ATOM 5545 N N . LEU A 1 703 ? -1.113 -8.808 17.892 1.00 81.12 703 LEU A N 1
ATOM 5546 C CA . LEU A 1 703 ? -2.562 -8.761 18.045 1.00 81.12 703 LEU A CA 1
ATOM 5547 C C . LEU A 1 703 ? -3.234 -9.598 16.948 1.00 81.12 703 LEU A C 1
ATOM 5549 O O . LEU A 1 703 ? -2.926 -9.435 15.767 1.00 81.12 703 LEU A O 1
ATOM 5553 N N . ASP A 1 704 ? -4.186 -10.452 17.326 1.00 69.81 704 ASP A N 1
ATOM 5554 C CA . ASP A 1 704 ? -4.997 -11.251 16.399 1.00 69.81 704 ASP A CA 1
ATOM 5555 C C . ASP A 1 704 ? -6.152 -10.404 15.826 1.00 69.81 704 ASP A C 1
ATOM 5557 O O . ASP A 1 704 ? -7.341 -10.589 16.113 1.00 69.81 704 ASP A O 1
ATOM 5561 N N . LYS A 1 705 ? -5.779 -9.354 15.083 1.00 66.56 705 LYS A N 1
ATOM 5562 C CA . LYS A 1 705 ? -6.693 -8.440 14.388 1.00 66.56 705 LYS A CA 1
ATOM 5563 C C . LYS A 1 705 ? -6.151 -8.092 13.011 1.00 66.56 705 LYS A C 1
ATOM 5565 O O . LYS A 1 705 ? -4.988 -7.734 12.854 1.00 66.56 705 LYS A O 1
ATOM 5570 N N . VAL A 1 706 ? -7.038 -8.110 12.020 1.00 59.91 706 VAL A N 1
ATOM 5571 C CA . VAL A 1 706 ? -6.730 -7.695 10.648 1.00 59.91 706 VAL A CA 1
ATOM 5572 C C . VAL A 1 706 ? -7.211 -6.262 10.437 1.00 59.91 706 VAL A C 1
ATOM 5574 O O . VAL A 1 706 ? -8.409 -5.988 10.517 1.00 59.91 706 VAL A O 1
ATOM 5577 N N . THR A 1 707 ? -6.292 -5.343 10.143 1.00 64.06 707 THR A N 1
ATOM 5578 C CA . THR A 1 707 ? -6.617 -3.985 9.688 1.00 64.06 707 THR A CA 1
ATOM 5579 C C . THR A 1 707 ? -6.602 -3.951 8.160 1.00 64.06 707 THR A C 1
ATOM 5581 O O . THR A 1 707 ? -5.636 -4.352 7.514 1.00 64.06 707 THR A O 1
ATOM 5584 N N . SER A 1 708 ? -7.710 -3.524 7.551 1.00 59.06 708 SER A N 1
ATOM 5585 C CA . SER A 1 708 ? -7.836 -3.446 6.087 1.00 59.06 708 SER A CA 1
ATOM 5586 C C . SER A 1 708 ? -7.622 -2.033 5.535 1.00 59.06 708 SER A C 1
ATOM 5588 O O . SER A 1 708 ? -7.245 -1.892 4.370 1.00 59.06 708 SER A O 1
ATOM 5590 N N . GLY A 1 709 ? -7.903 -1.006 6.344 1.00 69.44 709 GLY A N 1
ATOM 5591 C CA . GLY A 1 709 ? -7.728 0.413 6.024 1.00 69.44 709 GLY A CA 1
ATOM 5592 C C . GLY A 1 709 ? -6.706 1.088 6.939 1.00 69.44 709 GLY A C 1
ATOM 5593 O O . GLY A 1 709 ? -5.876 0.415 7.549 1.00 69.44 709 GLY A O 1
ATOM 5594 N N . ASP A 1 710 ? -6.798 2.412 7.040 1.00 84.38 710 ASP A N 1
ATOM 5595 C CA . ASP A 1 710 ? -5.976 3.210 7.952 1.00 84.38 710 ASP A CA 1
ATOM 5596 C C . ASP A 1 710 ? -6.163 2.742 9.397 1.00 84.38 710 ASP A C 1
ATOM 5598 O O . ASP A 1 710 ? -7.268 2.375 9.820 1.00 84.38 710 ASP A O 1
ATOM 5602 N N . TYR A 1 711 ? -5.089 2.769 10.175 1.00 88.56 711 TYR A N 1
ATOM 5603 C CA . TYR A 1 711 ? -5.167 2.410 11.581 1.00 88.56 711 TYR A CA 1
ATOM 5604 C C . TYR A 1 711 ? -4.138 3.154 12.422 1.00 88.56 711 TYR A C 1
ATOM 5606 O O . TYR A 1 711 ? -3.104 3.594 11.932 1.00 88.56 711 TYR A O 1
ATOM 5614 N N . SER A 1 712 ? -4.410 3.252 13.715 1.00 91.56 712 SER A N 1
ATOM 5615 C CA . SER A 1 712 ? -3.482 3.785 14.704 1.00 91.56 712 SER A CA 1
ATOM 5616 C C . SER A 1 712 ? -3.263 2.766 15.812 1.00 91.56 712 SER A C 1
ATOM 5618 O O . SER A 1 712 ? -4.194 2.052 16.184 1.00 91.56 712 SER A O 1
ATOM 5620 N N . LEU A 1 713 ? -2.056 2.729 16.367 1.00 94.00 713 LEU A N 1
ATOM 5621 C CA . LEU A 1 713 ? -1.706 1.934 17.543 1.00 94.00 713 LEU A CA 1
ATOM 5622 C C . LEU A 1 713 ? -1.021 2.840 18.562 1.00 94.00 713 LEU A C 1
ATOM 5624 O O . LEU A 1 713 ? -0.164 3.648 18.210 1.00 94.00 713 LEU A O 1
ATOM 5628 N N . GLU A 1 714 ? -1.402 2.707 19.824 1.00 95.31 714 GLU A N 1
ATOM 5629 C CA . GLU A 1 714 ? -0.849 3.479 20.928 1.00 95.31 714 GLU A CA 1
ATOM 5630 C C . GLU A 1 714 ? -0.644 2.582 22.151 1.00 95.31 714 GLU A C 1
ATOM 5632 O O . GLU A 1 714 ? -1.485 1.733 22.452 1.00 95.31 714 GLU A O 1
ATOM 5637 N N . ALA A 1 715 ? 0.463 2.785 22.863 1.00 95.56 715 ALA A N 1
ATOM 5638 C CA . ALA A 1 715 ? 0.725 2.159 24.152 1.00 95.56 715 ALA A CA 1
ATOM 5639 C C . ALA A 1 715 ? 1.526 3.095 25.062 1.00 95.56 715 ALA A C 1
ATOM 5641 O O . ALA A 1 715 ? 2.345 3.893 24.604 1.00 95.56 715 ALA A O 1
ATOM 5642 N N . GLU A 1 716 ? 1.323 2.952 26.367 1.00 94.38 716 GLU A N 1
ATOM 5643 C CA . GLU A 1 716 ? 2.252 3.465 27.369 1.00 94.38 716 GLU A CA 1
ATOM 5644 C C . GLU A 1 716 ? 3.214 2.343 27.758 1.00 94.38 716 GLU A C 1
ATOM 5646 O O . GLU A 1 716 ? 2.781 1.249 28.120 1.00 94.38 716 GLU A O 1
ATOM 5651 N N . LEU A 1 717 ? 4.508 2.624 27.669 1.00 92.69 717 LEU A N 1
ATOM 5652 C CA . LEU A 1 717 ? 5.620 1.710 27.874 1.00 92.69 717 LEU A CA 1
ATOM 5653 C C . LEU A 1 717 ? 6.435 2.137 29.096 1.00 92.69 717 LEU A C 1
ATOM 5655 O O . LEU A 1 717 ? 6.883 3.276 29.182 1.00 92.69 717 LEU A O 1
ATOM 5659 N N . GLN A 1 718 ? 6.711 1.194 29.983 1.00 90.88 718 GLN A N 1
ATOM 5660 C CA . GLN A 1 718 ? 7.740 1.301 31.005 1.00 90.88 718 GLN A CA 1
ATOM 5661 C C . GLN A 1 718 ? 8.947 0.451 30.598 1.00 90.88 718 GLN A C 1
ATOM 5663 O O . GLN A 1 718 ? 8.844 -0.772 30.459 1.00 90.88 718 GLN A O 1
ATOM 5668 N N . ALA A 1 719 ? 10.091 1.111 30.431 1.00 86.94 719 ALA A N 1
ATOM 5669 C CA . ALA A 1 719 ? 11.378 0.516 30.091 1.00 86.94 719 ALA A CA 1
ATOM 5670 C C . ALA A 1 719 ? 12.478 1.253 30.867 1.00 86.94 719 ALA A C 1
ATOM 5672 O O . ALA A 1 719 ? 13.020 2.250 30.394 1.00 86.94 719 ALA A O 1
ATOM 5673 N N . ASP A 1 720 ? 12.759 0.799 32.090 1.00 82.12 720 ASP A N 1
ATOM 5674 C CA . ASP A 1 720 ? 13.703 1.477 32.982 1.00 82.12 720 ASP A CA 1
ATOM 5675 C C . ASP A 1 720 ? 15.163 1.273 32.524 1.00 82.12 720 ASP A C 1
ATOM 5677 O O . ASP A 1 720 ? 15.528 0.221 31.985 1.00 82.12 720 ASP A O 1
ATOM 5681 N N . ASN A 1 721 ? 16.019 2.272 32.768 1.00 78.62 721 ASN A N 1
ATOM 5682 C CA . ASN A 1 721 ? 17.440 2.246 32.398 1.00 78.62 721 ASN A CA 1
ATOM 5683 C C . ASN A 1 721 ? 18.145 0.994 32.944 1.00 78.62 721 ASN A C 1
ATOM 5685 O O . ASN A 1 721 ? 18.124 0.722 34.145 1.00 78.62 721 ASN A O 1
ATOM 5689 N N . GLY A 1 722 ? 18.765 0.221 32.050 1.00 74.06 722 GLY A N 1
ATOM 5690 C CA . GLY A 1 722 ? 19.441 -1.037 32.381 1.00 74.06 722 GLY A CA 1
ATOM 5691 C C . GLY A 1 722 ? 18.518 -2.207 32.761 1.00 74.06 722 GLY A C 1
ATOM 5692 O O . GLY A 1 722 ? 19.015 -3.317 32.945 1.00 74.06 722 GLY A O 1
ATOM 5693 N N . ALA A 1 723 ? 17.198 -2.004 32.863 1.00 81.88 723 ALA A N 1
ATOM 5694 C CA . ALA A 1 723 ? 16.234 -3.070 33.152 1.00 81.88 723 ALA A CA 1
ATOM 5695 C C . ALA A 1 723 ? 15.822 -3.842 31.894 1.00 81.88 723 ALA A C 1
ATOM 5697 O O . ALA A 1 723 ? 15.480 -5.022 31.986 1.00 81.88 723 ALA A O 1
ATOM 5698 N N . VAL A 1 724 ? 15.866 -3.191 30.732 1.00 87.19 724 VAL A N 1
ATOM 5699 C CA . VAL A 1 724 ? 15.596 -3.779 29.419 1.00 87.19 724 VAL A CA 1
ATOM 5700 C C . VAL A 1 724 ? 16.503 -3.152 28.369 1.00 87.19 724 VAL A C 1
ATOM 5702 O O . VAL A 1 724 ? 16.881 -1.989 28.478 1.00 87.19 724 VAL A O 1
ATOM 5705 N N . SER A 1 725 ? 16.867 -3.934 27.359 1.00 87.75 725 SER A N 1
ATOM 5706 C CA . SER A 1 725 ? 17.643 -3.456 26.207 1.00 87.75 725 SER A CA 1
ATOM 5707 C C . SER A 1 725 ? 16.846 -2.482 25.335 1.00 87.75 725 SER A C 1
ATOM 5709 O O . SER A 1 725 ? 17.371 -1.438 24.960 1.00 87.75 725 SER A O 1
ATOM 5711 N N . PHE A 1 726 ? 15.586 -2.809 25.037 1.00 91.25 726 PHE A N 1
ATOM 5712 C CA . PHE A 1 726 ? 14.622 -1.945 24.358 1.00 91.25 726 PHE A CA 1
ATOM 5713 C C . PHE A 1 726 ? 13.197 -2.495 24.461 1.00 91.25 726 PHE A C 1
ATOM 5715 O O . PHE A 1 726 ? 12.984 -3.678 24.742 1.00 91.25 726 PHE A O 1
ATOM 5722 N N . ALA A 1 727 ? 12.209 -1.653 24.172 1.00 93.81 727 ALA A N 1
ATOM 5723 C CA . ALA A 1 727 ? 10.816 -2.061 24.030 1.00 93.81 727 ALA A CA 1
ATOM 5724 C C . ALA A 1 727 ? 10.056 -1.101 23.105 1.00 93.81 727 ALA A C 1
ATOM 5726 O O . ALA A 1 727 ? 10.465 0.042 22.921 1.00 93.81 727 ALA A O 1
ATOM 5727 N N . GLY A 1 728 ? 8.958 -1.544 22.496 1.00 95.56 728 GLY A N 1
ATOM 5728 C CA . GLY A 1 728 ? 8.240 -0.699 21.548 1.00 95.56 728 GLY A CA 1
ATOM 5729 C C . GLY A 1 728 ? 7.038 -1.345 20.872 1.00 95.56 728 GLY A C 1
ATOM 5730 O O . GLY A 1 728 ? 6.456 -2.312 21.368 1.00 95.56 728 GLY A O 1
ATOM 5731 N N . LEU A 1 729 ? 6.680 -0.785 19.719 1.00 95.94 729 LEU A N 1
ATOM 5732 C CA . LEU A 1 729 ? 5.560 -1.206 18.880 1.00 95.94 729 LEU A CA 1
ATOM 5733 C C . LEU A 1 729 ? 6.079 -1.890 17.611 1.00 95.94 729 LEU A C 1
ATOM 5735 O O . LEU A 1 729 ? 7.026 -1.404 16.995 1.00 95.94 729 LEU A O 1
ATOM 5739 N N . VAL A 1 730 ? 5.432 -2.978 17.192 1.00 93.06 730 VAL A N 1
ATOM 5740 C CA . VAL A 1 730 ? 5.702 -3.672 15.919 1.00 93.06 730 VAL A CA 1
ATOM 5741 C C . VAL A 1 730 ? 4.506 -3.539 14.980 1.00 93.06 730 VAL A C 1
ATOM 5743 O O . VAL A 1 730 ? 3.358 -3.545 15.425 1.00 93.06 730 VAL A O 1
ATOM 5746 N N . PHE A 1 731 ? 4.760 -3.418 13.680 1.00 91.88 731 PHE A N 1
ATOM 5747 C CA . PHE A 1 731 ? 3.740 -3.336 12.636 1.00 91.88 731 PHE A CA 1
ATOM 5748 C C . PHE A 1 731 ? 4.263 -3.870 11.294 1.00 91.88 731 PHE A C 1
ATOM 5750 O O . PHE A 1 731 ? 5.468 -4.051 11.114 1.00 91.88 731 PHE A O 1
ATOM 5757 N N . GLY A 1 732 ? 3.354 -4.185 10.363 1.00 85.81 732 GLY A N 1
ATOM 5758 C CA . GLY A 1 732 ? 3.703 -4.782 9.066 1.00 85.81 732 GLY A CA 1
ATOM 5759 C C . GLY A 1 732 ? 4.495 -6.092 9.168 1.00 85.81 732 GLY A C 1
ATOM 5760 O O . GLY A 1 732 ? 5.256 -6.427 8.264 1.00 85.81 732 GLY A O 1
ATOM 5761 N N . LYS A 1 733 ? 4.363 -6.839 10.275 1.00 85.19 733 LYS A N 1
ATOM 5762 C CA . LYS A 1 733 ? 5.121 -8.077 10.498 1.00 85.19 733 LYS A CA 1
ATOM 5763 C C . LYS A 1 733 ? 4.702 -9.147 9.489 1.00 85.19 733 LYS A C 1
ATOM 5765 O O . LYS A 1 733 ? 3.532 -9.533 9.447 1.00 85.19 733 LYS A O 1
ATOM 5770 N N . LYS A 1 734 ? 5.673 -9.638 8.711 1.00 76.31 734 LYS A N 1
ATOM 5771 C CA . LYS A 1 734 ? 5.531 -10.729 7.725 1.00 76.31 734 LYS A CA 1
ATOM 5772 C C . LYS A 1 734 ? 6.073 -12.055 8.251 1.00 76.31 734 LYS A C 1
ATOM 5774 O O . LYS A 1 734 ? 5.535 -13.111 7.944 1.00 76.31 734 LYS A O 1
ATOM 5779 N N . SER A 1 735 ? 7.145 -11.985 9.033 1.00 71.38 735 SER A N 1
ATOM 5780 C CA . SER A 1 735 ? 7.815 -13.116 9.678 1.00 71.38 735 SER A CA 1
ATOM 5781 C C . SER A 1 735 ? 8.535 -12.627 10.938 1.00 71.38 735 SER A C 1
ATOM 5783 O O . SER A 1 735 ? 8.521 -11.433 11.241 1.00 71.38 735 SER A O 1
ATOM 5785 N N . ASP A 1 736 ? 9.176 -13.522 11.686 1.00 74.31 736 ASP A N 1
ATOM 5786 C CA . ASP A 1 736 ? 9.985 -13.129 12.852 1.00 74.31 736 ASP A CA 1
ATOM 5787 C C . ASP A 1 736 ? 11.266 -12.385 12.469 1.00 74.31 736 ASP A C 1
ATOM 5789 O O . ASP A 1 736 ? 11.861 -11.711 13.302 1.00 74.31 736 ASP A O 1
ATOM 5793 N N . ALA A 1 737 ? 11.668 -12.454 11.200 1.00 72.81 737 ALA A N 1
ATOM 5794 C CA . ALA A 1 737 ? 12.837 -11.756 10.692 1.00 72.81 737 ALA A CA 1
ATOM 5795 C C . ALA A 1 737 ? 12.475 -10.580 9.768 1.00 72.81 737 ALA A C 1
ATOM 5797 O O . ALA A 1 737 ? 13.370 -9.889 9.286 1.00 72.81 737 ALA A O 1
ATOM 5798 N N . THR A 1 738 ? 11.189 -10.347 9.481 1.00 80.12 738 THR A N 1
ATOM 5799 C CA . THR A 1 738 ? 10.744 -9.288 8.561 1.00 80.12 738 THR A CA 1
ATOM 5800 C C . THR A 1 738 ? 9.546 -8.525 9.100 1.00 80.12 738 THR A C 1
ATOM 5802 O O . THR A 1 738 ? 8.423 -9.035 9.112 1.00 80.12 738 THR A O 1
ATOM 5805 N N . PHE A 1 739 ? 9.805 -7.304 9.567 1.00 88.19 739 PHE A N 1
ATOM 5806 C CA . PHE A 1 739 ? 8.840 -6.440 10.247 1.00 88.19 739 PHE A CA 1
ATOM 5807 C C . PHE A 1 739 ? 9.337 -4.990 10.320 1.00 88.19 739 PHE A C 1
ATOM 5809 O O . PHE A 1 739 ? 10.518 -4.708 10.093 1.00 88.19 739 PHE A O 1
ATOM 5816 N N . HIS A 1 740 ? 8.438 -4.084 10.702 1.00 92.81 740 HIS A N 1
ATOM 5817 C CA . HIS A 1 740 ? 8.749 -2.697 11.033 1.00 92.81 740 HIS A CA 1
ATOM 5818 C C . HIS A 1 740 ? 8.487 -2.449 12.517 1.00 92.81 740 HIS A C 1
ATOM 5820 O O . HIS A 1 740 ? 7.581 -3.046 13.105 1.00 92.81 740 HIS A O 1
ATOM 5826 N N . ALA A 1 741 ? 9.279 -1.583 13.141 1.00 93.44 741 ALA A N 1
ATOM 5827 C CA . ALA A 1 741 ? 9.133 -1.295 14.558 1.00 93.44 741 ALA A CA 1
ATOM 5828 C C . ALA A 1 741 ? 9.445 0.164 14.894 1.00 93.44 741 ALA A C 1
ATOM 5830 O O . ALA A 1 741 ? 10.356 0.765 14.325 1.00 93.44 741 ALA A O 1
ATOM 5831 N N . LEU A 1 742 ? 8.683 0.696 15.850 1.00 94.44 742 LEU A N 1
ATOM 5832 C CA . LEU A 1 742 ? 8.999 1.915 16.587 1.00 94.44 742 LEU A CA 1
ATOM 5833 C C . LEU A 1 742 ? 9.541 1.488 17.952 1.00 94.44 742 LEU A C 1
ATOM 5835 O O . LEU A 1 742 ? 8.783 0.980 18.781 1.00 94.44 742 LEU A O 1
ATOM 5839 N N . ILE A 1 743 ? 10.843 1.651 18.165 1.00 92.88 743 ILE A N 1
ATOM 5840 C CA . ILE A 1 743 ? 11.572 1.067 19.291 1.00 92.88 743 ILE A CA 1
ATOM 5841 C C . ILE A 1 743 ? 12.089 2.177 20.198 1.00 92.88 743 ILE A C 1
ATOM 5843 O O . ILE A 1 743 ? 12.782 3.073 19.734 1.00 92.88 743 ILE A O 1
ATOM 5847 N N . TYR A 1 744 ? 11.789 2.095 21.492 1.00 91.50 744 TYR A N 1
ATOM 5848 C CA . TYR A 1 744 ? 12.398 2.927 22.523 1.00 91.50 744 TYR A CA 1
ATOM 5849 C C . TYR A 1 744 ? 13.592 2.203 23.152 1.00 91.50 744 TYR A C 1
ATOM 5851 O O . TYR A 1 744 ? 13.458 1.088 23.671 1.00 91.50 744 TYR A O 1
ATOM 5859 N N . PHE A 1 745 ? 14.746 2.863 23.125 1.00 87.94 745 PHE A N 1
ATOM 5860 C CA . PHE A 1 745 ? 15.983 2.429 23.758 1.00 87.94 745 PHE A CA 1
ATOM 5861 C C . PHE A 1 745 ? 16.239 3.281 25.008 1.00 87.94 745 PHE A C 1
ATOM 5863 O O . PHE A 1 745 ? 16.545 4.474 24.883 1.00 87.94 745 PHE A O 1
ATOM 5870 N N . PRO A 1 746 ? 16.121 2.705 26.218 1.00 85.75 746 PRO A N 1
ATOM 5871 C CA . PRO A 1 746 ? 16.452 3.420 27.441 1.00 85.75 746 PRO A CA 1
ATOM 5872 C C . PRO A 1 746 ? 17.960 3.693 27.531 1.00 85.75 746 PRO A C 1
ATOM 5874 O O . PRO A 1 746 ? 18.780 3.016 26.904 1.00 85.75 746 PRO A O 1
ATOM 5877 N N . ALA A 1 747 ? 18.348 4.674 28.345 1.00 77.94 747 ALA A N 1
ATOM 5878 C CA . ALA A 1 747 ? 19.758 4.980 28.549 1.00 77.94 747 ALA A CA 1
ATOM 5879 C C . ALA A 1 747 ? 20.466 3.809 29.255 1.00 77.94 747 ALA A C 1
ATOM 5881 O O . ALA A 1 747 ? 19.959 3.248 30.231 1.00 77.94 747 ALA A O 1
ATOM 5882 N N . LYS A 1 748 ? 21.661 3.443 28.772 1.00 69.31 748 LYS A N 1
ATOM 5883 C CA . LYS A 1 748 ? 22.465 2.360 29.369 1.00 69.31 748 LYS A CA 1
ATOM 5884 C C . LYS A 1 748 ? 23.075 2.758 30.717 1.00 69.31 748 LYS A C 1
ATOM 5886 O O . LYS A 1 748 ? 23.192 1.919 31.606 1.00 69.31 748 LYS A O 1
ATOM 5891 N N . ASP A 1 749 ? 23.455 4.024 30.864 1.00 64.88 749 ASP A N 1
ATOM 5892 C CA . ASP A 1 749 ? 24.053 4.611 32.064 1.00 64.88 749 ASP A CA 1
ATOM 5893 C C . ASP A 1 749 ? 23.739 6.119 32.158 1.00 64.88 749 ASP A C 1
ATOM 5895 O O . ASP A 1 749 ? 23.003 6.665 31.337 1.00 64.88 749 ASP A O 1
ATOM 5899 N N . ARG A 1 750 ? 24.286 6.796 33.178 1.00 57.38 750 ARG A N 1
ATOM 5900 C CA . ARG A 1 750 ? 24.079 8.237 33.425 1.00 57.38 750 ARG A CA 1
ATOM 5901 C C . ARG A 1 750 ? 24.680 9.153 32.359 1.00 57.38 750 ARG A C 1
ATOM 5903 O O . ARG A 1 750 ? 24.267 10.306 32.277 1.00 57.38 750 ARG A O 1
ATOM 5910 N N . ASP A 1 751 ? 25.642 8.655 31.591 1.00 54.19 751 ASP A N 1
ATOM 5911 C CA . ASP A 1 751 ? 26.377 9.430 30.591 1.00 54.19 751 ASP A CA 1
ATOM 5912 C C . ASP A 1 751 ? 25.826 9.197 29.169 1.00 54.19 751 ASP A C 1
ATOM 5914 O O . ASP A 1 751 ? 26.302 9.804 28.206 1.00 54.19 751 ASP A O 1
ATOM 5918 N N . SER A 1 752 ? 24.818 8.327 29.035 1.00 63.78 752 SER A N 1
ATOM 5919 C CA . SER A 1 752 ? 24.164 7.947 27.782 1.00 63.78 752 SER A CA 1
ATOM 5920 C C . SER A 1 752 ? 22.778 8.586 27.654 1.00 63.78 752 SER A C 1
ATOM 5922 O O . SER A 1 752 ? 22.053 8.741 28.634 1.00 63.78 752 SER A O 1
ATOM 5924 N N . SER A 1 753 ? 22.377 8.922 26.427 1.00 69.00 753 SER A N 1
ATOM 5925 C CA . SER A 1 753 ? 21.021 9.412 26.137 1.00 69.00 753 SER A CA 1
ATOM 5926 C C . SER A 1 753 ? 20.093 8.261 25.744 1.00 69.00 753 SER A C 1
ATOM 5928 O O . SER A 1 753 ? 20.540 7.289 25.137 1.00 69.00 753 SER A O 1
ATOM 5930 N N . ALA A 1 754 ? 18.808 8.377 26.086 1.00 78.81 754 ALA A N 1
ATOM 5931 C CA . ALA A 1 754 ? 17.766 7.510 25.542 1.00 78.81 754 ALA A CA 1
ATOM 5932 C C . ALA A 1 754 ? 17.416 7.954 24.114 1.00 78.81 754 ALA A C 1
ATOM 5934 O O . ALA A 1 754 ? 17.589 9.126 23.764 1.00 78.81 754 ALA A O 1
ATOM 5935 N N . PHE A 1 755 ? 16.913 7.041 23.289 1.00 83.62 755 PHE A N 1
ATOM 5936 C CA . PHE A 1 755 ? 16.529 7.352 21.913 1.00 83.62 755 PHE A CA 1
ATOM 5937 C C . PHE A 1 755 ? 15.374 6.480 21.424 1.00 83.62 755 PHE A C 1
ATOM 5939 O O . PHE A 1 755 ? 15.036 5.460 22.025 1.00 83.62 755 PHE A O 1
ATOM 5946 N N . VAL A 1 756 ? 14.749 6.912 20.332 1.00 87.56 756 VAL A N 1
ATOM 5947 C CA . VAL A 1 756 ? 13.708 6.166 19.630 1.00 87.56 756 VAL A CA 1
ATOM 5948 C C . VAL A 1 756 ? 14.114 5.958 18.183 1.00 87.56 756 VAL A C 1
ATOM 5950 O O . VAL A 1 756 ? 14.469 6.916 17.491 1.00 87.56 756 VAL A O 1
ATOM 5953 N N . ASP A 1 757 ? 13.974 4.715 17.731 1.00 87.69 757 ASP A N 1
ATOM 5954 C CA . ASP A 1 757 ? 14.226 4.324 16.354 1.00 87.69 757 ASP A CA 1
ATOM 5955 C C . ASP A 1 757 ? 12.935 3.945 15.635 1.00 87.69 757 ASP A C 1
ATOM 5957 O O . ASP A 1 757 ? 12.110 3.187 16.150 1.00 87.69 757 ASP A O 1
ATOM 5961 N N . LEU A 1 758 ? 12.801 4.414 14.395 1.00 89.88 758 LEU A N 1
ATOM 5962 C CA . LEU A 1 758 ? 11.957 3.752 13.406 1.00 89.88 758 LEU A CA 1
ATOM 5963 C C . LEU A 1 758 ? 12.859 2.840 12.585 1.00 89.88 758 LEU A C 1
ATOM 5965 O O . LEU A 1 758 ? 13.717 3.337 11.856 1.00 89.88 758 LEU A O 1
ATOM 5969 N N . ALA A 1 759 ? 12.642 1.532 12.651 1.00 89.19 759 ALA A N 1
ATOM 5970 C CA . ALA A 1 759 ? 13.485 0.562 11.966 1.00 89.19 759 ALA A CA 1
ATOM 5971 C C . ALA A 1 759 ? 12.676 -0.475 11.184 1.00 89.19 759 ALA A C 1
ATOM 5973 O O . ALA A 1 759 ? 11.519 -0.772 11.484 1.00 89.19 759 ALA A O 1
ATOM 5974 N N . SER A 1 760 ? 13.301 -1.024 10.149 1.00 89.31 760 SER A N 1
ATOM 5975 C CA . SER A 1 760 ? 12.819 -2.180 9.396 1.00 89.31 760 SER A CA 1
ATOM 5976 C C . SER A 1 760 ? 13.846 -3.292 9.422 1.00 89.31 760 SER A C 1
ATOM 5978 O O . SER A 1 760 ? 15.043 -3.037 9.319 1.00 89.31 760 SER A O 1
ATOM 5980 N N . PHE A 1 761 ? 13.368 -4.520 9.556 1.00 85.19 761 PHE A N 1
ATOM 5981 C CA . PHE A 1 761 ? 14.186 -5.719 9.683 1.00 85.19 761 PHE A CA 1
ATOM 5982 C C . PHE A 1 761 ? 13.919 -6.630 8.482 1.00 85.19 761 PHE A C 1
ATOM 5984 O O . PHE A 1 761 ? 12.769 -6.779 8.073 1.00 85.19 761 PHE A O 1
ATOM 5991 N N . TYR A 1 762 ? 14.979 -7.203 7.904 1.00 79.75 762 TYR A N 1
ATOM 5992 C CA . TYR A 1 762 ? 14.971 -7.892 6.607 1.00 79.75 762 TYR A CA 1
ATOM 5993 C C . TYR A 1 762 ? 15.794 -9.190 6.611 1.00 79.75 762 TYR A C 1
ATOM 5995 O O . TYR A 1 762 ? 16.728 -9.353 5.830 1.00 79.75 762 TYR A O 1
ATOM 6003 N N . GLY A 1 763 ? 15.489 -10.133 7.502 1.00 57.28 763 GLY A N 1
ATOM 6004 C CA . GLY A 1 763 ? 16.032 -11.495 7.404 1.00 57.28 763 GLY A CA 1
ATOM 6005 C C . GLY A 1 763 ? 17.531 -11.629 7.690 1.00 57.28 763 GLY A C 1
ATOM 6006 O O . GLY A 1 763 ? 18.101 -12.676 7.408 1.00 57.28 763 GLY A O 1
ATOM 6007 N N . GLY A 1 764 ? 18.175 -10.584 8.219 1.00 59.75 764 GLY A N 1
ATOM 6008 C CA . GLY A 1 764 ? 19.623 -10.544 8.455 1.00 59.75 764 GLY A CA 1
ATOM 6009 C C . GLY A 1 764 ? 20.234 -9.145 8.365 1.00 59.75 764 GLY A C 1
ATOM 6010 O O . GLY A 1 764 ? 21.327 -8.924 8.874 1.00 59.75 764 GLY A O 1
ATOM 6011 N N . THR A 1 765 ? 19.521 -8.186 7.772 1.00 67.69 765 THR A N 1
ATOM 6012 C CA . THR A 1 765 ? 19.887 -6.765 7.803 1.00 67.69 765 THR A CA 1
ATOM 6013 C C . THR A 1 765 ? 18.770 -5.938 8.429 1.00 67.69 765 THR A C 1
ATOM 6015 O O . THR A 1 765 ? 17.596 -6.306 8.366 1.00 67.69 765 THR A O 1
ATOM 6018 N N . SER A 1 766 ? 19.128 -4.819 9.052 1.00 77.38 766 SER A N 1
ATOM 6019 C CA . SER A 1 766 ? 18.179 -3.820 9.537 1.00 77.38 766 SER A CA 1
ATOM 6020 C C . SER A 1 766 ? 18.472 -2.473 8.887 1.00 77.38 766 SER A C 1
ATOM 6022 O O . SER A 1 766 ? 19.627 -2.119 8.663 1.00 77.38 766 SER A O 1
ATOM 6024 N N . LYS A 1 767 ? 17.417 -1.722 8.574 1.00 80.12 767 LYS A N 1
ATOM 6025 C CA . LYS A 1 767 ? 17.493 -0.325 8.144 1.00 80.12 767 LYS A CA 1
ATOM 6026 C C . LYS A 1 767 ? 16.863 0.543 9.227 1.00 80.12 767 LYS A C 1
ATOM 6028 O O . LYS A 1 767 ? 15.676 0.388 9.517 1.00 80.12 767 LYS A O 1
ATOM 6033 N N . THR A 1 768 ? 17.640 1.454 9.803 1.00 82.56 768 THR A N 1
ATOM 6034 C CA . THR A 1 768 ? 17.131 2.482 10.719 1.00 82.56 768 THR A CA 1
ATOM 6035 C C . THR A 1 768 ? 16.751 3.709 9.903 1.00 82.56 768 THR A C 1
ATOM 6037 O O . THR A 1 768 ? 17.598 4.377 9.320 1.00 82.56 768 THR A O 1
ATOM 6040 N N . TRP A 1 769 ? 15.455 3.995 9.829 1.00 79.38 769 TRP A N 1
ATOM 6041 C CA . TRP A 1 769 ? 14.910 5.123 9.078 1.00 79.38 769 TRP A CA 1
ATOM 6042 C C . TRP A 1 769 ? 14.974 6.426 9.863 1.00 79.38 769 TRP A C 1
ATOM 6044 O O . TRP A 1 769 ? 15.144 7.494 9.274 1.00 79.38 769 TRP A O 1
ATOM 6054 N N . ARG A 1 770 ? 14.780 6.348 11.180 1.00 80.56 770 ARG A N 1
ATOM 6055 C CA . ARG A 1 770 ? 14.822 7.484 12.106 1.00 80.56 770 ARG A CA 1
ATOM 6056 C C . ARG A 1 770 ? 15.589 7.055 13.343 1.00 80.56 770 ARG A C 1
ATOM 6058 O O . ARG A 1 770 ? 15.345 5.953 13.816 1.00 80.56 770 ARG A O 1
ATOM 6065 N N . HIS A 1 771 ? 16.443 7.938 13.842 1.00 79.75 771 HIS A N 1
ATOM 6066 C CA . HIS A 1 771 ? 17.149 7.799 15.109 1.00 79.75 771 HIS A CA 1
ATOM 6067 C C . HIS A 1 771 ? 17.078 9.150 15.818 1.00 79.75 771 HIS A C 1
ATOM 6069 O O . HIS A 1 771 ? 17.627 10.134 15.319 1.00 79.75 771 HIS A O 1
ATOM 6075 N N . LEU A 1 772 ? 16.324 9.229 16.914 1.00 74.75 772 LEU A N 1
ATOM 6076 C CA . LEU A 1 772 ? 16.016 10.498 17.576 1.00 74.75 772 LEU A CA 1
ATOM 6077 C C . LEU A 1 772 ? 16.281 10.398 19.074 1.00 74.75 772 LEU A C 1
ATOM 6079 O O . LEU A 1 772 ? 15.737 9.524 19.747 1.00 74.75 772 LEU A O 1
ATOM 6083 N N . GLY A 1 773 ? 17.078 11.327 19.602 1.00 72.44 773 GLY A N 1
ATOM 6084 C CA . GLY A 1 773 ? 17.301 11.449 21.038 1.00 72.44 773 GLY A CA 1
ATOM 6085 C C . GLY A 1 773 ? 16.012 11.821 21.773 1.00 72.44 773 GLY A C 1
ATOM 6086 O O . GLY A 1 773 ? 15.267 12.705 21.350 1.00 72.44 773 GLY A O 1
ATOM 6087 N N . VAL A 1 774 ? 15.758 11.163 22.900 1.00 72.00 774 VAL A N 1
ATOM 6088 C CA . VAL A 1 774 ? 14.656 11.483 23.814 1.00 72.00 774 VAL A CA 1
ATOM 6089 C C . VAL A 1 774 ? 15.263 11.921 25.139 1.00 72.00 774 VAL A C 1
ATOM 6091 O O . VAL A 1 774 ? 16.274 11.374 25.580 1.00 72.00 774 VAL A O 1
ATOM 6094 N N . GLN A 1 775 ? 14.679 12.939 25.779 1.00 61.38 775 GLN A N 1
ATOM 6095 C CA . GLN A 1 775 ? 15.179 13.407 27.071 1.00 61.38 775 GLN A CA 1
ATOM 6096 C C . GLN A 1 775 ? 15.148 12.256 28.081 1.00 61.38 775 GLN A C 1
ATOM 6098 O O . GLN A 1 775 ? 14.078 11.806 28.487 1.00 61.38 775 GLN A O 1
ATOM 6103 N N . ALA A 1 776 ? 16.333 11.803 28.495 1.00 50.75 776 ALA A N 1
ATOM 6104 C CA . ALA A 1 776 ? 16.461 10.883 29.610 1.00 50.75 776 ALA A CA 1
ATOM 6105 C C . ALA A 1 776 ? 15.899 11.560 30.868 1.00 50.75 776 ALA A C 1
ATOM 6107 O O . ALA A 1 776 ? 16.167 12.740 31.126 1.00 50.75 776 ALA A O 1
ATOM 6108 N N . VAL A 1 777 ? 15.110 10.826 31.653 1.00 48.03 777 VAL A N 1
ATOM 6109 C CA . VAL A 1 777 ? 14.611 11.325 32.937 1.00 48.03 777 VAL A CA 1
ATOM 6110 C C . VAL A 1 777 ? 15.809 11.717 33.794 1.00 48.03 777 VAL A C 1
ATOM 6112 O O . VAL A 1 777 ? 16.712 10.911 34.020 1.00 48.03 777 VAL A O 1
ATOM 6115 N N . LYS A 1 778 ? 15.837 12.972 34.260 1.00 44.00 778 LYS A N 1
ATOM 6116 C CA . LYS A 1 778 ? 16.850 13.409 35.221 1.00 44.00 778 LYS A CA 1
ATOM 6117 C C . LYS A 1 778 ? 16.694 12.560 36.475 1.00 44.00 778 LYS A C 1
ATOM 6119 O O . LYS A 1 778 ? 15.651 12.589 37.118 1.00 44.00 778 LYS A O 1
ATOM 6124 N N . ASP A 1 779 ? 17.748 11.820 36.779 1.00 40.72 779 ASP A N 1
ATOM 6125 C CA . ASP A 1 779 ? 17.894 10.935 37.928 1.00 40.72 779 ASP A CA 1
ATOM 6126 C C . ASP A 1 779 ? 17.799 11.776 39.223 1.00 40.72 779 ASP A C 1
ATOM 6128 O O . ASP A 1 779 ? 18.813 12.231 39.751 1.00 40.72 779 ASP A O 1
ATOM 6132 N N . ASP A 1 780 ? 16.579 12.087 39.685 1.00 45.09 780 ASP A N 1
ATOM 6133 C CA . ASP A 1 780 ? 16.337 12.799 40.944 1.00 45.09 780 ASP A CA 1
ATOM 6134 C C . ASP A 1 780 ? 16.529 11.816 42.113 1.00 45.09 780 ASP A C 1
ATOM 6136 O O . ASP A 1 780 ? 15.722 10.895 42.295 1.00 45.09 780 ASP A O 1
ATOM 6140 N N . PRO A 1 781 ? 17.568 11.990 42.952 1.00 43.84 781 PRO A N 1
ATOM 6141 C CA . PRO A 1 781 ? 17.832 11.100 44.077 1.00 43.84 781 PRO A CA 1
ATOM 6142 C C . PRO A 1 781 ? 16.681 11.032 45.094 1.00 43.84 781 PRO A C 1
ATOM 6144 O O . PRO A 1 781 ? 16.619 10.062 45.850 1.00 43.84 781 PRO A O 1
ATOM 6147 N N . ALA A 1 782 ? 15.783 12.027 45.120 1.00 42.88 782 ALA A N 1
ATOM 6148 C CA . ALA A 1 782 ? 14.615 12.058 45.998 1.00 42.88 782 ALA A CA 1
ATOM 6149 C C . ALA A 1 782 ? 13.441 11.181 45.509 1.00 42.88 782 ALA A C 1
ATOM 6151 O O . ALA A 1 782 ? 12.566 10.855 46.308 1.00 42.88 782 ALA A O 1
ATOM 6152 N N . HIS A 1 783 ? 13.441 10.756 44.237 1.00 42.16 783 HIS A N 1
ATOM 6153 C CA . HIS A 1 783 ? 12.325 10.061 43.578 1.00 42.16 783 HIS A CA 1
ATOM 6154 C C . HIS A 1 783 ? 12.725 8.715 42.946 1.00 42.16 783 HIS A C 1
ATOM 6156 O O . HIS A 1 783 ? 12.109 8.279 41.977 1.00 42.16 783 HIS A O 1
ATOM 6162 N N . ARG A 1 784 ? 13.703 7.998 43.527 1.00 39.62 784 ARG A N 1
ATOM 6163 C CA . ARG A 1 784 ? 14.206 6.671 43.078 1.00 39.62 784 ARG A CA 1
ATOM 6164 C C . ARG A 1 784 ? 13.156 5.541 42.940 1.00 39.62 784 ARG A C 1
ATOM 6166 O O . ARG A 1 784 ? 13.529 4.392 42.730 1.00 39.62 784 ARG A O 1
ATOM 6173 N N . THR A 1 785 ? 11.865 5.833 43.076 1.00 39.56 785 THR A N 1
ATOM 6174 C CA . THR A 1 785 ? 10.748 4.883 43.012 1.00 39.56 785 THR A CA 1
ATOM 6175 C C . THR A 1 785 ? 9.642 5.262 42.017 1.00 39.56 785 THR A C 1
ATOM 6177 O O . THR A 1 785 ? 8.646 4.547 41.966 1.00 39.56 785 THR A O 1
ATOM 6180 N N . SER A 1 786 ? 9.744 6.351 41.239 1.00 44.44 786 SER A N 1
ATOM 6181 C CA . SER A 1 786 ? 8.695 6.678 40.257 1.00 44.44 786 SER A CA 1
ATOM 6182 C C . SER A 1 786 ? 8.909 5.938 38.933 1.00 44.44 786 SER A C 1
ATOM 6184 O O . SER A 1 786 ? 9.771 6.313 38.140 1.00 44.44 786 SER A O 1
ATOM 6186 N N . GLU A 1 787 ? 8.104 4.899 38.703 1.00 62.44 787 GLU A N 1
ATOM 6187 C CA . GLU A 1 787 ? 7.925 4.223 37.411 1.00 62.44 787 GLU A CA 1
ATOM 6188 C C . GLU A 1 787 ? 7.761 5.260 36.285 1.00 62.44 787 GLU A C 1
ATOM 6190 O O . GLU A 1 787 ? 6.786 6.019 36.275 1.00 62.44 787 GLU A O 1
ATOM 6195 N N . THR A 1 788 ? 8.711 5.328 35.348 1.00 73.00 788 THR A N 1
ATOM 6196 C CA . THR A 1 788 ? 8.607 6.255 34.212 1.00 73.00 788 THR A CA 1
ATOM 6197 C C . THR A 1 788 ? 7.894 5.562 33.060 1.00 73.00 788 THR A C 1
ATOM 6199 O O . THR A 1 788 ? 8.323 4.510 32.592 1.00 73.00 788 THR A O 1
ATOM 6202 N N . TRP A 1 789 ? 6.807 6.172 32.590 1.00 86.62 789 TRP A N 1
ATOM 6203 C CA . TRP A 1 789 ? 6.007 5.679 31.473 1.00 86.62 789 TRP A CA 1
ATOM 6204 C C . TRP A 1 789 ? 6.174 6.599 30.262 1.00 86.62 789 TRP A C 1
ATOM 6206 O O . TRP A 1 789 ? 5.878 7.789 30.353 1.00 86.62 789 TRP A O 1
ATOM 6216 N N . HIS A 1 790 ? 6.599 6.032 29.135 1.00 87.81 790 HIS A N 1
ATOM 6217 C CA . HIS A 1 790 ? 6.695 6.699 27.841 1.00 87.81 790 HIS A CA 1
ATOM 6218 C C . HIS A 1 790 ? 5.507 6.341 26.963 1.00 87.81 790 HIS A C 1
ATOM 6220 O O . HIS A 1 790 ? 5.125 5.177 26.847 1.00 87.81 790 HIS A O 1
ATOM 6226 N N . LYS A 1 791 ? 4.920 7.330 26.305 1.00 92.81 791 LYS A N 1
ATOM 6227 C CA . LYS A 1 791 ? 3.780 7.130 25.420 1.00 92.81 791 LYS A CA 1
ATOM 6228 C C . LYS A 1 791 ? 4.244 7.025 23.972 1.00 92.81 791 LYS A C 1
ATOM 6230 O O . LYS A 1 791 ? 4.683 8.016 23.395 1.00 92.81 791 LYS A O 1
ATOM 6235 N N . LEU A 1 792 ? 4.078 5.850 23.371 1.00 94.56 792 LEU A N 1
ATOM 6236 C CA . LEU A 1 792 ? 4.375 5.602 21.961 1.00 94.56 792 LEU A CA 1
ATOM 6237 C C . LEU A 1 792 ? 3.079 5.508 21.160 1.00 94.56 792 LEU A C 1
ATOM 6239 O O . LEU A 1 792 ? 2.135 4.829 21.569 1.00 94.56 792 LEU A O 1
ATOM 6243 N N . ARG A 1 793 ? 3.037 6.161 19.998 1.00 93.75 793 ARG A N 1
ATOM 6244 C CA . ARG A 1 793 ? 1.925 6.043 19.052 1.00 93.75 793 ARG A CA 1
ATOM 6245 C C . ARG A 1 793 ? 2.415 6.050 17.611 1.00 93.75 793 ARG A C 1
ATOM 6247 O O . ARG A 1 793 ? 3.304 6.816 17.254 1.00 93.75 793 ARG A O 1
ATOM 6254 N N . LEU A 1 794 ? 1.769 5.237 16.785 1.00 93.06 794 LEU A N 1
ATOM 6255 C CA . LEU A 1 794 ? 1.894 5.251 15.331 1.00 93.06 794 LEU A CA 1
ATOM 6256 C C . LEU A 1 794 ? 0.517 5.459 14.693 1.00 93.06 794 LEU A C 1
ATOM 6258 O O . LEU A 1 794 ? -0.473 4.885 15.150 1.00 93.06 794 LEU A O 1
ATOM 6262 N N . ASP A 1 795 ? 0.461 6.278 13.647 1.00 91.62 795 ASP A N 1
ATOM 6263 C CA . ASP A 1 795 ? -0.713 6.459 12.793 1.00 91.62 795 ASP A CA 1
ATOM 6264 C C . ASP A 1 795 ? -0.344 6.048 11.360 1.00 91.62 795 ASP A C 1
ATOM 6266 O O . ASP A 1 795 ? 0.515 6.671 10.742 1.00 91.62 795 ASP A O 1
ATOM 6270 N N . VAL A 1 796 ? -0.996 5.015 10.827 1.00 89.62 796 VAL A N 1
ATOM 6271 C CA . VAL A 1 796 ? -0.859 4.563 9.437 1.00 89.62 796 VAL A CA 1
ATOM 6272 C C . VAL A 1 796 ? -2.005 5.137 8.614 1.00 89.62 796 VAL A C 1
ATOM 6274 O O . VAL A 1 796 ? -3.171 4.837 8.874 1.00 89.62 796 VAL A O 1
ATOM 6277 N N . THR A 1 797 ? -1.679 5.973 7.627 1.00 87.56 797 THR A N 1
ATOM 6278 C CA . THR A 1 797 ? -2.637 6.571 6.681 1.00 87.56 797 THR A CA 1
ATOM 6279 C C . THR A 1 797 ? -2.143 6.342 5.255 1.00 87.56 797 THR A C 1
ATOM 6281 O O . THR A 1 797 ? -1.182 6.970 4.812 1.00 87.56 797 THR A O 1
ATOM 6284 N N . GLY A 1 798 ? -2.770 5.421 4.523 1.00 81.38 798 GLY A N 1
ATOM 6285 C CA . GLY A 1 798 ? -2.236 4.948 3.243 1.00 81.38 798 GLY A CA 1
ATOM 6286 C C . GLY A 1 798 ? -0.840 4.326 3.400 1.00 81.38 798 GLY A C 1
ATOM 6287 O O . GLY A 1 798 ? -0.670 3.363 4.139 1.00 81.38 798 GLY A O 1
ATOM 6288 N N . ALA A 1 799 ? 0.160 4.861 2.694 1.00 82.94 799 ALA A N 1
ATOM 6289 C CA . ALA A 1 799 ? 1.558 4.427 2.809 1.00 82.94 799 ALA A CA 1
ATOM 6290 C C . ALA A 1 799 ? 2.396 5.295 3.777 1.00 82.94 799 ALA A C 1
ATOM 6292 O O . ALA A 1 799 ? 3.588 5.038 3.953 1.00 82.94 799 ALA A O 1
ATOM 6293 N N . ASP A 1 800 ? 1.786 6.312 4.397 1.00 86.44 800 ASP A N 1
ATOM 6294 C CA . ASP A 1 800 ? 2.439 7.196 5.362 1.00 86.44 800 ASP A CA 1
ATOM 6295 C C . ASP A 1 800 ? 2.292 6.662 6.788 1.00 86.44 800 ASP A C 1
ATOM 6297 O O . ASP A 1 800 ? 1.214 6.219 7.197 1.00 86.44 800 ASP A O 1
ATOM 6301 N N . VAL A 1 801 ? 3.366 6.792 7.567 1.00 90.31 801 VAL A N 1
ATOM 6302 C CA . VAL A 1 801 ? 3.390 6.524 9.004 1.00 90.31 801 VAL A CA 1
ATOM 6303 C C . VAL A 1 801 ? 3.803 7.788 9.752 1.00 90.31 801 VAL A C 1
ATOM 6305 O O . VAL A 1 801 ? 4.939 8.252 9.616 1.00 90.31 801 VAL A O 1
ATOM 6308 N N . ASP A 1 802 ? 2.892 8.325 10.565 1.00 89.81 802 ASP A N 1
ATOM 6309 C CA . ASP A 1 802 ? 3.218 9.356 11.553 1.00 89.81 802 ASP A CA 1
ATOM 6310 C C . ASP A 1 802 ? 3.589 8.699 12.882 1.00 89.81 802 ASP A C 1
ATOM 6312 O O . ASP A 1 802 ? 2.959 7.732 13.322 1.00 89.81 802 ASP A O 1
ATOM 6316 N N . LEU A 1 803 ? 4.601 9.250 13.544 1.00 88.88 803 LEU A N 1
ATOM 6317 C CA . LEU A 1 803 ? 5.184 8.689 14.755 1.00 88.88 803 LEU A CA 1
ATOM 6318 C C . LEU A 1 803 ? 5.094 9.696 15.892 1.00 88.88 803 LEU A C 1
ATOM 6320 O O . LEU A 1 803 ? 5.403 10.871 15.709 1.00 88.88 803 LEU A O 1
ATOM 6324 N N . TRP A 1 804 ? 4.723 9.232 17.078 1.00 89.19 804 TRP A N 1
ATOM 6325 C CA . TRP A 1 804 ? 4.565 10.079 18.250 1.00 89.19 804 TRP A CA 1
ATOM 6326 C C . TRP A 1 804 ? 5.260 9.471 19.462 1.00 89.19 804 TRP A C 1
ATOM 6328 O O . TRP A 1 804 ? 5.052 8.300 19.784 1.00 89.19 804 TRP A O 1
ATOM 6338 N N . VAL A 1 805 ? 6.035 10.302 20.157 1.00 87.56 805 VAL A N 1
ATOM 6339 C CA . VAL A 1 805 ? 6.725 9.953 21.405 1.00 87.56 805 VAL A CA 1
ATOM 6340 C C . VAL A 1 805 ? 6.383 11.013 22.441 1.00 87.56 805 VAL A C 1
ATOM 6342 O O . VAL A 1 805 ? 6.586 12.202 22.202 1.00 87.56 805 VAL A O 1
ATOM 6345 N N . ASP A 1 806 ? 5.800 10.599 23.564 1.00 86.62 806 ASP A N 1
ATOM 6346 C CA . ASP A 1 806 ? 5.385 11.477 24.666 1.00 86.62 806 ASP A CA 1
ATOM 6347 C C . ASP A 1 806 ? 4.521 12.665 24.199 1.00 86.62 806 ASP A C 1
ATOM 6349 O O . ASP A 1 806 ? 4.621 13.792 24.681 1.00 86.62 806 ASP A O 1
ATOM 6353 N N . GLY A 1 807 ? 3.655 12.397 23.213 1.00 83.75 807 GLY A N 1
ATOM 6354 C CA . GLY A 1 807 ? 2.747 13.379 22.614 1.00 83.75 807 GLY A CA 1
ATOM 6355 C C . GLY A 1 807 ? 3.391 14.331 21.602 1.00 83.75 807 GLY A C 1
ATOM 6356 O O . GLY A 1 807 ? 2.680 15.163 21.045 1.00 83.75 807 GLY A O 1
ATOM 6357 N N . LYS A 1 808 ? 4.694 14.203 21.326 1.00 84.44 808 LYS A N 1
ATOM 6358 C CA . LYS A 1 808 ? 5.395 14.983 20.301 1.00 84.44 808 LYS A CA 1
ATOM 6359 C C . LYS A 1 808 ? 5.403 14.242 18.970 1.00 84.44 808 LYS A C 1
ATOM 6361 O O . LYS A 1 808 ? 5.709 13.052 18.943 1.00 84.44 808 LYS A O 1
ATOM 6366 N N . LEU A 1 809 ? 5.098 14.942 17.879 1.00 86.06 809 LEU A N 1
ATOM 6367 C CA . LEU A 1 809 ? 5.181 14.391 16.527 1.00 86.06 809 LEU A CA 1
ATOM 6368 C C . LEU A 1 809 ? 6.642 14.308 16.092 1.00 86.06 809 LEU A C 1
ATOM 6370 O O . LEU A 1 809 ? 7.347 15.320 16.074 1.00 86.06 809 LEU A O 1
ATOM 6374 N N . MET A 1 810 ? 7.070 13.112 15.715 1.00 82.00 810 MET A N 1
ATOM 6375 C CA . MET A 1 810 ? 8.345 12.869 15.052 1.00 82.00 810 MET A CA 1
ATOM 6376 C C . MET A 1 810 ? 8.175 12.990 13.529 1.00 82.00 810 MET A C 1
ATOM 6378 O O . MET A 1 810 ? 7.053 12.890 13.022 1.00 82.00 810 MET A O 1
ATOM 6382 N N . PRO A 1 811 ? 9.265 13.167 12.765 1.00 76.12 811 PRO A N 1
ATOM 6383 C CA . PRO A 1 811 ? 9.182 13.213 11.312 1.00 76.12 811 PRO A CA 1
ATOM 6384 C C . PRO A 1 811 ? 8.577 11.932 10.726 1.00 76.12 811 PRO A C 1
ATOM 6386 O O . PRO A 1 811 ? 9.040 10.825 11.019 1.00 76.12 811 PRO A O 1
ATOM 6389 N N . LYS A 1 812 ? 7.560 12.094 9.870 1.00 84.00 812 LYS A N 1
ATOM 6390 C CA . LYS A 1 812 ? 6.859 10.988 9.200 1.00 84.00 812 LYS A CA 1
ATOM 6391 C C . LYS A 1 812 ? 7.807 10.122 8.365 1.00 84.00 812 LYS A C 1
ATOM 6393 O O . LYS A 1 812 ? 8.896 10.558 7.974 1.00 84.00 812 LYS A O 1
ATOM 6398 N N . HIS A 1 813 ? 7.367 8.917 8.022 1.00 84.69 813 HIS A N 1
ATOM 6399 C CA . HIS A 1 813 ? 8.035 8.066 7.041 1.00 84.69 813 HIS A CA 1
ATOM 6400 C C . HIS A 1 813 ? 7.019 7.482 6.057 1.00 84.69 813 HIS A C 1
ATOM 6402 O O . HIS A 1 813 ? 5.958 7.019 6.470 1.00 84.69 813 HIS A O 1
ATOM 6408 N N . SER A 1 814 ? 7.352 7.497 4.767 1.00 83.50 814 SER A N 1
ATOM 6409 C CA . SER A 1 814 ? 6.504 6.963 3.700 1.00 83.50 814 SER A CA 1
ATOM 6410 C C . SER A 1 814 ? 7.112 5.673 3.158 1.00 83.50 814 SER A C 1
ATOM 6412 O O . SER A 1 814 ? 8.246 5.672 2.679 1.00 83.50 814 SER A O 1
ATOM 6414 N N . PHE A 1 815 ? 6.350 4.584 3.217 1.00 82.50 815 PHE A N 1
ATOM 6415 C CA . PHE A 1 815 ? 6.738 3.288 2.664 1.00 82.50 815 PHE A CA 1
ATOM 6416 C C . PHE A 1 815 ? 6.348 3.175 1.179 1.00 82.50 815 PHE A C 1
ATOM 6418 O O . PHE A 1 815 ? 5.498 3.931 0.705 1.00 82.50 815 PHE A O 1
ATOM 6425 N N . PRO A 1 816 ? 6.920 2.219 0.418 1.00 73.25 816 PRO A N 1
ATOM 6426 C CA . PRO A 1 816 ? 6.615 2.067 -1.008 1.00 73.25 816 PRO A CA 1
ATOM 6427 C C . PRO A 1 816 ? 5.140 1.782 -1.319 1.00 73.25 816 PRO A C 1
ATOM 6429 O O . PRO A 1 816 ? 4.652 2.152 -2.385 1.00 73.25 816 PRO A O 1
ATOM 6432 N N . SER A 1 817 ? 4.429 1.100 -0.417 1.00 72.00 817 SER A N 1
ATOM 6433 C CA . SER A 1 817 ? 3.005 0.802 -0.565 1.00 72.00 817 SER A CA 1
ATOM 6434 C C . SER A 1 817 ? 2.359 0.460 0.779 1.00 72.00 817 SER A C 1
ATOM 6436 O O . SER A 1 817 ? 3.037 0.113 1.747 1.00 72.00 817 SER A O 1
ATOM 6438 N N . LEU A 1 818 ? 1.024 0.488 0.821 1.00 73.62 818 LEU A N 1
ATOM 6439 C CA . LEU A 1 818 ? 0.256 -0.003 1.969 1.00 73.62 818 LEU A CA 1
ATOM 6440 C C . LEU A 1 818 ? 0.497 -1.503 2.226 1.00 73.62 818 LEU A C 1
ATOM 6442 O O . LEU A 1 818 ? 0.437 -1.936 3.371 1.00 73.62 818 LEU A O 1
ATOM 6446 N N . ASP A 1 819 ? 0.796 -2.307 1.198 1.00 73.56 819 ASP A N 1
ATOM 6447 C CA . ASP A 1 819 ? 1.043 -3.748 1.365 1.00 73.56 819 ASP A CA 1
ATOM 6448 C C . ASP A 1 819 ? 2.278 -4.044 2.212 1.00 73.56 819 ASP A C 1
ATOM 6450 O O . ASP A 1 819 ? 2.282 -5.037 2.938 1.00 73.56 819 ASP A O 1
ATOM 6454 N N . VAL A 1 820 ? 3.290 -3.175 2.173 1.00 80.44 820 VAL A N 1
ATOM 6455 C CA . VAL A 1 820 ? 4.459 -3.258 3.062 1.00 80.44 820 VAL A CA 1
ATOM 6456 C C . VAL A 1 820 ? 4.021 -3.117 4.524 1.00 80.44 820 VAL A C 1
ATOM 6458 O O . VAL A 1 820 ? 4.416 -3.909 5.373 1.00 80.44 820 VAL A O 1
ATOM 6461 N N . LEU A 1 821 ? 3.104 -2.183 4.791 1.00 83.75 821 LEU A N 1
ATOM 6462 C CA . LEU A 1 821 ? 2.564 -1.900 6.123 1.00 83.75 821 LEU A CA 1
ATOM 6463 C C . LEU A 1 821 ? 1.506 -2.905 6.597 1.00 83.75 821 LEU A C 1
ATOM 6465 O O . LEU A 1 821 ? 1.253 -3.013 7.797 1.00 83.75 821 LEU A O 1
ATOM 6469 N N . ARG A 1 822 ? 0.891 -3.660 5.679 1.00 77.00 822 ARG A N 1
ATOM 6470 C CA . ARG A 1 822 ? -0.046 -4.738 6.021 1.00 77.00 822 ARG A CA 1
ATOM 6471 C C . ARG A 1 822 ? 0.685 -5.888 6.699 1.00 77.00 822 ARG A C 1
ATOM 6473 O O . ARG A 1 822 ? 1.750 -6.307 6.267 1.00 77.00 822 ARG A O 1
ATOM 6480 N N . GLY A 1 823 ? 0.078 -6.480 7.709 1.00 74.06 823 GLY A N 1
ATOM 6481 C CA . GLY A 1 823 ? 0.652 -7.598 8.450 1.00 74.06 823 GLY A CA 1
ATOM 6482 C C . GLY A 1 823 ? 0.213 -7.529 9.898 1.00 74.06 823 GLY A C 1
ATOM 6483 O O . GLY A 1 823 ? -0.615 -6.690 10.261 1.00 74.06 823 GLY A O 1
ATOM 6484 N N . SER A 1 824 ? 0.771 -8.397 10.731 1.00 79.06 824 SER A N 1
ATOM 6485 C CA . SER A 1 824 ? 0.483 -8.341 12.160 1.00 79.06 824 SER A CA 1
ATOM 6486 C C . SER A 1 824 ? 1.118 -7.093 12.784 1.00 79.06 824 SER A C 1
ATOM 6488 O O . SER A 1 824 ? 2.195 -6.645 12.375 1.00 79.06 824 SER A O 1
ATOM 6490 N N . PHE A 1 825 ? 0.457 -6.539 13.797 1.00 88.69 825 PHE A N 1
ATOM 6491 C CA . PHE A 1 825 ? 0.953 -5.430 14.612 1.00 88.69 825 PHE A CA 1
ATOM 6492 C C . PHE A 1 825 ? 0.788 -5.759 16.098 1.00 88.69 825 PHE A C 1
ATOM 6494 O O . PHE A 1 825 ? 0.011 -6.642 16.456 1.00 88.69 825 PHE A O 1
ATOM 6501 N N . GLY A 1 826 ? 1.538 -5.095 16.973 1.00 92.00 826 GLY A N 1
ATOM 6502 C CA . GLY A 1 826 ? 1.537 -5.402 18.401 1.00 92.00 826 GLY A CA 1
ATOM 6503 C C . GLY A 1 826 ? 2.739 -4.820 19.134 1.00 92.00 826 GLY A C 1
ATOM 6504 O O . GLY A 1 826 ? 3.149 -3.691 18.864 1.00 92.00 826 GLY A O 1
ATOM 6505 N N . LEU A 1 827 ? 3.306 -5.598 20.054 1.00 93.94 827 LEU A N 1
ATOM 6506 C CA . LEU A 1 827 ? 4.400 -5.190 20.939 1.00 93.94 827 LEU A CA 1
ATOM 6507 C C . LEU A 1 827 ? 5.700 -5.943 20.623 1.00 93.94 827 LEU A C 1
ATOM 6509 O O . LEU A 1 827 ? 5.672 -7.098 20.188 1.00 93.94 827 LEU A O 1
ATOM 6513 N N . ILE A 1 828 ? 6.836 -5.291 20.875 1.00 92.81 828 ILE A N 1
ATOM 6514 C CA . ILE A 1 828 ? 8.180 -5.875 20.777 1.00 92.81 828 ILE A CA 1
ATOM 6515 C C . ILE A 1 828 ? 8.998 -5.525 22.023 1.00 92.81 828 ILE A C 1
ATOM 6517 O O . ILE A 1 828 ? 8.943 -4.396 22.512 1.00 92.81 828 ILE A O 1
ATOM 6521 N N . THR A 1 829 ? 9.784 -6.477 22.521 1.00 93.38 829 THR A N 1
ATOM 6522 C CA . THR A 1 829 ? 10.753 -6.261 23.604 1.00 93.38 829 THR A CA 1
ATOM 6523 C C . THR A 1 829 ? 12.065 -6.967 23.313 1.00 93.38 829 THR A C 1
ATOM 6525 O O . THR A 1 829 ? 12.075 -8.070 22.763 1.00 93.38 829 THR A O 1
ATOM 6528 N N . GLY A 1 830 ? 13.172 -6.337 23.697 1.00 90.50 830 GLY A N 1
ATOM 6529 C CA . GLY A 1 830 ? 14.468 -6.991 23.832 1.00 90.50 830 GLY A CA 1
ATOM 6530 C C . GLY A 1 830 ? 14.621 -7.668 25.204 1.00 90.50 830 GLY A C 1
ATOM 6531 O O . GLY A 1 830 ? 13.696 -7.606 26.024 1.00 90.50 830 GLY A O 1
ATOM 6532 N N . PRO A 1 831 ? 15.768 -8.320 25.486 1.00 89.31 831 PRO A N 1
ATOM 6533 C CA . PRO A 1 831 ? 16.041 -8.933 26.779 1.00 89.31 831 PRO A CA 1
ATOM 6534 C C . PRO A 1 831 ? 15.878 -7.943 27.932 1.00 89.31 831 PRO A C 1
ATOM 6536 O O . PRO A 1 831 ? 16.330 -6.797 27.843 1.00 89.31 831 PRO A O 1
ATOM 6539 N N . GLY A 1 832 ? 15.274 -8.417 29.018 1.00 88.94 832 GLY A N 1
ATOM 6540 C CA . GLY A 1 832 ? 15.025 -7.687 30.253 1.00 88.94 832 GLY A CA 1
ATOM 6541 C C . GLY A 1 832 ? 13.541 -7.580 30.609 1.00 88.94 832 GLY A C 1
ATOM 6542 O O . GLY A 1 832 ? 12.721 -8.408 30.203 1.00 88.94 832 GLY A O 1
ATOM 6543 N N . ARG A 1 833 ? 13.213 -6.570 31.421 1.00 91.12 833 ARG A N 1
ATOM 6544 C CA . ARG A 1 833 ? 11.885 -6.327 31.996 1.00 91.12 833 ARG A CA 1
ATOM 6545 C C . ARG A 1 833 ? 11.263 -5.051 31.448 1.00 91.12 833 ARG A C 1
ATOM 6547 O O . ARG A 1 833 ? 11.806 -3.969 31.640 1.00 91.12 833 ARG A O 1
ATOM 6554 N N . ALA A 1 834 ? 10.088 -5.188 30.848 1.00 93.19 834 ALA A N 1
ATOM 6555 C CA . ALA A 1 834 ? 9.272 -4.069 30.390 1.00 93.19 834 ALA A CA 1
ATOM 6556 C C . ALA A 1 834 ? 7.807 -4.276 30.789 1.00 93.19 834 ALA A C 1
ATOM 6558 O O . ALA A 1 834 ? 7.362 -5.408 31.006 1.00 93.19 834 ALA A O 1
ATOM 6559 N N . ALA A 1 835 ? 7.046 -3.189 30.870 1.00 93.50 835 ALA A N 1
ATOM 6560 C CA . ALA A 1 835 ? 5.603 -3.243 31.070 1.00 93.50 835 ALA A CA 1
ATOM 6561 C C . ALA A 1 835 ? 4.888 -2.307 30.096 1.00 93.50 835 ALA A C 1
ATOM 6563 O O . ALA A 1 835 ? 5.402 -1.254 29.737 1.00 93.50 835 ALA A O 1
ATOM 6564 N N . PHE A 1 836 ? 3.687 -2.693 29.687 1.00 94.38 836 PHE A N 1
ATOM 6565 C CA . PHE A 1 836 ? 2.829 -1.924 28.803 1.00 94.38 836 PHE A CA 1
ATOM 6566 C C . PHE A 1 836 ? 1.462 -1.746 29.448 1.00 94.38 836 PHE A C 1
ATOM 6568 O O . PHE A 1 836 ? 0.960 -2.649 30.119 1.00 94.38 836 PHE A O 1
ATOM 6575 N N . ARG A 1 837 ? 0.834 -0.598 29.213 1.00 92.12 837 ARG A N 1
ATOM 6576 C CA . ARG A 1 837 ? -0.553 -0.327 29.600 1.00 92.12 837 ARG A CA 1
ATOM 6577 C C . ARG A 1 837 ? -1.233 0.545 28.561 1.00 92.12 837 ARG A C 1
ATOM 6579 O O . ARG A 1 837 ? -0.572 1.115 27.695 1.00 92.12 837 ARG A O 1
ATOM 6586 N N . ASN A 1 838 ? -2.559 0.646 28.649 1.00 90.31 838 ASN A N 1
ATOM 6587 C CA . ASN A 1 838 ? -3.368 1.415 27.698 1.00 90.31 838 ASN A CA 1
ATOM 6588 C C . ASN A 1 838 ? -3.049 1.056 26.234 1.00 90.31 838 ASN A C 1
ATOM 6590 O O . ASN A 1 838 ? -3.043 1.929 25.371 1.00 90.31 838 ASN A O 1
ATOM 6594 N N . VAL A 1 839 ? -2.761 -0.224 25.964 1.00 93.31 839 VAL A N 1
ATOM 6595 C CA . VAL A 1 839 ? -2.486 -0.707 24.609 1.00 93.31 839 VAL A CA 1
ATOM 6596 C C . VAL A 1 839 ? -3.795 -0.684 23.838 1.00 93.31 839 VAL A C 1
ATOM 6598 O O . VAL A 1 839 ? -4.696 -1.479 24.112 1.00 93.31 839 VAL A O 1
ATOM 6601 N N . ARG A 1 840 ? -3.925 0.267 22.920 1.00 92.31 840 ARG A N 1
ATOM 6602 C CA . ARG A 1 840 ? -5.172 0.557 22.218 1.00 92.31 840 ARG A CA 1
ATOM 6603 C C . ARG A 1 840 ? -4.930 0.826 20.747 1.00 92.31 840 ARG A C 1
ATOM 6605 O O . ARG A 1 840 ? -3.875 1.319 20.355 1.00 92.31 840 ARG A O 1
ATOM 6612 N N . TYR A 1 841 ? -5.929 0.522 19.937 1.00 92.19 841 TYR A N 1
ATOM 6613 C CA . TYR A 1 841 ? -5.875 0.710 18.496 1.00 92.19 841 TYR A CA 1
ATOM 6614 C C . TYR A 1 841 ? -7.147 1.381 17.980 1.00 92.19 841 TYR A C 1
ATOM 6616 O O . TYR A 1 841 ? -8.216 1.298 18.587 1.00 92.19 841 TYR A O 1
ATOM 6624 N N . LEU A 1 842 ? -7.018 2.077 16.858 1.00 89.56 842 LEU A N 1
ATOM 6625 C CA . LEU A 1 842 ? -8.120 2.659 16.105 1.00 89.56 842 LEU A CA 1
ATOM 6626 C C . LEU A 1 842 ? -8.038 2.083 14.698 1.00 89.56 842 LEU A C 1
ATOM 6628 O O . LEU A 1 842 ? -7.083 2.374 13.993 1.00 89.56 842 LEU A O 1
ATOM 6632 N N . ALA A 1 843 ? -9.007 1.270 14.292 1.00 81.81 843 ALA A N 1
ATOM 6633 C CA . ALA A 1 843 ? -9.063 0.711 12.944 1.00 81.81 843 ALA A CA 1
ATOM 6634 C C . ALA A 1 843 ? -10.178 1.389 12.146 1.00 81.81 843 ALA A C 1
ATOM 6636 O O . ALA A 1 843 ? -11.316 1.471 12.616 1.00 81.81 843 ALA A O 1
ATOM 6637 N N . ARG A 1 844 ? -9.863 1.858 10.938 1.00 78.94 844 ARG A N 1
ATOM 6638 C CA . ARG A 1 844 ? -10.834 2.462 10.022 1.00 78.94 844 ARG A CA 1
ATOM 6639 C C . ARG A 1 844 ? -11.196 1.503 8.896 1.00 78.94 844 ARG A C 1
ATOM 6641 O O . ARG A 1 844 ? -10.433 0.607 8.527 1.00 78.94 844 ARG A O 1
ATOM 6648 N N . ALA A 1 845 ? -12.388 1.704 8.340 1.00 67.56 845 ALA A N 1
ATOM 6649 C CA . ALA A 1 845 ? -12.795 1.010 7.128 1.00 67.56 845 ALA A CA 1
ATOM 6650 C C . ALA A 1 845 ? -11.897 1.421 5.949 1.00 67.56 845 ALA A C 1
ATOM 6652 O O . ALA A 1 845 ? -11.334 2.517 5.922 1.00 67.56 845 ALA A O 1
ATOM 6653 N N . VAL A 1 846 ? -11.778 0.543 4.952 1.00 64.50 846 VAL A N 1
ATOM 6654 C CA . VAL A 1 846 ? -11.018 0.844 3.732 1.00 64.50 846 VAL A CA 1
ATOM 6655 C C . VAL A 1 846 ? -11.622 2.071 3.045 1.00 64.50 846 VAL A C 1
ATOM 6657 O O . VAL A 1 846 ? -12.804 2.069 2.707 1.00 64.50 846 VAL A O 1
ATOM 6660 N N . GLY A 1 847 ? -10.809 3.107 2.824 1.00 66.12 847 GLY A N 1
ATOM 6661 C CA . GLY A 1 847 ? -11.237 4.329 2.140 1.00 66.12 847 GLY A CA 1
ATOM 6662 C C . GLY A 1 847 ? -12.072 5.300 2.985 1.00 66.12 847 GLY A C 1
ATOM 6663 O O . GLY A 1 847 ? -12.729 6.161 2.401 1.00 66.12 847 GLY A O 1
ATOM 6664 N N . ASP A 1 848 ? -12.061 5.181 4.319 1.00 74.25 848 ASP A N 1
ATOM 6665 C CA . ASP A 1 848 ? -12.653 6.180 5.221 1.00 74.25 848 ASP A CA 1
ATOM 6666 C C . ASP A 1 848 ? -11.941 7.542 5.066 1.00 74.25 848 ASP A C 1
ATOM 6668 O O . ASP A 1 848 ? -10.776 7.673 5.450 1.00 74.25 848 ASP A O 1
ATOM 6672 N N . PRO A 1 849 ? -12.609 8.585 4.534 1.00 76.56 849 PRO A N 1
ATOM 6673 C CA . PRO A 1 849 ? -11.982 9.876 4.286 1.00 76.56 849 PRO A CA 1
ATOM 6674 C C . PRO A 1 849 ? -11.698 10.651 5.578 1.00 76.56 849 PRO A C 1
ATOM 6676 O O . PRO A 1 849 ? -10.922 11.607 5.544 1.00 76.56 849 PRO A O 1
ATOM 6679 N N . ALA A 1 850 ? -12.289 10.264 6.717 1.00 81.69 850 ALA A N 1
ATOM 6680 C CA . ALA A 1 850 ? -12.015 10.924 7.986 1.00 81.69 850 ALA A CA 1
ATOM 6681 C C . ALA A 1 850 ? -10.566 10.714 8.444 1.00 81.69 850 ALA A C 1
ATOM 6683 O O . ALA A 1 850 ? -10.015 11.620 9.058 1.00 81.69 850 ALA A O 1
ATOM 6684 N N . GLY A 1 851 ? -9.924 9.585 8.110 1.00 82.88 851 GLY A N 1
ATOM 6685 C CA . GLY A 1 851 ? -8.514 9.332 8.438 1.00 82.88 851 GLY A CA 1
ATOM 6686 C C . GLY A 1 851 ? -7.580 10.414 7.877 1.00 82.88 851 GLY A C 1
ATOM 6687 O O . GLY A 1 851 ? -6.977 11.152 8.663 1.00 82.88 851 GLY A O 1
ATOM 6688 N N . PRO A 1 852 ? -7.524 10.593 6.543 1.00 82.69 852 PRO A N 1
ATOM 6689 C CA . PRO A 1 852 ? -6.729 11.644 5.911 1.00 82.69 852 PRO A CA 1
ATOM 6690 C C . PRO A 1 852 ? -7.111 13.069 6.342 1.00 82.69 852 PRO A C 1
ATOM 6692 O O . PRO A 1 852 ? -6.225 13.894 6.564 1.00 82.69 852 PRO A O 1
ATOM 6695 N N . ILE A 1 853 ? -8.409 13.368 6.505 1.00 86.38 853 ILE A N 1
ATOM 6696 C CA . ILE A 1 853 ? -8.876 14.701 6.934 1.00 86.38 853 ILE A CA 1
ATOM 6697 C C . ILE A 1 853 ? -8.428 15.002 8.370 1.00 86.38 853 ILE A C 1
ATOM 6699 O O . ILE A 1 853 ? -7.878 16.071 8.638 1.00 86.38 853 ILE A O 1
ATOM 6703 N N . GLU A 1 854 ? -8.634 14.061 9.295 1.00 88.19 854 GLU A N 1
ATOM 6704 C CA . GLU A 1 854 ? -8.209 14.206 10.688 1.00 88.19 854 GLU A CA 1
ATOM 6705 C C . GLU A 1 854 ? -6.697 14.301 10.810 1.00 88.19 854 GLU A C 1
ATOM 6707 O O . GLU A 1 854 ? -6.211 15.077 11.631 1.00 88.19 854 GLU A O 1
ATOM 6712 N N . ARG A 1 855 ? -5.954 13.535 10.002 1.00 86.38 855 ARG A N 1
ATOM 6713 C CA . ARG A 1 855 ? -4.501 13.654 9.920 1.00 86.38 855 ARG A CA 1
ATOM 6714 C C . ARG A 1 855 ? -4.104 15.065 9.491 1.00 86.38 855 ARG A C 1
ATOM 6716 O O . ARG A 1 855 ? -3.380 15.719 10.234 1.00 86.38 855 ARG A O 1
ATOM 6723 N N . SER A 1 856 ? -4.617 15.557 8.359 1.00 85.31 856 SER A N 1
ATOM 6724 C CA . SER A 1 856 ? -4.306 16.905 7.850 1.00 85.31 856 SER A CA 1
ATOM 6725 C C . SER A 1 856 ? -4.576 17.976 8.903 1.00 85.31 856 SER A C 1
ATOM 6727 O O . SER A 1 856 ? -3.685 18.747 9.244 1.00 85.31 856 SER A O 1
ATOM 6729 N N . ILE A 1 857 ? -5.772 17.973 9.498 1.00 87.69 857 ILE A N 1
ATOM 6730 C CA . ILE A 1 857 ? -6.161 18.983 10.489 1.00 87.69 857 ILE A CA 1
ATOM 6731 C C . ILE A 1 857 ? -5.336 18.863 11.776 1.00 87.69 857 ILE A C 1
ATOM 6733 O O . ILE A 1 857 ? -4.952 19.881 12.350 1.00 87.69 857 ILE A O 1
ATOM 6737 N N . ARG A 1 858 ? -5.019 17.644 12.234 1.00 85.69 858 ARG A N 1
ATOM 6738 C CA . ARG A 1 858 ? -4.143 17.439 13.398 1.00 85.69 858 ARG A CA 1
ATOM 6739 C C . ARG A 1 858 ? -2.777 18.068 13.157 1.00 85.69 858 ARG A C 1
ATOM 6741 O O . ARG A 1 858 ? -2.322 18.814 14.019 1.00 85.69 858 ARG A O 1
ATOM 6748 N N . LEU A 1 859 ? -2.179 17.811 11.995 1.00 81.31 859 LEU A N 1
ATOM 6749 C CA . LEU A 1 859 ? -0.888 18.372 11.600 1.00 81.31 859 LEU A CA 1
ATOM 6750 C C . LEU A 1 859 ? -0.952 19.902 11.440 1.00 81.31 859 LEU A C 1
ATOM 6752 O O . LEU A 1 859 ? -0.070 20.590 11.942 1.00 81.31 859 LEU A O 1
ATOM 6756 N N . GLU A 1 860 ? -2.018 20.444 10.837 1.00 82.69 860 GLU A N 1
ATOM 6757 C CA . GLU A 1 860 ? -2.277 21.895 10.736 1.00 82.69 860 GLU A CA 1
ATOM 6758 C C . GLU A 1 860 ? -2.382 22.568 12.119 1.00 82.69 860 GLU A C 1
ATOM 6760 O O . GLU A 1 860 ? -1.944 23.702 12.304 1.00 82.69 860 GLU A O 1
ATOM 6765 N N . SER A 1 861 ? -2.992 21.881 13.090 1.00 78.88 861 SER A N 1
ATOM 6766 C CA . SER A 1 861 ? -3.285 22.417 14.427 1.00 78.88 861 SER A CA 1
ATOM 6767 C C . SER A 1 861 ? -2.167 22.225 15.455 1.00 78.88 861 SER A C 1
ATOM 6769 O O . SER A 1 861 ? -2.289 22.717 16.581 1.00 78.88 861 SER A O 1
ATOM 6771 N N . LEU A 1 862 ? -1.113 21.488 15.097 1.00 78.94 862 LEU A N 1
ATOM 6772 C CA . LEU A 1 862 ? -0.060 21.091 16.020 1.00 78.94 862 LEU A CA 1
ATOM 6773 C C . LEU A 1 862 ? 0.779 22.316 16.433 1.00 78.94 862 LEU A C 1
ATOM 6775 O O . LEU A 1 862 ? 1.338 22.990 15.564 1.00 78.94 862 LEU A O 1
ATOM 6779 N N . PRO A 1 863 ? 0.905 22.624 17.740 1.00 76.50 863 PRO A N 1
ATOM 6780 C CA . PRO A 1 863 ? 1.827 23.657 18.203 1.00 76.50 863 PRO A CA 1
ATOM 6781 C C . PRO A 1 863 ? 3.255 23.336 17.759 1.00 76.50 863 PRO A C 1
ATOM 6783 O O . PRO A 1 863 ? 3.662 22.172 17.795 1.00 76.50 863 PRO A O 1
ATOM 6786 N N . LYS A 1 864 ? 4.037 24.356 17.383 1.00 69.12 864 LYS A N 1
ATOM 6787 C CA . LYS A 1 864 ? 5.426 24.155 16.931 1.00 69.12 864 LYS A CA 1
ATOM 6788 C C . LYS A 1 864 ? 6.256 23.403 17.975 1.00 69.12 864 LYS A C 1
ATOM 6790 O O . LYS A 1 864 ? 7.050 22.550 17.615 1.00 69.12 864 LYS A O 1
ATOM 6795 N N . GLU A 1 865 ? 6.006 23.646 19.260 1.00 65.88 865 GLU A N 1
ATOM 6796 C CA . GLU A 1 865 ? 6.705 23.022 20.389 1.00 65.88 865 GLU A CA 1
ATOM 6797 C C . GLU A 1 865 ? 6.357 21.532 20.584 1.00 65.88 865 GLU A C 1
ATOM 6799 O O . GLU A 1 865 ? 7.080 20.805 21.267 1.00 65.88 865 GLU A O 1
ATOM 6804 N N . GLN A 1 866 ? 5.241 21.068 20.009 1.00 63.81 866 GLN A N 1
ATOM 6805 C CA . GLN A 1 866 ? 4.792 19.667 20.034 1.00 63.81 866 GLN A CA 1
ATOM 6806 C C . GLN A 1 866 ? 5.155 18.914 18.748 1.00 63.81 866 GLN A C 1
ATOM 6808 O O . GLN A 1 866 ? 4.813 17.742 18.592 1.00 63.81 866 GLN A O 1
ATOM 6813 N N . SER A 1 867 ? 5.863 19.573 17.835 1.00 66.94 867 SER A N 1
ATOM 6814 C CA . SER A 1 867 ? 6.317 19.007 16.578 1.00 66.94 867 SER A CA 1
ATOM 6815 C C . SER A 1 867 ? 7.839 19.007 16.549 1.00 66.94 867 SER A C 1
ATOM 6817 O O . SER A 1 867 ? 8.443 20.004 16.171 1.00 66.94 867 SER A O 1
ATOM 6819 N N . LEU A 1 868 ? 8.477 17.878 16.875 1.00 62.53 868 LEU A N 1
ATOM 6820 C CA . LEU A 1 868 ? 9.894 17.718 16.513 1.00 62.53 868 LEU A CA 1
ATOM 6821 C C . LEU A 1 868 ? 10.057 17.662 14.985 1.00 62.53 868 LEU A C 1
ATOM 6823 O O . LEU A 1 868 ? 11.124 17.965 14.460 1.00 62.53 868 LEU A O 1
ATOM 6827 N N . ALA A 1 869 ? 8.978 17.357 14.255 1.00 57.44 869 ALA A N 1
ATOM 6828 C CA . ALA A 1 869 ? 8.917 17.531 12.810 1.00 57.44 869 ALA A CA 1
ATOM 6829 C C . ALA A 1 869 ? 9.031 19.006 12.359 1.00 57.44 869 ALA A C 1
ATOM 6831 O O . ALA A 1 869 ? 9.375 19.245 11.209 1.00 57.44 869 ALA A O 1
ATOM 6832 N N . ALA A 1 870 ? 8.796 20.002 13.225 1.00 58.03 870 ALA A N 1
ATOM 6833 C CA . ALA A 1 870 ? 9.071 21.407 12.896 1.00 58.03 870 ALA A CA 1
ATOM 6834 C C . ALA A 1 870 ? 10.571 21.756 12.961 1.00 58.03 870 ALA A C 1
ATOM 6836 O O . ALA A 1 870 ? 10.993 22.739 12.356 1.00 58.03 870 ALA A O 1
ATOM 6837 N N . ASP A 1 871 ? 11.362 20.948 13.674 1.00 71.06 871 ASP A N 1
ATOM 6838 C CA . ASP A 1 871 ? 12.826 21.045 13.768 1.00 71.06 871 ASP A CA 1
ATOM 6839 C C . ASP A 1 871 ? 13.543 20.149 12.727 1.00 71.06 871 ASP A C 1
ATOM 6841 O O . ASP A 1 871 ? 14.778 20.084 12.668 1.00 71.06 871 ASP A O 1
ATOM 6845 N N . SER A 1 872 ? 12.748 19.443 11.918 1.00 79.06 872 SER A N 1
ATOM 6846 C CA . SER A 1 872 ? 13.146 18.583 10.807 1.00 79.06 872 SER A CA 1
ATOM 6847 C C . SER A 1 872 ? 13.065 19.347 9.488 1.00 79.06 872 SER A C 1
ATOM 6849 O O . SER A 1 872 ? 12.137 20.125 9.267 1.00 79.06 872 SER A O 1
ATOM 6851 N N . TYR A 1 873 ? 14.023 19.107 8.594 1.00 85.19 873 TYR A N 1
ATOM 6852 C CA . TYR A 1 873 ? 14.001 19.655 7.236 1.00 85.19 873 TYR A CA 1
ATOM 6853 C C . TYR A 1 873 ? 13.515 18.647 6.186 1.00 85.19 873 TYR A C 1
ATOM 6855 O O . TYR A 1 873 ? 13.541 18.955 4.996 1.00 85.19 873 TYR A O 1
ATOM 6863 N N . LEU A 1 874 ? 13.050 17.460 6.593 1.00 82.94 874 LEU A N 1
ATOM 6864 C CA . LEU A 1 874 ? 12.563 16.423 5.680 1.00 82.94 874 LEU A CA 1
ATOM 6865 C C . LEU A 1 874 ? 11.494 16.945 4.710 1.00 82.94 874 LEU A C 1
ATOM 6867 O O . LEU A 1 874 ? 10.561 17.648 5.091 1.00 82.94 874 LEU A O 1
ATOM 6871 N N . GLU A 1 875 ? 11.639 16.567 3.439 1.00 80.75 875 GLU A N 1
ATOM 6872 C CA . GLU A 1 875 ? 10.780 16.941 2.306 1.00 80.75 875 GLU A CA 1
ATOM 6873 C C . GLU A 1 875 ? 10.697 18.447 1.993 1.00 80.75 875 GLU A C 1
ATOM 6875 O O . GLU A 1 875 ? 9.989 18.839 1.056 1.00 80.75 875 GLU A O 1
ATOM 6880 N N . VAL A 1 876 ? 11.437 19.296 2.712 1.00 85.25 876 VAL A N 1
ATOM 6881 C CA . VAL A 1 876 ? 11.538 20.735 2.450 1.00 85.25 876 VAL A CA 1
ATOM 6882 C C . VAL A 1 876 ? 12.950 21.114 2.013 1.00 85.25 876 VAL A C 1
ATOM 6884 O O . VAL A 1 876 ? 13.909 20.377 2.233 1.00 85.25 876 VAL A O 1
ATOM 6887 N N . VAL A 1 877 ? 13.073 22.266 1.350 1.00 89.94 877 VAL A N 1
ATOM 6888 C CA . VAL A 1 877 ? 14.379 22.836 0.998 1.00 89.94 877 VAL A CA 1
ATOM 6889 C C . VAL A 1 877 ? 14.947 23.513 2.247 1.00 89.94 877 VAL A C 1
ATOM 6891 O O . VAL A 1 877 ? 14.318 24.455 2.745 1.00 89.94 877 VAL A O 1
ATOM 6894 N N . PRO A 1 878 ? 16.089 23.056 2.789 1.00 92.50 878 PRO A N 1
ATOM 6895 C CA . PRO A 1 878 ? 16.645 23.643 3.997 1.00 92.50 878 PRO A CA 1
ATOM 6896 C C . PRO A 1 878 ? 17.256 25.022 3.684 1.00 92.50 878 PRO A C 1
ATOM 6898 O O . PRO A 1 878 ? 17.745 25.251 2.576 1.00 92.50 878 PRO A O 1
ATOM 6901 N N . PRO A 1 879 ? 17.271 25.975 4.628 1.00 93.12 879 PRO A N 1
ATOM 6902 C CA . PRO A 1 879 ? 17.918 27.268 4.426 1.00 93.12 879 PRO A CA 1
ATOM 6903 C C . PRO A 1 879 ? 19.435 27.100 4.277 1.00 93.12 879 PRO A C 1
ATOM 6905 O O . PRO A 1 879 ? 20.064 26.402 5.066 1.00 93.12 879 PRO A O 1
ATOM 6908 N N . PHE A 1 880 ? 20.057 27.751 3.293 1.00 94.56 880 PHE A N 1
ATOM 6909 C CA . PHE A 1 880 ? 21.512 27.661 3.117 1.00 94.56 880 PHE A CA 1
ATOM 6910 C C . PHE A 1 880 ? 22.263 28.186 4.370 1.00 94.56 880 PHE A C 1
ATOM 6912 O O . PHE A 1 880 ? 21.839 29.203 4.933 1.00 94.56 880 PHE A O 1
ATOM 6919 N N . PRO A 1 881 ? 23.336 27.514 4.847 1.00 93.94 881 PRO A N 1
ATOM 6920 C CA . PRO A 1 881 ? 24.025 27.871 6.090 1.00 93.94 881 PRO A CA 1
ATOM 6921 C C . PRO A 1 881 ? 24.615 29.283 6.061 1.00 93.94 881 PRO A C 1
ATOM 6923 O O . PRO A 1 881 ? 25.126 29.750 5.041 1.00 93.94 881 PRO A O 1
ATOM 6926 N N . ARG A 1 882 ? 24.600 29.948 7.219 1.00 93.38 882 ARG A N 1
ATOM 6927 C CA . ARG A 1 882 ? 25.238 31.252 7.411 1.00 93.38 882 ARG A CA 1
ATOM 6928 C C . ARG A 1 882 ? 26.630 31.051 7.974 1.00 93.38 882 ARG A C 1
ATOM 6930 O O . ARG A 1 882 ? 26.811 30.385 8.985 1.00 93.38 882 ARG A O 1
ATOM 6937 N N . VAL A 1 883 ? 27.624 31.647 7.330 1.00 95.25 883 VAL A N 1
ATOM 6938 C CA . VAL A 1 883 ? 29.024 31.402 7.678 1.00 95.25 883 VAL A CA 1
ATOM 6939 C C . VAL A 1 883 ? 29.796 32.702 7.813 1.00 95.25 883 VAL A C 1
ATOM 6941 O O . VAL A 1 883 ? 29.581 33.645 7.053 1.00 95.25 883 VAL A O 1
ATOM 6944 N N . THR A 1 884 ? 30.724 32.746 8.768 1.00 94.56 884 THR A N 1
ATOM 6945 C CA . THR A 1 884 ? 31.644 33.882 8.934 1.00 94.56 884 THR A CA 1
ATOM 6946 C C . THR A 1 884 ? 32.695 33.879 7.827 1.00 94.56 884 THR A C 1
ATOM 6948 O O . THR A 1 884 ? 33.034 34.919 7.263 1.00 94.56 884 THR A O 1
ATOM 6951 N N . ARG A 1 885 ? 33.222 32.693 7.509 1.00 94.88 885 ARG A N 1
ATOM 6952 C CA . ARG A 1 885 ? 34.197 32.477 6.438 1.00 94.88 885 ARG A CA 1
ATOM 6953 C C . ARG A 1 885 ? 34.181 31.029 5.965 1.00 94.88 885 ARG A C 1
ATOM 6955 O O . ARG A 1 885 ? 33.819 30.124 6.716 1.00 94.88 885 ARG A O 1
ATOM 6962 N N . TRP A 1 886 ? 34.682 30.821 4.754 1.00 97.06 886 TRP A N 1
ATOM 6963 C CA . TRP A 1 886 ? 35.023 29.502 4.234 1.00 97.06 886 TRP A CA 1
ATOM 6964 C C . TRP A 1 886 ? 36.497 29.185 4.515 1.00 97.06 886 TRP A C 1
ATOM 6966 O O . TRP A 1 886 ? 37.371 30.003 4.226 1.00 97.06 886 TRP A O 1
ATOM 6976 N N . ALA A 1 887 ? 36.773 28.013 5.085 1.00 94.62 887 ALA A N 1
ATOM 6977 C CA . ALA A 1 887 ? 38.125 27.493 5.308 1.00 94.62 887 ALA A CA 1
ATOM 6978 C C . ALA A 1 887 ? 38.610 26.629 4.129 1.00 94.62 887 ALA A C 1
ATOM 6980 O O . ALA A 1 887 ? 39.796 26.624 3.806 1.00 94.62 887 ALA A O 1
ATOM 6981 N N . GLN A 1 888 ? 37.689 25.935 3.452 1.00 94.88 888 GLN A N 1
ATOM 6982 C CA . GLN A 1 888 ? 37.944 25.136 2.251 1.00 94.88 888 GLN A CA 1
ATOM 6983 C C . GLN A 1 888 ? 36.741 25.222 1.310 1.00 94.88 888 GLN A C 1
ATOM 6985 O O . GLN A 1 888 ? 35.606 25.123 1.762 1.00 94.88 888 GLN A O 1
ATOM 6990 N N . GLY A 1 889 ? 36.967 25.362 0.001 1.00 89.88 889 GLY A N 1
ATOM 6991 C CA . GLY A 1 889 ? 35.877 25.553 -0.965 1.00 89.88 889 GLY A CA 1
ATOM 6992 C C . GLY A 1 889 ? 35.095 26.853 -0.721 1.00 89.88 889 GLY A C 1
ATOM 6993 O O . GLY A 1 889 ? 35.275 27.519 0.287 1.00 89.88 889 GLY A O 1
ATOM 6994 N N . LYS A 1 890 ? 34.245 27.266 -1.658 1.00 92.50 890 LYS A N 1
ATOM 6995 C CA . LYS A 1 890 ? 33.288 28.361 -1.446 1.00 92.50 890 LYS A CA 1
ATOM 6996 C C . LYS A 1 890 ? 31.945 27.898 -1.980 1.00 92.50 890 LYS A C 1
ATOM 6998 O O . LYS A 1 890 ? 31.919 27.268 -3.034 1.00 92.50 890 LYS A O 1
ATOM 7003 N N . ARG A 1 891 ? 30.873 28.190 -1.245 1.00 92.94 891 ARG A N 1
ATOM 7004 C CA . ARG A 1 891 ? 29.494 27.935 -1.662 1.00 92.94 891 ARG A CA 1
ATOM 7005 C C . ARG A 1 891 ? 28.594 29.090 -1.236 1.00 92.94 891 ARG A C 1
ATOM 7007 O O . ARG A 1 891 ? 28.823 29.690 -0.185 1.00 92.94 891 ARG A O 1
ATOM 7014 N N . GLU A 1 892 ? 27.595 29.402 -2.049 1.00 91.31 892 GLU A N 1
ATOM 7015 C CA . GLU A 1 892 ? 26.630 30.476 -1.759 1.00 91.31 892 GLU A CA 1
ATOM 7016 C C . GLU A 1 892 ? 25.184 29.981 -1.709 1.00 91.31 892 GLU A C 1
ATOM 7018 O O . GLU A 1 892 ? 24.389 30.537 -0.951 1.00 91.31 892 GLU A O 1
ATOM 7023 N N . THR A 1 893 ? 24.841 28.941 -2.479 1.00 93.94 893 THR A N 1
ATOM 7024 C CA . THR A 1 893 ? 23.485 28.377 -2.508 1.00 93.94 893 THR A CA 1
ATOM 7025 C C . THR A 1 893 ? 23.475 26.855 -2.727 1.00 93.94 893 THR A C 1
ATOM 7027 O O . THR A 1 893 ? 24.500 26.234 -3.058 1.00 93.94 893 THR A O 1
ATOM 7030 N N . TRP A 1 894 ? 22.304 26.228 -2.547 1.00 92.00 894 TRP A N 1
ATOM 7031 C CA . TRP A 1 894 ? 22.110 24.802 -2.842 1.00 92.00 894 TRP A CA 1
ATOM 7032 C C . TRP A 1 894 ? 22.108 24.527 -4.351 1.00 92.00 894 TRP A C 1
ATOM 7034 O O . TRP A 1 894 ? 22.636 23.505 -4.781 1.00 92.00 894 TRP A O 1
ATOM 7044 N N . GLU A 1 895 ? 21.585 25.453 -5.154 1.00 89.50 895 GLU A N 1
ATOM 7045 C CA . GLU A 1 895 ? 21.448 25.360 -6.614 1.00 89.50 895 GLU A CA 1
ATOM 7046 C C . GLU A 1 895 ? 22.789 25.400 -7.356 1.00 89.50 895 GLU A C 1
ATOM 7048 O O . GLU A 1 895 ? 22.877 24.930 -8.488 1.00 89.50 895 GLU A O 1
ATOM 7053 N N . GLU A 1 896 ? 23.833 25.962 -6.740 1.00 91.12 896 GLU A N 1
ATOM 7054 C CA . GLU A 1 896 ? 25.124 26.259 -7.376 1.00 91.12 896 GLU A CA 1
ATOM 7055 C C . GLU A 1 896 ? 25.762 25.051 -8.087 1.00 91.12 896 GLU A C 1
ATOM 7057 O O . GLU A 1 896 ? 26.402 25.206 -9.126 1.00 91.12 896 GLU A O 1
ATOM 7062 N N . LYS A 1 897 ? 25.580 23.836 -7.552 1.00 88.69 897 LYS A N 1
ATOM 7063 C CA . LYS A 1 897 ? 26.128 22.595 -8.130 1.00 88.69 897 LYS A CA 1
ATOM 7064 C C . LYS A 1 897 ? 25.191 21.891 -9.117 1.00 88.69 897 LYS A C 1
ATOM 7066 O O . LYS A 1 897 ? 25.575 20.876 -9.696 1.00 88.69 897 LYS A O 1
ATOM 7071 N N . GLY A 1 898 ? 23.995 22.429 -9.342 1.00 86.94 898 GLY A N 1
ATOM 7072 C CA . GLY A 1 898 ? 22.991 21.850 -10.228 1.00 86.94 898 GLY A CA 1
ATOM 7073 C C . GLY A 1 898 ? 22.331 20.592 -9.655 1.00 86.94 898 GLY A C 1
ATOM 7074 O O . GLY A 1 898 ? 22.102 20.483 -8.453 1.00 86.94 898 GLY A O 1
ATOM 7075 N N . LEU A 1 899 ? 21.998 19.645 -10.536 1.00 88.69 899 LEU A N 1
ATOM 7076 C CA . LEU A 1 899 ? 21.239 18.427 -10.225 1.00 88.69 899 LEU A CA 1
ATOM 7077 C C . LEU A 1 899 ? 22.132 17.334 -9.614 1.00 88.69 899 LEU A C 1
ATOM 7079 O O . LEU A 1 899 ? 22.332 16.277 -10.216 1.00 88.69 899 LEU A O 1
ATOM 7083 N N . VAL A 1 900 ? 22.691 17.598 -8.432 1.00 91.81 900 VAL A N 1
ATOM 7084 C CA . VAL A 1 900 ? 23.529 16.645 -7.690 1.00 91.81 900 VAL A CA 1
ATOM 7085 C C . VAL A 1 900 ? 23.047 16.451 -6.251 1.00 91.81 900 VAL A C 1
ATOM 7087 O O . VAL A 1 900 ? 22.548 17.406 -5.653 1.00 91.81 900 VAL A O 1
ATOM 7090 N N . PRO A 1 901 ? 23.163 15.233 -5.686 1.00 95.38 901 PRO A N 1
ATOM 7091 C CA . PRO A 1 901 ? 22.854 15.017 -4.280 1.00 95.38 901 PRO A CA 1
ATOM 7092 C C . PRO A 1 901 ? 23.902 15.715 -3.408 1.00 95.38 901 PRO A C 1
ATOM 7094 O O . PRO A 1 901 ? 25.086 15.762 -3.758 1.00 95.38 901 PRO A O 1
ATOM 7097 N N . GLN A 1 902 ? 23.479 16.254 -2.266 1.00 96.19 902 GLN A N 1
ATOM 7098 C CA . GLN A 1 902 ? 24.359 17.007 -1.370 1.00 96.19 902 GLN A CA 1
ATOM 7099 C C . GLN A 1 902 ? 24.255 16.483 0.060 1.00 96.19 902 GLN A C 1
ATOM 7101 O O . GLN A 1 902 ? 23.157 16.265 0.561 1.00 96.19 902 GLN A O 1
ATOM 7106 N N . LEU A 1 903 ? 25.390 16.296 0.732 1.00 97.62 903 LEU A N 1
ATOM 7107 C CA . LEU A 1 903 ? 25.447 15.966 2.154 1.00 97.62 903 LEU A CA 1
ATOM 7108 C C . LEU A 1 903 ? 25.904 17.193 2.941 1.00 97.62 903 LEU A C 1
ATOM 7110 O O . LEU A 1 903 ? 27.031 17.669 2.7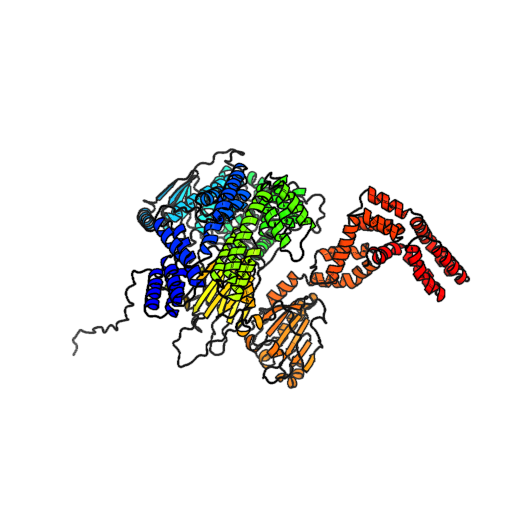89 1.00 97.62 903 LEU A O 1
ATOM 7114 N N . PHE A 1 904 ? 25.023 17.693 3.796 1.00 97.62 904 PHE A N 1
ATOM 7115 C CA . PHE A 1 904 ? 25.295 18.792 4.703 1.00 97.62 904 PHE A CA 1
ATOM 7116 C C . PHE A 1 904 ? 25.642 18.260 6.097 1.00 97.62 904 PHE A C 1
ATOM 7118 O O . PHE A 1 904 ? 24.919 17.428 6.640 1.00 97.62 904 PHE A O 1
ATOM 7125 N N . VAL A 1 905 ? 26.766 18.708 6.660 1.00 97.56 905 VAL A N 1
ATOM 7126 C CA . VAL A 1 905 ? 27.354 18.154 7.890 1.00 97.56 905 VAL A CA 1
ATOM 7127 C C . VAL A 1 905 ? 27.625 19.263 8.901 1.00 97.56 905 VAL A C 1
ATOM 7129 O O . VAL A 1 905 ? 28.363 20.203 8.613 1.00 97.56 905 VAL A O 1
ATOM 7132 N N . LEU A 1 906 ? 27.086 19.123 10.107 1.00 96.75 906 LEU A N 1
ATOM 7133 C CA . LEU A 1 906 ? 27.366 19.985 11.255 1.00 96.75 906 LEU A CA 1
ATOM 7134 C C . LEU A 1 906 ? 28.207 19.209 12.267 1.00 96.75 906 LEU A C 1
ATOM 7136 O O . LEU A 1 906 ? 27.829 18.110 12.678 1.00 96.75 906 LEU A O 1
ATOM 7140 N N . TRP A 1 907 ? 29.350 19.773 12.652 1.00 95.75 907 TRP A N 1
ATOM 7141 C CA . TRP A 1 907 ? 30.354 19.100 13.482 1.00 95.75 907 TRP A CA 1
ATOM 7142 C C . TRP A 1 907 ? 31.145 20.101 14.336 1.00 95.75 907 TRP A C 1
ATOM 7144 O O . TRP A 1 907 ? 31.064 21.307 14.130 1.00 95.75 907 TRP A O 1
ATOM 7154 N N . ASN A 1 908 ? 31.926 19.632 15.305 1.00 94.25 908 ASN A N 1
ATOM 7155 C CA . ASN A 1 908 ? 32.939 20.463 15.964 1.00 94.25 908 ASN A CA 1
ATOM 7156 C C . ASN A 1 908 ? 34.186 19.633 16.288 1.00 94.25 908 ASN A C 1
ATOM 7158 O O . ASN A 1 908 ? 34.162 18.403 16.188 1.00 94.25 908 ASN A O 1
ATOM 7162 N N . VAL A 1 909 ? 35.279 20.301 16.660 1.00 94.50 909 VAL A N 1
ATOM 7163 C CA . VAL A 1 909 ? 36.559 19.620 16.918 1.00 94.50 909 VAL A CA 1
ATOM 7164 C C . VAL A 1 909 ? 36.442 18.601 18.056 1.00 94.50 909 VAL A C 1
ATOM 7166 O O . VAL A 1 909 ? 36.851 17.459 17.876 1.00 94.50 909 VAL A O 1
ATOM 7169 N N . GLU A 1 910 ? 35.828 18.954 19.191 1.00 92.00 910 GLU A N 1
ATOM 7170 C CA . GLU A 1 910 ? 35.660 18.022 20.319 1.00 92.00 910 GLU A CA 1
ATOM 7171 C C . GLU A 1 910 ? 34.882 16.756 19.938 1.00 92.00 910 GLU A C 1
ATOM 7173 O O . GLU A 1 910 ? 35.229 15.653 20.360 1.00 92.00 910 GLU A O 1
ATOM 7178 N N . GLN A 1 911 ? 33.815 16.904 19.153 1.00 91.81 911 GLN A N 1
ATOM 7179 C CA . GLN A 1 911 ? 33.015 15.785 18.679 1.00 91.81 911 GLN A CA 1
ATOM 7180 C C . GLN A 1 911 ? 33.816 14.924 17.708 1.00 91.81 911 GLN A C 1
ATOM 7182 O O . GLN A 1 911 ? 33.780 13.702 17.847 1.00 91.81 911 GLN A O 1
ATOM 7187 N N . ASN A 1 912 ? 34.536 15.522 16.754 1.00 93.94 912 ASN A N 1
ATOM 7188 C CA . ASN A 1 912 ? 35.324 14.761 15.784 1.00 93.94 912 ASN A CA 1
ATOM 7189 C C . ASN A 1 912 ? 36.511 14.040 16.447 1.00 93.94 912 ASN A C 1
ATOM 7191 O O . ASN A 1 912 ? 36.874 12.951 16.024 1.00 93.94 912 ASN A O 1
ATOM 7195 N N . ASP A 1 913 ? 37.065 14.572 17.538 1.00 93.00 913 ASP A N 1
ATOM 7196 C CA . ASP A 1 913 ? 38.094 13.874 18.321 1.00 93.00 913 ASP A CA 1
ATOM 7197 C C . ASP A 1 913 ? 37.536 12.631 19.046 1.00 93.00 913 ASP A C 1
ATOM 7199 O O . ASP A 1 913 ? 38.245 11.641 19.241 1.00 93.00 913 ASP A O 1
ATOM 7203 N N . LEU A 1 914 ? 36.258 12.660 19.444 1.00 89.31 914 LEU A N 1
ATOM 7204 C CA . LEU A 1 914 ? 35.576 11.532 20.092 1.00 89.31 914 LEU A CA 1
ATOM 7205 C C . LEU A 1 914 ? 35.013 10.513 19.091 1.00 89.31 914 LEU A C 1
ATOM 7207 O O . LEU A 1 914 ? 34.982 9.313 19.384 1.00 89.31 914 LEU A O 1
ATOM 7211 N N . ILE A 1 915 ? 34.527 10.995 17.948 1.00 89.25 915 ILE A N 1
ATOM 7212 C CA . ILE A 1 915 ? 33.896 10.232 16.867 1.00 89.25 915 ILE A CA 1
ATOM 7213 C C . ILE A 1 915 ? 34.447 10.781 15.532 1.00 89.25 915 ILE A C 1
ATOM 7215 O O . ILE A 1 915 ? 33.827 11.669 14.941 1.00 89.25 915 ILE A O 1
ATOM 7219 N N . PRO A 1 916 ? 35.629 10.321 15.078 1.00 91.06 916 PRO A N 1
ATOM 7220 C CA . PRO A 1 916 ? 36.304 10.825 13.874 1.00 91.06 916 PRO A CA 1
ATOM 7221 C C . PRO A 1 916 ? 35.558 10.533 12.565 1.00 91.06 916 PRO A C 1
ATOM 7223 O O . PRO A 1 916 ? 35.786 9.526 11.898 1.00 91.06 916 PRO A O 1
ATOM 7226 N N . ILE A 1 917 ? 34.701 11.459 12.134 1.00 93.19 917 ILE A N 1
ATOM 7227 C CA . ILE A 1 917 ? 33.919 11.340 10.893 1.00 93.19 917 ILE A CA 1
ATOM 7228 C C . ILE A 1 917 ? 34.680 11.799 9.641 1.00 93.19 917 ILE A C 1
ATOM 7230 O O . ILE A 1 917 ? 34.274 11.476 8.526 1.00 93.19 917 ILE A O 1
ATOM 7234 N N . ASP A 1 918 ? 35.793 12.523 9.783 1.00 93.44 918 ASP A N 1
ATOM 7235 C CA . ASP A 1 918 ? 36.541 13.104 8.657 1.00 93.44 918 ASP A CA 1
ATOM 7236 C C . ASP A 1 918 ? 37.130 12.051 7.696 1.00 93.44 918 ASP A C 1
ATOM 7238 O O . ASP A 1 918 ? 37.130 12.228 6.472 1.00 93.44 918 ASP A O 1
ATOM 7242 N N . GLY A 1 919 ? 37.617 10.927 8.231 1.00 91.25 919 GLY A N 1
ATOM 7243 C CA . GLY A 1 919 ? 38.105 9.795 7.440 1.00 91.25 919 GLY A CA 1
ATOM 7244 C C . GLY A 1 919 ? 36.985 9.148 6.627 1.00 91.25 919 GLY A C 1
ATOM 7245 O O . GLY A 1 919 ? 37.113 8.981 5.414 1.00 91.25 919 GLY A O 1
ATOM 7246 N N . TRP A 1 920 ? 35.862 8.877 7.291 1.00 93.12 920 TRP A N 1
ATOM 7247 C CA . TRP A 1 920 ? 34.677 8.275 6.686 1.00 93.12 920 TRP A CA 1
ATOM 7248 C C . TRP A 1 920 ? 34.047 9.166 5.611 1.00 93.12 920 TRP A C 1
ATOM 7250 O O . TRP A 1 920 ? 33.767 8.691 4.514 1.00 93.12 920 TRP A O 1
ATOM 7260 N N . LEU A 1 921 ? 33.919 10.476 5.847 1.00 94.88 921 LEU A N 1
ATOM 7261 C CA . LEU A 1 921 ? 33.385 11.408 4.845 1.00 94.88 921 LEU A CA 1
ATOM 7262 C C . LEU A 1 921 ? 34.227 11.427 3.562 1.00 94.88 921 LEU A C 1
ATOM 7264 O O . LEU A 1 921 ? 33.678 11.532 2.464 1.00 94.88 921 LEU A O 1
ATOM 7268 N N . ARG A 1 922 ? 35.560 11.318 3.668 1.00 94.06 922 ARG A N 1
ATOM 7269 C CA . ARG A 1 922 ? 36.446 11.240 2.492 1.00 94.06 922 ARG A CA 1
ATOM 7270 C C . ARG A 1 922 ? 36.219 9.964 1.689 1.00 94.06 922 ARG A C 1
ATOM 7272 O O . ARG A 1 922 ? 36.182 10.031 0.459 1.00 94.06 922 ARG A O 1
ATOM 7279 N N . GLU A 1 923 ? 36.078 8.831 2.369 1.00 92.25 923 GLU A N 1
ATOM 7280 C CA . GLU A 1 923 ? 35.774 7.548 1.733 1.00 92.25 923 GLU A CA 1
ATOM 7281 C C . GLU A 1 923 ? 34.408 7.595 1.040 1.00 92.25 923 GLU A C 1
ATOM 7283 O O . GLU A 1 923 ? 34.324 7.310 -0.156 1.00 92.25 923 GLU A O 1
ATOM 7288 N N . LEU A 1 924 ? 33.387 8.100 1.738 1.00 93.12 924 LEU A N 1
ATOM 7289 C CA . LEU A 1 924 ? 32.039 8.306 1.213 1.00 93.12 924 LEU A CA 1
ATOM 7290 C C . LEU A 1 924 ? 32.051 9.181 -0.052 1.00 93.12 924 LEU A C 1
ATOM 7292 O O . LEU A 1 924 ? 31.534 8.795 -1.100 1.00 93.12 924 LEU A O 1
ATOM 7296 N N . HIS A 1 925 ? 32.695 10.350 0.000 1.00 94.00 925 HIS A N 1
ATOM 7297 C CA . HIS A 1 925 ? 32.788 11.254 -1.148 1.00 94.00 925 HIS A CA 1
ATOM 7298 C C . HIS A 1 925 ? 33.487 10.593 -2.346 1.00 94.00 925 HIS A C 1
ATOM 7300 O O . HIS A 1 925 ? 33.036 10.719 -3.486 1.00 94.00 925 HIS A O 1
ATOM 7306 N N . SER A 1 926 ? 34.570 9.849 -2.099 1.00 93.38 926 SER A N 1
ATOM 7307 C CA . SER A 1 926 ? 35.295 9.113 -3.140 1.00 93.38 926 SER A CA 1
ATOM 7308 C C . SER A 1 926 ? 34.414 8.039 -3.786 1.00 93.38 926 SER A C 1
ATOM 7310 O O . SER A 1 926 ? 34.293 7.985 -5.012 1.00 93.38 926 SER A O 1
ATOM 7312 N N . GLN A 1 927 ? 33.738 7.233 -2.965 1.00 92.56 927 GLN A N 1
ATOM 7313 C CA . GLN A 1 927 ? 32.842 6.166 -3.409 1.00 92.56 927 GLN A CA 1
ATOM 7314 C C . GLN A 1 927 ? 31.694 6.699 -4.275 1.00 92.56 927 GLN A C 1
ATOM 7316 O O . GLN A 1 927 ? 31.363 6.102 -5.303 1.00 92.56 927 GLN A O 1
ATOM 7321 N N . TYR A 1 928 ? 31.120 7.848 -3.906 1.00 93.75 928 TYR A N 1
ATOM 7322 C CA . TYR A 1 928 ? 29.931 8.402 -4.560 1.00 93.75 928 TYR A CA 1
ATOM 7323 C C . TYR A 1 928 ? 30.208 9.531 -5.570 1.00 93.75 928 TYR A C 1
ATOM 7325 O O . TYR A 1 928 ? 29.277 10.082 -6.164 1.00 93.75 928 TYR A O 1
ATOM 7333 N N . THR A 1 929 ? 31.479 9.805 -5.880 1.00 90.69 929 THR A N 1
ATOM 7334 C CA . THR A 1 929 ? 31.893 10.747 -6.939 1.00 90.69 929 THR A CA 1
ATOM 7335 C C . THR A 1 929 ? 31.246 10.460 -8.311 1.00 90.69 929 THR A C 1
ATOM 7337 O O . THR A 1 929 ? 30.822 11.418 -8.971 1.00 90.69 929 THR A O 1
ATOM 7340 N N . PRO A 1 930 ? 31.089 9.196 -8.777 1.00 89.00 930 PRO A N 1
ATOM 7341 C CA . PRO A 1 930 ? 30.406 8.906 -10.045 1.00 89.00 930 PRO A CA 1
ATOM 7342 C C . PRO A 1 930 ? 28.947 9.383 -10.086 1.00 89.00 930 PRO A C 1
ATOM 7344 O O . PRO A 1 930 ? 28.450 9.758 -11.148 1.00 89.00 930 PRO A O 1
ATOM 7347 N N . TYR A 1 931 ? 28.289 9.450 -8.930 1.00 90.88 931 TYR A N 1
ATOM 7348 C CA . TYR A 1 931 ? 26.904 9.903 -8.782 1.00 90.88 931 TYR A CA 1
ATOM 7349 C C . TYR A 1 931 ? 26.788 11.410 -8.515 1.00 90.88 931 TYR A C 1
ATOM 7351 O O . TYR A 1 931 ? 25.689 11.952 -8.540 1.00 90.88 931 TYR A O 1
ATOM 7359 N N . GLY A 1 932 ? 27.921 12.093 -8.319 1.00 91.19 932 GLY A N 1
ATOM 7360 C CA . GLY A 1 932 ? 27.990 13.542 -8.155 1.00 91.19 932 GLY A CA 1
ATOM 7361 C C . GLY A 1 932 ? 27.792 14.033 -6.723 1.00 91.19 932 GLY A C 1
ATOM 7362 O O . GLY A 1 932 ? 27.525 15.212 -6.565 1.00 91.19 932 GLY A O 1
ATOM 7363 N N . LEU A 1 933 ? 27.916 13.173 -5.703 1.00 95.38 933 LEU A N 1
ATOM 7364 C CA . LEU A 1 933 ? 27.747 13.583 -4.304 1.00 95.38 933 LEU A CA 1
ATOM 7365 C C . LEU A 1 933 ? 28.681 14.744 -3.938 1.00 95.38 933 LEU A C 1
ATOM 7367 O O . LEU A 1 933 ? 29.899 14.614 -4.029 1.00 95.38 933 LEU A O 1
ATOM 7371 N N . GLU A 1 934 ? 28.106 15.849 -3.474 1.00 95.88 934 GLU A N 1
ATOM 7372 C CA . GLU A 1 934 ? 28.835 17.017 -2.971 1.00 95.88 934 GLU A CA 1
ATOM 7373 C C . GLU A 1 934 ? 28.670 17.128 -1.452 1.00 95.88 934 GLU A C 1
ATOM 7375 O O . GLU A 1 934 ? 27.591 16.875 -0.924 1.00 95.88 934 GLU A O 1
ATOM 7380 N N . ILE A 1 935 ? 29.725 17.527 -0.736 1.00 97.12 935 ILE A N 1
ATOM 7381 C CA . ILE A 1 935 ? 29.698 17.645 0.732 1.00 97.12 935 ILE A CA 1
ATOM 7382 C C . ILE A 1 935 ? 29.946 19.095 1.155 1.00 97.12 935 ILE A C 1
ATOM 7384 O O . ILE A 1 935 ? 30.862 19.756 0.656 1.00 97.12 935 ILE A O 1
ATOM 7388 N N . VAL A 1 936 ? 29.118 19.588 2.078 1.00 96.88 936 VAL A N 1
ATOM 7389 C CA . VAL A 1 936 ? 29.246 20.909 2.704 1.00 96.88 936 VAL A CA 1
ATOM 7390 C C . VAL A 1 936 ? 29.255 20.730 4.219 1.00 96.88 936 VAL A C 1
ATOM 7392 O O . VAL A 1 936 ? 28.293 20.227 4.790 1.00 96.88 936 VAL A O 1
ATOM 7395 N N . SER A 1 937 ? 30.332 21.142 4.880 1.00 97.75 937 SER A N 1
ATOM 7396 C CA . SER A 1 937 ? 30.545 20.943 6.314 1.00 97.75 937 SER A CA 1
ATOM 7397 C C . SER A 1 937 ? 30.710 22.271 7.048 1.00 97.75 937 SER A C 1
ATOM 7399 O O . SER A 1 937 ? 31.530 23.101 6.659 1.00 97.75 937 SER A O 1
ATOM 7401 N N . ILE A 1 938 ? 29.970 22.473 8.135 1.00 97.44 938 ILE A N 1
ATOM 7402 C CA . ILE A 1 938 ? 30.027 23.690 8.953 1.00 97.44 938 ILE A CA 1
ATOM 7403 C C . ILE A 1 938 ? 30.474 23.316 10.361 1.00 97.44 938 ILE A C 1
ATOM 7405 O O . ILE A 1 938 ? 29.867 22.455 10.999 1.00 97.44 938 ILE A O 1
ATOM 7409 N N . THR A 1 939 ? 31.533 23.973 10.830 1.00 95.69 939 THR A N 1
ATOM 7410 C CA . THR A 1 939 ? 32.039 23.822 12.197 1.00 95.69 939 THR A CA 1
ATOM 7411 C C . THR A 1 939 ? 31.593 24.975 13.087 1.00 95.69 939 THR A C 1
ATOM 7413 O O . THR A 1 939 ? 31.302 26.071 12.595 1.00 95.69 939 THR A O 1
ATOM 7416 N N . SER A 1 940 ? 31.593 24.755 14.403 1.00 92.19 940 SER A N 1
ATOM 7417 C CA . SER A 1 940 ? 31.265 25.793 15.385 1.00 92.19 940 SER A CA 1
ATOM 7418 C C . SER A 1 940 ? 32.174 27.023 15.253 1.00 92.19 940 SER A C 1
ATOM 7420 O O . SER A 1 940 ? 33.378 26.911 15.011 1.00 92.19 940 SER A O 1
ATOM 7422 N N . TYR A 1 941 ? 31.625 28.218 15.502 1.00 92.81 941 TYR A N 1
ATOM 7423 C CA . TYR A 1 941 ? 32.407 29.461 15.536 1.00 92.81 941 TYR A CA 1
ATOM 7424 C C . TYR A 1 941 ? 33.515 29.447 16.611 1.00 92.81 941 TYR A C 1
ATOM 7426 O O . TYR A 1 941 ? 34.476 30.214 16.524 1.00 92.81 941 TYR A O 1
ATOM 7434 N N . LEU A 1 942 ? 33.399 28.581 17.626 1.00 91.88 942 LEU A N 1
ATOM 7435 C CA . LEU A 1 942 ? 34.408 28.394 18.673 1.00 91.88 942 LEU A CA 1
ATOM 7436 C C . LEU A 1 942 ? 35.707 27.775 18.128 1.00 91.88 942 LEU A C 1
ATOM 7438 O O . LEU A 1 942 ? 36.781 28.011 18.687 1.00 91.88 942 LEU A O 1
ATOM 7442 N N . ASP A 1 943 ? 35.626 27.052 17.009 1.00 93.25 943 ASP A N 1
ATOM 7443 C CA . ASP A 1 943 ? 36.758 26.364 16.383 1.00 93.25 943 ASP A CA 1
ATOM 7444 C C . ASP A 1 943 ? 37.586 27.244 15.450 1.00 93.25 943 ASP A C 1
ATOM 7446 O O . ASP A 1 943 ? 38.689 26.852 15.065 1.00 93.25 943 ASP A O 1
ATOM 7450 N N . ASP A 1 944 ? 37.101 28.441 15.112 1.00 94.06 944 ASP A N 1
ATOM 7451 C CA . ASP A 1 944 ? 37.648 29.285 14.043 1.00 94.06 944 ASP A CA 1
ATOM 7452 C C . ASP A 1 944 ? 39.176 29.443 14.117 1.00 94.06 944 ASP A C 1
ATOM 7454 O O . ASP A 1 944 ? 39.897 29.233 13.141 1.00 94.06 944 ASP A O 1
ATOM 7458 N N . LYS A 1 945 ? 39.692 29.737 15.318 1.00 92.81 945 LYS A N 1
ATOM 7459 C CA . LYS A 1 945 ? 41.124 29.988 15.546 1.00 92.81 945 LYS A CA 1
ATOM 7460 C C . LYS A 1 945 ? 42.013 28.759 15.347 1.00 92.81 945 LYS A C 1
ATOM 7462 O O . LYS A 1 945 ? 43.198 28.930 15.069 1.00 92.81 945 LYS A O 1
ATOM 7467 N N . ARG A 1 946 ? 41.482 27.547 15.547 1.00 94.00 946 ARG A N 1
ATOM 7468 C CA . ARG A 1 946 ? 42.237 26.283 15.440 1.00 94.00 946 ARG A CA 1
ATOM 7469 C C . ARG A 1 946 ? 41.925 25.497 14.168 1.00 94.00 946 ARG A C 1
ATOM 7471 O O . ARG A 1 946 ? 42.689 24.598 13.826 1.00 94.00 946 ARG A O 1
ATOM 7478 N N . LEU A 1 947 ? 40.861 25.855 13.448 1.00 94.94 947 LEU A N 1
ATOM 7479 C CA . LEU A 1 947 ? 40.348 25.092 12.314 1.00 94.94 947 LEU A CA 1
ATOM 7480 C C . LEU A 1 947 ? 41.390 24.865 11.212 1.00 94.94 947 LEU A C 1
ATOM 7482 O O . LEU A 1 947 ? 41.590 23.731 10.789 1.00 94.94 947 LEU A O 1
ATOM 7486 N N . ASP A 1 948 ? 42.094 25.912 10.768 1.00 94.94 948 ASP A N 1
ATOM 7487 C CA . ASP A 1 948 ? 43.031 25.790 9.638 1.00 94.94 948 ASP A CA 1
ATOM 7488 C C . ASP A 1 948 ? 44.240 24.891 9.971 1.00 94.94 948 ASP A C 1
ATOM 7490 O O . ASP A 1 948 ? 44.857 24.304 9.079 1.00 94.94 948 ASP A O 1
ATOM 7494 N N . ALA A 1 949 ? 44.605 24.789 11.255 1.00 94.50 949 ALA A N 1
ATOM 7495 C CA . ALA A 1 949 ? 45.611 23.839 11.721 1.00 94.50 949 ALA A CA 1
ATOM 7496 C C . ALA A 1 949 ? 45.025 22.424 11.808 1.00 94.50 949 ALA A C 1
ATOM 7498 O O . ALA A 1 949 ? 45.639 21.490 11.298 1.00 94.50 949 ALA A O 1
ATOM 7499 N N . TYR A 1 950 ? 43.819 22.290 12.368 1.00 96.12 950 TYR A N 1
ATOM 7500 C CA . TYR A 1 950 ? 43.123 21.013 12.525 1.00 96.12 950 TYR A CA 1
ATOM 7501 C C . TYR A 1 950 ? 42.872 20.313 11.179 1.00 96.12 950 TYR A C 1
ATOM 7503 O O . TYR A 1 950 ? 43.200 19.140 11.022 1.00 96.12 950 TYR A O 1
ATOM 7511 N N . LEU A 1 951 ? 42.421 21.048 10.153 1.00 95.94 951 LEU A N 1
ATOM 7512 C CA . LEU A 1 951 ? 42.145 20.502 8.814 1.00 95.94 951 LEU A CA 1
ATOM 7513 C C . LEU A 1 951 ? 43.383 19.945 8.089 1.00 95.94 951 LEU A C 1
ATOM 7515 O O . LEU A 1 951 ? 43.242 19.198 7.119 1.00 95.94 951 LEU A O 1
ATOM 7519 N N . LYS A 1 952 ? 44.606 20.284 8.524 1.00 94.44 952 LYS A N 1
ATOM 7520 C CA . LYS A 1 952 ? 45.832 19.698 7.949 1.00 94.44 952 LYS A CA 1
ATOM 7521 C C . LYS A 1 952 ? 45.995 18.233 8.343 1.00 94.44 952 LYS A C 1
ATOM 7523 O O . LYS A 1 952 ? 46.486 17.452 7.524 1.00 94.44 952 LYS A O 1
ATOM 7528 N N . GLU A 1 953 ? 45.579 17.893 9.559 1.00 93.81 953 GLU A N 1
ATOM 7529 C CA . GLU A 1 953 ? 45.662 16.552 10.145 1.00 93.81 953 GLU A CA 1
ATOM 7530 C C . GLU A 1 953 ? 44.348 15.775 9.927 1.00 93.81 953 GLU A C 1
ATOM 7532 O O . GLU A 1 953 ? 44.385 14.600 9.561 1.00 93.81 953 GLU A O 1
ATOM 7537 N N . HIS A 1 954 ? 43.204 16.465 9.991 1.00 93.69 954 HIS A N 1
ATOM 7538 C CA . HIS A 1 954 ? 41.848 15.925 9.834 1.00 93.69 954 HIS A CA 1
ATOM 7539 C C . HIS A 1 954 ? 41.161 16.521 8.599 1.00 93.69 954 HIS A C 1
ATOM 7541 O O . HIS A 1 954 ? 40.396 17.482 8.679 1.00 93.69 954 HIS A O 1
ATOM 7547 N N . ARG A 1 955 ? 41.481 16.001 7.409 1.00 93.56 955 ARG A N 1
ATOM 7548 C CA . ARG A 1 955 ? 40.967 16.571 6.152 1.00 93.56 955 ARG A CA 1
ATOM 7549 C C . ARG A 1 955 ? 39.502 16.207 5.924 1.00 93.56 955 ARG A C 1
ATOM 7551 O O . ARG A 1 955 ? 39.179 15.028 5.825 1.00 93.56 955 ARG A O 1
ATOM 7558 N N . PHE A 1 956 ? 38.671 17.213 5.676 1.00 95.50 956 PHE A N 1
ATOM 7559 C CA . PHE A 1 956 ? 37.292 17.046 5.210 1.00 95.50 956 PHE A CA 1
ATOM 7560 C C . PHE A 1 956 ? 37.203 17.188 3.677 1.00 95.50 956 PHE A C 1
ATOM 7562 O O . PHE A 1 956 ? 37.950 17.979 3.090 1.00 95.50 956 PHE A O 1
ATOM 7569 N N . PRO A 1 957 ? 36.320 16.440 2.992 1.00 95.12 957 PRO A N 1
ATOM 7570 C CA . PRO A 1 957 ? 36.038 16.631 1.568 1.00 95.12 957 PRO A CA 1
ATOM 7571 C C . PRO A 1 957 ? 35.128 17.848 1.326 1.00 95.12 957 PRO A C 1
ATOM 7573 O O . PRO A 1 957 ? 34.469 18.341 2.236 1.00 95.12 957 PRO A O 1
ATOM 7576 N N . GLY A 1 958 ? 35.055 18.310 0.076 1.00 94.44 958 GLY A N 1
ATOM 7577 C CA . GLY A 1 958 ? 34.091 19.338 -0.323 1.00 94.44 958 GLY A CA 1
ATOM 7578 C C . GLY A 1 958 ? 34.374 20.718 0.277 1.00 94.44 958 GLY A C 1
ATOM 7579 O O . GLY A 1 958 ? 35.525 21.161 0.310 1.00 94.44 958 GLY A O 1
ATOM 7580 N N . ALA A 1 959 ? 33.325 21.424 0.695 1.00 96.75 959 ALA A N 1
ATOM 7581 C CA . ALA A 1 959 ? 33.432 22.771 1.249 1.00 96.75 959 ALA A CA 1
ATOM 7582 C C . ALA A 1 959 ? 33.325 22.753 2.783 1.00 96.75 959 ALA A C 1
ATOM 7584 O O . ALA A 1 959 ? 32.444 22.098 3.327 1.00 96.75 959 ALA A O 1
ATOM 7585 N N . VAL A 1 960 ? 34.194 23.494 3.475 1.00 97.81 960 VAL A N 1
ATOM 7586 C CA . VAL A 1 960 ? 34.236 23.613 4.939 1.00 97.81 960 VAL A CA 1
ATOM 7587 C C . VAL A 1 960 ? 34.169 25.082 5.334 1.00 97.81 960 VAL A C 1
ATOM 7589 O O . VAL A 1 960 ? 34.962 25.892 4.843 1.00 97.81 960 VAL A O 1
ATOM 7592 N N . ALA A 1 961 ? 33.269 25.430 6.246 1.00 97.31 961 ALA A N 1
ATOM 7593 C CA . ALA A 1 961 ? 33.116 26.792 6.742 1.00 97.31 961 ALA A CA 1
ATOM 7594 C C . ALA A 1 961 ? 32.915 26.869 8.256 1.00 97.31 961 ALA A C 1
ATOM 7596 O O . ALA A 1 961 ? 32.643 25.875 8.926 1.00 97.31 961 ALA A O 1
ATOM 7597 N N . VAL A 1 962 ? 33.076 28.084 8.773 1.00 96.62 962 VAL A N 1
ATOM 7598 C CA . VAL A 1 962 ? 32.902 28.432 10.185 1.00 96.62 962 VAL A CA 1
ATOM 7599 C C . VAL A 1 962 ? 31.553 29.114 10.356 1.00 96.62 962 VAL A C 1
ATOM 7601 O O . VAL A 1 962 ? 31.263 30.075 9.636 1.00 96.62 962 VAL A O 1
ATOM 7604 N N . ASP A 1 963 ? 30.757 28.652 11.317 1.00 95.75 963 ASP A N 1
ATOM 7605 C CA . ASP A 1 963 ? 29.464 29.255 11.644 1.00 95.75 963 ASP A CA 1
ATOM 7606 C C . ASP A 1 963 ? 29.590 30.740 12.051 1.00 95.75 963 ASP A C 1
ATOM 7608 O O . ASP A 1 963 ? 30.663 31.247 12.406 1.00 95.75 963 ASP A O 1
ATOM 7612 N N . VAL A 1 964 ? 28.483 31.473 11.981 1.00 94.44 964 VAL A N 1
ATOM 7613 C CA . VAL A 1 964 ? 28.375 32.843 12.486 1.00 94.44 964 VAL A CA 1
ATOM 7614 C C . VAL A 1 964 ? 28.166 32.819 13.991 1.00 94.44 964 VAL A C 1
ATOM 7616 O O . VAL A 1 964 ? 27.276 32.148 14.510 1.00 94.44 964 VAL A O 1
ATOM 7619 N N . LYS A 1 965 ? 28.984 33.592 14.707 1.00 90.94 965 LYS A N 1
ATOM 7620 C CA . LYS A 1 965 ? 28.804 33.810 16.140 1.00 90.94 965 LYS A CA 1
ATOM 7621 C C . LYS A 1 965 ? 27.500 34.571 16.399 1.00 90.94 965 LYS A C 1
ATOM 7623 O O . LYS A 1 965 ? 27.324 35.670 15.880 1.00 90.94 965 LYS A O 1
ATOM 7628 N N . ASN A 1 966 ? 26.668 34.045 17.290 1.00 84.75 966 ASN A N 1
ATOM 7629 C CA . ASN A 1 966 ? 25.474 34.701 17.822 1.00 84.75 966 ASN A CA 1
ATOM 7630 C C . ASN A 1 966 ? 25.591 34.905 19.350 1.00 84.75 966 ASN A C 1
ATOM 7632 O O . ASN A 1 966 ? 26.680 34.817 19.925 1.00 84.75 966 ASN A O 1
ATOM 7636 N N . GLU A 1 967 ? 24.476 35.245 20.004 1.00 78.50 967 GLU A N 1
ATOM 7637 C CA . GLU A 1 967 ? 24.412 35.443 21.461 1.00 78.50 967 GLU A CA 1
ATOM 7638 C C . GLU A 1 967 ? 24.436 34.129 22.264 1.00 78.50 967 GLU A C 1
ATOM 7640 O O . GLU A 1 967 ? 24.605 34.160 23.485 1.00 78.50 967 GLU A O 1
ATOM 7645 N N . THR A 1 968 ? 24.292 32.978 21.604 1.00 72.06 968 THR A N 1
ATOM 7646 C CA . THR A 1 968 ? 24.310 31.658 22.243 1.00 72.06 968 THR A CA 1
ATOM 7647 C C . THR A 1 968 ? 25.636 30.936 22.032 1.00 72.06 968 THR A C 1
ATOM 7649 O O . THR A 1 968 ? 26.564 31.436 21.401 1.00 72.06 968 THR A O 1
ATOM 7652 N N . VAL A 1 969 ? 25.768 29.758 22.646 1.00 71.75 969 VAL A N 1
ATOM 7653 C CA . VAL A 1 969 ? 27.028 29.001 22.663 1.00 71.75 969 VAL A CA 1
ATOM 7654 C C . VAL A 1 969 ? 27.276 28.266 21.335 1.00 71.75 969 VAL A C 1
ATOM 7656 O O . VAL A 1 969 ? 28.400 27.849 21.072 1.00 71.75 969 VAL A O 1
ATOM 7659 N N . TRP A 1 970 ? 26.256 28.114 20.483 1.00 74.69 970 TRP A N 1
ATOM 7660 C CA . TRP A 1 970 ? 26.312 27.211 19.330 1.00 74.69 970 TRP A CA 1
ATOM 7661 C C . TRP A 1 970 ? 26.671 27.903 18.004 1.00 74.69 970 TRP A C 1
ATOM 7663 O O . TRP A 1 970 ? 27.486 27.359 17.259 1.00 74.69 970 TRP A O 1
ATOM 7673 N N . GLY A 1 971 ? 26.141 29.107 17.747 1.00 86.81 971 GLY A N 1
ATOM 7674 C CA . GLY A 1 971 ? 26.225 29.809 16.454 1.00 86.81 971 GLY A CA 1
ATOM 7675 C C . GLY A 1 971 ? 24.891 29.839 15.684 1.00 86.81 971 GLY A C 1
ATOM 7676 O O . GLY A 1 971 ? 23.978 29.070 15.989 1.00 86.81 971 GLY A O 1
ATOM 7677 N N . GLU A 1 972 ? 24.745 30.757 14.716 1.00 92.38 972 GLU A N 1
ATOM 7678 C CA . GLU A 1 972 ? 23.476 30.975 13.988 1.00 92.38 972 GLU A CA 1
ATOM 7679 C C . GLU A 1 972 ? 23.021 29.738 13.200 1.00 92.38 972 GLU A C 1
ATOM 7681 O O . GLU A 1 972 ? 21.843 29.378 13.244 1.00 92.38 972 GLU A O 1
ATOM 7686 N N . THR A 1 973 ? 23.925 29.080 12.467 1.00 92.81 973 THR A N 1
ATOM 7687 C CA . THR A 1 973 ? 23.590 27.874 11.698 1.00 92.81 973 THR A CA 1
ATOM 7688 C C . THR A 1 973 ? 23.288 26.715 12.636 1.00 92.81 973 THR A C 1
ATOM 7690 O O . THR A 1 973 ? 22.332 25.983 12.403 1.00 92.81 973 THR A O 1
ATOM 7693 N N . PHE A 1 974 ? 24.042 26.545 13.722 1.00 92.88 974 PHE A N 1
ATOM 7694 C CA . PHE A 1 974 ? 23.812 25.438 14.655 1.00 92.88 974 PHE A CA 1
ATOM 7695 C C . PHE A 1 974 ? 22.448 25.547 15.353 1.00 92.88 974 PHE A C 1
ATOM 7697 O O . PHE A 1 974 ? 21.784 24.535 15.575 1.00 92.88 974 PHE A O 1
ATOM 7704 N N . GLU A 1 975 ? 21.981 26.761 15.644 1.00 88.94 975 GLU A N 1
ATOM 7705 C CA . GLU A 1 975 ? 20.612 26.986 16.120 1.00 88.94 975 GLU A CA 1
ATOM 7706 C C . GLU A 1 975 ? 19.555 26.749 15.045 1.00 88.94 975 GLU A C 1
ATOM 7708 O O . GLU A 1 975 ? 18.537 26.100 15.302 1.00 88.94 975 GLU A O 1
ATOM 7713 N N . LEU A 1 976 ? 19.794 27.265 13.835 1.00 89.06 976 LEU A N 1
ATOM 7714 C CA . LEU A 1 976 ? 18.905 27.083 12.687 1.00 89.06 976 LEU A CA 1
ATOM 7715 C C . LEU A 1 976 ? 18.690 25.598 12.374 1.00 89.06 976 LEU A C 1
ATOM 7717 O O . LEU A 1 976 ? 17.605 25.191 11.964 1.00 89.06 976 LEU A O 1
ATOM 7721 N N . TYR A 1 977 ? 19.719 24.796 12.621 1.00 89.00 977 TYR A N 1
ATOM 7722 C CA . TYR A 1 977 ? 19.738 23.350 12.480 1.00 89.00 977 TYR A CA 1
ATOM 7723 C C . TYR A 1 977 ? 19.764 22.629 13.835 1.00 89.00 977 TYR A C 1
ATOM 7725 O O . TYR A 1 977 ? 20.339 21.549 13.942 1.00 89.00 977 TYR A O 1
ATOM 7733 N N . LYS A 1 978 ? 19.118 23.195 14.864 1.00 85.94 978 LYS A N 1
ATOM 7734 C CA . LYS A 1 978 ? 18.594 22.497 16.060 1.00 85.94 978 LYS A CA 1
ATOM 7735 C C . LYS A 1 978 ? 19.530 21.445 16.661 1.00 85.94 978 LYS A C 1
ATOM 7737 O O . LYS A 1 978 ? 19.128 20.311 16.931 1.00 85.94 978 LYS A O 1
ATOM 7742 N N . ILE A 1 979 ? 20.801 21.806 16.827 1.00 83.75 979 ILE A N 1
ATOM 7743 C CA . ILE A 1 979 ? 21.829 20.891 17.343 1.00 83.75 979 ILE A CA 1
ATOM 7744 C C . ILE A 1 979 ? 21.544 20.452 18.786 1.00 83.75 979 ILE A C 1
ATOM 7746 O O . ILE A 1 979 ? 21.926 19.356 19.179 1.00 83.75 979 ILE A O 1
ATOM 7750 N N . ASP A 1 980 ? 20.802 21.243 19.556 1.00 75.75 980 ASP A N 1
ATOM 7751 C CA . ASP A 1 980 ? 20.308 20.863 20.885 1.00 75.75 980 ASP A CA 1
ATOM 7752 C C . ASP A 1 980 ? 19.377 19.636 20.876 1.00 75.75 980 ASP A C 1
ATOM 7754 O O . ASP A 1 980 ? 19.310 18.900 21.858 1.00 75.75 980 ASP A O 1
ATOM 7758 N N . THR A 1 981 ? 18.668 19.423 19.768 1.00 72.94 981 THR A N 1
ATOM 7759 C CA . THR A 1 981 ? 17.698 18.341 19.577 1.00 72.94 981 THR A CA 1
ATOM 7760 C C . THR A 1 981 ? 18.336 17.140 18.881 1.00 72.94 981 THR A C 1
ATOM 7762 O O . THR A 1 981 ? 18.073 15.999 19.252 1.00 72.94 981 THR A O 1
ATOM 7765 N N . TYR A 1 982 ? 19.183 17.388 17.879 1.00 75.31 982 TYR A N 1
ATOM 7766 C CA . TYR A 1 982 ? 19.753 16.346 17.015 1.00 75.31 982 TYR A CA 1
ATOM 7767 C C . TYR A 1 982 ? 21.176 15.916 17.396 1.00 75.31 982 TYR A C 1
ATOM 7769 O O . TYR A 1 982 ? 21.652 14.915 16.872 1.00 75.31 982 TYR A O 1
ATOM 7777 N N . ASN A 1 983 ? 21.824 16.621 18.331 1.00 78.38 983 ASN A N 1
ATOM 7778 C CA . ASN A 1 983 ? 23.219 16.428 18.735 1.00 78.38 983 ASN A CA 1
ATOM 7779 C C . ASN A 1 983 ? 24.225 16.572 17.573 1.00 78.38 983 ASN A C 1
ATOM 7781 O O . ASN A 1 983 ? 23.864 16.853 16.430 1.00 78.38 983 ASN A O 1
ATOM 7785 N N . LEU A 1 984 ? 25.519 16.461 17.888 1.00 87.12 984 LEU A N 1
ATOM 7786 C CA . LEU A 1 984 ? 26.599 16.410 16.901 1.00 87.12 984 LEU A CA 1
ATOM 7787 C C . LEU A 1 984 ? 27.189 14.990 16.854 1.00 87.12 984 LEU A C 1
ATOM 7789 O O . LEU A 1 984 ? 27.378 14.404 17.923 1.00 87.12 984 LEU A O 1
ATOM 7793 N N . PRO A 1 985 ? 27.592 14.498 15.670 1.00 91.12 985 PRO A N 1
ATOM 7794 C CA . PRO A 1 985 ? 27.474 15.166 14.372 1.00 91.12 985 PRO A CA 1
ATOM 7795 C C . PRO A 1 985 ? 26.054 15.065 13.789 1.00 91.12 985 PRO A C 1
ATOM 7797 O O . PRO A 1 985 ? 25.450 13.998 13.798 1.00 91.12 985 PRO A O 1
ATOM 7800 N N . ARG A 1 986 ? 25.543 16.162 13.209 1.00 91.19 986 ARG A N 1
ATOM 7801 C CA . ARG A 1 986 ? 24.255 16.164 12.487 1.00 91.19 986 ARG A CA 1
ATOM 7802 C C . ARG A 1 986 ? 24.504 16.144 10.987 1.00 91.19 986 ARG A C 1
ATOM 7804 O O . ARG A 1 986 ? 25.220 16.997 10.462 1.00 91.19 986 ARG A O 1
ATOM 7811 N N . LEU A 1 987 ? 23.883 15.197 10.296 1.00 93.75 987 LEU A N 1
ATOM 7812 C CA . LEU A 1 987 ? 23.980 15.017 8.853 1.00 93.75 987 LEU A CA 1
ATOM 7813 C C . LEU A 1 987 ? 22.612 15.240 8.212 1.00 93.75 987 LEU A C 1
ATOM 7815 O O . LEU A 1 987 ? 21.584 14.866 8.775 1.00 93.75 987 LEU A O 1
ATOM 7819 N N . ILE A 1 988 ? 22.604 15.842 7.025 1.00 94.75 988 ILE A N 1
ATOM 7820 C CA . ILE A 1 988 ? 21.402 16.137 6.242 1.00 94.75 988 ILE A CA 1
ATOM 7821 C C . ILE A 1 988 ? 21.692 15.800 4.778 1.00 94.75 988 ILE A C 1
ATOM 7823 O O . ILE A 1 988 ? 22.535 16.430 4.142 1.00 94.75 988 ILE A O 1
ATOM 7827 N N . LEU A 1 989 ? 20.999 14.796 4.246 1.00 95.50 989 LEU A N 1
ATOM 7828 C CA . LEU A 1 989 ? 21.070 14.385 2.848 1.00 95.50 989 LEU A CA 1
ATOM 7829 C C . LEU A 1 989 ? 19.997 15.113 2.035 1.00 95.50 989 LEU A C 1
ATOM 7831 O O . LEU A 1 989 ? 18.796 14.949 2.260 1.00 95.50 989 LEU A O 1
ATOM 7835 N N . VAL A 1 990 ? 20.453 15.884 1.059 1.00 95.31 990 VAL A N 1
ATOM 7836 C CA . VAL A 1 990 ? 19.653 16.714 0.163 1.00 95.31 990 VAL A CA 1
ATOM 7837 C C . VAL A 1 990 ? 19.612 16.062 -1.223 1.00 95.31 990 VAL A C 1
ATOM 7839 O O . VAL A 1 990 ? 20.650 15.717 -1.791 1.00 95.31 990 VAL A O 1
ATOM 7842 N N . ASP A 1 991 ? 18.406 15.881 -1.760 1.00 93.69 991 ASP A N 1
ATOM 7843 C CA . ASP A 1 991 ? 18.141 15.342 -3.100 1.00 93.69 991 ASP A CA 1
ATOM 7844 C C . ASP A 1 991 ? 18.497 16.372 -4.194 1.00 93.69 991 ASP A C 1
ATOM 7846 O O . ASP A 1 991 ? 18.727 17.553 -3.932 1.00 93.69 991 ASP A O 1
ATOM 7850 N N . ILE A 1 992 ? 18.522 15.940 -5.453 1.00 91.50 992 ILE A N 1
ATOM 7851 C CA . ILE A 1 992 ? 18.743 16.780 -6.634 1.00 91.50 992 ILE A CA 1
ATOM 7852 C C . ILE A 1 992 ? 17.628 17.814 -6.865 1.00 91.50 992 ILE A C 1
ATOM 7854 O O . ILE A 1 992 ? 17.838 18.778 -7.600 1.00 91.50 992 ILE A O 1
ATOM 7858 N N . ASP A 1 993 ? 16.458 17.639 -6.240 1.00 88.94 993 ASP A N 1
ATOM 7859 C CA . ASP A 1 993 ? 15.379 18.639 -6.182 1.00 88.94 993 ASP A CA 1
ATOM 7860 C C . ASP A 1 993 ? 15.494 19.592 -4.975 1.00 88.94 993 ASP A C 1
ATOM 7862 O O . ASP A 1 993 ? 14.592 20.395 -4.728 1.00 88.94 993 ASP A O 1
ATOM 7866 N N . GLN A 1 994 ? 16.622 19.517 -4.256 1.00 90.31 994 GLN A N 1
ATOM 7867 C CA . GLN A 1 994 ? 17.014 20.329 -3.100 1.00 90.31 994 GLN A CA 1
ATOM 7868 C C . GLN A 1 994 ? 16.218 20.074 -1.822 1.00 90.31 994 GLN A C 1
ATOM 7870 O O . GLN A 1 994 ? 16.455 20.739 -0.812 1.00 90.31 994 GLN A O 1
ATOM 7875 N N . ARG A 1 995 ? 15.289 19.118 -1.825 1.00 91.50 995 ARG A N 1
ATOM 7876 C CA . ARG A 1 995 ? 14.571 18.737 -0.610 1.00 91.50 995 ARG A CA 1
ATOM 7877 C C . ARG A 1 995 ? 15.394 17.739 0.188 1.00 91.50 995 ARG A C 1
ATOM 7879 O O . ARG A 1 995 ? 16.086 16.889 -0.373 1.00 91.50 995 ARG A O 1
ATOM 7886 N N . VAL A 1 996 ? 15.312 17.817 1.511 1.00 91.12 996 VAL A N 1
ATOM 7887 C CA . VAL A 1 996 ? 15.956 16.820 2.372 1.00 91.12 996 VAL A CA 1
ATOM 7888 C C . VAL A 1 996 ? 15.226 15.487 2.245 1.00 91.12 996 VAL A C 1
ATOM 7890 O O . VAL A 1 996 ? 14.007 15.418 2.400 1.00 91.12 996 VAL A O 1
ATOM 7893 N N . VAL A 1 997 ? 15.978 14.417 2.007 1.00 88.56 997 VAL A N 1
ATOM 7894 C CA . VAL A 1 997 ? 15.458 13.039 1.972 1.00 88.56 997 VAL A CA 1
ATOM 7895 C C . VAL A 1 997 ? 15.837 12.235 3.207 1.00 88.56 997 VAL A C 1
ATOM 7897 O O . VAL A 1 997 ? 15.170 11.249 3.524 1.00 88.56 997 VAL A O 1
ATOM 7900 N N . TRP A 1 998 ? 16.869 12.663 3.932 1.00 89.31 998 TRP A N 1
ATOM 7901 C CA . TRP A 1 998 ? 17.263 12.061 5.198 1.00 89.31 998 TRP A CA 1
ATOM 7902 C C . TRP A 1 998 ? 18.010 13.057 6.082 1.00 89.31 998 TRP A C 1
ATOM 7904 O O . TRP A 1 998 ? 18.737 13.910 5.582 1.00 89.31 998 TRP A O 1
ATOM 7914 N N . GLU A 1 999 ? 17.856 12.932 7.394 1.00 87.94 999 GLU A N 1
ATOM 7915 C CA . GLU A 1 999 ? 18.658 13.657 8.377 1.00 87.94 999 GLU A CA 1
ATOM 7916 C C . GLU A 1 999 ? 18.800 12.844 9.666 1.00 87.94 999 GLU A C 1
ATOM 7918 O O . GLU A 1 999 ? 17.899 12.079 10.020 1.00 87.94 999 GLU A O 1
ATOM 7923 N N . GLY A 1 1000 ? 19.917 13.021 10.370 1.00 84.81 1000 GLY A N 1
ATOM 7924 C CA . GLY A 1 1000 ? 20.188 12.328 11.626 1.00 84.81 1000 GLY A CA 1
ATOM 7925 C C . GLY A 1 1000 ? 21.669 12.279 11.996 1.00 84.81 1000 GLY A C 1
ATOM 7926 O O . GLY A 1 1000 ? 22.510 12.913 11.357 1.00 84.81 1000 GLY A O 1
ATOM 7927 N N . ASP A 1 1001 ? 21.965 11.514 13.044 1.00 84.81 1001 ASP A N 1
ATOM 7928 C CA . ASP A 1 1001 ? 23.319 11.115 13.444 1.00 84.81 1001 ASP A CA 1
ATOM 7929 C C . ASP A 1 1001 ? 23.782 9.911 12.588 1.00 84.81 1001 ASP A C 1
ATOM 7931 O O . ASP A 1 1001 ? 22.951 9.069 12.224 1.00 84.81 1001 ASP A O 1
ATOM 7935 N N . PRO A 1 1002 ? 25.077 9.795 12.231 1.00 86.31 1002 PRO A N 1
ATOM 7936 C CA . PRO A 1 1002 ? 25.588 8.688 11.424 1.00 86.31 1002 PRO A CA 1
ATOM 7937 C C . PRO A 1 1002 ? 25.565 7.317 12.123 1.00 86.31 1002 PRO A C 1
ATOM 7939 O O . PRO A 1 1002 ? 25.796 6.318 11.445 1.00 86.31 1002 PRO A O 1
ATOM 7942 N N . GLY A 1 1003 ? 25.286 7.245 13.426 1.00 82.75 1003 GLY A N 1
ATOM 7943 C CA . GLY A 1 1003 ? 25.147 6.023 14.221 1.00 82.75 1003 GLY A CA 1
ATOM 7944 C C . GLY A 1 1003 ? 26.443 5.510 14.854 1.00 82.75 1003 GLY A C 1
ATOM 7945 O O . GLY A 1 1003 ? 26.466 4.403 15.396 1.00 82.75 1003 GLY A O 1
ATOM 7946 N N . PHE A 1 1004 ? 27.533 6.278 14.789 1.00 85.88 1004 PHE A N 1
ATOM 7947 C CA . PHE A 1 1004 ? 28.846 5.824 15.252 1.00 85.88 1004 PHE A CA 1
ATOM 7948 C C . PHE A 1 1004 ? 29.015 5.948 16.769 1.00 85.88 1004 PHE A C 1
ATOM 7950 O O . PHE A 1 1004 ? 28.627 6.932 17.397 1.00 85.88 1004 PHE A O 1
ATOM 7957 N N . LYS A 1 1005 ? 29.664 4.948 17.374 1.00 80.69 1005 LYS A N 1
ATOM 7958 C CA . LYS A 1 1005 ? 30.018 4.961 18.802 1.00 80.69 1005 LYS A CA 1
ATOM 7959 C C . LYS A 1 1005 ? 31.342 5.711 19.029 1.00 80.69 1005 LYS A C 1
ATOM 7961 O O . LYS A 1 1005 ? 32.154 5.860 18.117 1.00 80.69 1005 LYS A O 1
ATOM 7966 N N . LYS A 1 1006 ? 31.600 6.131 20.278 1.00 81.31 1006 LYS A N 1
ATOM 7967 C CA . LYS A 1 1006 ? 32.889 6.728 20.691 1.00 81.31 1006 LYS A CA 1
ATOM 7968 C C . LYS A 1 1006 ? 34.067 5.846 20.247 1.00 81.31 1006 LYS A C 1
ATOM 7970 O O . LYS A 1 1006 ? 34.079 4.647 20.532 1.00 81.31 1006 LYS A O 1
ATOM 7975 N N . GLY A 1 1007 ? 35.054 6.446 19.581 1.00 76.38 1007 GLY A N 1
ATOM 7976 C CA . GLY A 1 1007 ? 36.226 5.763 19.020 1.00 76.38 1007 GLY A CA 1
ATOM 7977 C C . GLY A 1 1007 ? 36.010 5.086 17.656 1.00 76.38 1007 GLY A C 1
ATOM 7978 O O . GLY A 1 1007 ? 36.916 4.393 17.196 1.00 76.38 1007 GLY A O 1
ATOM 7979 N N . GLY A 1 1008 ? 34.834 5.245 17.038 1.00 74.31 1008 GLY A N 1
ATOM 7980 C CA . GLY A 1 1008 ? 34.538 4.852 15.653 1.00 74.31 1008 GLY A CA 1
ATOM 7981 C C . GLY A 1 1008 ? 34.598 6.038 14.674 1.00 74.31 1008 GLY A C 1
ATOM 7982 O O . GLY A 1 1008 ? 34.814 7.163 15.116 1.00 74.31 1008 GLY A O 1
ATOM 7983 N N . PRO A 1 1009 ? 34.395 5.822 13.362 1.00 82.25 1009 PRO A N 1
ATOM 7984 C CA . PRO A 1 1009 ? 34.043 4.555 12.735 1.00 82.25 1009 PRO A CA 1
ATOM 7985 C C . PRO A 1 1009 ? 35.246 3.618 12.582 1.00 82.25 1009 PRO A C 1
ATOM 7987 O O . PRO A 1 1009 ? 36.372 4.035 12.306 1.00 82.25 1009 PRO A O 1
ATOM 7990 N N . ARG A 1 1010 ? 35.005 2.319 12.752 1.00 77.44 1010 ARG A N 1
ATOM 7991 C CA . ARG A 1 1010 ? 35.945 1.248 12.400 1.00 77.44 1010 ARG A CA 1
ATOM 7992 C C . ARG A 1 1010 ? 35.889 1.000 10.893 1.00 77.44 1010 ARG A C 1
ATOM 7994 O O . ARG A 1 1010 ? 34.881 1.263 10.247 1.00 77.44 1010 ARG A O 1
ATOM 8001 N N . ALA A 1 1011 ? 36.962 0.454 10.324 1.00 70.88 1011 ALA A N 1
ATOM 8002 C CA . ALA A 1 1011 ? 36.977 0.091 8.907 1.00 70.88 1011 ALA A CA 1
ATOM 8003 C C . ALA A 1 1011 ? 35.814 -0.868 8.579 1.00 70.88 1011 ALA A C 1
ATOM 8005 O O . ALA A 1 1011 ? 35.708 -1.934 9.188 1.00 70.88 1011 ALA A O 1
ATOM 8006 N N . GLY A 1 1012 ? 34.956 -0.476 7.632 1.00 67.56 1012 GLY A N 1
ATOM 8007 C CA . GLY A 1 1012 ? 33.759 -1.229 7.241 1.00 67.56 1012 GLY A CA 1
ATOM 8008 C C . GLY A 1 1012 ? 32.561 -1.116 8.197 1.00 67.56 1012 GLY A C 1
ATOM 8009 O O . GLY A 1 1012 ? 31.599 -1.861 8.029 1.00 67.56 1012 GLY A O 1
ATOM 8010 N N . GLU A 1 1013 ? 32.599 -0.231 9.198 1.00 80.94 1013 GLU A N 1
ATOM 8011 C CA . GLU A 1 1013 ? 31.434 0.083 10.035 1.00 80.94 1013 GLU A CA 1
ATOM 8012 C C . GLU A 1 1013 ? 30.409 0.890 9.223 1.00 80.94 1013 GLU A C 1
ATOM 8014 O O . GLU A 1 1013 ? 30.735 1.947 8.685 1.00 80.94 1013 GLU A O 1
ATOM 8019 N N . GLY A 1 1014 ? 29.183 0.370 9.108 1.00 80.56 1014 GLY A N 1
ATOM 8020 C CA . GLY A 1 1014 ? 28.096 1.018 8.368 1.00 80.56 1014 GLY A CA 1
ATOM 8021 C C . GLY A 1 1014 ? 27.471 2.188 9.128 1.00 80.56 1014 GLY A C 1
ATOM 8022 O O . GLY A 1 1014 ? 27.476 2.217 10.359 1.00 80.56 1014 GLY A O 1
ATOM 8023 N N . SER A 1 1015 ? 26.907 3.133 8.381 1.00 88.62 1015 SER A N 1
ATOM 8024 C CA . SER A 1 1015 ? 26.221 4.321 8.887 1.00 88.62 1015 SER A CA 1
ATOM 8025 C C . SER A 1 1015 ? 24.715 4.259 8.632 1.00 88.62 1015 SER A C 1
ATOM 8027 O O . SER A 1 1015 ? 24.252 3.702 7.636 1.00 88.62 1015 SER A O 1
ATOM 8029 N N . TYR A 1 1016 ? 23.928 4.927 9.479 1.00 86.12 1016 TYR A N 1
ATOM 8030 C CA . TYR A 1 1016 ? 22.501 5.156 9.223 1.00 86.12 1016 TYR A CA 1
ATOM 8031 C C . TYR A 1 1016 ? 22.226 5.970 7.940 1.00 86.12 1016 TYR A C 1
ATOM 8033 O O . TYR A 1 1016 ? 21.104 5.930 7.437 1.00 86.12 1016 TYR A O 1
ATOM 8041 N N . LEU A 1 1017 ? 23.231 6.661 7.380 1.00 88.81 1017 LEU A N 1
ATOM 8042 C CA . LEU A 1 1017 ? 23.139 7.372 6.097 1.00 88.81 1017 LEU A CA 1
ATOM 8043 C C . LEU A 1 1017 ? 23.152 6.433 4.876 1.00 88.81 1017 LEU A C 1
ATOM 8045 O O . LEU A 1 1017 ? 22.615 6.801 3.829 1.00 88.81 1017 LEU A O 1
ATOM 8049 N N . ASP A 1 1018 ? 23.749 5.243 4.989 1.00 87.69 1018 ASP A N 1
ATOM 8050 C CA . ASP A 1 1018 ? 24.092 4.413 3.827 1.00 87.69 1018 ASP A CA 1
ATOM 8051 C C . ASP A 1 1018 ? 22.846 4.008 3.026 1.00 87.69 1018 ASP A C 1
ATOM 8053 O O . ASP A 1 1018 ? 22.755 4.274 1.828 1.00 87.69 1018 ASP A O 1
ATOM 8057 N N . ALA A 1 1019 ? 21.837 3.448 3.700 1.00 81.62 1019 ALA A N 1
ATOM 8058 C CA . ALA A 1 1019 ? 20.594 3.028 3.056 1.00 81.62 1019 ALA A CA 1
ATOM 8059 C C . ALA A 1 1019 ? 19.800 4.197 2.427 1.00 81.62 1019 ALA A C 1
ATOM 8061 O O . ALA A 1 1019 ? 19.415 4.076 1.265 1.00 81.62 1019 ALA A O 1
ATOM 8062 N N . PRO A 1 1020 ? 19.565 5.332 3.119 1.00 85.75 1020 PRO A N 1
ATOM 8063 C CA . PRO A 1 1020 ? 18.942 6.505 2.507 1.00 85.75 1020 PRO A CA 1
ATOM 8064 C C . PRO A 1 1020 ? 19.676 7.038 1.274 1.00 85.75 1020 PRO A C 1
ATOM 8066 O O . PRO A 1 1020 ? 19.032 7.454 0.309 1.00 85.75 1020 PRO A O 1
ATOM 8069 N N . LEU A 1 1021 ? 21.012 7.032 1.295 1.00 90.06 1021 LEU A N 1
ATOM 8070 C CA . LEU A 1 1021 ? 21.811 7.456 0.153 1.00 90.06 1021 LEU A CA 1
ATOM 8071 C C . LEU A 1 1021 ? 21.633 6.485 -1.018 1.00 90.06 1021 LEU A C 1
ATOM 8073 O O . LEU A 1 1021 ? 21.308 6.928 -2.115 1.00 90.06 1021 LEU A O 1
ATOM 8077 N N . GLU A 1 1022 ? 21.762 5.177 -0.796 1.00 87.00 1022 GLU A N 1
ATOM 8078 C CA . GLU A 1 1022 ? 21.530 4.158 -1.829 1.00 87.00 1022 GLU A CA 1
ATOM 8079 C C . GLU A 1 1022 ? 20.117 4.239 -2.428 1.00 87.00 1022 GLU A C 1
ATOM 8081 O O . GLU A 1 1022 ? 19.960 4.231 -3.655 1.00 87.00 1022 GLU A O 1
ATOM 8086 N N . ASP A 1 1023 ? 19.098 4.389 -1.576 1.00 82.88 1023 ASP A N 1
ATOM 8087 C CA . ASP A 1 1023 ? 17.700 4.511 -1.989 1.00 82.88 1023 ASP A CA 1
ATOM 8088 C C . ASP A 1 1023 ? 17.496 5.775 -2.847 1.00 82.88 1023 ASP A C 1
ATOM 8090 O O . ASP A 1 1023 ? 16.817 5.718 -3.876 1.00 82.88 1023 ASP A O 1
ATOM 8094 N N . LEU A 1 1024 ? 18.134 6.902 -2.498 1.00 87.56 1024 LEU A N 1
ATOM 8095 C CA . LEU A 1 1024 ? 18.125 8.128 -3.304 1.00 87.56 1024 LEU A CA 1
ATOM 8096 C C . LEU A 1 1024 ? 18.755 7.904 -4.689 1.00 87.56 1024 LEU A C 1
ATOM 8098 O O . LEU A 1 1024 ? 18.161 8.274 -5.708 1.00 87.56 1024 LEU A O 1
ATOM 8102 N N . LEU A 1 1025 ? 19.941 7.289 -4.738 1.00 88.56 1025 LEU A N 1
ATOM 8103 C CA . LEU A 1 1025 ? 20.655 7.027 -5.992 1.00 88.56 1025 LEU A CA 1
ATOM 8104 C C . LEU A 1 1025 ? 19.822 6.153 -6.936 1.00 88.56 1025 LEU A C 1
ATOM 8106 O O . LEU A 1 1025 ? 19.735 6.454 -8.131 1.00 88.56 1025 LEU A O 1
ATOM 8110 N N . ALA A 1 1026 ? 19.202 5.098 -6.396 1.00 82.69 1026 ALA A N 1
ATOM 8111 C CA . ALA A 1 1026 ? 18.358 4.173 -7.142 1.00 82.69 1026 ALA A CA 1
ATOM 8112 C C . ALA A 1 1026 ? 17.056 4.839 -7.602 1.00 82.69 1026 ALA A C 1
ATOM 8114 O O . ALA A 1 1026 ? 16.724 4.790 -8.789 1.00 82.69 1026 ALA A O 1
ATOM 8115 N N . LYS A 1 1027 ? 16.352 5.523 -6.689 1.00 82.50 1027 LYS A N 1
ATOM 8116 C CA . LYS A 1 1027 ? 15.086 6.216 -6.970 1.00 82.50 1027 LYS A CA 1
ATOM 8117 C C . LYS A 1 1027 ? 15.235 7.234 -8.097 1.00 82.50 1027 LYS A C 1
ATOM 8119 O O . LYS A 1 1027 ? 14.377 7.307 -8.971 1.00 82.50 1027 LYS A O 1
ATOM 8124 N N . ARG A 1 1028 ? 16.323 8.009 -8.090 1.00 85.62 1028 ARG A N 1
ATOM 8125 C CA . ARG A 1 1028 ? 16.569 9.078 -9.070 1.00 85.62 1028 ARG A CA 1
ATOM 8126 C C . ARG A 1 1028 ? 17.386 8.633 -10.283 1.00 85.62 1028 ARG A C 1
ATOM 8128 O O . ARG A 1 1028 ? 17.598 9.444 -11.183 1.00 85.62 1028 ARG A O 1
ATOM 8135 N N . ARG A 1 1029 ? 17.848 7.374 -10.322 1.00 88.06 1029 ARG A N 1
ATOM 8136 C CA . ARG A 1 1029 ? 18.722 6.835 -11.381 1.00 88.06 1029 ARG A CA 1
ATOM 8137 C C . ARG A 1 1029 ? 19.888 7.780 -11.687 1.00 88.06 1029 ARG A C 1
ATOM 8139 O O . ARG A 1 1029 ? 20.140 8.135 -12.838 1.00 88.06 1029 ARG A O 1
ATOM 8146 N N . LEU A 1 1030 ? 20.561 8.272 -10.641 1.00 88.56 1030 LEU A N 1
ATOM 8147 C CA . LEU A 1 1030 ? 21.459 9.435 -10.754 1.00 88.56 1030 LEU A CA 1
ATOM 8148 C C . LEU A 1 1030 ? 22.628 9.213 -11.712 1.00 88.56 1030 LEU A C 1
ATOM 8150 O O . LEU A 1 1030 ? 23.078 10.151 -12.371 1.00 88.56 1030 LEU A O 1
ATOM 8154 N N . LYS A 1 1031 ? 23.098 7.971 -11.828 1.00 88.44 1031 LYS A N 1
ATOM 8155 C CA . LYS A 1 1031 ? 24.159 7.618 -12.771 1.00 88.44 1031 LYS A CA 1
ATOM 8156 C C . LYS A 1 1031 ? 23.697 7.804 -14.214 1.00 88.44 1031 LYS A C 1
ATOM 8158 O O . LYS A 1 1031 ? 24.401 8.442 -14.996 1.00 88.44 1031 LYS A O 1
ATOM 8163 N N . GLU A 1 1032 ? 22.525 7.275 -14.557 1.00 89.06 1032 GLU A N 1
ATOM 8164 C CA . GLU A 1 1032 ? 21.949 7.420 -15.894 1.00 89.06 1032 GLU A CA 1
ATOM 8165 C C . GLU A 1 1032 ? 21.528 8.859 -16.168 1.00 89.06 1032 GLU A C 1
ATOM 8167 O O . GLU A 1 1032 ? 21.845 9.384 -17.229 1.00 89.06 1032 GLU A O 1
ATOM 8172 N N . LEU A 1 1033 ? 20.902 9.533 -15.200 1.00 90.06 1033 LEU A N 1
ATOM 8173 C CA . LEU A 1 1033 ? 20.510 10.932 -15.340 1.00 90.06 1033 LEU A CA 1
ATOM 8174 C C . LEU A 1 1033 ? 21.721 11.825 -15.628 1.00 90.06 1033 LEU A C 1
ATOM 8176 O O . LEU A 1 1033 ? 21.663 12.657 -16.529 1.00 90.06 1033 LEU A O 1
ATOM 8180 N N . ARG A 1 1034 ? 22.833 11.648 -14.908 1.00 88.62 1034 ARG A N 1
ATOM 8181 C CA . ARG A 1 1034 ? 24.047 12.449 -15.113 1.00 88.62 1034 ARG A CA 1
ATOM 8182 C C . ARG A 1 1034 ? 24.696 12.174 -16.467 1.00 88.62 1034 ARG A C 1
ATOM 8184 O O . ARG A 1 1034 ? 25.098 13.114 -17.151 1.00 88.62 1034 ARG A O 1
ATOM 8191 N N . ALA A 1 1035 ? 24.786 10.903 -16.859 1.00 90.31 1035 ALA A N 1
ATOM 8192 C CA . ALA A 1 1035 ? 25.287 10.527 -18.178 1.00 90.31 1035 ALA A CA 1
ATOM 8193 C C . ALA A 1 1035 ? 24.409 11.120 -19.293 1.00 90.31 1035 ALA A C 1
ATOM 8195 O O . ALA A 1 1035 ? 24.929 11.686 -20.256 1.00 90.31 1035 ALA A O 1
ATOM 8196 N N . TRP A 1 1036 ? 23.088 11.061 -19.116 1.00 94.00 1036 TRP A N 1
ATOM 8197 C CA . TRP A 1 1036 ? 22.116 11.611 -20.049 1.00 94.00 1036 TRP A CA 1
ATOM 8198 C C . TRP A 1 1036 ? 22.179 13.136 -20.124 1.00 94.00 1036 TRP A C 1
ATOM 8200 O O . TRP A 1 1036 ? 22.203 13.666 -21.226 1.00 94.00 1036 TRP A O 1
ATOM 8210 N N . LEU A 1 1037 ? 22.261 13.853 -18.996 1.00 91.44 1037 LEU A N 1
ATOM 8211 C CA . LEU A 1 1037 ? 22.374 15.318 -18.973 1.00 91.44 1037 LEU A CA 1
ATOM 8212 C C . LEU A 1 1037 ? 23.610 15.785 -19.741 1.00 91.44 1037 LEU A C 1
ATOM 8214 O O . LEU A 1 1037 ? 23.505 16.662 -20.595 1.00 91.44 1037 LEU A O 1
ATOM 8218 N N . LEU A 1 1038 ? 24.757 15.140 -19.510 1.00 90.81 1038 LEU A N 1
ATOM 8219 C CA . LEU A 1 1038 ? 25.983 15.440 -20.242 1.00 90.81 1038 LEU A CA 1
ATOM 8220 C C . LEU A 1 1038 ? 25.815 15.177 -21.746 1.00 90.81 1038 LEU A C 1
ATOM 8222 O O . LEU A 1 1038 ? 26.185 16.017 -22.565 1.00 90.81 1038 LEU A O 1
ATOM 8226 N N . ALA A 1 1039 ? 25.243 14.032 -22.128 1.00 92.00 1039 ALA A N 1
ATOM 8227 C CA . ALA A 1 1039 ? 24.991 13.701 -23.531 1.00 92.00 1039 ALA A CA 1
ATOM 8228 C C . ALA A 1 1039 ? 23.982 14.662 -24.186 1.00 92.00 1039 ALA A C 1
ATOM 8230 O O . ALA A 1 1039 ? 24.156 15.069 -25.337 1.00 92.00 1039 ALA A O 1
ATOM 8231 N N . TRP A 1 1040 ? 22.948 15.062 -23.448 1.00 94.00 1040 TRP A N 1
ATOM 8232 C CA . TRP A 1 1040 ? 21.931 16.006 -23.886 1.00 94.00 1040 TRP A CA 1
ATOM 8233 C C . TRP A 1 1040 ? 22.530 17.391 -24.114 1.00 94.00 1040 TRP A C 1
ATOM 8235 O O . TRP A 1 1040 ? 22.357 17.950 -25.189 1.00 94.00 1040 TRP A O 1
ATOM 8245 N N . GLU A 1 1041 ? 23.294 17.928 -23.168 1.00 91.88 1041 GLU A N 1
ATOM 8246 C CA . GLU A 1 1041 ? 23.904 19.255 -23.305 1.00 91.88 1041 GLU A CA 1
ATOM 8247 C C . GLU A 1 1041 ? 24.977 19.303 -24.397 1.00 91.88 1041 GLU A C 1
ATOM 8249 O O . GLU A 1 1041 ? 25.037 20.264 -25.164 1.00 91.88 1041 GLU A O 1
ATOM 8254 N N . THR A 1 1042 ? 25.807 18.263 -24.498 1.00 92.00 1042 THR A N 1
ATOM 8255 C CA . THR A 1 1042 ? 26.926 18.239 -25.454 1.00 92.00 1042 THR A CA 1
ATOM 8256 C C . THR A 1 1042 ? 26.498 17.892 -26.875 1.00 92.00 1042 THR A C 1
ATOM 8258 O O . THR A 1 1042 ? 27.079 18.414 -27.825 1.00 92.00 1042 THR A O 1
ATOM 8261 N N . THR A 1 1043 ? 25.498 17.019 -27.036 1.00 92.19 1043 THR A N 1
ATOM 8262 C CA . THR A 1 1043 ? 25.164 16.418 -28.336 1.00 92.19 1043 THR A CA 1
ATOM 8263 C C . THR A 1 1043 ? 23.673 16.509 -28.654 1.00 92.19 1043 THR A C 1
ATOM 8265 O O . THR A 1 1043 ? 23.311 17.025 -29.710 1.00 92.19 1043 THR A O 1
ATOM 8268 N N . GLY A 1 1044 ? 22.797 16.061 -27.749 1.00 93.19 1044 GLY A N 1
ATOM 8269 C CA . GLY A 1 1044 ? 21.361 15.920 -28.020 1.00 93.19 1044 GLY A CA 1
ATOM 8270 C C . GLY A 1 1044 ? 20.634 17.242 -28.296 1.00 93.19 1044 GLY A C 1
ATOM 8271 O O . GLY A 1 1044 ? 19.987 17.389 -29.332 1.00 93.19 1044 GLY A O 1
ATOM 8272 N N . LEU A 1 1045 ? 20.777 18.228 -27.412 1.00 94.06 1045 LEU A N 1
ATOM 8273 C CA . LEU A 1 1045 ? 20.173 19.554 -27.532 1.00 94.06 1045 LEU A CA 1
ATOM 8274 C C . LEU A 1 1045 ? 20.764 20.357 -28.705 1.00 94.06 1045 LEU A C 1
ATOM 8276 O O . LEU A 1 1045 ? 19.981 20.917 -29.479 1.00 94.06 1045 LEU A O 1
ATOM 8280 N N . PRO A 1 1046 ? 22.100 20.405 -28.914 1.00 94.81 1046 PRO A N 1
ATOM 8281 C CA . PRO A 1 1046 ? 22.666 20.995 -30.125 1.00 94.81 1046 PRO A CA 1
ATOM 8282 C C . PRO A 1 1046 ? 22.157 20.340 -31.414 1.00 94.81 1046 PRO A C 1
ATOM 8284 O O . PRO A 1 1046 ? 21.862 21.054 -32.374 1.00 94.81 1046 PRO A O 1
ATOM 8287 N N . ALA A 1 1047 ? 22.020 19.010 -31.453 1.00 94.19 1047 ALA A N 1
ATOM 8288 C CA . ALA A 1 1047 ? 21.480 18.298 -32.610 1.00 94.19 1047 ALA A CA 1
ATOM 8289 C C . ALA A 1 1047 ? 20.002 18.641 -32.849 1.00 94.19 1047 ALA A C 1
ATOM 8291 O O . ALA A 1 1047 ? 19.631 18.994 -33.970 1.00 94.19 1047 ALA A O 1
ATOM 8292 N N . LEU A 1 1048 ? 19.182 18.646 -31.790 1.00 93.75 1048 LEU A N 1
ATOM 8293 C CA . LEU A 1 1048 ? 17.760 18.990 -31.862 1.00 93.75 1048 LEU A CA 1
ATOM 8294 C C . LEU A 1 1048 ? 17.554 20.403 -32.425 1.00 93.75 1048 LEU A C 1
ATOM 8296 O O . LEU A 1 1048 ? 16.810 20.583 -33.387 1.00 93.75 1048 LEU A O 1
ATOM 8300 N N . ARG A 1 1049 ? 18.277 21.396 -31.889 1.00 91.50 1049 ARG A N 1
ATOM 8301 C CA . ARG A 1 1049 ? 18.215 22.799 -32.344 1.00 91.50 1049 ARG A CA 1
ATOM 8302 C C . ARG A 1 1049 ? 18.715 23.004 -33.773 1.00 91.50 1049 ARG A C 1
ATOM 8304 O O . ARG A 1 1049 ? 18.338 23.971 -34.433 1.00 91.50 1049 ARG A O 1
ATOM 8311 N N . ASN A 1 1050 ? 19.581 22.116 -34.253 1.00 89.94 1050 ASN A N 1
ATOM 8312 C CA . ASN A 1 1050 ? 20.046 22.112 -35.637 1.00 89.94 1050 ASN A CA 1
ATOM 8313 C C . ASN A 1 1050 ? 19.130 21.323 -36.581 1.00 89.94 1050 ASN A C 1
ATOM 8315 O O . ASN A 1 1050 ? 19.385 21.324 -37.784 1.00 89.94 1050 ASN A O 1
ATOM 8319 N N . GLY A 1 1051 ? 18.079 20.676 -36.068 1.00 92.06 1051 GLY A N 1
ATOM 8320 C CA . GLY A 1 1051 ? 17.203 19.819 -36.859 1.00 92.06 1051 GLY A CA 1
ATOM 8321 C C . GLY A 1 1051 ? 17.839 18.498 -37.290 1.00 92.06 1051 GLY A C 1
ATOM 8322 O O . GLY A 1 1051 ? 17.376 17.875 -38.245 1.00 92.06 1051 GLY A O 1
ATOM 8323 N N . ASP A 1 1052 ? 18.898 18.060 -36.612 1.00 93.75 1052 ASP A N 1
ATOM 8324 C CA . ASP A 1 1052 ? 19.462 16.724 -36.782 1.00 93.75 1052 ASP A CA 1
ATOM 8325 C C . ASP A 1 1052 ? 18.764 15.750 -35.826 1.00 93.75 1052 ASP A C 1
ATOM 8327 O O . ASP A 1 1052 ? 19.270 15.390 -34.758 1.00 93.75 1052 ASP A O 1
ATOM 8331 N N . LEU A 1 1053 ? 17.551 15.337 -36.208 1.00 93.56 1053 LEU A N 1
ATOM 8332 C CA . LEU A 1 1053 ? 16.771 14.403 -35.401 1.00 93.56 1053 LEU A CA 1
ATOM 8333 C C . LEU A 1 1053 ? 17.479 13.050 -35.251 1.00 93.56 1053 LEU A C 1
ATOM 8335 O O . LEU A 1 1053 ? 17.314 12.410 -34.221 1.00 93.56 1053 LEU A O 1
ATOM 8339 N N . ALA A 1 1054 ? 18.283 12.614 -36.226 1.00 92.94 1054 ALA A N 1
ATOM 8340 C CA . ALA A 1 1054 ? 18.979 11.330 -36.152 1.00 92.94 1054 ALA A CA 1
ATOM 8341 C C . ALA A 1 1054 ? 19.946 11.281 -34.962 1.00 92.94 1054 ALA A C 1
ATOM 8343 O O . ALA A 1 1054 ? 19.930 10.309 -34.205 1.00 92.94 1054 ALA A O 1
ATOM 8344 N N . SER A 1 1055 ? 20.715 12.352 -34.756 1.00 92.81 1055 SER A N 1
ATOM 8345 C CA . SER A 1 1055 ? 21.636 12.469 -33.621 1.00 92.81 1055 SER A CA 1
ATOM 8346 C C . SER A 1 1055 ? 20.928 12.808 -32.302 1.00 92.81 1055 SER A C 1
ATOM 8348 O O . SER A 1 1055 ? 21.386 12.387 -31.243 1.00 92.81 1055 SER A O 1
ATOM 8350 N N . ALA A 1 1056 ? 19.797 13.526 -32.337 1.00 94.06 1056 ALA A N 1
ATOM 8351 C CA . ALA A 1 1056 ? 19.034 13.871 -31.130 1.00 94.06 1056 ALA A CA 1
ATOM 8352 C C . ALA A 1 1056 ? 18.162 12.716 -30.599 1.00 94.06 1056 ALA A C 1
ATOM 8354 O O . ALA A 1 1056 ? 17.910 12.613 -29.395 1.00 94.06 1056 ALA A O 1
ATOM 8355 N N . LEU A 1 1057 ? 17.680 11.840 -31.485 1.00 93.00 1057 LEU A N 1
ATOM 8356 C CA . LEU A 1 1057 ? 16.675 10.827 -31.168 1.00 93.00 1057 LEU A CA 1
ATOM 8357 C C . LEU A 1 1057 ? 17.086 9.828 -30.071 1.00 93.00 1057 LEU A C 1
ATOM 8359 O O . LEU A 1 1057 ? 16.219 9.505 -29.254 1.00 93.00 1057 LEU A O 1
ATOM 8363 N N . PRO A 1 1058 ? 18.339 9.330 -29.996 1.00 93.50 1058 PRO A N 1
ATOM 8364 C CA . PRO A 1 1058 ? 18.761 8.468 -28.894 1.00 93.50 1058 PRO A CA 1
ATOM 8365 C C . PRO A 1 1058 ? 18.511 9.116 -27.526 1.00 93.50 1058 PRO A C 1
ATOM 8367 O O . PRO A 1 1058 ? 17.838 8.520 -26.686 1.00 93.50 1058 PRO A O 1
ATOM 8370 N N . SER A 1 1059 ? 18.932 10.373 -27.348 1.00 92.00 1059 SER A N 1
ATOM 8371 C CA . SER A 1 1059 ? 18.718 11.113 -26.101 1.00 92.00 1059 SER A CA 1
ATOM 8372 C C . SER A 1 1059 ? 17.238 11.417 -25.847 1.00 92.00 1059 SER A C 1
ATOM 8374 O O . SER A 1 1059 ? 16.789 11.294 -24.711 1.00 92.00 1059 SER A O 1
ATOM 8376 N N . LEU A 1 1060 ? 16.451 11.748 -26.879 1.00 92.69 1060 LEU A N 1
ATOM 8377 C CA . LEU A 1 1060 ? 15.000 11.957 -26.744 1.00 92.69 1060 LEU A CA 1
ATOM 8378 C C . LEU A 1 1060 ? 14.266 10.690 -26.268 1.00 92.69 1060 LEU A C 1
ATOM 8380 O O . LEU A 1 1060 ? 13.359 10.764 -25.440 1.00 92.69 1060 LEU A O 1
ATOM 8384 N N . ARG A 1 1061 ? 14.648 9.513 -26.784 1.00 91.00 1061 ARG A N 1
ATOM 8385 C CA . ARG A 1 1061 ? 14.066 8.225 -26.371 1.00 91.00 1061 ARG A CA 1
ATOM 8386 C C . ARG A 1 1061 ? 14.462 7.867 -24.946 1.00 91.00 1061 ARG A C 1
ATOM 8388 O O . ARG A 1 1061 ? 13.597 7.477 -24.166 1.00 91.00 1061 ARG A O 1
ATOM 8395 N N . GLU A 1 1062 ? 15.737 8.026 -24.606 1.00 90.00 1062 GLU A N 1
ATOM 8396 C CA . GLU A 1 1062 ? 16.237 7.761 -23.256 1.00 90.00 1062 GLU A CA 1
ATOM 8397 C C . GLU A 1 1062 ? 15.558 8.661 -22.214 1.00 90.00 1062 GLU A C 1
ATOM 8399 O O . GLU A 1 1062 ? 15.171 8.174 -21.148 1.00 90.00 1062 GLU A O 1
ATOM 8404 N N . ALA A 1 1063 ? 15.277 9.925 -22.564 1.00 90.81 1063 ALA A N 1
ATOM 8405 C CA . ALA A 1 1063 ? 14.578 10.876 -21.702 1.00 90.81 1063 ALA A CA 1
ATOM 8406 C C . ALA A 1 1063 ? 13.206 10.374 -21.224 1.00 90.81 1063 ALA A C 1
ATOM 8408 O O . ALA A 1 1063 ? 12.803 10.704 -20.112 1.00 90.81 1063 ALA A O 1
ATOM 8409 N N . ARG A 1 1064 ? 12.487 9.541 -21.999 1.00 84.75 1064 ARG A N 1
ATOM 8410 C CA . ARG A 1 1064 ? 11.198 8.946 -21.575 1.00 84.75 1064 ARG A CA 1
ATOM 8411 C C . ARG A 1 1064 ? 11.319 8.010 -20.376 1.00 84.75 1064 ARG A C 1
ATOM 8413 O O . ARG A 1 1064 ? 10.319 7.738 -19.721 1.00 84.75 1064 ARG A O 1
ATOM 8420 N N . THR A 1 1065 ? 12.518 7.498 -20.115 1.00 82.06 1065 THR A N 1
ATOM 8421 C CA . THR A 1 1065 ? 12.793 6.593 -18.991 1.00 82.06 1065 THR A CA 1
ATOM 8422 C C . THR A 1 1065 ? 13.221 7.334 -17.721 1.00 82.06 1065 THR A C 1
ATOM 8424 O O . THR A 1 1065 ? 13.447 6.696 -16.692 1.00 82.06 1065 THR A O 1
ATOM 8427 N N . LEU A 1 1066 ? 13.357 8.663 -17.794 1.00 82.75 1066 LEU A N 1
ATOM 8428 C CA . LEU A 1 1066 ? 13.823 9.532 -16.715 1.00 82.75 1066 LEU A CA 1
ATOM 8429 C C . LEU A 1 1066 ? 12.669 10.368 -16.141 1.00 82.75 1066 LEU A C 1
ATOM 8431 O O . LEU A 1 1066 ? 11.656 10.618 -16.800 1.00 82.75 1066 LEU A O 1
ATOM 8435 N N . GLU A 1 1067 ? 12.815 10.803 -14.890 1.00 79.62 1067 GLU A N 1
ATOM 8436 C CA . GLU A 1 1067 ? 11.744 11.479 -14.159 1.00 79.62 1067 GLU A CA 1
ATOM 8437 C C . GLU A 1 1067 ? 11.519 12.915 -14.661 1.00 79.62 1067 GLU A C 1
ATOM 8439 O O . GLU A 1 1067 ? 12.367 13.798 -14.518 1.00 79.62 1067 GLU A O 1
ATOM 8444 N N . ARG A 1 1068 ? 10.328 13.162 -15.220 1.00 82.31 1068 ARG A N 1
ATOM 8445 C CA . ARG A 1 1068 ? 9.951 14.445 -15.833 1.00 82.31 1068 ARG A CA 1
ATOM 8446 C C . ARG A 1 1068 ? 10.013 15.633 -14.871 1.00 82.31 1068 ARG A C 1
ATOM 8448 O O . ARG A 1 1068 ? 10.399 16.723 -15.274 1.00 82.31 1068 ARG A O 1
ATOM 8455 N N . LYS A 1 1069 ? 9.559 15.448 -13.626 1.00 73.31 1069 LYS A N 1
ATOM 8456 C CA . LYS A 1 1069 ? 9.282 16.555 -12.693 1.00 73.31 1069 LYS A CA 1
ATOM 8457 C C . LYS A 1 1069 ? 10.540 17.251 -12.164 1.00 73.31 1069 LYS A C 1
ATOM 8459 O O . LYS A 1 1069 ? 10.432 18.373 -11.690 1.00 73.31 1069 LYS A O 1
ATOM 8464 N N . ILE A 1 1070 ? 11.701 16.604 -12.237 1.00 69.00 1070 ILE A N 1
ATOM 8465 C CA . ILE A 1 1070 ? 12.899 17.059 -11.521 1.00 69.00 1070 ILE A CA 1
ATOM 8466 C C . ILE A 1 1070 ? 13.832 17.880 -12.404 1.00 69.00 1070 ILE A C 1
ATOM 8468 O O . ILE A 1 1070 ? 14.346 18.914 -11.991 1.00 69.00 1070 ILE A O 1
ATOM 8472 N N . ALA A 1 1071 ? 14.082 17.406 -13.623 1.00 80.81 1071 ALA A N 1
ATOM 8473 C CA . ALA A 1 1071 ? 15.087 17.980 -14.500 1.00 80.81 1071 ALA A CA 1
ATOM 8474 C C . ALA A 1 1071 ? 14.399 18.686 -15.668 1.00 80.81 1071 ALA A C 1
AT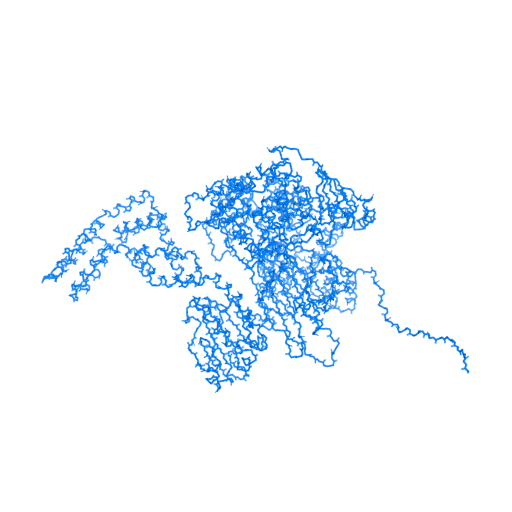OM 8476 O O . ALA A 1 1071 ? 13.894 18.038 -16.586 1.00 80.81 1071 ALA A O 1
ATOM 8477 N N . ALA A 1 1072 ? 14.425 20.022 -15.672 1.00 85.50 1072 ALA A N 1
ATOM 8478 C CA . ALA A 1 1072 ? 13.892 20.819 -16.779 1.00 85.50 1072 ALA A CA 1
ATOM 8479 C C . ALA A 1 1072 ? 14.423 20.377 -18.166 1.00 85.50 1072 ALA A C 1
ATOM 8481 O O . ALA A 1 1072 ? 13.621 20.314 -19.101 1.00 85.50 1072 ALA A O 1
ATOM 8482 N N . PRO A 1 1073 ? 15.706 19.974 -18.324 1.00 89.69 1073 PRO A N 1
ATOM 8483 C CA . PRO A 1 1073 ? 16.184 19.409 -19.585 1.00 89.69 1073 PRO A CA 1
ATOM 8484 C C . PRO A 1 1073 ? 15.470 18.112 -19.998 1.00 89.69 1073 PRO A C 1
ATOM 8486 O O . PRO A 1 1073 ? 15.155 17.948 -21.175 1.00 89.69 1073 PRO A O 1
ATOM 8489 N N . VAL A 1 1074 ? 15.155 17.217 -19.050 1.00 90.00 1074 VAL A N 1
ATOM 8490 C CA . VAL A 1 1074 ? 14.404 15.973 -19.316 1.00 90.00 1074 VAL A CA 1
ATOM 8491 C C . VAL A 1 1074 ? 12.985 16.299 -19.770 1.00 90.00 1074 VAL A C 1
ATOM 8493 O O . VAL A 1 1074 ? 12.533 15.764 -20.779 1.00 90.00 1074 VAL A O 1
ATOM 8496 N N . ALA A 1 1075 ? 12.294 17.204 -19.069 1.00 86.19 1075 ALA A N 1
ATOM 8497 C CA . ALA A 1 1075 ? 10.955 17.641 -19.460 1.00 86.19 1075 ALA A CA 1
ATOM 8498 C C . ALA A 1 1075 ? 10.950 18.244 -20.873 1.00 86.19 1075 ALA A C 1
ATOM 8500 O O . ALA A 1 1075 ? 10.131 17.854 -21.700 1.00 86.19 1075 ALA A O 1
ATOM 8501 N N . SER A 1 1076 ? 11.920 19.112 -21.175 1.00 89.62 1076 SER A N 1
ATOM 8502 C CA . SER A 1 1076 ? 12.092 19.714 -22.500 1.00 89.62 1076 SER A CA 1
ATOM 8503 C C . SER A 1 1076 ? 12.321 18.665 -23.595 1.00 89.62 1076 SER A C 1
ATOM 8505 O O . SER A 1 1076 ? 11.687 18.734 -24.648 1.00 89.62 1076 SER A O 1
ATOM 8507 N N . ALA A 1 1077 ? 13.162 17.658 -23.344 1.00 92.56 1077 ALA A N 1
ATOM 8508 C CA . ALA A 1 1077 ? 13.396 16.561 -24.282 1.00 92.56 1077 ALA A CA 1
ATOM 8509 C C . ALA A 1 1077 ? 12.133 15.706 -24.502 1.00 92.56 1077 ALA A C 1
ATOM 8511 O O . ALA A 1 1077 ? 11.784 15.379 -25.638 1.00 92.56 1077 ALA A O 1
ATOM 8512 N N . GLN A 1 1078 ? 11.416 15.368 -23.428 1.00 92.12 1078 GLN A N 1
ATOM 8513 C CA . GLN A 1 1078 ? 10.159 14.624 -23.516 1.00 92.12 1078 GLN A CA 1
ATOM 8514 C C . GLN A 1 1078 ? 9.086 15.405 -24.285 1.00 92.12 1078 GLN A C 1
ATOM 8516 O O . GLN A 1 1078 ? 8.386 14.813 -25.105 1.00 92.12 1078 GLN A O 1
ATOM 8521 N N . ASP A 1 1079 ? 8.984 16.717 -24.060 1.00 89.12 1079 ASP A N 1
ATOM 8522 C CA . ASP A 1 1079 ? 8.042 17.600 -24.756 1.00 89.12 1079 ASP A CA 1
ATOM 8523 C C . ASP A 1 1079 ? 8.367 17.720 -26.237 1.00 89.12 1079 ASP A C 1
ATOM 8525 O O . ASP A 1 1079 ? 7.474 17.573 -27.069 1.00 89.12 1079 ASP A O 1
ATOM 8529 N N . ALA A 1 1080 ? 9.641 17.907 -26.587 1.00 91.62 1080 ALA A N 1
ATOM 8530 C CA . ALA A 1 1080 ? 10.067 17.947 -27.981 1.00 91.62 1080 ALA A CA 1
ATOM 8531 C C . ALA A 1 1080 ? 9.680 16.659 -28.726 1.00 91.62 1080 ALA A C 1
ATOM 8533 O O . ALA A 1 1080 ? 9.144 16.717 -29.835 1.00 91.62 1080 ALA A O 1
ATOM 8534 N N . LEU A 1 1081 ? 9.887 15.498 -28.093 1.00 93.06 1081 LEU A N 1
ATOM 8535 C CA . LEU A 1 1081 ? 9.490 14.213 -28.662 1.00 93.06 1081 LEU A CA 1
ATOM 8536 C C . LEU A 1 1081 ? 7.964 14.069 -28.756 1.00 93.06 1081 LEU A C 1
ATOM 8538 O O . LEU A 1 1081 ? 7.467 13.619 -29.785 1.00 93.06 1081 LEU A O 1
ATOM 8542 N N . GLN A 1 1082 ? 7.221 14.450 -27.714 1.00 88.81 1082 GLN A N 1
ATOM 8543 C CA . GLN A 1 1082 ? 5.762 14.336 -27.697 1.00 88.81 1082 GLN A CA 1
ATOM 8544 C C . GLN A 1 1082 ? 5.109 15.231 -28.753 1.00 88.81 1082 GLN A C 1
ATOM 8546 O O . GLN A 1 1082 ? 4.294 14.749 -29.532 1.00 88.81 1082 GLN A O 1
ATOM 8551 N N . VAL A 1 1083 ? 5.522 16.497 -28.845 1.00 90.94 1083 VAL A N 1
ATOM 8552 C CA . VAL A 1 1083 ? 5.012 17.446 -29.845 1.00 90.94 1083 VAL A CA 1
ATOM 8553 C C . VAL A 1 1083 ? 5.257 16.931 -31.264 1.00 90.94 1083 VAL A C 1
ATOM 8555 O O . VAL A 1 1083 ? 4.386 17.053 -32.127 1.00 90.94 1083 VAL A O 1
ATOM 8558 N N . LEU A 1 1084 ? 6.421 16.327 -31.518 1.00 92.12 1084 LEU A N 1
ATOM 8559 C CA . LEU A 1 1084 ? 6.716 15.715 -32.810 1.00 92.12 1084 LEU A CA 1
ATOM 8560 C C . LEU A 1 1084 ? 5.798 14.516 -33.098 1.00 92.12 1084 LEU A C 1
ATOM 8562 O O . LEU A 1 1084 ? 5.264 14.404 -34.200 1.00 92.12 1084 LEU A O 1
ATOM 8566 N N . GLU A 1 1085 ? 5.588 13.632 -32.122 1.00 90.56 1085 GLU A N 1
ATOM 8567 C CA . GLU A 1 1085 ? 4.687 12.485 -32.274 1.00 90.56 1085 GLU A CA 1
ATOM 8568 C C . GLU A 1 1085 ? 3.225 12.900 -32.488 1.00 90.56 1085 GLU A C 1
ATOM 8570 O O . GLU A 1 1085 ? 2.551 12.317 -33.338 1.00 90.56 1085 GLU A O 1
ATOM 8575 N N . ASP A 1 1086 ? 2.751 13.920 -31.774 1.00 85.44 1086 ASP A N 1
ATOM 8576 C CA . ASP A 1 1086 ? 1.396 14.459 -31.917 1.00 85.44 1086 ASP A CA 1
ATOM 8577 C C . ASP A 1 1086 ? 1.200 15.088 -33.300 1.00 85.44 1086 ASP A C 1
ATOM 8579 O O . ASP A 1 1086 ? 0.186 14.858 -33.963 1.00 85.44 1086 ASP A O 1
ATOM 8583 N N . ALA A 1 1087 ? 2.205 15.823 -33.785 1.00 87.25 1087 ALA A N 1
ATOM 8584 C CA . ALA A 1 1087 ? 2.186 16.405 -35.121 1.00 87.25 1087 ALA A CA 1
ATOM 8585 C C . ALA A 1 1087 ? 2.151 15.326 -36.222 1.00 87.25 1087 ALA A C 1
ATOM 8587 O O . ALA A 1 1087 ? 1.495 15.507 -37.249 1.00 87.25 1087 ALA A O 1
ATOM 8588 N N . ILE A 1 1088 ? 2.805 14.181 -35.995 1.00 89.75 1088 ILE A N 1
ATOM 8589 C CA . ILE A 1 1088 ? 2.746 13.019 -36.892 1.00 89.75 1088 ILE A CA 1
ATOM 8590 C C . ILE A 1 1088 ? 1.374 12.332 -36.833 1.00 89.75 1088 ILE A C 1
ATOM 8592 O O . ILE A 1 1088 ? 0.843 11.934 -37.870 1.00 89.75 1088 ILE A O 1
ATOM 8596 N N . ALA A 1 1089 ? 0.784 12.207 -35.641 1.00 82.00 1089 ALA A N 1
ATOM 8597 C CA . ALA A 1 1089 ? -0.525 11.586 -35.442 1.00 82.00 1089 ALA A CA 1
ATOM 8598 C C . ALA A 1 1089 ? -1.688 12.427 -36.007 1.00 82.00 1089 ALA A C 1
ATOM 8600 O O . ALA A 1 1089 ? -2.726 11.869 -36.367 1.00 82.00 1089 ALA A O 1
ATOM 8601 N N . ALA A 1 1090 ? -1.513 13.749 -36.127 1.00 87.19 1090 ALA A N 1
ATOM 8602 C CA . ALA A 1 1090 ? -2.495 14.690 -36.670 1.00 87.19 1090 ALA A CA 1
ATOM 8603 C C . ALA A 1 1090 ? -1.986 15.409 -37.946 1.00 87.19 1090 ALA A C 1
ATOM 8605 O O . ALA A 1 1090 ? -1.830 16.636 -37.960 1.00 87.19 1090 ALA A O 1
ATOM 8606 N N . PRO A 1 1091 ? -1.769 14.681 -39.061 1.00 87.75 1091 PRO A N 1
ATOM 8607 C CA . PRO A 1 1091 ? -1.070 15.201 -40.239 1.00 87.75 1091 PRO A CA 1
ATOM 8608 C C . PRO A 1 1091 ? -1.773 16.375 -40.932 1.00 87.75 1091 PRO A C 1
ATOM 8610 O O . PRO A 1 1091 ? -1.104 17.208 -41.539 1.00 87.75 1091 PRO A O 1
ATOM 8613 N N . SER A 1 1092 ? -3.104 16.475 -40.848 1.00 85.81 1092 SER A N 1
ATOM 8614 C CA . SER A 1 1092 ? -3.871 17.542 -41.509 1.00 85.81 1092 SER A CA 1
ATOM 8615 C C . SER A 1 1092 ? -3.507 18.938 -40.994 1.00 85.81 1092 SER A C 1
ATOM 8617 O O . SER A 1 1092 ? -3.269 19.834 -41.801 1.00 85.81 1092 SER A O 1
ATOM 8619 N N . GLY A 1 1093 ? -3.407 19.111 -39.670 1.00 85.12 1093 GLY A N 1
ATOM 8620 C CA . GLY A 1 1093 ? -3.031 20.395 -39.065 1.00 85.12 1093 GLY A CA 1
ATOM 8621 C C . GLY A 1 1093 ? -1.567 20.755 -39.329 1.00 85.12 1093 GLY A C 1
ATOM 8622 O O . GLY A 1 1093 ? -1.246 21.913 -39.586 1.00 85.12 1093 GLY A O 1
ATOM 8623 N N . LEU A 1 1094 ? -0.687 19.747 -39.351 1.00 89.88 1094 LEU A N 1
ATOM 8624 C CA . LEU A 1 1094 ? 0.716 19.919 -39.730 1.00 89.88 1094 LEU A CA 1
ATOM 8625 C C . LEU A 1 1094 ? 0.859 20.406 -41.178 1.00 89.88 1094 LEU A C 1
ATOM 8627 O O . LEU A 1 1094 ? 1.608 21.344 -41.446 1.00 89.88 1094 LEU A O 1
ATOM 8631 N N . ILE A 1 1095 ? 0.123 19.797 -42.109 1.00 90.19 1095 ILE A N 1
ATOM 8632 C CA . ILE A 1 1095 ? 0.159 20.139 -43.535 1.00 90.19 1095 ILE A CA 1
ATOM 8633 C C . ILE A 1 1095 ? -0.309 21.579 -43.776 1.00 90.19 1095 ILE A C 1
ATOM 8635 O O . ILE A 1 1095 ? 0.359 22.325 -44.492 1.00 90.19 1095 ILE A O 1
ATOM 8639 N N . GLU A 1 1096 ? -1.431 21.972 -43.174 1.00 89.88 1096 GLU A N 1
ATOM 8640 C CA . GLU A 1 1096 ? -1.988 23.321 -43.312 1.00 89.88 1096 GLU A CA 1
ATOM 8641 C C . GLU A 1 1096 ? -1.011 24.385 -42.797 1.00 89.88 1096 GLU A C 1
ATOM 8643 O O . GLU A 1 1096 ? -0.754 25.393 -43.462 1.00 89.88 1096 GLU A O 1
ATOM 8648 N N . ARG A 1 1097 ? -0.384 24.120 -41.648 1.00 88.31 1097 ARG A N 1
ATOM 8649 C CA . ARG A 1 1097 ? 0.567 25.047 -41.042 1.00 88.31 1097 ARG A CA 1
ATOM 8650 C C . ARG A 1 1097 ? 1.836 25.212 -41.880 1.00 88.31 1097 ARG A C 1
ATOM 8652 O O . ARG A 1 1097 ? 2.243 26.349 -42.115 1.00 88.31 1097 ARG A O 1
ATOM 8659 N N . LEU A 1 1098 ? 2.393 24.124 -42.426 1.00 89.69 1098 LEU A N 1
ATOM 8660 C CA . LEU A 1 1098 ? 3.530 24.197 -43.357 1.00 89.69 1098 LEU A CA 1
ATOM 8661 C C . LEU A 1 1098 ? 3.225 25.064 -44.583 1.00 89.69 1098 LEU A C 1
ATOM 8663 O O . LEU A 1 1098 ? 4.096 25.803 -45.028 1.00 89.69 1098 LEU A O 1
ATOM 8667 N N . GLN A 1 1099 ? 2.004 25.001 -45.120 1.00 87.25 1099 GLN A N 1
ATOM 8668 C CA . GLN A 1 1099 ? 1.592 25.854 -46.239 1.00 87.25 1099 GLN A CA 1
ATOM 8669 C C . GLN A 1 1099 ? 1.486 27.326 -45.835 1.00 87.25 1099 GLN A C 1
ATOM 8671 O O . GLN A 1 1099 ? 1.899 28.199 -46.592 1.00 87.25 1099 GLN A O 1
ATOM 8676 N N . SER A 1 1100 ? 0.947 27.612 -44.647 1.00 86.38 1100 SER A N 1
ATOM 8677 C CA . SER A 1 1100 ? 0.799 28.992 -44.168 1.00 86.38 1100 SER A CA 1
ATOM 8678 C C . SER A 1 1100 ? 2.130 29.670 -43.820 1.00 86.38 1100 SER A C 1
ATOM 8680 O O . SER A 1 1100 ? 2.269 30.875 -44.012 1.00 86.38 1100 SER A O 1
ATOM 8682 N N . GLU A 1 1101 ? 3.113 28.900 -43.344 1.00 85.12 1101 GLU A N 1
ATOM 8683 C CA . GLU A 1 1101 ? 4.420 29.400 -42.895 1.00 85.12 1101 GLU A CA 1
ATOM 8684 C C . GLU A 1 1101 ? 5.502 29.305 -43.997 1.00 85.12 1101 GLU A C 1
ATOM 8686 O O . GLU A 1 1101 ? 6.652 29.683 -43.778 1.00 85.12 1101 GLU A O 1
ATOM 8691 N N . GLY A 1 1102 ? 5.158 28.825 -45.201 1.00 84.38 1102 GLY A N 1
ATOM 8692 C CA . GLY A 1 1102 ? 6.095 28.686 -46.325 1.00 84.38 1102 GLY A CA 1
ATOM 8693 C C . GLY A 1 1102 ? 7.117 27.549 -46.160 1.00 84.38 1102 GLY A C 1
ATOM 8694 O O . GLY A 1 1102 ? 8.216 27.609 -46.714 1.00 84.38 1102 GLY A O 1
ATOM 8695 N N . GLY A 1 1103 ? 6.791 26.532 -45.361 1.00 88.19 1103 GLY A N 1
ATOM 8696 C CA . GLY A 1 1103 ? 7.637 25.381 -45.039 1.00 88.19 1103 GLY A CA 1
ATOM 8697 C C . GLY A 1 1103 ? 7.472 24.187 -45.984 1.00 88.19 1103 GLY A C 1
ATOM 8698 O O . GLY A 1 1103 ? 7.829 23.069 -45.618 1.00 88.19 1103 GLY A O 1
ATOM 8699 N N . GLU A 1 1104 ? 6.909 24.353 -47.186 1.00 90.88 1104 GLU A N 1
ATOM 8700 C CA . GLU A 1 1104 ? 6.549 23.224 -48.059 1.00 90.88 1104 GLU A CA 1
ATOM 8701 C C . GLU A 1 1104 ? 7.760 22.376 -48.479 1.00 90.88 1104 GLU A C 1
ATOM 8703 O O . GLU A 1 1104 ? 7.646 21.161 -48.640 1.00 90.88 1104 GLU A O 1
ATOM 8708 N N . ALA A 1 1105 ? 8.933 23.002 -48.600 1.00 88.81 1105 ALA A N 1
ATOM 8709 C CA . ALA A 1 1105 ? 10.206 22.342 -48.894 1.00 88.81 1105 ALA A CA 1
ATOM 8710 C C . ALA A 1 1105 ? 10.746 21.474 -47.732 1.00 88.81 1105 ALA A C 1
ATOM 8712 O O . ALA A 1 1105 ? 11.697 20.717 -47.922 1.00 88.81 1105 ALA A O 1
ATOM 8713 N N . CYS A 1 1106 ? 10.144 21.550 -46.540 1.00 92.88 1106 CYS A N 1
ATOM 8714 C CA . CYS A 1 1106 ? 10.503 20.740 -45.372 1.00 92.88 1106 CYS A CA 1
ATOM 8715 C C . CYS A 1 1106 ? 9.727 19.413 -45.296 1.00 92.88 1106 CYS A C 1
ATOM 8717 O O . CYS A 1 1106 ? 10.048 18.548 -44.479 1.00 92.88 1106 CYS A O 1
ATOM 8719 N N . ALA A 1 1107 ? 8.713 19.219 -46.148 1.00 92.06 1107 ALA A N 1
ATOM 8720 C CA . ALA A 1 1107 ? 7.836 18.052 -46.095 1.00 92.06 1107 ALA A CA 1
ATOM 8721 C C . ALA A 1 1107 ? 8.584 16.722 -46.324 1.00 92.06 1107 ALA A C 1
ATOM 8723 O O . ALA A 1 1107 ? 8.261 15.723 -45.681 1.00 92.06 1107 ALA A O 1
ATOM 8724 N N . GLY A 1 1108 ? 9.625 16.707 -47.168 1.00 91.25 1108 GLY A N 1
ATOM 8725 C CA . GLY A 1 1108 ? 10.494 15.536 -47.335 1.00 91.25 1108 GLY A CA 1
ATOM 8726 C C . GLY A 1 1108 ? 11.248 15.154 -46.052 1.00 91.25 1108 GLY A C 1
ATOM 8727 O O . GLY A 1 1108 ? 11.342 13.974 -45.716 1.00 91.25 1108 GLY A O 1
ATOM 8728 N N . THR A 1 1109 ? 11.721 16.144 -45.289 1.00 93.38 1109 THR A N 1
ATOM 8729 C CA . THR A 1 1109 ? 12.408 15.933 -44.005 1.00 93.38 1109 THR A CA 1
ATOM 8730 C C . THR A 1 1109 ? 11.463 15.399 -42.931 1.00 93.38 1109 THR A C 1
ATOM 8732 O O . THR A 1 1109 ? 11.846 14.499 -42.191 1.00 93.38 1109 THR A O 1
ATOM 8735 N N . LEU A 1 1110 ? 10.211 15.869 -42.883 1.00 93.44 1110 LEU A N 1
ATOM 8736 C CA . LEU A 1 1110 ? 9.200 15.348 -41.954 1.00 93.44 1110 LEU A CA 1
ATOM 8737 C C . LEU A 1 1110 ? 8.850 13.880 -42.217 1.00 93.44 1110 LEU A C 1
ATOM 8739 O O . LEU A 1 1110 ? 8.690 13.119 -41.266 1.00 93.44 1110 LEU A O 1
ATOM 8743 N N . ILE A 1 1111 ? 8.772 13.466 -43.487 1.00 94.56 1111 ILE A N 1
ATOM 8744 C CA . ILE A 1 1111 ? 8.594 12.049 -43.843 1.00 94.56 1111 ILE A CA 1
ATOM 8745 C C . ILE A 1 1111 ? 9.766 11.225 -43.293 1.00 94.56 1111 ILE A C 1
ATOM 8747 O O . ILE A 1 1111 ? 9.540 10.222 -42.619 1.00 94.56 1111 ILE A O 1
ATOM 8751 N N . ALA A 1 1112 ? 11.003 11.683 -43.506 1.00 93.81 1112 ALA A N 1
ATOM 8752 C CA . ALA A 1 1112 ? 12.191 11.000 -42.996 1.00 93.81 1112 ALA A CA 1
ATOM 8753 C C . ALA A 1 1112 ? 12.228 10.947 -41.455 1.00 93.81 1112 ALA A C 1
ATOM 8755 O O . ALA A 1 1112 ? 12.591 9.923 -40.879 1.00 93.81 1112 ALA A O 1
ATOM 8756 N N . TRP A 1 1113 ? 11.815 12.016 -40.766 1.00 94.81 1113 TRP A N 1
ATOM 8757 C CA . TRP A 1 1113 ? 11.712 12.044 -39.302 1.00 94.81 1113 TRP A CA 1
ATOM 8758 C C . TRP A 1 1113 ? 10.659 11.060 -38.772 1.00 94.81 1113 TRP A C 1
ATOM 8760 O O . TRP A 1 1113 ? 10.913 10.356 -37.795 1.00 94.81 1113 TRP A O 1
ATOM 8770 N N . ALA A 1 1114 ? 9.503 10.962 -39.435 1.00 93.56 1114 ALA A N 1
ATOM 8771 C CA . ALA A 1 1114 ? 8.447 10.012 -39.088 1.00 93.56 1114 ALA A CA 1
ATOM 8772 C C . ALA A 1 1114 ? 8.902 8.548 -39.259 1.00 93.56 1114 ALA A C 1
ATOM 8774 O O . ALA A 1 1114 ? 8.641 7.701 -38.400 1.00 93.56 1114 ALA A O 1
ATOM 8775 N N . GLU A 1 1115 ? 9.649 8.257 -40.328 1.00 93.81 1115 GLU A N 1
ATOM 8776 C CA . GLU A 1 1115 ? 10.275 6.949 -40.553 1.00 93.81 1115 GLU A CA 1
ATOM 8777 C C . GLU A 1 1115 ? 11.323 6.623 -39.478 1.00 93.81 1115 GLU A C 1
ATOM 8779 O O . GLU A 1 1115 ? 11.293 5.536 -38.897 1.00 93.81 1115 GLU A O 1
ATOM 8784 N N . LEU A 1 1116 ? 12.197 7.579 -39.145 1.00 92.88 1116 LEU A N 1
ATOM 8785 C CA . LEU A 1 1116 ? 13.227 7.444 -38.106 1.00 92.88 1116 LEU A CA 1
ATOM 8786 C C . LEU A 1 1116 ? 12.620 7.149 -36.717 1.00 92.88 1116 LEU A C 1
ATOM 8788 O O . LEU A 1 1116 ? 13.144 6.343 -35.936 1.00 92.88 1116 LEU A O 1
ATOM 8792 N N . LEU A 1 1117 ? 11.473 7.763 -36.418 1.00 88.69 1117 LEU A N 1
ATOM 8793 C CA . LEU A 1 1117 ? 10.711 7.513 -35.196 1.00 88.69 1117 LEU A CA 1
ATOM 8794 C C . LEU A 1 1117 ? 10.036 6.137 -35.162 1.00 88.69 1117 LEU A C 1
ATOM 8796 O O . LEU A 1 1117 ? 9.694 5.671 -34.074 1.00 88.69 1117 LEU A O 1
ATOM 8800 N N . GLY A 1 1118 ? 9.878 5.475 -36.311 1.00 89.56 1118 GLY A N 1
ATOM 8801 C CA . GLY A 1 1118 ? 9.096 4.246 -36.448 1.00 89.56 1118 GLY A CA 1
ATOM 8802 C C . GLY A 1 1118 ? 7.584 4.488 -36.485 1.00 89.56 1118 GLY A C 1
ATOM 8803 O O . GLY A 1 1118 ? 6.818 3.561 -36.233 1.00 89.56 1118 GLY A O 1
ATOM 8804 N N . LYS A 1 1119 ? 7.152 5.720 -36.782 1.00 89.56 1119 LYS A N 1
ATOM 8805 C CA . LYS A 1 1119 ? 5.746 6.137 -36.883 1.00 89.56 1119 LYS A CA 1
ATOM 8806 C C . LYS A 1 1119 ? 5.499 6.778 -38.256 1.00 89.56 1119 LYS A C 1
ATOM 8808 O O . LYS A 1 1119 ? 5.314 7.989 -38.326 1.00 89.56 1119 LYS A O 1
ATOM 8813 N N . PRO A 1 1120 ? 5.551 6.014 -39.362 1.00 91.62 1120 PRO A N 1
ATOM 8814 C CA . PRO A 1 1120 ? 5.357 6.586 -40.688 1.00 91.62 1120 PRO A CA 1
ATOM 8815 C C . PRO A 1 1120 ? 3.944 7.162 -40.830 1.00 91.62 1120 PRO A C 1
ATOM 8817 O O . PRO A 1 1120 ? 2.976 6.598 -40.317 1.00 91.62 1120 PRO A O 1
ATOM 8820 N N . PHE A 1 1121 ? 3.824 8.265 -41.569 1.00 91.12 1121 PHE A N 1
ATOM 8821 C CA . PHE A 1 1121 ? 2.527 8.809 -41.961 1.00 91.12 1121 PHE A CA 1
ATOM 8822 C C . PHE A 1 1121 ? 1.710 7.775 -42.746 1.00 91.12 1121 PHE A C 1
ATOM 8824 O O . PHE A 1 1121 ? 2.259 6.938 -43.471 1.00 91.12 1121 PHE A O 1
ATOM 8831 N N . ASP A 1 1122 ? 0.381 7.869 -42.672 1.00 89.19 1122 ASP A N 1
ATOM 8832 C CA . ASP A 1 1122 ? -0.481 7.057 -43.527 1.00 89.19 1122 ASP A CA 1
ATOM 8833 C C . ASP A 1 1122 ? -0.266 7.374 -45.025 1.00 89.19 1122 ASP A C 1
ATOM 8835 O O . ASP A 1 1122 ? 0.394 8.346 -45.417 1.00 89.19 1122 ASP A O 1
ATOM 8839 N N . LYS A 1 1123 ? -0.827 6.539 -45.905 1.00 89.06 1123 LYS A N 1
ATOM 8840 C CA . LYS A 1 1123 ? -0.644 6.690 -47.357 1.00 89.06 1123 LYS A CA 1
ATOM 8841 C C . LYS A 1 1123 ? -1.160 8.033 -47.890 1.00 89.06 1123 LYS A C 1
ATOM 8843 O O . LYS A 1 1123 ? -0.562 8.578 -48.818 1.00 89.06 1123 LYS A O 1
ATOM 8848 N N . GLN A 1 1124 ? -2.254 8.553 -47.337 1.00 90.50 1124 GLN A N 1
ATOM 8849 C CA . GLN A 1 1124 ? -2.887 9.789 -47.790 1.00 90.50 1124 GLN A CA 1
ATOM 8850 C C . GLN A 1 1124 ? -2.074 11.015 -47.354 1.00 90.50 1124 GLN A C 1
ATOM 8852 O O . GLN A 1 1124 ? -1.760 11.868 -48.186 1.00 90.50 1124 GLN A O 1
ATOM 8857 N N . ALA A 1 1125 ? -1.667 11.065 -46.087 1.00 90.00 1125 ALA A N 1
ATOM 8858 C CA . ALA A 1 1125 ? -0.797 12.091 -45.527 1.00 90.00 1125 ALA A CA 1
ATOM 8859 C C . ALA A 1 1125 ? 0.574 12.103 -46.220 1.00 90.00 1125 ALA A C 1
ATOM 8861 O O . ALA A 1 1125 ? 1.051 13.160 -46.633 1.00 90.00 1125 ALA A O 1
ATOM 8862 N N . THR A 1 1126 ? 1.168 10.928 -46.461 1.00 93.31 1126 THR A N 1
ATOM 8863 C CA . THR A 1 1126 ? 2.434 10.800 -47.202 1.00 93.31 1126 THR A CA 1
ATOM 8864 C C . THR A 1 1126 ? 2.316 11.355 -48.626 1.00 93.31 1126 THR A C 1
ATOM 8866 O O . THR A 1 1126 ? 3.205 12.069 -49.093 1.00 93.31 1126 THR A O 1
ATOM 8869 N N . ALA A 1 1127 ? 1.223 11.058 -49.339 1.00 91.69 1127 ALA A N 1
ATOM 8870 C CA . ALA A 1 1127 ? 0.985 11.592 -50.680 1.00 91.69 1127 ALA A CA 1
ATOM 8871 C C . ALA A 1 1127 ? 0.817 13.123 -50.671 1.00 91.69 1127 ALA A C 1
ATOM 8873 O O . ALA A 1 1127 ? 1.358 13.807 -51.544 1.00 91.69 1127 ALA A O 1
ATOM 8874 N N . ALA A 1 1128 ? 0.118 13.667 -49.671 1.00 91.56 1128 ALA A N 1
ATOM 8875 C CA . ALA A 1 1128 ? -0.053 15.107 -49.499 1.00 91.56 1128 ALA A CA 1
ATOM 8876 C C . ALA A 1 1128 ? 1.280 15.822 -49.204 1.00 91.56 1128 ALA A C 1
ATOM 8878 O O . ALA A 1 1128 ? 1.601 16.813 -49.863 1.00 91.56 1128 ALA A O 1
ATOM 8879 N N . LEU A 1 1129 ? 2.102 15.279 -48.301 1.00 92.69 1129 LEU A N 1
ATOM 8880 C CA . LEU A 1 1129 ? 3.437 15.801 -47.985 1.00 92.69 1129 LEU A CA 1
ATOM 8881 C C . LEU A 1 1129 ? 4.392 15.732 -49.186 1.00 92.69 1129 LEU A C 1
ATOM 8883 O O . LEU A 1 1129 ? 5.086 16.701 -49.479 1.00 92.69 1129 LEU A O 1
ATOM 8887 N N . ARG A 1 1130 ? 4.377 14.646 -49.969 1.00 93.00 1130 ARG A N 1
ATOM 8888 C CA . ARG A 1 1130 ? 5.170 14.565 -51.215 1.00 93.00 1130 ARG A CA 1
ATOM 8889 C C . ARG A 1 1130 ? 4.740 15.596 -52.260 1.00 93.00 1130 ARG A C 1
ATOM 8891 O O . ARG A 1 1130 ? 5.575 16.104 -53.011 1.00 93.00 1130 ARG A O 1
ATOM 8898 N N . LYS A 1 1131 ? 3.444 15.918 -52.316 1.00 92.19 1131 LYS A N 1
ATOM 8899 C CA . LYS A 1 1131 ? 2.916 16.969 -53.195 1.00 92.19 1131 LYS A CA 1
ATOM 8900 C C . LYS A 1 1131 ? 3.400 18.358 -52.762 1.00 92.19 1131 LYS A C 1
ATOM 8902 O O . LYS A 1 1131 ? 3.739 19.160 -53.629 1.00 92.19 1131 LYS A O 1
ATOM 8907 N N . LEU A 1 1132 ? 3.482 18.621 -51.456 1.00 88.75 1132 LEU A N 1
ATOM 8908 C CA . LEU A 1 1132 ? 4.069 19.845 -50.888 1.00 88.75 1132 LEU A CA 1
ATOM 8909 C C . LEU A 1 1132 ? 5.557 19.976 -51.208 1.00 88.75 1132 LEU A C 1
ATOM 8911 O O . LEU A 1 1132 ? 5.990 21.006 -51.723 1.00 88.75 1132 LEU A O 1
ATOM 8915 N N . ASP A 1 1133 ? 6.307 18.894 -51.021 1.00 87.56 1133 ASP A N 1
ATOM 8916 C CA . ASP A 1 1133 ? 7.741 18.813 -51.323 1.00 87.56 1133 ASP A CA 1
ATOM 8917 C C . ASP A 1 1133 ? 8.057 18.971 -52.832 1.00 87.56 1133 ASP A C 1
ATOM 8919 O O . ASP A 1 1133 ? 9.191 19.234 -53.243 1.00 87.56 1133 ASP A O 1
ATOM 8923 N N . SER A 1 1134 ? 7.035 18.818 -53.681 1.00 89.25 1134 SER A N 1
ATOM 8924 C CA . SER A 1 1134 ? 7.088 19.018 -55.138 1.00 89.25 1134 SER A CA 1
ATOM 8925 C C . SER A 1 1134 ? 6.405 20.316 -55.592 1.00 89.25 1134 SER A C 1
ATOM 8927 O O . SER A 1 1134 ? 6.174 20.514 -56.787 1.00 89.25 1134 SER A O 1
ATOM 8929 N N . SER A 1 1135 ? 6.057 21.204 -54.657 1.00 89.06 1135 SER A N 1
ATOM 8930 C CA . SER A 1 1135 ? 5.510 22.530 -54.952 1.00 89.06 1135 SER A CA 1
ATOM 8931 C C . SER A 1 1135 ? 6.536 23.423 -55.663 1.00 89.06 1135 SER A C 1
ATOM 8933 O O . SER A 1 1135 ? 7.720 23.093 -55.763 1.00 89.06 1135 SER A O 1
ATOM 8935 N N . LYS A 1 1136 ? 6.100 24.601 -56.138 1.00 86.25 1136 LYS A N 1
ATOM 8936 C CA . LYS A 1 1136 ? 7.012 25.594 -56.737 1.00 86.25 1136 LYS A CA 1
ATOM 8937 C C . LYS A 1 1136 ? 8.176 25.938 -55.798 1.00 86.25 1136 LYS A C 1
ATOM 8939 O O . LYS A 1 1136 ? 9.301 26.045 -56.276 1.00 86.25 1136 LYS A O 1
ATOM 8944 N N . SER A 1 1137 ? 7.909 26.053 -54.493 1.00 85.31 1137 SER A N 1
ATOM 8945 C CA . SER A 1 1137 ? 8.932 26.299 -53.472 1.00 85.31 1137 SER A CA 1
ATOM 8946 C C . SER A 1 1137 ? 9.873 25.100 -53.295 1.00 85.31 1137 SER A C 1
ATOM 8948 O O . SER A 1 1137 ? 11.088 25.250 -53.418 1.00 85.31 1137 SER A O 1
ATOM 8950 N N . GLY A 1 1138 ? 9.328 23.889 -53.122 1.00 85.88 1138 GLY A N 1
ATOM 8951 C CA . GLY A 1 1138 ? 10.127 22.668 -52.942 1.00 85.88 1138 GLY A CA 1
ATOM 8952 C C . GLY A 1 1138 ? 11.057 22.364 -54.123 1.00 85.88 1138 GLY A C 1
ATOM 8953 O O . GLY A 1 1138 ? 12.229 22.031 -53.942 1.00 85.88 1138 GLY A O 1
ATOM 8954 N N . VAL A 1 1139 ? 10.574 22.549 -55.357 1.00 89.19 1139 VAL A N 1
ATOM 8955 C CA . VAL A 1 1139 ? 11.389 22.376 -56.572 1.00 89.19 1139 VAL A CA 1
ATOM 8956 C C . VAL A 1 1139 ? 12.478 23.445 -56.674 1.00 89.19 1139 VAL A C 1
ATOM 8958 O O . VAL A 1 1139 ? 13.603 23.126 -57.061 1.00 89.19 1139 VAL A O 1
ATOM 8961 N N . ALA A 1 1140 ? 12.166 24.701 -56.343 1.00 86.94 1140 ALA A N 1
ATOM 8962 C CA . ALA A 1 1140 ? 13.146 25.782 -56.376 1.00 86.94 1140 ALA A CA 1
ATOM 8963 C C . ALA A 1 1140 ? 14.263 25.564 -55.342 1.00 86.94 1140 ALA A C 1
ATOM 8965 O O . ALA A 1 1140 ? 15.439 25.673 -55.689 1.00 86.94 1140 ALA A O 1
ATOM 8966 N N . TRP A 1 1141 ? 13.919 25.129 -54.125 1.00 90.06 1141 TRP A N 1
ATOM 8967 C CA . TRP A 1 1141 ? 14.899 24.782 -53.094 1.00 90.06 1141 TRP A CA 1
ATOM 8968 C C . TRP A 1 1141 ? 15.825 23.634 -53.523 1.00 90.06 1141 TRP A C 1
ATOM 8970 O O . TRP A 1 1141 ? 17.046 23.747 -53.434 1.00 90.06 1141 TRP A O 1
ATOM 8980 N N . LYS A 1 1142 ? 15.278 22.548 -54.086 1.00 89.31 1142 LYS A N 1
ATOM 8981 C CA . LYS A 1 1142 ? 16.085 21.420 -54.597 1.00 89.31 1142 LYS A CA 1
ATOM 8982 C C . LYS A 1 1142 ? 17.047 21.836 -55.712 1.00 89.31 1142 LYS A C 1
ATOM 8984 O O . LYS A 1 1142 ? 18.173 21.343 -55.764 1.00 89.31 1142 LYS A O 1
ATOM 8989 N N . LYS A 1 1143 ? 16.631 22.753 -56.594 1.00 88.56 1143 LYS A N 1
ATOM 8990 C CA . LYS A 1 1143 ? 17.515 23.325 -57.625 1.00 88.56 1143 LYS A CA 1
ATOM 8991 C C . LYS A 1 1143 ? 18.653 24.137 -57.012 1.00 88.56 1143 LYS A C 1
ATOM 8993 O O . LYS A 1 1143 ? 19.782 24.009 -57.476 1.00 88.56 1143 LYS A O 1
ATOM 8998 N N . LEU A 1 1144 ? 18.370 24.916 -55.969 1.00 87.56 1144 LEU A N 1
ATOM 8999 C CA . LEU A 1 1144 ? 19.383 25.684 -55.250 1.00 87.56 1144 LEU A CA 1
ATOM 9000 C C . LEU A 1 1144 ? 20.419 24.762 -54.585 1.00 87.56 1144 LEU A C 1
ATOM 9002 O O . LEU A 1 1144 ? 21.618 24.970 -54.759 1.00 87.56 1144 LEU A O 1
ATOM 9006 N N . VAL A 1 1145 ? 19.968 23.686 -53.928 1.00 88.50 1145 VAL A N 1
ATOM 9007 C CA . VAL A 1 1145 ? 20.845 22.646 -53.356 1.00 88.50 1145 VAL A CA 1
ATOM 9008 C C . VAL A 1 1145 ? 21.715 21.994 -54.439 1.00 88.50 1145 VAL A C 1
ATOM 9010 O O . VAL A 1 1145 ? 22.922 21.845 -54.252 1.00 88.50 1145 VAL A O 1
ATOM 9013 N N . ALA A 1 1146 ? 21.150 21.656 -55.601 1.00 89.19 1146 ALA A N 1
ATOM 9014 C CA . ALA A 1 1146 ? 21.912 21.078 -56.713 1.00 89.19 1146 ALA A CA 1
ATOM 9015 C C . ALA A 1 1146 ? 22.947 22.052 -57.320 1.00 89.19 1146 ALA A C 1
ATOM 9017 O O . ALA A 1 1146 ? 23.926 21.613 -57.921 1.00 89.19 1146 ALA A O 1
ATOM 9018 N N . ALA A 1 1147 ? 22.754 23.364 -57.156 1.00 87.88 1147 ALA A N 1
ATOM 9019 C CA . ALA A 1 1147 ? 23.639 24.409 -57.672 1.00 87.88 1147 ALA A CA 1
ATOM 9020 C C . ALA A 1 1147 ? 24.758 24.834 -56.695 1.00 87.88 1147 ALA A C 1
ATOM 9022 O O . ALA A 1 1147 ? 25.532 25.734 -57.023 1.00 87.88 1147 ALA A O 1
ATOM 9023 N N . THR A 1 1148 ? 24.874 24.190 -55.529 1.00 87.12 1148 THR A N 1
ATOM 9024 C CA . THR A 1 1148 ? 25.837 24.503 -54.451 1.00 87.12 1148 THR A CA 1
ATOM 9025 C C . THR A 1 1148 ? 27.272 24.720 -54.952 1.00 87.12 1148 THR A C 1
ATOM 9027 O O . THR A 1 1148 ? 27.829 25.804 -54.782 1.00 87.12 1148 THR A O 1
ATOM 9030 N N . GLU A 1 1149 ? 27.869 23.734 -55.627 1.00 88.06 1149 GLU A N 1
ATOM 9031 C CA . GLU A 1 1149 ? 29.268 23.818 -56.087 1.00 88.06 1149 GLU A CA 1
ATOM 9032 C C . GLU A 1 1149 ? 29.478 24.892 -57.164 1.00 88.06 1149 GLU A C 1
ATOM 9034 O O . GLU A 1 1149 ? 30.510 25.572 -57.208 1.00 88.06 1149 GLU A O 1
ATOM 9039 N N . ALA A 1 1150 ? 28.464 25.107 -58.006 1.00 88.44 1150 ALA A N 1
ATOM 9040 C CA . ALA A 1 1150 ? 28.487 26.171 -58.998 1.00 88.44 1150 ALA A CA 1
ATOM 9041 C C . ALA A 1 1150 ? 28.493 27.552 -58.324 1.00 88.44 1150 ALA A C 1
ATOM 9043 O O . ALA A 1 1150 ? 29.234 28.437 -58.753 1.00 88.44 1150 ALA A O 1
ATOM 9044 N N . TRP A 1 1151 ? 27.712 27.736 -57.257 1.00 88.50 1151 TRP A N 1
ATOM 9045 C CA . TRP A 1 1151 ? 27.670 28.987 -56.501 1.00 88.50 1151 TRP A CA 1
ATOM 9046 C C . TRP A 1 1151 ? 28.951 29.254 -55.717 1.00 88.50 1151 TRP A C 1
ATOM 9048 O O . TRP A 1 1151 ? 29.481 30.360 -55.817 1.00 88.50 1151 TRP A O 1
ATOM 9058 N N . LYS A 1 1152 ? 29.523 28.245 -55.051 1.00 88.50 1152 LYS A N 1
ATOM 9059 C CA . LYS A 1 1152 ? 30.838 28.369 -54.395 1.00 88.50 1152 LYS A CA 1
ATOM 9060 C C . LYS A 1 1152 ? 31.927 28.804 -55.375 1.00 88.50 1152 LYS A C 1
ATOM 9062 O O . LYS A 1 1152 ? 32.664 29.750 -55.110 1.00 88.50 1152 LYS A O 1
ATOM 9067 N N . THR A 1 1153 ? 31.968 28.182 -56.554 1.00 88.12 1153 THR A N 1
ATOM 9068 C CA . THR A 1 1153 ? 32.939 28.528 -57.606 1.00 88.12 1153 THR A CA 1
ATOM 9069 C C . THR A 1 1153 ? 32.741 29.962 -58.115 1.00 88.12 1153 THR A C 1
ATOM 9071 O O . THR A 1 1153 ? 33.708 30.687 -58.348 1.00 88.12 1153 THR A O 1
ATOM 9074 N N . ARG A 1 1154 ? 31.486 30.408 -58.271 1.00 88.25 1154 ARG A N 1
ATOM 9075 C CA . ARG A 1 1154 ? 31.156 31.783 -58.692 1.00 88.25 1154 ARG A CA 1
ATOM 9076 C C . ARG A 1 1154 ? 31.566 32.822 -57.644 1.00 88.25 1154 ARG A C 1
ATOM 9078 O O . ARG A 1 1154 ? 32.072 33.880 -58.022 1.00 88.25 1154 ARG A O 1
ATOM 9085 N N . LEU A 1 1155 ? 31.375 32.519 -56.362 1.00 86.56 1155 LEU A N 1
ATOM 9086 C CA . LEU A 1 1155 ? 31.701 33.402 -55.236 1.00 86.56 1155 LEU A CA 1
ATOM 9087 C C . LEU A 1 1155 ? 33.206 33.466 -54.932 1.00 86.56 1155 LEU A C 1
ATOM 9089 O O . LEU A 1 1155 ? 33.663 34.451 -54.368 1.00 86.56 1155 LEU A O 1
ATOM 9093 N N . ALA A 1 1156 ? 33.992 32.480 -55.374 1.00 85.31 1156 ALA A N 1
ATOM 9094 C CA . ALA A 1 1156 ? 35.457 32.509 -55.316 1.00 85.31 1156 ALA A CA 1
ATOM 9095 C C . ALA A 1 1156 ? 36.114 33.265 -56.495 1.00 85.31 1156 ALA A C 1
ATOM 9097 O O . ALA A 1 1156 ? 37.340 33.331 -56.593 1.00 85.31 1156 ALA A O 1
ATOM 9098 N N . SER A 1 1157 ? 35.321 33.807 -57.427 1.00 85.50 1157 SER A N 1
ATOM 9099 C CA . SER A 1 1157 ? 35.834 34.474 -58.629 1.00 85.50 1157 SER A CA 1
ATOM 9100 C C . SER A 1 1157 ? 36.175 35.955 -58.391 1.00 85.50 1157 SER A C 1
ATOM 9102 O O . SER A 1 1157 ? 35.616 36.577 -57.489 1.00 85.50 1157 SER A O 1
ATOM 9104 N N . PRO A 1 1158 ? 36.985 36.594 -59.262 1.00 81.31 1158 PRO A N 1
ATOM 9105 C CA . PRO A 1 1158 ? 37.247 38.039 -59.203 1.00 81.31 1158 PRO A CA 1
ATOM 9106 C C . PRO A 1 1158 ? 35.996 38.928 -59.333 1.00 81.31 1158 PRO A C 1
ATOM 9108 O O . PRO A 1 1158 ? 36.082 40.135 -59.146 1.00 81.31 1158 PRO A O 1
ATOM 9111 N N . LYS A 1 1159 ? 34.839 38.347 -59.682 1.00 88.69 1159 LYS A N 1
ATOM 9112 C CA . LYS A 1 1159 ? 33.537 39.020 -59.790 1.00 88.69 1159 LYS A CA 1
ATOM 9113 C C . LYS A 1 1159 ? 32.597 38.680 -58.624 1.00 88.69 1159 LYS A C 1
ATOM 9115 O O . LYS A 1 1159 ? 31.382 38.741 -58.795 1.00 88.69 1159 LYS A O 1
ATOM 9120 N N . ALA A 1 1160 ? 33.132 38.271 -57.473 1.00 84.44 1160 ALA A N 1
ATOM 9121 C CA . ALA A 1 1160 ? 32.357 37.798 -56.324 1.00 84.44 1160 ALA A CA 1
ATOM 9122 C C . ALA A 1 1160 ? 31.224 38.754 -55.909 1.00 84.44 1160 ALA A C 1
ATOM 9124 O O . ALA A 1 1160 ? 30.113 38.293 -55.679 1.00 84.44 1160 ALA A O 1
ATOM 9125 N N . GLU A 1 1161 ? 31.465 40.067 -55.921 1.00 86.38 1161 GLU A N 1
ATOM 9126 C CA . GLU A 1 1161 ? 30.465 41.095 -55.599 1.00 86.38 1161 GLU A CA 1
ATOM 9127 C C . GLU A 1 1161 ? 29.261 41.074 -56.567 1.00 86.38 1161 GLU A C 1
ATOM 9129 O O . GLU A 1 1161 ? 28.109 41.007 -56.140 1.00 86.38 1161 GLU A O 1
ATOM 9134 N N . GLU A 1 1162 ? 29.512 41.017 -57.882 1.00 87.88 1162 GLU A N 1
ATOM 9135 C CA . GLU A 1 1162 ? 28.461 40.900 -58.909 1.00 87.88 1162 GLU A CA 1
ATOM 9136 C C . GLU A 1 1162 ? 27.694 39.571 -58.771 1.00 87.88 1162 GLU A C 1
ATOM 9138 O O . GLU A 1 1162 ? 26.475 39.513 -58.949 1.00 87.88 1162 GLU A O 1
ATOM 9143 N N . ARG A 1 1163 ? 28.399 38.484 -58.429 1.00 89.31 1163 ARG A N 1
ATOM 9144 C CA . ARG A 1 1163 ? 27.796 37.156 -58.233 1.00 89.31 1163 ARG A CA 1
ATOM 9145 C C . ARG A 1 1163 ? 26.979 37.066 -56.946 1.00 89.31 1163 ARG A C 1
ATOM 9147 O O . ARG A 1 1163 ? 25.938 36.418 -56.960 1.00 89.31 1163 ARG A O 1
ATOM 9154 N N . ALA A 1 1164 ? 27.395 37.734 -55.874 1.00 86.06 1164 ALA A N 1
ATOM 9155 C CA . ALA A 1 1164 ? 26.630 37.837 -54.636 1.00 86.06 1164 ALA A CA 1
ATOM 9156 C C . ALA A 1 1164 ? 25.338 38.644 -54.845 1.00 86.06 1164 ALA A C 1
ATOM 9158 O O . ALA A 1 1164 ? 24.280 38.222 -54.385 1.00 86.06 1164 ALA A O 1
ATOM 9159 N N . ALA A 1 1165 ? 25.383 39.734 -55.621 1.00 86.62 1165 ALA A N 1
ATOM 9160 C CA . ALA A 1 1165 ? 24.184 40.484 -56.005 1.00 86.62 1165 ALA A CA 1
ATOM 9161 C C . ALA A 1 1165 ? 23.209 39.641 -56.853 1.00 86.62 1165 ALA A C 1
ATOM 9163 O O . ALA A 1 1165 ? 22.000 39.680 -56.630 1.00 86.62 1165 ALA A O 1
ATOM 9164 N N . GLN A 1 1166 ? 23.727 38.826 -57.783 1.00 89.88 1166 GLN A N 1
ATOM 9165 C CA . GLN A 1 1166 ? 22.917 37.871 -58.554 1.00 89.88 1166 GLN A CA 1
ATOM 9166 C C . GLN A 1 1166 ? 22.269 36.808 -57.659 1.00 89.88 1166 GLN A C 1
ATOM 9168 O O . GLN A 1 1166 ? 21.098 36.494 -57.848 1.00 89.88 1166 GLN A O 1
ATOM 9173 N N . LEU A 1 1167 ? 23.006 36.284 -56.675 1.00 89.69 1167 LEU A N 1
ATOM 9174 C CA . LEU A 1 1167 ? 22.476 35.325 -55.709 1.00 89.69 1167 LEU A CA 1
ATOM 9175 C C . LEU A 1 1167 ? 21.359 35.939 -54.854 1.00 89.69 1167 LEU A C 1
ATOM 9177 O O . LEU A 1 1167 ? 20.322 35.310 -54.679 1.00 89.69 1167 LEU A O 1
ATOM 9181 N N . ILE A 1 1168 ? 21.538 37.165 -54.353 1.00 91.31 1168 ILE A N 1
ATOM 9182 C CA . ILE A 1 1168 ? 20.509 37.877 -53.578 1.00 91.31 1168 ILE A CA 1
ATOM 9183 C C . ILE A 1 1168 ? 19.230 38.044 -54.405 1.00 91.31 1168 ILE A C 1
ATOM 9185 O O . ILE A 1 1168 ? 18.157 37.696 -53.920 1.00 91.31 1168 ILE A O 1
ATOM 9189 N N . ALA A 1 1169 ? 19.342 38.488 -55.660 1.00 89.94 1169 ALA A N 1
ATOM 9190 C CA . ALA A 1 1169 ? 18.190 38.628 -56.550 1.00 89.94 1169 ALA A CA 1
ATOM 9191 C C . ALA A 1 1169 ? 17.508 37.277 -56.852 1.00 89.94 1169 ALA A C 1
ATOM 9193 O O . ALA A 1 1169 ? 16.282 37.199 -56.927 1.00 89.94 1169 ALA A O 1
ATOM 9194 N N . GLU A 1 1170 ? 18.285 36.196 -57.000 1.00 90.31 1170 GLU A N 1
ATOM 9195 C CA . GLU A 1 1170 ? 17.750 34.842 -57.196 1.00 90.31 1170 GLU A CA 1
ATOM 9196 C C . GLU A 1 1170 ? 17.009 34.333 -55.948 1.00 90.31 1170 GLU A C 1
ATOM 9198 O O . GLU A 1 1170 ? 15.936 33.740 -56.072 1.00 90.31 1170 GLU A O 1
ATOM 9203 N N . LEU A 1 1171 ? 17.525 34.610 -54.747 1.00 90.19 1171 LEU A N 1
ATOM 9204 C CA . LEU A 1 1171 ? 16.881 34.249 -53.482 1.00 90.19 1171 LEU A CA 1
ATOM 9205 C C . LEU A 1 1171 ? 15.627 35.088 -53.198 1.00 90.19 1171 LEU A C 1
ATOM 9207 O O . LEU A 1 1171 ? 14.624 34.525 -52.772 1.00 90.19 1171 LEU A O 1
ATOM 9211 N N . GLU A 1 1172 ? 15.634 36.392 -53.497 1.00 89.62 1172 GLU A N 1
ATOM 9212 C CA . GLU A 1 1172 ? 14.447 37.265 -53.412 1.00 89.62 1172 GLU A CA 1
ATOM 9213 C C . GLU A 1 1172 ? 13.313 36.799 -54.338 1.00 89.62 1172 GLU A C 1
ATOM 9215 O O . GLU A 1 1172 ? 12.136 36.898 -53.990 1.00 89.62 1172 GLU A O 1
ATOM 9220 N N . ALA A 1 1173 ? 13.660 36.277 -55.518 1.00 87.00 1173 ALA A N 1
ATOM 9221 C CA . ALA A 1 1173 ? 12.700 35.749 -56.485 1.00 87.00 1173 ALA A CA 1
ATOM 9222 C C . ALA A 1 1173 ? 12.252 34.305 -56.183 1.00 87.00 1173 ALA A C 1
ATOM 9224 O O . ALA A 1 1173 ? 11.319 33.805 -56.823 1.00 87.00 1173 ALA A O 1
ATOM 9225 N N . THR A 1 1174 ? 12.904 33.617 -55.239 1.00 87.12 1174 THR A N 1
ATOM 9226 C CA . THR A 1 1174 ? 12.612 32.220 -54.905 1.00 87.12 1174 THR A CA 1
ATOM 9227 C C . THR A 1 1174 ? 11.514 32.136 -53.835 1.00 87.12 1174 THR A C 1
ATOM 9229 O O . THR A 1 1174 ? 11.706 32.618 -52.723 1.00 87.12 1174 THR A O 1
ATOM 9232 N N . PRO A 1 1175 ? 10.359 31.500 -54.116 1.00 81.25 1175 PRO A N 1
ATOM 9233 C CA . PRO A 1 1175 ? 9.272 31.403 -53.146 1.00 81.25 1175 PRO A CA 1
ATOM 9234 C C . PRO A 1 1175 ? 9.572 30.383 -52.034 1.00 81.25 1175 PRO A C 1
ATOM 9236 O O . PRO A 1 1175 ? 10.044 29.277 -52.309 1.00 81.25 1175 PRO A O 1
ATOM 9239 N N . GLY A 1 1176 ? 9.195 30.715 -50.796 1.00 83.94 1176 GLY A N 1
ATOM 9240 C CA . GLY A 1 1176 ? 9.214 29.814 -49.636 1.00 83.94 1176 GLY A CA 1
ATOM 9241 C C . GLY A 1 1176 ? 10.086 30.292 -48.478 1.00 83.94 1176 GLY A C 1
ATOM 9242 O O . GLY A 1 1176 ? 11.051 31.031 -48.662 1.00 83.94 1176 GLY A O 1
ATOM 9243 N N . GLY A 1 1177 ? 9.759 29.823 -47.276 1.00 85.12 1177 GLY A N 1
ATOM 9244 C CA . GLY A 1 1177 ? 10.403 30.204 -46.020 1.00 85.12 1177 GLY A CA 1
ATOM 9245 C C . GLY A 1 1177 ? 11.895 29.873 -45.967 1.00 85.12 1177 GLY A C 1
ATOM 9246 O O . GLY A 1 1177 ? 12.662 30.670 -45.440 1.00 85.12 1177 GLY A O 1
ATOM 9247 N N . LEU A 1 1178 ? 12.340 28.770 -46.584 1.00 87.81 1178 LEU A N 1
ATOM 9248 C CA . LEU A 1 1178 ? 13.765 28.394 -46.614 1.00 87.81 1178 LEU A CA 1
ATOM 9249 C C . LEU A 1 1178 ? 14.637 29.344 -47.448 1.00 87.81 1178 LEU A C 1
ATOM 9251 O O . LEU A 1 1178 ? 15.787 29.598 -47.095 1.00 87.81 1178 LEU A O 1
ATOM 9255 N N . ALA A 1 1179 ? 14.108 29.874 -48.555 1.00 87.88 1179 ALA A N 1
ATOM 9256 C CA . ALA A 1 1179 ? 14.831 30.848 -49.371 1.00 87.88 1179 ALA A CA 1
ATOM 9257 C C . ALA A 1 1179 ? 14.936 32.198 -48.650 1.00 87.88 1179 ALA A C 1
ATOM 9259 O O . ALA A 1 1179 ? 16.002 32.810 -48.658 1.00 87.88 1179 ALA A O 1
ATOM 9260 N N . THR A 1 1180 ? 13.865 32.606 -47.961 1.00 87.94 1180 THR A N 1
ATOM 9261 C CA . THR A 1 1180 ? 13.853 33.786 -47.086 1.00 87.94 1180 THR A CA 1
ATOM 9262 C C . THR A 1 1180 ? 14.843 33.647 -45.925 1.00 87.94 1180 THR A C 1
ATOM 9264 O O . THR A 1 1180 ? 15.596 34.581 -45.658 1.00 87.94 1180 THR A O 1
ATOM 9267 N N . ASP A 1 1181 ? 14.888 32.479 -45.277 1.00 87.44 1181 ASP A N 1
ATOM 9268 C CA . ASP A 1 1181 ? 15.834 32.153 -44.198 1.00 87.44 1181 ASP A CA 1
ATOM 9269 C C . ASP A 1 1181 ? 17.294 32.223 -44.680 1.00 87.44 1181 ASP A C 1
ATOM 9271 O O . ASP A 1 1181 ? 18.128 32.889 -44.069 1.00 87.44 1181 ASP A O 1
ATOM 9275 N N . LEU A 1 1182 ? 17.608 31.630 -45.837 1.00 90.00 1182 LEU A N 1
ATOM 9276 C CA . LEU A 1 1182 ? 18.946 31.733 -46.427 1.00 90.00 1182 LEU A CA 1
ATOM 9277 C C . LEU A 1 1182 ? 19.305 33.172 -46.818 1.00 90.00 1182 LEU A C 1
ATOM 9279 O O . LEU A 1 1182 ? 20.435 33.607 -46.602 1.00 90.00 1182 LEU A O 1
ATOM 9283 N N . LEU A 1 1183 ? 18.358 33.924 -47.378 1.00 90.94 1183 LEU A N 1
ATOM 9284 C CA . LEU A 1 1183 ? 18.568 35.318 -47.756 1.00 90.94 1183 LEU A CA 1
ATOM 9285 C C . LEU A 1 1183 ? 18.905 36.200 -46.543 1.00 90.94 1183 LEU A C 1
ATOM 9287 O O . LEU A 1 1183 ? 19.745 37.095 -46.663 1.00 90.94 1183 LEU A O 1
ATOM 9291 N N . ALA A 1 1184 ? 18.285 35.939 -45.389 1.00 89.81 1184 ALA A N 1
ATOM 9292 C CA . ALA A 1 1184 ? 18.552 36.658 -44.145 1.00 89.81 1184 ALA A CA 1
ATOM 9293 C C . ALA A 1 1184 ? 20.002 36.482 -43.657 1.00 89.81 1184 ALA A C 1
ATOM 9295 O O . ALA A 1 1184 ? 20.579 37.434 -43.137 1.00 89.81 1184 ALA A O 1
ATOM 9296 N N . ASP A 1 1185 ? 20.614 35.316 -43.893 1.00 90.12 1185 ASP A N 1
ATOM 9297 C CA . ASP A 1 1185 ? 22.028 35.069 -43.579 1.00 90.12 1185 ASP A CA 1
ATOM 9298 C C . ASP A 1 1185 ? 22.979 35.650 -44.642 1.00 90.12 1185 ASP A C 1
ATOM 9300 O O . ASP A 1 1185 ? 24.060 36.148 -44.323 1.00 90.12 1185 ASP A O 1
ATOM 9304 N N . VAL A 1 1186 ? 22.588 35.605 -45.921 1.00 91.44 1186 VAL A N 1
ATOM 9305 C CA . VAL A 1 1186 ? 23.432 36.036 -47.050 1.00 91.44 1186 VAL A CA 1
ATOM 9306 C C . VAL A 1 1186 ? 23.582 37.559 -47.114 1.00 91.44 1186 VAL A C 1
ATOM 9308 O O . VAL A 1 1186 ? 24.690 38.045 -47.347 1.00 91.44 1186 VAL A O 1
ATOM 9311 N N . ARG A 1 1187 ? 22.508 38.331 -46.890 1.00 92.31 1187 ARG A N 1
ATOM 9312 C CA . ARG A 1 1187 ? 22.529 39.809 -46.954 1.00 92.31 1187 ARG A CA 1
ATOM 9313 C C . ARG A 1 1187 ? 23.601 40.468 -46.067 1.00 92.31 1187 ARG A C 1
ATOM 9315 O O . ARG A 1 1187 ? 24.420 41.204 -46.615 1.00 92.31 1187 ARG A O 1
ATOM 9322 N N . PRO A 1 1188 ? 23.664 40.213 -44.744 1.00 92.75 1188 PRO A N 1
ATOM 9323 C CA . PRO A 1 1188 ? 24.628 40.885 -43.872 1.00 92.75 1188 PRO A CA 1
ATOM 9324 C C . PRO A 1 1188 ? 26.080 40.488 -44.167 1.00 92.75 1188 PRO A C 1
ATOM 9326 O O . PRO A 1 1188 ? 26.996 41.274 -43.926 1.00 92.75 1188 PRO A O 1
ATOM 9329 N N . LEU A 1 1189 ? 26.317 39.279 -44.687 1.00 92.31 1189 LEU A N 1
ATOM 9330 C CA . LEU A 1 1189 ? 27.648 38.852 -45.125 1.00 92.31 1189 LEU A CA 1
ATOM 9331 C C . LEU A 1 1189 ? 28.047 39.527 -46.439 1.00 92.31 1189 LEU A C 1
ATOM 9333 O O . LEU A 1 1189 ? 29.203 39.913 -46.602 1.00 92.31 1189 LEU A O 1
ATOM 9337 N N . ALA A 1 1190 ? 27.088 39.724 -47.346 1.00 88.81 1190 ALA A N 1
ATOM 9338 C CA . ALA A 1 1190 ? 27.332 40.413 -48.604 1.00 88.81 1190 ALA A CA 1
ATOM 9339 C C . ALA A 1 1190 ? 27.638 41.902 -48.404 1.00 88.81 1190 ALA A C 1
ATOM 9341 O O . ALA A 1 1190 ? 28.545 42.429 -49.042 1.00 88.81 1190 ALA A O 1
ATOM 9342 N N . GLU A 1 1191 ? 26.956 42.560 -47.463 1.00 90.25 1191 GLU A N 1
ATOM 9343 C CA . GLU A 1 1191 ? 27.244 43.946 -47.063 1.00 90.25 1191 GLU A CA 1
ATOM 9344 C C . GLU A 1 1191 ? 28.659 44.109 -46.486 1.00 90.25 1191 GLU A C 1
ATOM 9346 O O . GLU A 1 1191 ? 29.312 45.128 -46.709 1.00 90.25 1191 GLU A O 1
ATOM 9351 N N . LYS A 1 1192 ? 29.160 43.087 -45.781 1.00 92.19 1192 LYS A N 1
ATOM 9352 C CA . LYS A 1 1192 ? 30.530 43.032 -45.242 1.00 92.19 1192 LYS A CA 1
ATOM 9353 C C . LYS A 1 1192 ? 31.570 42.537 -46.250 1.00 92.19 1192 LYS A C 1
ATOM 9355 O O . LYS A 1 1192 ? 32.748 42.481 -45.912 1.00 92.19 1192 LYS A O 1
ATOM 9360 N N . GLN A 1 1193 ? 31.143 42.178 -47.460 1.00 89.75 1193 GLN A N 1
ATOM 9361 C CA . GLN A 1 1193 ? 31.972 41.578 -48.505 1.00 89.75 1193 GLN A CA 1
ATOM 9362 C C . GLN A 1 1193 ? 32.684 40.276 -48.086 1.00 89.75 1193 GLN A C 1
ATOM 9364 O O . GLN A 1 1193 ? 33.765 39.955 -48.581 1.00 89.75 1193 GLN A O 1
ATOM 9369 N N . ASP A 1 1194 ? 32.075 39.496 -47.187 1.00 91.44 1194 ASP A N 1
ATOM 9370 C CA . ASP A 1 1194 ? 32.626 38.231 -46.687 1.00 91.44 1194 ASP A CA 1
ATOM 9371 C C . ASP A 1 1194 ? 32.182 37.043 -47.560 1.00 91.44 1194 ASP A C 1
ATOM 9373 O O . ASP A 1 1194 ? 31.342 36.214 -47.198 1.00 91.44 1194 ASP A O 1
ATOM 9377 N N . TRP A 1 1195 ? 32.725 36.985 -48.776 1.00 89.19 1195 TRP A N 1
ATOM 9378 C CA . TRP A 1 1195 ? 32.389 35.962 -49.775 1.00 89.19 1195 TRP A CA 1
ATOM 9379 C C . TRP A 1 1195 ? 32.720 34.527 -49.342 1.00 89.19 1195 TRP A C 1
ATOM 9381 O O . TRP A 1 1195 ? 31.906 33.640 -49.617 1.00 89.19 1195 TRP A O 1
ATOM 9391 N N . PRO A 1 1196 ? 33.851 34.262 -48.652 1.00 88.56 1196 PRO A N 1
ATOM 9392 C CA . PRO A 1 1196 ? 34.123 32.945 -48.086 1.00 88.56 1196 PRO A CA 1
ATOM 9393 C C . PRO A 1 1196 ? 33.046 32.496 -47.090 1.00 88.56 1196 PRO A C 1
ATOM 9395 O O . PRO A 1 1196 ? 32.627 31.340 -47.147 1.00 88.56 1196 PRO A O 1
ATOM 9398 N N . ALA A 1 1197 ? 32.540 33.394 -46.235 1.00 88.12 1197 ALA A N 1
ATOM 9399 C CA . ALA A 1 1197 ? 31.455 33.059 -45.314 1.00 88.12 1197 ALA A CA 1
ATOM 9400 C C . ALA A 1 1197 ? 30.138 32.748 -46.047 1.00 88.12 1197 ALA A C 1
ATOM 9402 O O . ALA A 1 1197 ? 29.452 31.793 -45.684 1.00 88.12 1197 ALA A O 1
ATOM 9403 N N . ILE A 1 1198 ? 29.806 33.477 -47.122 1.00 89.00 1198 ILE A N 1
ATOM 9404 C CA . ILE A 1 1198 ? 28.634 33.156 -47.961 1.00 89.00 1198 ILE A CA 1
ATOM 9405 C C . ILE A 1 1198 ? 28.805 31.792 -48.638 1.00 89.00 1198 ILE A C 1
ATOM 9407 O O . ILE A 1 1198 ? 27.869 30.996 -48.655 1.00 89.00 1198 ILE A O 1
ATOM 9411 N N . ALA A 1 1199 ? 29.992 31.489 -49.170 1.00 87.56 1199 ALA A N 1
ATOM 9412 C CA . ALA A 1 1199 ? 30.275 30.192 -49.782 1.00 87.56 1199 ALA A CA 1
ATOM 9413 C C . ALA A 1 1199 ? 30.135 29.038 -48.771 1.00 87.56 1199 ALA A C 1
ATOM 9415 O O . ALA A 1 1199 ? 29.594 27.990 -49.122 1.00 87.56 1199 ALA A O 1
ATOM 9416 N N . ALA A 1 1200 ? 30.530 29.251 -47.512 1.00 87.69 1200 ALA A N 1
ATOM 9417 C CA . ALA A 1 1200 ? 30.361 28.276 -46.435 1.00 87.69 1200 ALA A CA 1
ATOM 9418 C C . ALA A 1 1200 ? 28.884 28.034 -46.055 1.00 87.69 1200 ALA A C 1
ATOM 9420 O O . ALA A 1 1200 ? 28.534 26.940 -45.617 1.00 87.69 1200 ALA A O 1
ATOM 9421 N N . LEU A 1 1201 ? 27.974 28.998 -46.266 1.00 88.31 1201 LEU A N 1
ATOM 9422 C CA . LEU A 1 1201 ? 26.536 28.766 -46.045 1.00 88.31 1201 LEU A CA 1
ATOM 9423 C C . LEU A 1 1201 ? 25.971 27.695 -46.986 1.00 88.31 1201 LEU A C 1
ATOM 9425 O O . LEU A 1 1201 ? 25.042 26.979 -46.601 1.00 88.31 1201 LEU A O 1
ATOM 9429 N N . PHE A 1 1202 ? 26.535 27.543 -48.187 1.00 87.94 1202 PHE A N 1
ATOM 9430 C CA . PHE A 1 1202 ? 26.082 26.544 -49.155 1.00 87.94 1202 PHE A CA 1
ATOM 9431 C C . PHE A 1 1202 ? 26.347 25.104 -48.691 1.00 87.94 1202 PHE A C 1
ATOM 9433 O O . PHE A 1 1202 ? 25.556 24.213 -48.999 1.00 87.94 1202 PHE A O 1
ATOM 9440 N N . ASP A 1 1203 ? 27.370 24.883 -47.858 1.00 85.19 1203 ASP A N 1
ATOM 9441 C CA . ASP A 1 1203 ? 27.621 23.587 -47.209 1.00 85.19 1203 ASP A CA 1
ATOM 9442 C C . ASP A 1 1203 ? 26.501 23.168 -46.242 1.00 85.19 1203 ASP A C 1
ATOM 9444 O O . ASP A 1 1203 ? 26.382 21.997 -45.886 1.00 85.19 1203 ASP A O 1
ATOM 9448 N N . THR A 1 1204 ? 25.636 24.106 -45.842 1.00 85.50 1204 THR A N 1
ATOM 9449 C CA . THR A 1 1204 ? 24.565 23.872 -44.860 1.00 85.50 1204 THR A CA 1
ATOM 9450 C C . THR A 1 1204 ? 23.172 23.714 -45.478 1.00 85.50 1204 THR A C 1
ATOM 9452 O O . THR A 1 1204 ? 22.216 23.424 -44.760 1.00 85.50 1204 THR A O 1
ATOM 9455 N N . LEU A 1 1205 ? 23.012 23.860 -46.803 1.00 87.12 1205 LEU A N 1
ATOM 9456 C CA . LEU A 1 1205 ? 21.682 23.831 -47.440 1.00 87.12 1205 LEU A CA 1
ATOM 9457 C C . LEU A 1 1205 ? 20.945 22.499 -47.258 1.00 87.12 1205 LEU A C 1
ATOM 9459 O O . LEU A 1 1205 ? 19.718 22.490 -47.173 1.00 87.12 1205 LEU A O 1
ATOM 9463 N N . GLY A 1 1206 ? 21.679 21.386 -47.172 1.00 83.25 1206 GLY A N 1
ATOM 9464 C CA . GLY A 1 1206 ? 21.101 20.057 -46.954 1.00 83.25 1206 GLY A CA 1
ATOM 9465 C C . GLY A 1 1206 ? 20.455 19.880 -45.575 1.00 83.25 1206 GLY A C 1
ATOM 9466 O O . GLY A 1 1206 ? 19.481 19.141 -45.457 1.00 83.25 1206 GLY A O 1
ATOM 9467 N N . SER A 1 1207 ? 20.946 20.577 -44.545 1.00 85.69 1207 SER A N 1
ATOM 9468 C CA . SER A 1 1207 ? 20.422 20.497 -43.171 1.00 85.69 1207 SER A CA 1
ATOM 9469 C C . SER A 1 1207 ? 19.443 21.622 -42.816 1.00 85.69 1207 SER A C 1
ATOM 9471 O O . SER A 1 1207 ? 18.717 21.517 -41.825 1.00 85.69 1207 SER A O 1
ATOM 9473 N N . ARG A 1 1208 ? 19.348 22.674 -43.642 1.00 89.75 1208 ARG A N 1
ATOM 9474 C CA . ARG A 1 1208 ? 18.422 23.803 -43.434 1.00 89.75 1208 ARG A CA 1
ATOM 9475 C C . ARG A 1 1208 ? 16.941 23.422 -43.305 1.00 89.75 1208 ARG A C 1
ATOM 9477 O O . ARG A 1 1208 ? 16.314 23.988 -42.417 1.00 89.75 1208 ARG A O 1
ATOM 9484 N N . PRO A 1 1209 ? 16.368 22.475 -44.080 1.00 92.62 1209 PRO A N 1
ATOM 9485 C CA . PRO A 1 1209 ? 14.980 22.053 -43.873 1.00 92.62 1209 PRO A CA 1
ATOM 9486 C C . PRO A 1 1209 ? 14.710 21.546 -42.449 1.00 92.62 1209 PRO A C 1
ATOM 9488 O O . PRO A 1 1209 ? 13.725 21.930 -41.825 1.00 92.62 1209 PRO A O 1
ATOM 9491 N N . GLY A 1 1210 ? 15.624 20.738 -41.899 1.00 92.25 1210 GLY A N 1
ATOM 9492 C CA . GLY A 1 1210 ? 15.544 20.276 -40.513 1.00 92.25 1210 GLY A CA 1
ATOM 9493 C C . GLY A 1 1210 ? 15.673 21.429 -39.519 1.00 92.25 1210 GLY A C 1
ATOM 9494 O O . GLY A 1 1210 ? 14.882 21.524 -38.583 1.00 92.25 1210 GLY A O 1
ATOM 9495 N N . ARG A 1 1211 ? 16.645 22.327 -39.725 1.00 91.00 1211 ARG A N 1
ATOM 9496 C CA . ARG A 1 1211 ? 16.860 23.497 -38.857 1.00 91.00 1211 ARG A CA 1
ATOM 9497 C C . ARG A 1 1211 ? 15.650 24.432 -38.836 1.00 91.00 1211 ARG A C 1
ATOM 9499 O O . ARG A 1 1211 ? 15.289 24.933 -37.776 1.00 91.00 1211 ARG A O 1
ATOM 9506 N N . TRP A 1 1212 ? 15.018 24.641 -39.987 1.00 92.00 1212 TRP A N 1
ATOM 9507 C CA . TRP A 1 1212 ? 13.802 25.439 -40.107 1.00 92.00 1212 TRP A CA 1
ATOM 9508 C C . TRP A 1 1212 ? 12.636 24.786 -39.362 1.00 92.00 1212 TRP A C 1
ATOM 9510 O O . TRP A 1 1212 ? 11.956 25.457 -38.594 1.00 92.00 1212 TRP A O 1
ATOM 9520 N N . LEU A 1 1213 ? 12.451 23.465 -39.500 1.00 92.62 1213 LEU A N 1
ATOM 9521 C CA . LEU A 1 1213 ? 11.443 22.731 -38.724 1.00 92.62 1213 LEU A CA 1
ATOM 9522 C C . LEU A 1 1213 ? 11.677 22.879 -37.218 1.00 92.62 1213 LEU A C 1
ATOM 9524 O O . LEU A 1 1213 ? 10.735 23.156 -36.480 1.00 92.62 1213 LEU A O 1
ATOM 9528 N N . ALA A 1 1214 ? 12.922 22.730 -36.765 1.00 91.81 1214 ALA A N 1
ATOM 9529 C CA . ALA A 1 1214 ? 13.269 22.876 -35.356 1.00 91.81 1214 ALA A CA 1
ATOM 9530 C C . ALA A 1 1214 ? 12.966 24.290 -34.826 1.00 91.81 1214 ALA A C 1
ATOM 9532 O O . ALA A 1 1214 ? 12.338 24.423 -33.779 1.00 91.81 1214 ALA A O 1
ATOM 9533 N N . ARG A 1 1215 ? 13.368 25.341 -35.552 1.00 89.88 1215 ARG A N 1
ATOM 9534 C CA . ARG A 1 1215 ? 13.268 26.739 -35.095 1.00 89.88 1215 ARG A CA 1
ATOM 9535 C C . ARG A 1 1215 ? 11.898 27.372 -35.307 1.00 89.88 1215 ARG A C 1
ATOM 9537 O O . ARG A 1 1215 ? 11.334 27.929 -34.372 1.00 89.88 1215 ARG A O 1
ATOM 9544 N N . GLU A 1 1216 ? 11.366 27.292 -36.520 1.00 87.81 1216 GLU A N 1
ATOM 9545 C CA . GLU A 1 1216 ? 10.179 28.057 -36.920 1.00 87.81 1216 GLU A CA 1
ATOM 9546 C C . GLU A 1 1216 ? 8.888 27.290 -36.610 1.00 87.81 1216 GLU A C 1
ATOM 9548 O O . GLU A 1 1216 ? 7.946 27.842 -36.029 1.00 87.81 1216 GLU A O 1
ATOM 9553 N N . TYR A 1 1217 ? 8.868 25.989 -36.918 1.00 88.88 1217 TYR A N 1
ATOM 9554 C CA . TYR A 1 1217 ? 7.673 25.161 -36.752 1.00 88.88 1217 TYR A CA 1
ATOM 9555 C C . TYR A 1 1217 ? 7.507 24.660 -35.309 1.00 88.88 1217 TYR A C 1
ATOM 9557 O O . TYR A 1 1217 ? 6.480 24.924 -34.669 1.00 88.88 1217 TYR A O 1
ATOM 9565 N N . PHE A 1 1218 ? 8.516 23.945 -34.795 1.00 89.88 1218 PHE A N 1
ATOM 9566 C CA . PHE A 1 1218 ? 8.493 23.315 -33.471 1.00 89.88 1218 PHE A CA 1
ATOM 9567 C C . PHE A 1 1218 ? 8.976 24.224 -32.333 1.00 89.88 1218 PHE A C 1
ATOM 9569 O O . PHE A 1 1218 ? 8.592 23.996 -31.188 1.00 89.88 1218 PHE A O 1
ATOM 9576 N N . ARG A 1 1219 ? 9.751 25.272 -32.647 1.00 89.25 1219 ARG A N 1
ATOM 9577 C CA . ARG A 1 1219 ? 10.263 26.277 -31.697 1.00 89.25 1219 ARG A CA 1
ATOM 9578 C C . ARG A 1 1219 ? 11.096 25.684 -30.551 1.00 89.25 1219 ARG A C 1
ATOM 9580 O O . ARG A 1 1219 ? 10.889 26.035 -29.389 1.00 89.25 1219 ARG A O 1
ATOM 9587 N N . TRP A 1 1220 ? 12.011 24.778 -30.896 1.00 89.31 1220 TRP A N 1
ATOM 9588 C CA . TRP A 1 1220 ? 12.956 24.119 -29.981 1.00 89.31 1220 TRP A CA 1
ATOM 9589 C C . TRP A 1 1220 ? 14.205 24.950 -29.650 1.00 89.31 1220 TRP A C 1
ATOM 9591 O O . TRP A 1 1220 ? 14.662 25.731 -30.518 1.00 89.31 1220 TRP A O 1
#

Sequence (1220 aa):
MLSLAALAFTCALAAVPAWPPHSAESPFAECLKRAESSFAQGDATAAGVFVRQALERDPRSRAAWALRARMAEAAGDVDERLWCLHQEYRLAVAQKLPKSAQQVLRDNLLAIDPLAKDLLDLGKVTLEKLRALAAELEKDARPHSAIRVWKQVLALDPERAEAQQAIERIASVPDPSLAGEAKPKDLLAGVSEEWIREHDLKHGSWDRAAEYEKPNYKTKCSAGYEVMVRSAEAMEQMNAFYRQFFRYGTKEHGGSVPRIELHIFKNRDEYLKRGTGPPVKWSGGQFTGGTVETYAGEGGFDLMIGTLFHEAAHQFVSLATQAAGWLNEGLASFFEGTRVLANGTVIFNLPANGRLFELAGRMQKGWMDDYEDGADSQDVEKVPSKSPTFGIVLENEYEWGPAWYAPTWGVVYFLYNYQDLEDGRFLYRNAFSEFIDTSGGRQGEGAIENFEEVVLARPEPPTPDVKLAQSVKLPRKVAELDPVWKQYMLDLVDEQSGKRAVARPYLKWARYALVRKDLGAAEEHFEKGLVATPDDGALLYEFAQFLNEQRANPDRAAQLLNQCLRALERAEKPDEALIARAEKLLDKVDPKRKSLGRILDEVAAASRSISTRYLSSEMYLMAMETSWRLGMELKQPALLDVYADALRRSKRSIALWQLAYNENDLGGWSAAGNTSYSADRTLLRSNWTDEAGAEYAFRFLALDKVTSGDYSLEAELQADNGAVSFAGLVFGKKSDATFHALIYFPAKDRDSSAFVDLASFYGGTSKTWRHLGVQAVKDDPAHRTSETWHKLRLDVTGADVDLWVDGKLMPKHSFPSLDVLRGSFGLITGPGRAAFRNVRYLARAVGDPAGPIERSIRLESLPKEQSLAADSYLEVVPPFPRVTRWAQGKRETWEEKGLVPQLFVLWNVEQNDLIPIDGWLRELHSQYTPYGLEIVSITSYLDDKRLDAYLKEHRFPGAVAVDVKNETVWGETFELYKIDTYNLPRLILVDIDQRVVWEGDPGFKKGGPRAGEGSYLDAPLEDLLAKRRLKELRAWLLAWETTGLPALRNGDLASALPSLREARTLERKIAAPVASAQDALQVLEDAIAAPSGLIERLQSEGGEACAGTLIAWAELLGKPFDKQATAALRKLDSSKSGVAWKKLVAATEAWKTRLASPKAEERAAQLIAELEATPGGLATDLLADVRPLAEKQDWPAIAALFDTLGSRPGRWLAREYFRW